Protein AF-A0A2H0RCK8-F1 (afdb_monomer_lite)

Foldseek 3Di:
DVVVVVVVVVVVVVVCCVVVPPDPCLPPQDPLVLLFQFCLQQLVVPVQSWGFAFFWIWRQAFQIWIFGAWFKDFDPPPPDDQAIDICNLVGFTLAGKAFAPDDTWHWPSDWRGTLFKIWTWTDPPQKIWIWIGGNFDLKIKIKIFRGQKIFDSFAWGFFWDWDADPPDAIGTDGPGTAAFEFQKKWADLDDPAIAIDGAAAVWDFCPSHPAQKMKTKRQVSQRTKGFQAFQLLDFDLPFDPRPGHPRIARWMFIKMKGKAAHFRIWHAGPRHYIMTGHPDRHMIMIMIHRLQRLDTHHSNVVNVQNVDHRDDDRDPVVVVSVVLSVVVSLQSQWAQHGKDWDWFADPQKIKIKIFRPDTDRRHPNHKHWRWAFQLLVLCCVLAVKAKVVRDKDFSNHQGQLHTTIGDIRDRMMMMMGGDLLLLQQWDKFFLFLDFPPVLVVLLVVLLVQLQLLADPVLHGFDEAWAWQQDPPDDFQARFTDTGCQQVLRVLQLLLLLLVLHRPDDSNVSSLVNSVVSCVVAVLLFHGGDPRPPTDYLAPSRCVVRNVVRDVCVPVSCVVFVQQPDAPGRALLSLLSVLSSCVVVVDQDDLCSLVSNSVNVSVLSSQANNNLSAGAQHARSRHLQQRLQSLQSVLSSLSSSLSSCVSNVPVSSNRRSSSCNVSSLSNNSSQLSSLVRSVVSSSHDHDDQPPPDPQRPSDDDVVSLRQAHFLDDPDDPHSLLVLWTFRGDHSSRTHTGQFGFDPDNDDPNRWTDGDGRNQQNHHLSVLVVCLSRPLSSLVSSLVSQCVQQVLQLEFQGQANHTGPRRGHHLRSNLRSLVNCLRRVVDALVVLVVRLYDQPGPHDSSSSSSSSSSSSSNSSDIAIDSVSAAHPVRHGSDDQQCQPPPSDLDVVSLVVLVCCQVPPPPRPNQPSVPPPDRDVVSSVSSVVVHVD

Organism: NCBI:txid1975090

pLDDT: mean 85.73, std 16.27, range [32.03, 98.75]

InterPro domains:
  IPR002105 Dockerin type I repeat [PF00404] (879-928)
  IPR016134 Dockerin domain [PS51766] (874-930)
  IPR036439 Dockerin domain superfamily [G3DSA:1.10.1330.10] (875-930)
  IPR036439 Dockerin domain superfamily [SSF63446] (876-929)

Structure (mmCIF, N/CA/C/O backbone):
data_AF-A0A2H0RCK8-F1
#
_entry.id   AF-A0A2H0RCK8-F1
#
loop_
_atom_site.group_PDB
_atom_site.id
_atom_site.type_symbol
_atom_site.label_atom_id
_atom_site.label_alt_id
_atom_site.label_comp_id
_atom_site.label_asym_id
_atom_site.label_entity_id
_atom_site.label_seq_id
_atom_site.pdbx_PDB_ins_code
_atom_site.Cartn_x
_atom_site.Cartn_y
_atom_site.Cartn_z
_atom_site.occupancy
_atom_site.B_iso_or_equiv
_atom_site.auth_seq_id
_atom_site.auth_comp_id
_atom_site.auth_asym_id
_atom_site.auth_atom_id
_atom_site.pdbx_PDB_model_num
ATOM 1 N N . MET A 1 1 ? 60.314 19.655 4.210 1.00 47.22 1 MET A N 1
ATOM 2 C CA . MET A 1 1 ? 59.680 20.437 5.300 1.00 47.22 1 MET A CA 1
ATOM 3 C C . MET A 1 1 ? 58.208 20.735 5.029 1.00 47.22 1 MET A C 1
ATOM 5 O O . MET A 1 1 ? 57.396 20.343 5.849 1.00 47.22 1 MET A O 1
ATOM 9 N N . VAL A 1 2 ? 57.838 21.291 3.870 1.00 52.62 2 VAL A N 1
ATOM 10 C CA . VAL A 1 2 ? 56.452 21.703 3.536 1.00 52.62 2 VAL A CA 1
ATOM 11 C C . VAL A 1 2 ? 55.388 20.589 3.655 1.00 52.62 2 VAL A C 1
ATOM 13 O O . VAL A 1 2 ? 54.285 20.855 4.126 1.00 52.62 2 VAL A O 1
ATOM 16 N N . ARG A 1 3 ? 55.715 19.326 3.330 1.00 45.75 3 ARG A N 1
ATOM 17 C CA . ARG A 1 3 ? 54.792 18.179 3.501 1.00 45.75 3 ARG A CA 1
ATOM 18 C C . ARG A 1 3 ? 54.542 17.781 4.963 1.00 45.75 3 ARG A C 1
ATOM 20 O O . ARG A 1 3 ? 53.438 17.369 5.291 1.00 45.75 3 ARG A O 1
ATOM 27 N N . LYS A 1 4 ? 55.534 17.941 5.851 1.00 55.72 4 LYS A N 1
ATOM 28 C CA . LYS A 1 4 ? 55.353 17.686 7.294 1.00 55.72 4 LYS A CA 1
ATOM 29 C C . LYS A 1 4 ? 54.484 18.765 7.936 1.00 55.72 4 LYS A C 1
ATOM 31 O O . LYS A 1 4 ? 53.663 18.445 8.783 1.00 55.72 4 LYS A O 1
ATOM 36 N N . THR A 1 5 ? 54.617 20.015 7.493 1.00 66.75 5 THR A N 1
ATOM 37 C CA . THR A 1 5 ? 53.786 21.120 7.985 1.00 66.75 5 THR A CA 1
ATOM 38 C C . THR A 1 5 ? 52.323 20.955 7.567 1.00 66.75 5 THR A C 1
ATOM 40 O O . THR A 1 5 ? 51.450 21.121 8.406 1.00 66.75 5 THR A O 1
ATOM 43 N N . HIS A 1 6 ? 52.043 20.525 6.329 1.00 61.75 6 HIS A N 1
ATOM 44 C CA . HIS A 1 6 ? 50.666 20.243 5.890 1.00 61.75 6 HIS A CA 1
ATOM 45 C C . HIS A 1 6 ? 50.023 19.089 6.665 1.00 61.75 6 HIS A C 1
ATOM 47 O O . HIS A 1 6 ? 48.871 19.198 7.065 1.00 61.75 6 HIS A O 1
ATOM 53 N N . PHE A 1 7 ? 50.773 18.017 6.936 1.00 69.25 7 PHE A N 1
ATOM 54 C CA . PHE A 1 7 ? 50.244 16.874 7.683 1.00 69.25 7 PHE A CA 1
ATOM 55 C C . PHE A 1 7 ? 49.937 17.227 9.146 1.00 69.25 7 PHE A C 1
ATOM 57 O O . PHE A 1 7 ? 48.917 16.809 9.679 1.00 69.25 7 PHE A O 1
ATOM 64 N N . ILE A 1 8 ? 50.782 18.046 9.783 1.00 80.06 8 ILE A N 1
ATOM 65 C CA . ILE A 1 8 ? 50.567 18.512 11.161 1.00 80.06 8 ILE A CA 1
ATOM 66 C C . ILE A 1 8 ? 49.387 19.490 11.240 1.00 80.06 8 ILE A C 1
ATOM 68 O O . ILE A 1 8 ? 48.608 19.411 12.184 1.00 80.06 8 ILE A O 1
ATOM 72 N N . VAL A 1 9 ? 49.213 20.370 10.247 1.00 79.88 9 VAL A N 1
ATOM 73 C CA . VAL A 1 9 ? 48.053 21.277 10.178 1.00 79.88 9 VAL A CA 1
ATOM 74 C C . VAL A 1 9 ? 46.759 20.493 9.970 1.00 79.88 9 VAL A C 1
ATOM 76 O O . VAL A 1 9 ? 45.780 20.783 10.651 1.00 79.88 9 VAL A O 1
ATOM 79 N N . LEU A 1 10 ? 46.763 19.460 9.118 1.00 72.56 10 LEU A N 1
ATOM 80 C CA . LEU A 1 10 ? 45.599 18.591 8.935 1.00 72.56 10 LEU A CA 1
ATOM 81 C C . LEU A 1 10 ? 45.243 17.878 10.246 1.00 72.56 10 LEU A C 1
ATOM 83 O O . LEU A 1 10 ? 44.105 17.959 10.686 1.00 72.56 10 LEU A O 1
ATOM 87 N N . LEU A 1 11 ? 46.230 17.276 10.923 1.00 74.31 11 LEU A N 1
ATOM 88 C CA . LEU A 1 11 ? 46.024 16.550 12.181 1.00 74.31 11 LEU A CA 1
ATOM 89 C C . LEU A 1 11 ? 45.542 17.457 13.328 1.00 74.31 11 LEU A C 1
ATOM 91 O O . LEU A 1 11 ? 44.779 17.018 14.190 1.00 74.31 11 LEU A O 1
ATOM 95 N N . LEU A 1 12 ? 45.996 18.715 13.357 1.00 76.44 12 LEU A N 1
ATOM 96 C CA . LEU A 1 12 ? 45.550 19.719 14.326 1.00 76.44 12 LEU A CA 1
ATOM 97 C C . LEU A 1 12 ? 44.133 20.213 14.022 1.00 76.44 12 LEU A C 1
ATOM 99 O O . LEU A 1 12 ? 43.354 20.362 14.959 1.00 76.44 12 LEU A O 1
ATOM 103 N N . LEU A 1 13 ? 43.768 20.394 12.746 1.00 68.88 13 LEU A N 1
ATOM 104 C CA . LEU A 1 13 ? 42.388 20.705 12.357 1.00 68.88 13 LEU A CA 1
ATOM 105 C C . LEU A 1 13 ? 41.438 19.559 12.713 1.00 68.88 13 LEU A C 1
ATOM 107 O O . LEU A 1 13 ? 40.374 19.812 13.273 1.00 68.88 13 LEU A O 1
ATOM 111 N N . THR A 1 14 ? 41.830 18.306 12.462 1.00 62.16 14 THR A N 1
ATOM 112 C CA . THR A 1 14 ? 41.008 17.140 12.814 1.00 62.16 14 THR A CA 1
ATOM 113 C C . THR A 1 14 ? 40.824 17.029 14.329 1.00 62.16 14 THR A C 1
ATOM 115 O O . THR A 1 14 ? 39.707 16.827 14.793 1.00 62.16 14 THR A O 1
ATOM 118 N N . ASN A 1 15 ? 41.878 17.241 15.127 1.00 63.94 15 ASN A N 1
ATOM 119 C CA . ASN A 1 15 ? 41.760 17.220 16.590 1.00 63.94 15 ASN A CA 1
ATOM 120 C C . ASN A 1 15 ? 40.977 18.416 17.156 1.00 63.94 15 ASN A C 1
ATOM 122 O O . ASN A 1 15 ? 40.265 18.248 18.145 1.00 63.94 15 ASN A O 1
ATOM 126 N N . MET A 1 16 ? 41.060 19.604 16.544 1.00 66.00 16 MET A N 1
ATOM 127 C CA . MET A 1 16 ? 40.226 20.753 16.926 1.00 66.00 16 MET A CA 1
ATOM 128 C C . MET A 1 16 ? 38.743 20.519 16.611 1.00 66.00 16 MET A C 1
ATOM 130 O O . MET A 1 16 ? 37.899 20.855 17.433 1.00 66.00 16 MET A O 1
ATOM 134 N N . LEU A 1 17 ? 38.420 19.887 15.478 1.00 57.38 17 LEU A N 1
ATOM 135 C CA . LEU A 1 17 ? 37.042 19.520 15.127 1.00 57.38 17 LEU A CA 1
ATOM 136 C C . LEU A 1 17 ? 36.452 18.486 16.103 1.00 57.38 17 LEU A C 1
ATOM 138 O O . LEU A 1 17 ? 35.304 18.625 16.512 1.00 57.38 17 LEU A O 1
ATOM 142 N N . VAL A 1 18 ? 37.251 17.504 16.542 1.00 58.50 18 VAL A N 1
ATOM 143 C CA . VAL A 1 18 ? 36.827 16.470 17.510 1.00 58.50 18 VAL A CA 1
ATOM 144 C C . VAL A 1 18 ? 36.665 17.030 18.930 1.00 58.50 18 VAL A C 1
ATOM 146 O O . VAL A 1 18 ? 35.744 16.648 19.646 1.00 58.50 18 VAL A O 1
ATOM 149 N N . THR A 1 19 ? 37.532 17.954 19.356 1.00 65.75 19 THR A N 1
ATOM 150 C CA . THR A 1 19 ? 37.481 18.538 20.713 1.00 65.75 19 THR A CA 1
ATOM 151 C C . THR A 1 19 ? 36.468 19.671 20.863 1.00 65.75 19 THR A C 1
ATOM 153 O O . THR A 1 19 ? 36.023 19.933 21.978 1.00 65.75 19 THR A O 1
ATOM 156 N N . ALA A 1 20 ? 36.049 20.307 19.766 1.00 53.34 20 ALA A N 1
ATOM 157 C CA . ALA A 1 20 ? 35.034 21.360 19.777 1.00 53.34 20 ALA A CA 1
ATOM 158 C C . ALA A 1 20 ? 33.597 20.846 19.985 1.00 53.34 20 ALA A C 1
ATOM 160 O O . ALA A 1 20 ? 32.671 21.653 20.002 1.00 53.34 20 ALA A O 1
ATOM 161 N N . GLY A 1 21 ? 33.384 19.530 20.131 1.00 36.12 21 GLY A N 1
ATOM 162 C CA . GLY A 1 21 ? 32.042 18.969 20.307 1.00 36.12 21 GLY A CA 1
ATOM 163 C C . GLY A 1 21 ? 31.118 19.273 19.128 1.00 36.12 21 GLY A C 1
ATOM 164 O O . GLY A 1 21 ? 29.901 19.277 19.291 1.00 36.12 21 GLY A O 1
ATOM 165 N N . ILE A 1 22 ? 31.692 19.544 17.949 1.00 39.31 22 ILE A N 1
ATOM 166 C CA . ILE A 1 22 ? 30.936 19.655 16.709 1.00 39.31 22 ILE A CA 1
ATOM 167 C C . ILE A 1 22 ? 30.528 18.222 16.387 1.00 39.31 22 ILE A C 1
ATOM 169 O O . ILE A 1 22 ? 31.245 17.492 15.704 1.00 39.31 22 ILE A O 1
ATOM 173 N N . SER A 1 23 ? 29.394 17.795 16.951 1.00 39.06 23 SER A N 1
ATOM 174 C CA . SER A 1 23 ? 28.613 16.698 16.396 1.00 39.06 23 SER A CA 1
ATOM 175 C C . SER A 1 23 ? 28.604 16.918 14.894 1.00 39.06 23 SER A C 1
ATOM 177 O O . SER A 1 23 ? 28.303 18.035 14.463 1.00 39.06 23 SER A O 1
ATOM 179 N N . SER A 1 24 ? 29.010 15.904 14.127 1.00 36.34 24 SER A N 1
ATOM 180 C CA . SER A 1 24 ? 28.866 15.876 12.672 1.00 36.34 24 SER A CA 1
ATOM 181 C C . SER A 1 24 ? 27.591 16.618 12.322 1.00 36.34 24 SER A C 1
ATOM 183 O O . SER A 1 24 ? 26.525 16.175 12.753 1.00 36.34 24 SER A O 1
ATOM 185 N N . VAL A 1 25 ? 27.718 17.776 11.667 1.00 32.03 25 VAL A N 1
ATOM 186 C CA . VAL A 1 25 ? 26.578 18.580 11.235 1.00 32.03 25 VAL A CA 1
ATOM 187 C C . VAL A 1 25 ? 25.857 17.710 10.222 1.00 32.03 25 VAL A C 1
ATOM 189 O O . VAL A 1 25 ? 26.171 17.721 9.037 1.00 32.03 25 VAL A O 1
ATOM 192 N N . HIS A 1 26 ? 24.969 16.857 10.719 1.00 39.25 26 HIS A N 1
ATOM 193 C CA . HIS A 1 26 ? 23.936 16.257 9.916 1.00 39.25 26 HIS A CA 1
ATOM 194 C C . HIS A 1 26 ? 23.094 17.470 9.573 1.00 39.25 26 HIS A C 1
ATOM 196 O O . HIS A 1 26 ? 22.474 18.067 10.454 1.00 39.25 26 HIS A O 1
ATOM 202 N N . ALA A 1 27 ? 23.193 17.932 8.328 1.00 36.06 27 ALA A N 1
ATOM 203 C CA . ALA A 1 27 ? 22.153 18.790 7.802 1.00 36.06 27 ALA A CA 1
ATOM 204 C C . ALA A 1 27 ? 20.833 18.095 8.160 1.00 36.06 27 ALA A C 1
ATOM 206 O O . ALA A 1 27 ? 20.707 16.895 7.913 1.00 36.06 27 ALA A O 1
ATOM 207 N N . GLU A 1 28 ? 19.920 18.801 8.830 1.00 40.03 28 GLU A N 1
ATOM 208 C CA . GLU A 1 28 ? 18.563 18.309 9.070 1.00 40.03 28 GLU A CA 1
ATOM 209 C C . GLU A 1 28 ? 17.908 18.115 7.698 1.00 40.03 28 GLU A C 1
ATOM 211 O O . GLU A 1 28 ? 17.250 19.005 7.158 1.00 40.03 28 GLU A O 1
ATOM 216 N N . VAL A 1 29 ? 18.167 16.974 7.068 1.00 46.78 29 VAL A N 1
ATOM 217 C CA . VAL A 1 29 ? 17.532 16.590 5.819 1.00 46.78 29 VAL A CA 1
ATOM 218 C C . VAL A 1 29 ? 16.136 16.155 6.186 1.00 46.78 29 VAL A C 1
ATOM 220 O O . VAL A 1 29 ? 15.950 15.053 6.678 1.00 46.78 29 VAL A O 1
ATOM 223 N N . GLY A 1 30 ? 15.189 17.074 5.986 1.00 53.44 30 GLY A N 1
ATOM 224 C CA . GLY A 1 30 ? 13.764 16.853 6.192 1.00 53.44 30 GLY A CA 1
ATOM 225 C C . GLY A 1 30 ? 13.449 16.475 7.633 1.00 53.44 30 GLY A C 1
ATOM 226 O O . GLY A 1 30 ? 13.589 15.329 8.038 1.00 53.44 30 GLY A O 1
ATOM 227 N N . ASN A 1 31 ? 12.973 17.429 8.427 1.00 60.59 31 ASN A N 1
ATOM 228 C CA . ASN A 1 31 ? 12.449 17.101 9.743 1.00 60.59 31 ASN A CA 1
ATOM 229 C C . ASN A 1 31 ? 11.248 16.145 9.567 1.00 60.59 31 ASN A C 1
ATOM 231 O O . ASN A 1 31 ? 10.153 16.603 9.227 1.00 60.59 31 ASN A O 1
ATOM 235 N N . SER A 1 32 ? 11.452 14.835 9.763 1.00 68.88 32 SER A N 1
ATOM 236 C CA . SER A 1 32 ? 10.422 13.790 9.621 1.00 68.88 32 SER A CA 1
ATOM 237 C C . SER A 1 32 ? 9.186 14.089 10.467 1.00 68.88 32 SER A C 1
ATOM 239 O O . SER A 1 32 ? 8.076 13.707 10.105 1.00 68.88 32 SER A O 1
ATOM 241 N N . SER A 1 33 ? 9.338 14.887 11.533 1.00 74.19 33 SER A N 1
ATOM 242 C CA . SER A 1 33 ? 8.213 15.385 12.331 1.00 74.19 33 SER A CA 1
ATOM 243 C C . SER A 1 33 ? 7.209 16.238 11.545 1.00 74.19 33 SER A C 1
ATOM 245 O O . SER A 1 33 ? 6.110 16.482 12.037 1.00 74.19 33 SER A O 1
ATOM 247 N N . THR A 1 34 ? 7.544 16.694 10.335 1.00 82.81 34 THR A N 1
ATOM 248 C CA . THR A 1 34 ? 6.597 17.380 9.444 1.00 82.81 34 THR A CA 1
ATOM 249 C C . THR A 1 34 ? 5.691 16.412 8.688 1.00 82.81 34 THR A C 1
ATOM 251 O O . THR A 1 34 ? 4.556 16.781 8.395 1.00 82.81 34 THR A O 1
ATOM 254 N N . TRP A 1 35 ? 6.132 15.174 8.427 1.00 89.56 35 TRP A N 1
ATOM 255 C CA . TRP A 1 35 ? 5.350 14.182 7.682 1.00 89.56 35 TRP A CA 1
ATOM 256 C C . TRP A 1 35 ? 4.129 13.700 8.467 1.00 89.56 35 TRP A C 1
ATOM 258 O O . TRP A 1 35 ? 3.073 13.487 7.878 1.00 89.56 35 TRP A O 1
ATOM 268 N N . LYS A 1 36 ? 4.230 13.618 9.801 1.00 84.25 36 LYS A N 1
ATOM 269 C CA . LYS A 1 36 ? 3.125 13.137 10.643 1.00 84.25 36 LYS A CA 1
ATOM 270 C C . LYS A 1 36 ? 1.893 14.047 10.637 1.00 84.25 36 LYS A C 1
ATOM 272 O O . LYS A 1 36 ? 0.786 13.552 10.803 1.00 84.25 36 LYS A O 1
ATOM 277 N N . ASN A 1 37 ? 2.053 15.362 10.450 1.00 78.44 37 ASN A N 1
ATOM 278 C CA . ASN A 1 37 ? 0.995 16.366 10.676 1.00 78.44 37 ASN A CA 1
ATOM 279 C C . ASN A 1 37 ? -0.018 16.467 9.517 1.00 78.44 37 ASN A C 1
ATOM 281 O O . ASN A 1 37 ? -0.434 17.557 9.117 1.00 78.44 37 ASN A O 1
ATOM 285 N N . THR A 1 38 ? -0.397 15.330 8.947 1.00 69.25 38 THR A N 1
ATOM 286 C CA . THR A 1 38 ? -1.290 15.256 7.799 1.00 69.25 38 THR A CA 1
ATOM 287 C C . THR A 1 38 ? -2.753 15.434 8.197 1.00 69.25 38 THR A C 1
ATOM 289 O O . THR A 1 38 ? -3.230 14.877 9.186 1.00 69.25 38 THR A O 1
ATOM 292 N N . THR A 1 39 ? -3.501 16.209 7.409 1.00 69.19 39 THR A N 1
ATOM 293 C CA . THR A 1 39 ? -4.948 16.412 7.602 1.00 69.19 39 THR A CA 1
ATOM 294 C C . THR A 1 39 ? -5.791 15.321 6.937 1.00 69.19 39 THR A C 1
ATOM 296 O O . THR A 1 39 ? -7.018 15.370 6.983 1.00 69.19 39 THR A O 1
ATOM 299 N N . LEU A 1 40 ? -5.169 14.318 6.309 1.00 75.38 40 LEU A N 1
ATOM 300 C CA . LEU A 1 40 ? -5.858 13.329 5.468 1.00 75.38 40 LEU A CA 1
ATOM 301 C C . LEU A 1 40 ? -6.712 12.310 6.241 1.00 75.38 40 LEU A C 1
ATOM 303 O O . LEU A 1 40 ? -7.529 11.615 5.636 1.00 75.38 40 LEU A O 1
ATOM 307 N N . MET A 1 41 ? -6.552 12.214 7.564 1.00 80.94 41 MET A N 1
ATOM 308 C CA . MET A 1 41 ? -7.444 11.425 8.424 1.00 80.94 41 MET A CA 1
ATOM 309 C C . MET A 1 41 ? -8.702 12.185 8.858 1.00 80.94 41 MET A C 1
ATOM 311 O O . MET A 1 41 ? -9.569 11.597 9.504 1.00 80.94 41 MET A O 1
ATOM 315 N N . ASN A 1 42 ? -8.833 13.463 8.494 1.00 82.62 42 ASN A N 1
ATOM 316 C CA . ASN A 1 42 ? -9.970 14.292 8.875 1.00 82.62 42 ASN A CA 1
ATOM 317 C C . ASN A 1 42 ? -11.270 13.798 8.217 1.00 82.62 42 ASN A C 1
ATOM 319 O O . ASN A 1 42 ? -11.297 13.505 7.015 1.00 82.62 42 ASN A O 1
ATOM 323 N N . SER A 1 43 ? -12.362 13.757 8.983 1.00 80.88 43 SER A N 1
ATOM 324 C CA . SER A 1 43 ? -13.665 13.259 8.530 1.00 80.88 43 SER A CA 1
ATOM 325 C C . SER A 1 43 ? -14.239 14.051 7.352 1.00 80.88 43 SER A C 1
ATOM 327 O O . SER A 1 43 ? -14.957 13.489 6.528 1.00 80.88 43 SER A O 1
ATOM 329 N N . SER A 1 44 ? -13.872 15.329 7.213 1.00 77.31 44 SER A N 1
ATOM 330 C CA . SER A 1 44 ? -14.294 16.195 6.105 1.00 77.31 44 SER A CA 1
ATOM 331 C C . SER A 1 44 ? -13.613 15.879 4.771 1.00 77.31 44 SER A C 1
ATOM 333 O O . SER A 1 44 ? -14.173 16.169 3.714 1.00 77.31 44 SER A O 1
ATOM 335 N N . THR A 1 45 ? -12.427 15.261 4.790 1.00 68.88 45 THR A N 1
ATOM 336 C CA . THR A 1 45 ? -11.693 14.930 3.554 1.00 68.88 45 THR A CA 1
ATOM 337 C C . THR A 1 45 ? -12.329 13.767 2.797 1.00 68.88 45 THR A C 1
ATOM 339 O O . THR A 1 45 ? -12.154 13.637 1.586 1.00 68.88 45 THR A O 1
ATOM 342 N N . ARG A 1 46 ? -13.120 12.945 3.491 1.00 67.44 46 ARG A N 1
ATOM 343 C CA . ARG A 1 46 ? -13.841 11.801 2.937 1.00 67.44 46 ARG A CA 1
ATOM 344 C C . ARG A 1 46 ? -15.314 12.170 2.919 1.00 67.44 46 ARG A C 1
ATOM 346 O O . ARG A 1 46 ? -15.948 12.164 3.963 1.00 67.44 46 ARG A O 1
ATOM 353 N N . GLY A 1 47 ? -15.874 12.499 1.752 1.00 64.44 47 GLY A N 1
ATOM 354 C CA . GLY A 1 47 ? -17.222 13.086 1.590 1.00 64.44 47 GLY A CA 1
ATOM 355 C C . GLY A 1 47 ? -18.422 12.328 2.198 1.00 64.44 47 GLY A C 1
ATOM 356 O O . GLY A 1 47 ? -19.557 12.759 2.027 1.00 64.44 47 GLY A O 1
ATOM 357 N N . ASN A 1 48 ? -18.197 11.216 2.902 1.00 76.44 48 ASN A N 1
ATOM 358 C CA . ASN A 1 48 ? -19.169 10.463 3.692 1.00 76.44 48 ASN A CA 1
ATOM 359 C C . ASN A 1 48 ? -19.002 10.623 5.223 1.00 76.44 48 ASN A C 1
ATOM 361 O O . ASN A 1 48 ? -19.715 9.948 5.960 1.00 76.44 48 ASN A O 1
ATOM 365 N N . GLY A 1 49 ? -18.073 11.459 5.708 1.00 86.00 49 GLY A N 1
ATOM 366 C CA . GLY A 1 49 ? -17.855 11.719 7.136 1.00 86.00 49 GLY A CA 1
ATOM 367 C C . GLY A 1 49 ? -17.220 10.558 7.906 1.00 86.00 49 GLY A C 1
ATOM 368 O O . GLY A 1 49 ? -17.332 10.509 9.130 1.00 86.00 49 GLY A O 1
ATOM 369 N N . ARG A 1 50 ? -16.608 9.581 7.225 1.00 89.38 50 ARG A N 1
ATOM 370 C CA . ARG A 1 50 ? -16.031 8.396 7.876 1.00 89.38 50 ARG A CA 1
ATOM 371 C C . ARG A 1 50 ? -14.558 8.561 8.198 1.00 89.38 50 ARG A C 1
ATOM 373 O O . ARG A 1 50 ? -13.788 9.044 7.375 1.00 89.38 50 ARG A O 1
ATOM 380 N N . VAL A 1 51 ? -14.171 8.035 9.351 1.00 90.56 51 VAL A N 1
ATOM 381 C CA . VAL A 1 51 ? -12.785 7.952 9.817 1.00 90.56 51 VAL A CA 1
ATOM 382 C C . VAL A 1 51 ? -12.500 6.506 10.202 1.00 90.56 51 VAL A C 1
ATOM 384 O O . VAL A 1 51 ? -13.270 5.916 10.957 1.00 90.56 51 VAL A O 1
ATOM 387 N N . GLY A 1 52 ? -11.434 5.913 9.669 1.00 89.81 52 GLY A N 1
ATOM 388 C CA . GLY A 1 52 ? -11.103 4.511 9.926 1.00 89.81 52 GLY A CA 1
ATOM 389 C C . GLY A 1 52 ? -9.960 4.333 10.920 1.00 89.81 52 GLY A C 1
ATOM 390 O O . GLY A 1 52 ? -8.929 4.989 10.813 1.00 89.81 52 GLY A O 1
ATOM 391 N N . GLY A 1 53 ? -10.149 3.434 11.884 1.00 93.81 53 GLY A N 1
ATOM 392 C CA . GLY A 1 53 ? -9.110 2.896 12.763 1.00 93.81 53 GLY A CA 1
ATOM 393 C C . GLY A 1 53 ? -8.741 1.466 12.364 1.00 93.81 53 GLY A C 1
ATOM 394 O O . GLY A 1 53 ? -9.134 1.004 11.294 1.00 93.81 53 GLY A O 1
ATOM 395 N N . LEU A 1 54 ? -7.985 0.752 13.203 1.00 95.12 54 LEU A N 1
ATOM 396 C CA . LEU A 1 54 ? -7.633 -0.650 12.917 1.00 95.12 54 LEU A CA 1
ATOM 397 C C . LEU A 1 54 ? -8.798 -1.632 13.116 1.00 95.12 54 LEU A C 1
ATOM 399 O O . LEU A 1 54 ? -8.912 -2.599 12.370 1.00 95.12 54 LEU A O 1
ATOM 403 N N . GLY A 1 55 ? -9.630 -1.418 14.141 1.00 94.69 55 GLY A N 1
ATOM 404 C CA . GLY A 1 55 ? -10.736 -2.321 14.494 1.00 94.69 55 GLY A CA 1
ATOM 405 C C . GLY A 1 55 ? -12.123 -1.732 14.241 1.00 94.69 55 GLY A C 1
ATOM 406 O O . GLY A 1 55 ? -13.036 -2.441 13.822 1.00 94.69 55 GLY A O 1
ATOM 407 N N . PHE A 1 56 ? -12.277 -0.427 14.462 1.00 95.69 56 PHE A N 1
ATOM 408 C CA . PHE A 1 56 ? -13.522 0.305 14.246 1.00 95.69 56 PHE A CA 1
ATOM 409 C C . PHE A 1 56 ? -13.341 1.420 13.219 1.00 95.69 56 PHE A C 1
ATOM 411 O O . PHE A 1 56 ? -12.252 1.962 13.043 1.00 95.69 56 PHE A O 1
ATOM 418 N N . MET A 1 57 ? -14.450 1.830 12.616 1.00 94.50 57 MET A N 1
ATOM 419 C CA . MET A 1 57 ? -14.601 3.126 11.965 1.00 94.50 57 MET A CA 1
ATOM 420 C C . MET A 1 57 ? -15.573 3.994 12.771 1.00 94.50 57 MET A C 1
ATOM 422 O O . MET A 1 57 ? -16.427 3.488 13.504 1.00 94.50 57 MET A O 1
ATOM 426 N N . LEU A 1 58 ? -15.480 5.305 12.587 1.00 94.31 58 LEU A N 1
ATOM 427 C CA . LEU A 1 58 ? -16.414 6.283 13.125 1.00 94.31 58 LEU A CA 1
ATOM 428 C C . LEU A 1 58 ? -17.102 7.023 11.985 1.00 94.31 58 LEU A C 1
ATOM 430 O O . LEU A 1 58 ? -16.449 7.449 11.033 1.00 94.31 58 LEU A O 1
ATOM 434 N N . LEU A 1 59 ? -18.412 7.207 12.099 1.00 93.81 59 LEU A N 1
ATOM 435 C CA . LEU A 1 59 ? -19.184 8.096 11.243 1.00 93.81 59 LEU A CA 1
ATOM 436 C C . LEU A 1 59 ? -19.472 9.395 11.998 1.00 93.81 59 LEU A C 1
ATOM 438 O O . LEU A 1 59 ? -20.178 9.409 13.009 1.00 93.81 59 LEU A O 1
ATOM 442 N N . SER A 1 60 ? -18.913 10.479 11.471 1.00 93.31 60 SER A N 1
ATOM 443 C CA . SER A 1 60 ? -19.007 11.845 11.971 1.00 93.31 60 SER A CA 1
ATOM 444 C C . SER A 1 60 ? -20.371 12.450 11.624 1.00 93.31 60 SER A C 1
ATOM 446 O O . SER A 1 60 ? -20.553 13.107 10.601 1.00 93.31 60 SER A O 1
ATOM 448 N N . GLN A 1 61 ? -21.363 12.173 12.466 1.00 92.44 61 GLN A N 1
ATOM 449 C CA . GLN A 1 61 ? -22.738 12.662 12.342 1.00 92.44 61 GLN A CA 1
ATOM 450 C C . GLN A 1 61 ? -23.268 13.143 13.701 1.00 92.44 61 GLN A C 1
ATOM 452 O O . GLN A 1 61 ? -22.545 13.108 14.698 1.00 92.44 61 GLN A O 1
ATOM 457 N N . ASN A 1 62 ? -24.532 13.581 13.750 1.00 92.81 62 ASN A N 1
ATOM 458 C CA . ASN A 1 62 ? -25.198 13.818 15.031 1.00 92.81 62 ASN A CA 1
ATOM 459 C C . ASN A 1 62 ? -25.292 12.500 15.803 1.00 92.81 62 ASN A C 1
ATOM 461 O O . ASN A 1 62 ? -25.821 11.533 15.260 1.00 92.81 62 ASN A O 1
ATOM 465 N N . ASP A 1 63 ? -24.799 12.495 17.041 1.00 95.19 63 ASP A N 1
ATOM 466 C CA . ASP A 1 63 ? -24.486 11.289 17.813 1.00 95.19 63 ASP A CA 1
ATOM 467 C C . ASP A 1 63 ? -23.566 10.341 17.009 1.00 95.19 63 ASP A C 1
ATOM 469 O O . ASP A 1 63 ? -24.046 9.536 16.196 1.00 95.19 63 ASP A O 1
ATOM 473 N N . PRO A 1 64 ? -22.231 10.428 17.185 1.00 96.00 64 PRO A N 1
ATOM 474 C CA . PRO A 1 64 ? -21.292 9.733 16.312 1.00 96.00 64 PRO A CA 1
ATOM 475 C C . PRO A 1 64 ? -21.517 8.227 16.343 1.00 96.00 64 PRO A C 1
ATOM 477 O O . PRO A 1 64 ? -21.684 7.639 17.414 1.00 96.00 64 PRO A O 1
ATOM 480 N N . ALA A 1 65 ? -21.523 7.601 15.166 1.00 95.69 65 ALA A N 1
ATOM 481 C CA . ALA A 1 65 ? -21.799 6.176 15.045 1.00 95.69 65 ALA A CA 1
ATOM 482 C C . ALA A 1 65 ? -20.518 5.354 14.940 1.00 95.69 65 ALA A C 1
ATOM 484 O O . ALA A 1 65 ? -19.602 5.708 14.201 1.00 95.69 65 ALA A O 1
ATOM 485 N N . ILE A 1 66 ? -20.481 4.239 15.667 1.00 96.44 66 ILE A N 1
ATOM 486 C CA . ILE A 1 66 ? -19.401 3.255 15.633 1.00 96.44 66 ILE A CA 1
ATOM 487 C C . ILE A 1 66 ? -19.750 2.207 14.583 1.00 96.44 66 ILE A C 1
ATOM 489 O O . ILE A 1 66 ? -20.868 1.678 14.558 1.00 96.44 66 ILE A O 1
ATOM 493 N N . LEU A 1 67 ? -18.789 1.894 13.720 1.00 94.94 67 LEU A N 1
ATOM 494 C CA . LEU A 1 67 ? -18.929 0.890 12.680 1.00 94.94 67 LEU A CA 1
ATOM 495 C C . LEU A 1 67 ? -17.818 -0.152 12.793 1.00 94.94 67 LEU A C 1
ATOM 497 O O . LEU A 1 67 ? -16.678 0.183 13.101 1.00 94.94 67 LEU A O 1
ATOM 501 N N . LEU A 1 68 ? -18.146 -1.404 12.499 1.00 92.75 68 LEU A N 1
ATOM 502 C CA . LEU A 1 68 ? -17.169 -2.463 12.253 1.00 92.75 68 LEU A CA 1
ATOM 503 C C . LEU A 1 68 ? -16.915 -2.600 10.763 1.00 92.75 68 LEU A C 1
ATOM 505 O O . LEU A 1 68 ? -17.797 -2.336 9.950 1.00 92.75 68 LEU A O 1
ATOM 509 N N . GLN A 1 69 ? -15.727 -3.053 10.396 1.00 87.94 69 GLN A N 1
ATOM 510 C CA . GLN A 1 69 ? -15.433 -3.388 9.012 1.00 87.94 69 GLN A CA 1
ATOM 511 C C . GLN A 1 69 ? -16.022 -4.750 8.639 1.00 87.94 69 GLN A C 1
ATOM 513 O O . GLN A 1 69 ? -15.994 -5.671 9.445 1.00 87.94 69 GLN A O 1
ATOM 518 N N . GLY A 1 70 ? -16.537 -4.887 7.415 1.00 83.94 70 GLY A N 1
ATOM 519 C CA . GLY A 1 70 ? -17.171 -6.118 6.931 1.00 83.94 70 GLY A CA 1
ATOM 520 C C . GLY A 1 70 ? -18.687 -6.022 6.822 1.00 83.94 70 GLY A C 1
ATOM 521 O O . GLY A 1 70 ? -19.234 -4.920 6.734 1.00 83.94 70 GLY A O 1
ATOM 522 N N . GLY A 1 71 ? -19.350 -7.180 6.812 1.00 81.50 71 GLY A N 1
ATOM 523 C CA . GLY A 1 71 ? -20.803 -7.306 6.775 1.00 81.50 71 GLY A CA 1
ATOM 524 C C . GLY A 1 71 ? -21.411 -7.439 5.382 1.00 81.50 71 GLY A C 1
ATOM 525 O O . GLY A 1 71 ? -20.789 -7.170 4.351 1.00 81.50 71 GLY A O 1
ATOM 526 N N . LEU A 1 72 ? -22.672 -7.862 5.371 1.00 78.88 72 LEU A N 1
ATOM 527 C CA . LEU A 1 72 ? -23.490 -8.057 4.181 1.00 78.88 72 LEU A CA 1
ATOM 528 C C . LEU A 1 72 ? -24.737 -7.181 4.242 1.00 78.88 72 LEU A C 1
ATOM 530 O O . LEU A 1 72 ? -25.458 -7.149 5.245 1.00 78.88 72 LEU A O 1
ATOM 534 N N . HIS A 1 73 ? -25.008 -6.487 3.141 1.00 67.44 73 HIS A N 1
ATOM 535 C CA . HIS A 1 73 ? -26.152 -5.601 2.977 1.00 67.44 73 HIS A CA 1
ATOM 536 C C . HIS A 1 73 ? -26.998 -6.049 1.784 1.00 67.44 73 HIS A C 1
ATOM 538 O O . HIS A 1 73 ? -26.486 -6.457 0.749 1.00 67.44 73 HIS A O 1
ATOM 544 N N . ALA A 1 74 ? -28.321 -5.975 1.919 1.00 62.56 74 ALA A N 1
ATOM 545 C CA . ALA A 1 74 ? -29.225 -6.133 0.784 1.00 62.56 74 ALA A CA 1
ATOM 546 C C . ALA A 1 74 ? -29.458 -4.753 0.153 1.00 62.56 74 ALA A C 1
ATOM 548 O O . ALA A 1 74 ? -29.908 -3.833 0.844 1.00 62.56 74 ALA A O 1
ATOM 549 N N . ASN A 1 75 ? -29.160 -4.591 -1.138 1.00 57.38 75 ASN A N 1
ATOM 550 C CA . ASN A 1 75 ? -29.374 -3.321 -1.833 1.00 57.38 75 ASN A CA 1
ATOM 551 C C . ASN A 1 75 ? -30.871 -2.982 -1.862 1.00 57.38 75 ASN A C 1
ATOM 553 O O . ASN A 1 75 ? -31.711 -3.791 -2.257 1.00 57.38 75 ASN A O 1
ATOM 557 N N . GLY A 1 76 ? -31.202 -1.754 -1.463 1.00 42.81 76 GLY A N 1
ATOM 558 C CA . GLY A 1 76 ? -32.570 -1.265 -1.286 1.00 42.81 76 GLY A CA 1
ATOM 559 C C . GLY A 1 76 ? -33.348 -0.954 -2.567 1.00 42.81 76 GLY A C 1
ATOM 560 O O . GLY A 1 76 ? -34.227 -0.103 -2.502 1.00 42.81 76 GLY A O 1
ATOM 561 N N . PHE A 1 77 ? -33.068 -1.586 -3.714 1.00 42.53 77 PHE A N 1
ATOM 562 C CA . PHE A 1 77 ? -33.866 -1.369 -4.927 1.00 42.53 77 PHE A CA 1
ATOM 563 C C . PHE A 1 77 ? -35.217 -2.094 -4.799 1.00 42.53 77 PHE A C 1
ATOM 565 O O . PHE A 1 77 ? -35.258 -3.326 -4.848 1.00 42.53 77 PHE A O 1
ATOM 572 N N . PRO A 1 78 ? -36.339 -1.364 -4.646 1.00 38.34 78 PRO A N 1
ATOM 573 C CA . PRO A 1 78 ? -37.604 -1.962 -4.231 1.00 38.34 78 PRO A CA 1
ATOM 574 C C . PRO A 1 78 ? -38.280 -2.810 -5.322 1.00 38.34 78 PRO A C 1
ATOM 576 O O . PRO A 1 78 ? -39.234 -3.526 -5.024 1.00 38.34 78 PRO A O 1
ATOM 579 N N . ASN A 1 79 ? -37.792 -2.773 -6.572 1.00 39.44 79 ASN A N 1
ATOM 580 C CA . ASN A 1 79 ? -38.585 -3.209 -7.727 1.00 39.44 79 ASN A CA 1
ATOM 581 C C . ASN A 1 79 ? -37.961 -4.316 -8.601 1.00 39.44 79 ASN A C 1
ATOM 583 O O . ASN A 1 79 ? -38.615 -4.726 -9.553 1.00 39.44 79 ASN A O 1
ATOM 587 N N . ASN A 1 80 ? -36.755 -4.838 -8.331 1.00 40.91 80 ASN A N 1
ATOM 588 C CA . ASN A 1 80 ? -36.245 -6.006 -9.072 1.00 40.91 80 ASN A CA 1
ATOM 589 C C . ASN A 1 80 ? -35.089 -6.726 -8.345 1.00 40.91 80 ASN A C 1
ATOM 591 O O . ASN A 1 80 ? -34.027 -6.150 -8.144 1.00 40.91 80 ASN A O 1
ATOM 595 N N . LYS A 1 81 ? -35.308 -8.008 -8.011 1.00 46.06 81 LYS A N 1
ATOM 596 C CA . LYS A 1 81 ? -34.309 -9.069 -7.736 1.00 46.06 81 LYS A CA 1
ATOM 597 C C . LYS A 1 81 ? -33.209 -8.823 -6.671 1.00 46.06 81 LYS A C 1
ATOM 599 O O . LYS A 1 81 ? -32.040 -8.892 -6.991 1.00 46.06 81 LYS A O 1
ATOM 604 N N . GLY A 1 82 ? -33.566 -8.674 -5.390 1.00 46.34 82 GLY A N 1
ATOM 605 C CA . GLY A 1 82 ? -32.808 -9.211 -4.228 1.00 46.34 82 GLY A CA 1
ATOM 606 C C . GLY A 1 82 ? -31.260 -9.196 -4.204 1.00 46.34 82 GLY A C 1
ATOM 607 O O . GLY A 1 82 ? -30.680 -10.181 -3.756 1.00 46.34 82 GLY A O 1
ATOM 608 N N . TRP A 1 83 ? -30.599 -8.130 -4.658 1.00 53.66 83 TRP A N 1
ATOM 609 C CA . TRP A 1 83 ? -29.134 -8.039 -4.737 1.00 53.66 83 TRP A CA 1
ATOM 610 C C . TRP A 1 83 ? -28.479 -7.931 -3.350 1.00 53.66 83 TRP A C 1
ATOM 612 O O . TRP A 1 83 ? -28.883 -7.086 -2.546 1.00 53.66 83 TRP A O 1
ATOM 622 N N . VAL A 1 84 ? -27.450 -8.739 -3.078 1.00 52.38 84 VAL A N 1
ATOM 623 C CA . VAL A 1 84 ? -26.606 -8.622 -1.874 1.00 52.38 84 VAL A CA 1
ATOM 624 C C . VAL A 1 84 ? -25.296 -7.935 -2.255 1.00 52.38 84 VAL A C 1
ATOM 626 O O . VAL A 1 84 ? -24.643 -8.337 -3.214 1.00 52.38 84 VAL A O 1
ATOM 629 N N . THR A 1 85 ? -24.903 -6.907 -1.512 1.00 55.00 85 THR A N 1
ATOM 630 C CA . THR A 1 85 ? -23.596 -6.247 -1.602 1.00 55.00 85 THR A CA 1
ATOM 631 C C . THR A 1 85 ? -22.836 -6.425 -0.295 1.00 55.00 85 THR A C 1
ATOM 633 O O . THR A 1 85 ? -23.414 -6.428 0.793 1.00 55.00 85 THR A O 1
ATOM 636 N N . VAL A 1 86 ? -21.518 -6.592 -0.383 1.00 55.62 86 VAL A N 1
ATOM 637 C CA . VAL A 1 86 ? -20.657 -6.623 0.805 1.00 55.62 86 VAL A CA 1
ATOM 638 C C . VAL A 1 86 ? -20.372 -5.199 1.232 1.00 55.62 86 VAL A C 1
ATOM 640 O O . VAL A 1 86 ? -19.912 -4.372 0.445 1.00 55.62 86 VAL A O 1
ATOM 643 N N . SER A 1 87 ? -20.628 -4.907 2.499 1.00 51.28 87 SER A N 1
ATOM 644 C CA . SER A 1 87 ? -20.430 -3.584 3.072 1.00 51.28 87 SER A CA 1
ATOM 645 C C . SER A 1 87 ? -19.013 -3.341 3.549 1.00 51.28 87 SER A C 1
ATOM 647 O O . SER A 1 87 ? -18.827 -2.459 4.372 1.00 51.28 87 SER A O 1
ATOM 649 N N . ASN A 1 88 ? -17.993 -4.054 3.067 1.00 54.22 88 ASN A N 1
ATOM 650 C CA . ASN A 1 88 ? -16.624 -3.879 3.574 1.00 54.22 88 ASN A CA 1
ATOM 651 C C . ASN A 1 88 ? -16.156 -2.405 3.550 1.00 54.22 88 ASN A C 1
ATOM 653 O O . ASN A 1 88 ? -15.481 -1.984 4.478 1.00 54.22 88 ASN A O 1
ATOM 657 N N . LEU A 1 89 ? -16.613 -1.592 2.586 1.00 54.75 89 LEU A N 1
ATOM 658 C CA . LEU A 1 89 ? -16.369 -0.137 2.551 1.00 54.75 89 LEU A CA 1
ATOM 659 C C . LEU A 1 89 ? -17.391 0.710 3.329 1.00 54.75 89 LEU A C 1
ATOM 661 O O . LEU A 1 89 ? -17.131 1.879 3.626 1.00 54.75 89 LEU A O 1
ATOM 665 N N . PHE A 1 90 ? -18.581 0.171 3.602 1.00 64.56 90 PHE A N 1
ATOM 666 C CA . PHE A 1 90 ? -19.641 0.876 4.325 1.00 64.56 90 PHE A CA 1
ATOM 667 C C . PHE A 1 90 ? -19.602 0.661 5.838 1.00 64.56 90 PHE A C 1
ATOM 669 O O . PHE A 1 90 ? -20.001 1.562 6.576 1.00 64.56 90 PHE A O 1
ATOM 676 N N . GLY A 1 91 ? -19.064 -0.477 6.266 1.00 77.25 91 GLY A N 1
ATOM 677 C CA . GLY A 1 91 ? -19.062 -0.964 7.632 1.00 77.25 91 GLY A CA 1
ATOM 678 C C . GLY A 1 91 ? -20.443 -1.384 8.136 1.00 77.25 91 GLY A C 1
ATOM 679 O O . GLY A 1 91 ? -21.479 -0.932 7.650 1.00 77.25 91 GLY A O 1
ATOM 680 N N . ILE A 1 92 ? -20.448 -2.224 9.164 1.00 88.56 92 ILE A N 1
ATOM 681 C CA . ILE A 1 92 ? -21.622 -2.570 9.961 1.00 88.56 92 ILE A CA 1
ATOM 682 C C . ILE A 1 92 ? -21.782 -1.504 11.039 1.00 88.56 92 ILE A C 1
ATOM 684 O O . ILE A 1 92 ? -20.956 -1.417 11.945 1.00 88.56 92 ILE A O 1
ATOM 688 N N . THR A 1 93 ? -22.851 -0.712 10.996 1.00 91.88 93 THR A N 1
ATOM 689 C CA . THR A 1 93 ? -23.154 0.230 12.081 1.00 91.88 93 THR A CA 1
ATOM 690 C C . THR A 1 93 ? -23.584 -0.530 13.333 1.00 91.88 93 THR A C 1
ATOM 692 O O . THR A 1 93 ? -24.611 -1.206 13.319 1.00 91.88 93 THR A O 1
ATOM 695 N N . LEU A 1 94 ? -22.827 -0.397 14.423 1.00 95.31 94 LEU A N 1
ATOM 696 C CA . LEU A 1 94 ? -23.214 -0.914 15.739 1.00 95.31 94 LEU A CA 1
ATOM 697 C C . LEU A 1 94 ? -24.174 0.027 16.474 1.00 95.31 94 LEU A C 1
ATOM 699 O O . LEU A 1 94 ? -24.863 -0.399 17.388 1.00 95.31 94 LEU A O 1
ATOM 703 N N . GLY A 1 95 ? -24.226 1.292 16.065 1.00 95.62 95 GLY A N 1
ATOM 704 C CA . GLY A 1 95 ? -25.067 2.336 16.642 1.00 95.62 95 GLY A CA 1
ATOM 705 C C . GLY A 1 95 ? -24.235 3.546 17.055 1.00 95.62 95 GLY A C 1
ATOM 706 O O . GLY A 1 95 ? -23.036 3.613 16.782 1.00 95.62 95 GLY A O 1
ATOM 707 N N . SER A 1 96 ? -24.880 4.499 17.709 1.00 97.00 96 SER A N 1
ATOM 708 C CA . SER A 1 96 ? -24.312 5.781 18.104 1.00 97.00 96 SER A CA 1
ATOM 709 C C . SER A 1 96 ? -23.810 5.816 19.545 1.00 97.00 96 SER A C 1
ATOM 711 O O . SER A 1 96 ? -24.212 5.028 20.405 1.00 97.00 96 SER A O 1
ATOM 713 N N . VAL A 1 97 ? -22.922 6.771 19.800 1.00 97.69 97 VAL A N 1
ATOM 714 C CA . VAL A 1 97 ? -22.579 7.266 21.132 1.00 97.69 97 VAL A CA 1
ATOM 715 C C . VAL A 1 97 ? -23.475 8.468 21.406 1.00 97.69 97 VAL A C 1
ATOM 717 O O . VAL A 1 97 ? -23.500 9.412 20.621 1.00 97.69 97 VAL A O 1
ATOM 720 N N . SER A 1 98 ? -24.230 8.438 22.502 1.00 97.00 98 SER A N 1
ATOM 721 C CA . SER A 1 98 ? -25.257 9.452 22.792 1.00 97.00 98 SER A CA 1
ATOM 722 C C . SER A 1 98 ? -25.365 9.751 24.284 1.00 97.00 98 SER A C 1
ATOM 724 O O . SER A 1 98 ? -24.950 8.937 25.109 1.00 97.00 98 SER A O 1
ATOM 726 N N . ILE A 1 99 ? -26.003 10.866 24.642 1.00 96.81 99 ILE A N 1
ATOM 727 C CA . ILE A 1 99 ? -26.389 11.164 26.028 1.00 96.81 99 ILE A CA 1
ATOM 728 C C . ILE A 1 99 ? -27.846 10.728 26.249 1.00 96.81 99 ILE A C 1
ATOM 730 O O . ILE A 1 99 ? -28.746 11.332 25.659 1.00 96.81 99 ILE A O 1
ATOM 734 N N . PRO A 1 100 ? -28.120 9.702 27.079 1.00 94.75 100 PRO A N 1
ATOM 735 C CA . PRO A 1 100 ? -29.479 9.206 27.283 1.00 94.75 100 PRO A CA 1
ATOM 736 C C . PRO A 1 100 ? -30.426 10.308 27.779 1.00 94.75 100 PRO A C 1
ATOM 738 O O . PRO A 1 100 ? -30.146 10.978 28.770 1.00 94.75 100 PRO A O 1
ATOM 741 N N . GLY A 1 101 ? -31.547 10.507 27.079 1.00 90.69 101 GLY A N 1
ATOM 742 C CA . GLY A 1 101 ? -32.531 11.553 27.393 1.00 90.69 101 GLY A CA 1
ATOM 743 C C . GLY A 1 101 ? -32.090 12.993 27.080 1.00 90.69 101 GLY A C 1
ATOM 744 O O . GLY A 1 101 ? -32.856 13.920 27.340 1.00 90.69 101 GLY A O 1
ATOM 745 N N . GLY A 1 102 ? -30.887 13.190 26.534 1.00 90.00 102 GLY A N 1
ATOM 746 C CA . GLY A 1 102 ? -30.361 14.490 26.122 1.00 90.00 102 GLY A CA 1
ATOM 747 C C . GLY A 1 102 ? -30.703 14.859 24.677 1.00 90.00 102 GLY A C 1
ATOM 748 O O . GLY A 1 102 ? -31.281 14.077 23.923 1.00 90.00 102 GLY A O 1
ATOM 749 N N . THR A 1 103 ? -30.323 16.074 24.281 1.00 94.12 103 THR A N 1
ATOM 750 C CA . THR A 1 103 ? -30.290 16.476 22.869 1.00 94.12 103 THR A CA 1
ATOM 751 C C . THR A 1 103 ? -29.111 15.806 22.146 1.00 94.12 103 THR A C 1
ATOM 753 O O . THR A 1 103 ? -28.083 15.563 22.793 1.00 94.12 103 THR A O 1
ATOM 756 N N . PRO A 1 104 ? -29.229 15.536 20.828 1.00 95.69 104 PRO A N 1
ATOM 757 C CA . PRO A 1 104 ? -28.157 14.923 20.046 1.00 95.69 104 PRO A CA 1
ATOM 758 C C . PRO A 1 104 ? -26.849 15.712 20.118 1.00 95.69 104 PRO A C 1
ATOM 760 O O . PRO A 1 104 ? -26.847 16.946 20.062 1.00 95.69 104 PRO A O 1
ATOM 763 N N . LEU A 1 105 ? -25.738 14.992 20.211 1.00 96.38 105 LEU A N 1
ATOM 764 C CA . LEU A 1 105 ? -24.388 15.535 20.152 1.00 96.38 105 LEU A CA 1
ATOM 765 C C . LEU A 1 105 ? -24.066 15.977 18.721 1.00 96.38 105 LEU A C 1
ATOM 767 O O . LEU A 1 105 ? -24.295 15.228 17.777 1.00 96.38 105 LEU A O 1
ATOM 771 N N . GLN A 1 106 ? -23.498 17.168 18.553 1.00 96.62 106 GLN A N 1
ATOM 772 C CA . GLN A 1 106 ? -23.095 17.709 17.252 1.00 96.62 106 GLN A CA 1
ATOM 773 C C . GLN A 1 106 ? -21.571 17.758 17.138 1.00 96.62 106 GLN A C 1
ATOM 775 O O . GLN A 1 106 ? -20.902 18.159 18.094 1.00 96.62 106 GLN A O 1
ATOM 780 N N . ASN A 1 107 ? -21.021 17.393 15.975 1.00 93.75 107 ASN A N 1
ATOM 781 C CA . ASN A 1 107 ? -19.591 17.558 15.695 1.00 93.75 107 ASN A CA 1
ATOM 782 C C . ASN A 1 107 ? -19.219 19.051 15.745 1.00 93.75 107 ASN A C 1
ATOM 784 O O . ASN A 1 107 ? -19.890 19.882 15.136 1.00 93.75 107 ASN A O 1
ATOM 788 N N . GLN A 1 108 ? -18.156 19.387 16.473 1.00 94.31 108 GLN A N 1
ATOM 789 C CA . GLN A 1 108 ? -17.669 20.757 16.634 1.00 94.31 108 GLN A CA 1
ATOM 790 C C . GLN A 1 108 ? -16.734 21.221 15.502 1.00 94.31 108 GLN A C 1
ATOM 792 O O . GLN A 1 108 ? -16.342 22.384 15.488 1.00 94.31 108 GLN A O 1
ATOM 797 N N . GLY A 1 109 ? -16.358 20.343 14.565 1.00 84.62 109 GLY A N 1
ATOM 798 C CA . GLY A 1 109 ? -15.512 20.664 13.405 1.00 84.62 109 GLY A CA 1
ATOM 799 C C . GLY A 1 109 ? -14.023 20.866 13.718 1.00 84.62 109 GLY A C 1
ATOM 800 O O . GLY A 1 109 ? -13.231 21.073 12.802 1.00 84.62 109 GLY A O 1
ATOM 801 N N . ASN A 1 110 ? -13.637 20.779 14.992 1.00 81.94 110 ASN A N 1
ATOM 802 C CA . ASN A 1 110 ? -12.256 20.873 15.454 1.00 81.94 110 ASN A CA 1
ATOM 803 C C . ASN A 1 110 ? -11.697 19.455 15.628 1.00 81.94 110 ASN A C 1
ATOM 805 O O . ASN A 1 110 ? -11.878 18.848 16.684 1.00 81.94 110 ASN A O 1
ATOM 809 N N . GLU A 1 111 ? -11.077 18.922 14.577 1.00 90.44 111 GLU A N 1
ATOM 810 C CA . GLU A 1 111 ? -10.415 17.613 14.602 1.00 90.44 111 GLU A CA 1
ATOM 811 C C . GLU A 1 111 ? -8.909 17.783 14.825 1.00 90.44 111 GLU A C 1
ATOM 813 O O . GLU A 1 111 ? -8.281 18.646 14.207 1.00 90.44 111 GLU A O 1
ATOM 818 N N . GLU A 1 112 ? -8.328 16.959 15.695 1.00 92.88 112 GLU A N 1
ATOM 819 C CA . GLU A 1 112 ? -6.873 16.836 15.844 1.00 92.88 112 GLU A CA 1
ATOM 820 C C . GLU A 1 112 ? -6.448 15.558 15.114 1.00 92.88 112 GLU A C 1
ATOM 822 O O . GLU A 1 112 ? -6.903 14.470 15.471 1.00 92.88 112 GLU A O 1
ATOM 827 N N . THR A 1 113 ? -5.631 15.685 14.065 1.00 91.38 113 THR A N 1
ATOM 828 C CA . THR A 1 113 ? -5.236 14.550 13.221 1.00 91.38 113 THR A CA 1
ATOM 829 C C . THR A 1 113 ? -3.736 14.494 12.995 1.00 91.38 113 THR A C 1
ATOM 831 O O . THR A 1 113 ? -3.086 15.521 12.800 1.00 91.38 113 THR A O 1
ATOM 834 N N . ASP A 1 114 ? -3.224 13.275 12.925 1.00 91.19 114 ASP A N 1
ATOM 835 C CA . ASP A 1 114 ? -1.943 12.949 12.310 1.00 91.19 114 ASP A CA 1
ATOM 836 C C . ASP A 1 114 ? -2.107 11.688 11.437 1.00 91.19 114 ASP A C 1
ATOM 838 O O . ASP A 1 114 ? -3.223 11.229 11.173 1.00 91.19 114 ASP A O 1
ATOM 842 N N . TRP A 1 115 ? -1.001 11.119 10.963 1.00 91.00 115 TRP A N 1
ATOM 843 C CA . TRP A 1 115 ? -0.993 9.892 10.157 1.00 91.00 115 TRP A CA 1
ATOM 844 C C . TRP A 1 115 ? -1.420 8.610 10.894 1.00 91.00 115 TRP A C 1
ATOM 846 O O . TRP A 1 115 ? -1.524 7.551 10.272 1.00 91.00 115 TRP A O 1
ATOM 856 N N . ALA A 1 116 ? -1.655 8.682 12.208 1.00 93.12 116 ALA A N 1
ATOM 857 C CA . ALA A 1 116 ? -1.895 7.542 13.080 1.00 93.12 116 ALA A CA 1
ATOM 858 C C . ALA A 1 116 ? -3.152 7.680 13.957 1.00 93.12 116 ALA A C 1
ATOM 860 O O . ALA A 1 116 ? -3.670 6.662 14.408 1.00 93.12 116 ALA A O 1
ATOM 861 N N . HIS A 1 117 ? -3.707 8.874 14.174 1.00 93.94 117 HIS A N 1
ATOM 862 C CA . HIS A 1 117 ? -4.993 9.046 14.854 1.00 93.94 117 HIS A CA 1
ATOM 863 C C . HIS A 1 117 ? -5.811 10.258 14.383 1.00 93.94 117 HIS A C 1
ATOM 865 O O . HIS A 1 117 ? -5.311 11.198 13.764 1.00 93.94 117 HIS A O 1
ATOM 871 N N . ASN A 1 118 ? -7.100 10.223 14.718 1.00 94.38 118 ASN A N 1
ATOM 872 C CA . ASN A 1 118 ? -8.013 11.353 14.637 1.00 94.38 118 ASN A CA 1
ATOM 873 C C . ASN A 1 118 ? -8.807 11.454 15.946 1.00 94.38 118 ASN A C 1
ATOM 875 O O . ASN A 1 118 ? -9.452 10.488 16.370 1.00 94.38 118 ASN A O 1
ATOM 879 N N . LYS A 1 119 ? -8.770 12.629 16.572 1.00 96.25 119 LYS A N 1
ATOM 880 C CA . LYS A 1 119 ? -9.628 13.001 17.692 1.00 96.25 119 LYS A CA 1
ATOM 881 C C . LYS A 1 119 ? -10.745 13.923 17.211 1.00 96.25 119 LYS A C 1
ATOM 883 O O . LYS A 1 119 ? -10.494 15.043 16.769 1.00 96.25 119 LYS A O 1
ATOM 888 N N . LEU A 1 120 ? -11.982 13.480 17.413 1.00 95.75 120 LEU A N 1
ATOM 889 C CA . LEU A 1 120 ? -13.195 14.229 17.109 1.00 95.75 120 LEU A CA 1
ATOM 890 C C . LEU A 1 120 ? -13.886 14.686 18.397 1.00 95.75 120 LEU A C 1
ATOM 892 O O . LEU A 1 120 ? -13.951 13.940 19.377 1.00 95.75 120 LEU A O 1
ATOM 896 N N . ILE A 1 121 ? -14.440 15.899 18.373 1.00 96.75 121 ILE A N 1
ATOM 897 C CA . ILE A 1 121 ? -15.115 16.519 19.517 1.00 96.75 121 ILE A CA 1
ATOM 898 C C . ILE A 1 121 ? -16.589 16.732 19.182 1.00 96.75 121 ILE A C 1
ATOM 900 O O . ILE A 1 121 ? -16.928 17.400 18.203 1.00 96.75 121 ILE A O 1
ATOM 904 N N . PHE A 1 122 ? -17.470 16.215 20.035 1.00 97.12 122 PHE A N 1
ATOM 905 C CA . PHE A 1 122 ? -18.915 16.366 19.916 1.00 97.12 122 PHE A CA 1
ATOM 906 C C . PHE A 1 122 ? -19.497 17.033 21.161 1.00 97.12 122 PHE A C 1
ATOM 908 O O . PHE A 1 122 ? -19.062 16.765 22.278 1.00 97.12 122 PHE A O 1
ATOM 915 N N . SER A 1 123 ? -20.499 17.895 20.989 1.00 97.00 123 SER A N 1
ATOM 916 C CA . SER A 1 123 ? -21.153 18.592 22.100 1.00 97.00 123 SER A CA 1
ATOM 917 C C . SER A 1 123 ? -22.628 18.845 21.819 1.00 97.00 123 SER A C 1
ATOM 919 O O . SER A 1 123 ? -23.029 19.045 20.674 1.00 97.00 123 SER A O 1
ATOM 921 N N . ASN A 1 124 ? -23.437 18.859 22.877 1.00 96.56 124 ASN A N 1
ATOM 922 C CA . ASN A 1 124 ? -24.828 19.320 22.838 1.00 96.56 124 ASN A CA 1
ATOM 923 C C . ASN A 1 124 ? -25.043 20.619 23.643 1.00 96.56 124 ASN A C 1
ATOM 925 O O . ASN A 1 124 ? -26.170 20.963 24.000 1.00 96.56 124 ASN A O 1
ATOM 929 N N . GLY A 1 125 ? -23.951 21.322 23.963 1.00 94.69 125 GLY A N 1
ATOM 930 C CA . GLY A 1 125 ? -23.926 22.534 24.784 1.00 94.69 125 GLY A CA 1
ATOM 931 C C . GLY A 1 125 ? -23.796 22.279 26.288 1.00 94.69 125 GLY A C 1
ATOM 932 O O . GLY A 1 125 ? -23.434 23.200 27.015 1.00 94.69 125 GLY A O 1
ATOM 933 N N . THR A 1 126 ? -24.049 21.052 26.759 1.00 94.81 126 THR A N 1
ATOM 934 C CA . THR A 1 126 ? -23.859 20.656 28.169 1.00 94.81 126 THR A CA 1
ATOM 935 C C . THR A 1 126 ? -22.792 19.575 28.298 1.00 94.81 126 THR A C 1
ATOM 937 O O . THR A 1 126 ? -21.769 19.789 28.946 1.00 94.81 126 THR A O 1
ATOM 940 N N . ALA A 1 127 ? -23.016 18.429 27.656 1.00 96.75 127 ALA A N 1
ATOM 941 C CA . ALA A 1 127 ? -22.083 17.313 27.650 1.00 96.75 127 ALA A CA 1
ATOM 942 C C . ALA A 1 127 ? -21.120 17.426 26.466 1.00 96.75 127 ALA A C 1
ATOM 944 O O . ALA A 1 127 ? -21.509 17.878 25.385 1.00 96.75 127 ALA A O 1
ATOM 945 N N . ILE A 1 128 ? -19.884 16.976 26.674 1.00 97.12 128 ILE A N 1
ATOM 946 C CA . ILE A 1 128 ? -18.846 16.910 25.640 1.00 97.12 128 ILE A CA 1
ATOM 947 C C . ILE A 1 128 ? -18.376 15.464 25.531 1.00 97.12 128 ILE A C 1
ATOM 949 O O . ILE A 1 128 ? -18.106 14.828 26.550 1.00 97.12 128 ILE A O 1
ATOM 953 N N . ILE A 1 129 ? -18.279 14.956 24.305 1.00 97.62 129 ILE A N 1
ATOM 954 C CA . ILE A 1 129 ? -17.680 13.662 23.991 1.00 97.62 129 ILE A CA 1
ATOM 955 C C . ILE A 1 129 ? -16.452 13.886 23.112 1.00 97.62 129 ILE A C 1
ATOM 957 O O . ILE A 1 129 ? -16.574 14.371 21.988 1.00 97.62 129 ILE A O 1
ATOM 961 N N . ASN A 1 130 ? -15.285 13.473 23.597 1.00 97.50 130 ASN A N 1
ATOM 962 C CA . ASN A 1 130 ? -14.085 13.327 22.779 1.00 97.50 130 ASN A CA 1
ATOM 963 C C . ASN A 1 130 ? -13.974 11.867 22.331 1.00 97.50 130 ASN A C 1
ATOM 965 O O . ASN A 1 130 ? -14.139 10.958 23.147 1.00 97.50 130 ASN A O 1
ATOM 969 N N . THR A 1 131 ? -13.706 11.636 21.048 1.00 97.44 131 THR A N 1
ATOM 970 C CA . THR A 1 131 ? -13.528 10.292 20.482 1.00 97.44 131 THR A CA 1
ATOM 971 C C . THR A 1 131 ? -12.198 10.212 19.753 1.00 97.44 131 THR A C 1
ATOM 973 O O . THR A 1 131 ? -11.975 11.002 18.842 1.00 97.44 131 THR A O 1
ATOM 976 N N . TRP A 1 132 ? -11.347 9.251 20.112 1.00 97.50 132 TRP A N 1
ATOM 977 C CA . TRP A 1 132 ? -10.098 8.965 19.407 1.00 97.50 132 TRP A CA 1
ATOM 978 C C . TRP A 1 132 ? -10.240 7.680 18.602 1.00 97.50 132 TRP A C 1
ATOM 980 O O . TRP A 1 132 ? -10.474 6.604 19.160 1.00 97.50 132 TRP A O 1
ATOM 990 N N . ILE A 1 133 ? -10.055 7.804 17.292 1.00 95.81 133 ILE A N 1
ATOM 991 C CA . ILE A 1 133 ? -9.911 6.691 16.357 1.00 95.81 133 ILE A CA 1
ATOM 992 C C . ILE A 1 133 ? -8.436 6.587 16.001 1.00 95.81 133 ILE A C 1
ATOM 994 O O . ILE A 1 133 ? -7.825 7.586 15.629 1.00 95.81 133 ILE A O 1
ATOM 998 N N . SER A 1 134 ? -7.864 5.394 16.137 1.00 95.00 134 SER A N 1
ATOM 999 C CA . SER A 1 134 ? -6.424 5.196 16.009 1.00 95.00 134 SER A CA 1
ATOM 1000 C C . SER A 1 134 ? -6.077 4.075 15.031 1.00 95.00 134 SER A C 1
ATOM 1002 O O . SER A 1 134 ? -6.777 3.068 14.906 1.00 95.00 134 SER A O 1
ATOM 1004 N N . ARG A 1 135 ? -4.962 4.276 14.336 1.00 95.25 135 ARG A N 1
ATOM 1005 C CA . ARG A 1 135 ? -4.228 3.309 13.520 1.00 95.25 135 ARG A CA 1
ATOM 1006 C C . ARG A 1 135 ? -3.178 2.568 14.353 1.00 95.25 135 ARG A C 1
ATOM 1008 O O . ARG A 1 135 ? -2.633 1.590 13.870 1.00 95.25 135 ARG A O 1
ATOM 1015 N N . LEU A 1 136 ? -2.933 2.995 15.597 1.00 97.62 136 LEU A N 1
ATOM 1016 C CA . LEU A 1 136 ? -2.002 2.382 16.557 1.00 97.62 136 LEU A CA 1
ATOM 1017 C C . LEU A 1 136 ? -2.659 1.257 17.370 1.00 97.62 136 LEU A C 1
ATOM 1019 O O . LEU A 1 136 ? -1.985 0.421 17.960 1.00 97.62 136 LEU A O 1
ATOM 1023 N N . THR A 1 137 ? -3.988 1.222 17.440 1.00 97.75 137 THR A N 1
ATOM 1024 C CA . THR A 1 137 ? -4.715 0.207 18.205 1.00 97.75 137 THR A CA 1
ATOM 1025 C C . THR A 1 137 ? -6.047 -0.131 17.538 1.00 97.75 137 THR A C 1
ATOM 1027 O O . THR A 1 137 ? -6.686 0.750 16.966 1.00 97.75 137 THR A O 1
ATOM 1030 N N . PRO A 1 138 ? -6.511 -1.393 17.609 1.00 97.50 138 PRO A N 1
ATOM 1031 C CA . PRO A 1 138 ? -7.875 -1.760 17.218 1.00 97.50 138 PRO A CA 1
ATOM 1032 C C . PRO A 1 138 ? -8.964 -1.100 18.075 1.00 97.50 138 PRO A C 1
ATOM 1034 O O . PRO A 1 138 ? -10.139 -1.160 17.709 1.00 97.50 138 PRO A O 1
ATOM 1037 N N . ALA A 1 139 ? -8.598 -0.489 19.204 1.00 97.94 139 ALA A N 1
ATOM 1038 C CA . ALA A 1 139 ? -9.538 0.154 20.101 1.00 97.94 139 ALA A CA 1
ATOM 1039 C C . ALA A 1 139 ? -9.923 1.583 19.676 1.00 97.94 139 ALA A C 1
ATOM 1041 O O . ALA A 1 139 ? -9.179 2.291 18.998 1.00 97.94 139 ALA A O 1
ATOM 1042 N N . VAL A 1 140 ? -11.078 2.028 20.161 1.00 98.00 140 VAL A N 1
ATOM 1043 C CA . VAL A 1 140 ? -11.530 3.424 20.141 1.00 98.00 140 VAL A CA 1
ATOM 1044 C C . VAL A 1 140 ? -11.609 3.922 21.569 1.00 98.00 140 VAL A C 1
ATOM 1046 O O . VAL A 1 140 ? -12.124 3.216 22.432 1.00 98.00 140 VAL A O 1
ATOM 1049 N N . LEU A 1 141 ? -11.135 5.137 21.825 1.00 98.44 141 LEU A N 1
ATOM 1050 C CA . LEU A 1 141 ? -11.284 5.778 23.128 1.00 98.44 141 LEU A CA 1
ATOM 1051 C C . LEU A 1 141 ? -12.416 6.800 23.076 1.00 98.44 141 LEU A C 1
ATOM 1053 O O . LEU A 1 141 ? -12.470 7.631 22.173 1.00 98.44 141 LEU A O 1
ATOM 1057 N N . ILE A 1 142 ? -13.292 6.762 24.072 1.00 98.38 142 ILE A N 1
ATOM 1058 C CA . ILE A 1 142 ? -14.345 7.745 24.304 1.00 98.38 142 ILE A CA 1
ATOM 1059 C C . ILE A 1 142 ? -14.094 8.388 25.662 1.00 98.38 142 ILE A C 1
ATOM 1061 O O . ILE A 1 142 ? -13.922 7.691 26.659 1.00 98.38 142 ILE A O 1
ATOM 1065 N N . GLN A 1 143 ? -14.118 9.714 25.717 1.00 98.06 143 GLN A N 1
ATOM 1066 C CA . GLN A 1 143 ? -14.143 10.471 26.962 1.00 98.06 143 GLN A CA 1
ATOM 1067 C C . GLN A 1 143 ? -15.410 11.315 27.000 1.00 98.06 143 GLN A C 1
ATOM 1069 O O . GLN A 1 143 ? -15.617 12.154 26.126 1.00 98.06 143 GLN A O 1
ATOM 1074 N N . SER A 1 144 ? -16.238 11.113 28.019 1.00 97.50 144 SER A N 1
ATOM 1075 C CA . SER A 1 144 ? -17.422 11.928 28.273 1.00 97.50 144 SER A CA 1
ATOM 1076 C C . SER A 1 144 ? -17.192 12.892 29.426 1.00 97.50 144 SER A C 1
ATOM 1078 O O . SER A 1 144 ? -16.706 12.471 30.471 1.00 97.50 144 SER A O 1
ATOM 1080 N N . GLN A 1 145 ? -17.600 14.147 29.259 1.00 97.19 145 GLN A N 1
ATOM 1081 C CA . GLN A 1 145 ? -17.481 15.209 30.260 1.00 97.19 145 GLN A CA 1
ATOM 1082 C C . GLN A 1 145 ? -18.857 15.810 30.568 1.00 97.19 145 GLN A C 1
ATOM 1084 O O . GLN A 1 145 ? -19.727 15.868 29.691 1.00 97.19 145 GLN A O 1
ATOM 1089 N N . ASN A 1 146 ? -19.045 16.295 31.799 1.00 96.19 146 ASN A N 1
ATOM 1090 C CA . ASN A 1 146 ? -20.270 16.961 32.270 1.00 96.19 146 ASN A CA 1
ATOM 1091 C C . ASN A 1 146 ? -21.550 16.114 32.132 1.00 96.19 146 ASN A C 1
ATOM 1093 O O . ASN A 1 146 ? -22.647 16.646 31.957 1.00 96.19 146 ASN A O 1
ATOM 1097 N N . THR A 1 147 ? -21.433 14.789 32.216 1.00 96.38 147 THR A N 1
ATOM 1098 C CA . THR A 1 147 ? -22.573 13.868 32.164 1.00 96.38 147 THR A CA 1
ATOM 1099 C C . THR A 1 147 ? -22.364 12.700 33.115 1.00 96.38 147 THR A C 1
ATOM 1101 O O . THR A 1 147 ? -21.261 12.178 33.236 1.00 96.38 147 THR A O 1
ATOM 1104 N N . ALA A 1 148 ? -23.435 12.280 33.786 1.00 96.38 148 ALA A N 1
ATOM 1105 C CA . ALA A 1 148 ? -23.445 11.067 34.602 1.00 96.38 148 ALA A CA 1
ATOM 1106 C C . ALA A 1 148 ? -24.010 9.860 33.837 1.00 96.38 148 ALA A C 1
ATOM 1108 O O . ALA A 1 148 ? -24.166 8.788 34.416 1.00 96.38 148 ALA A O 1
ATOM 1109 N N . SER A 1 149 ? -24.344 10.018 32.556 1.00 96.25 149 SER A N 1
ATOM 1110 C CA . SER A 1 149 ? -24.949 8.963 31.745 1.00 96.25 149 SER A CA 1
ATOM 1111 C C . SER A 1 149 ? -24.351 8.946 30.343 1.00 96.25 149 SER A C 1
ATOM 1113 O O . SER A 1 149 ? -24.175 9.995 29.720 1.00 96.25 149 SER A O 1
ATOM 1115 N N . LEU A 1 150 ? -24.081 7.748 29.830 1.00 97.69 150 LEU A N 1
ATOM 1116 C CA . LEU A 1 150 ? -23.550 7.543 28.484 1.00 97.69 150 LEU A CA 1
ATOM 1117 C C . LEU A 1 150 ? -24.253 6.361 27.819 1.00 97.69 150 LEU A C 1
ATOM 1119 O O . LEU A 1 150 ? -24.364 5.283 28.402 1.00 97.69 150 LEU A O 1
ATOM 1123 N N . GLY A 1 151 ? -24.735 6.572 26.601 1.00 97.81 151 GLY A N 1
ATOM 1124 C CA . GLY A 1 151 ? -25.283 5.535 25.741 1.00 97.81 151 GLY A CA 1
ATOM 1125 C C . GLY A 1 151 ? -24.242 5.092 24.721 1.00 97.81 151 GLY A C 1
ATOM 1126 O O . GLY A 1 151 ? -23.641 5.941 24.065 1.00 97.81 151 GLY A O 1
ATOM 1127 N N . LEU A 1 152 ? -24.060 3.782 24.575 1.00 98.12 152 LEU A N 1
ATOM 1128 C CA . LEU A 1 152 ? -23.253 3.174 23.517 1.00 98.12 152 LEU A CA 1
ATOM 1129 C C . LEU A 1 152 ? -24.133 2.285 22.646 1.00 98.12 152 LEU A C 1
ATOM 1131 O O . LEU A 1 152 ? -25.020 1.600 23.162 1.00 98.12 152 LEU A O 1
ATOM 1135 N N . PHE A 1 153 ? -23.842 2.255 21.345 1.00 97.38 153 PHE A N 1
ATOM 1136 C CA . PHE A 1 153 ? -24.566 1.443 20.361 1.00 97.38 153 PHE A CA 1
ATOM 1137 C C . PHE A 1 153 ? -26.062 1.798 20.278 1.00 97.38 153 PHE A C 1
ATOM 1139 O O . PHE A 1 153 ? -26.904 0.940 20.026 1.00 97.38 153 PHE A O 1
ATOM 1146 N N . THR A 1 154 ? -26.411 3.056 20.555 1.00 96.31 154 THR A N 1
ATOM 1147 C CA . THR A 1 154 ? -27.799 3.536 20.571 1.00 96.31 154 THR A CA 1
ATOM 1148 C C . THR A 1 154 ? -28.281 3.908 19.168 1.00 96.31 154 THR A C 1
ATOM 1150 O O . THR A 1 154 ? -27.524 3.911 18.200 1.00 96.31 154 THR A O 1
ATOM 1153 N N . GLY A 1 155 ? -29.561 4.244 19.041 1.00 93.38 155 GLY A N 1
ATOM 1154 C CA . GLY A 1 155 ? -30.159 4.616 17.766 1.00 93.38 155 GLY A CA 1
ATOM 1155 C C . GLY A 1 155 ? -30.551 3.402 16.926 1.00 93.38 155 GLY A C 1
ATOM 1156 O O . GLY A 1 155 ? -30.271 2.246 17.249 1.00 93.38 155 GLY A O 1
ATOM 1157 N N . SER A 1 156 ? -31.285 3.663 15.847 1.00 90.31 156 SER A N 1
ATOM 1158 C CA . SER A 1 156 ? -31.692 2.608 14.924 1.00 90.31 156 SER A CA 1
ATOM 1159 C C . SER A 1 156 ? -30.524 2.209 14.030 1.00 90.31 156 SER A C 1
ATOM 1161 O O . SER A 1 156 ? -29.887 3.074 13.429 1.00 90.31 156 SER A O 1
ATOM 1163 N N . VAL A 1 157 ? -30.308 0.911 13.870 1.00 90.12 157 VAL A N 1
ATOM 1164 C CA . VAL A 1 157 ? -29.296 0.339 12.983 1.00 90.12 157 VAL A CA 1
ATOM 1165 C C . VAL A 1 157 ? -29.960 -0.339 11.792 1.00 90.12 157 VAL A C 1
ATOM 1167 O O . VAL A 1 157 ? -31.067 -0.881 11.889 1.00 90.12 157 VAL A O 1
ATOM 1170 N N . PHE A 1 158 ? -29.274 -0.309 10.653 1.00 83.31 158 PHE A N 1
ATOM 1171 C CA . PHE A 1 158 ? -29.707 -1.027 9.462 1.00 83.31 158 PHE A CA 1
ATOM 1172 C C . PHE A 1 158 ? -29.598 -2.529 9.711 1.00 83.31 158 PHE A C 1
ATOM 1174 O O . PHE A 1 158 ? -28.514 -3.021 10.015 1.00 83.31 158 PHE A O 1
ATOM 1181 N N . THR A 1 159 ? -30.713 -3.250 9.613 1.00 77.81 159 THR A N 1
ATOM 1182 C CA . THR A 1 159 ? -30.760 -4.664 9.997 1.00 77.81 159 THR A CA 1
ATOM 1183 C C . THR A 1 159 ? -30.911 -5.562 8.779 1.00 77.81 159 THR A C 1
ATOM 1185 O O . THR A 1 159 ? -31.831 -5.404 7.968 1.00 77.81 159 THR A O 1
ATOM 1188 N N . THR A 1 160 ? -30.035 -6.559 8.687 1.00 73.69 160 THR A N 1
ATOM 1189 C CA . THR A 1 160 ? -30.124 -7.638 7.706 1.00 73.69 160 THR A CA 1
ATOM 1190 C C . THR A 1 160 ? -30.450 -8.951 8.399 1.00 73.69 160 THR A C 1
ATOM 1192 O O . THR A 1 160 ? -29.917 -9.273 9.458 1.00 73.69 160 THR A O 1
ATOM 1195 N N . ARG A 1 161 ? -31.373 -9.721 7.817 1.00 70.62 161 ARG A N 1
ATOM 1196 C CA . ARG A 1 161 ? -31.679 -11.077 8.269 1.00 70.62 161 ARG A CA 1
ATOM 1197 C C . ARG A 1 161 ? -31.275 -12.093 7.230 1.00 70.62 161 ARG A C 1
ATOM 1199 O O . ARG A 1 161 ? -31.486 -11.916 6.034 1.00 70.62 161 ARG A O 1
ATOM 1206 N N . TYR A 1 162 ? -30.730 -13.184 7.737 1.00 68.44 162 TYR A N 1
ATOM 1207 C CA . TYR A 1 162 ? -30.453 -14.370 6.963 1.00 68.44 162 TYR A CA 1
ATOM 1208 C C . TYR A 1 162 ? -31.710 -15.246 6.910 1.00 68.44 162 TYR A C 1
ATOM 1210 O O . TYR A 1 162 ? -32.200 -15.687 7.950 1.00 68.44 162 TYR A O 1
ATOM 1218 N N . GLU A 1 163 ? -32.243 -15.489 5.711 1.00 66.38 163 GLU A N 1
ATOM 1219 C CA . GLU A 1 163 ? -33.384 -16.378 5.493 1.00 66.38 163 GLU A CA 1
ATOM 1220 C C . GLU A 1 163 ? -32.992 -17.517 4.541 1.00 66.38 163 GLU A C 1
ATOM 1222 O O . GLU A 1 163 ? -32.588 -17.306 3.391 1.00 66.38 163 GLU A O 1
ATOM 1227 N N . TYR A 1 164 ? -33.102 -18.754 5.034 1.00 58.44 164 TYR A N 1
ATOM 1228 C CA . TYR A 1 164 ? -32.906 -19.943 4.213 1.00 58.44 164 TYR A CA 1
ATOM 1229 C C . TYR A 1 164 ? -34.153 -20.194 3.362 1.00 58.44 164 TYR A C 1
ATOM 1231 O O . TYR A 1 164 ? -35.234 -20.430 3.903 1.00 58.44 164 TYR A O 1
ATOM 1239 N N . ILE A 1 165 ? -33.995 -20.194 2.037 1.00 57.06 165 ILE A N 1
ATOM 1240 C CA . ILE A 1 165 ? -35.059 -20.575 1.106 1.00 57.06 165 ILE A CA 1
ATOM 1241 C C . ILE A 1 165 ? -34.738 -21.975 0.563 1.00 57.06 165 ILE A C 1
ATOM 1243 O O . ILE A 1 165 ? -33.698 -22.161 -0.076 1.00 57.06 165 ILE A O 1
ATOM 1247 N N . PRO A 1 166 ? -35.607 -22.976 0.786 1.00 45.81 166 PRO A N 1
ATOM 1248 C CA . PRO A 1 166 ? -35.432 -24.298 0.202 1.00 45.81 166 PRO A CA 1
ATOM 1249 C C . PRO A 1 166 ? -35.370 -24.224 -1.334 1.00 45.81 166 PRO A C 1
ATOM 1251 O O . PRO A 1 166 ? -36.235 -23.617 -1.962 1.00 45.81 166 PRO A O 1
ATOM 1254 N N . TYR A 1 167 ? -34.379 -24.898 -1.922 1.00 50.56 167 TYR A N 1
ATOM 1255 C CA . TYR A 1 167 ? -34.192 -25.169 -3.359 1.00 50.56 167 TYR A CA 1
ATOM 1256 C C . TYR A 1 167 ? -33.618 -24.086 -4.294 1.00 50.56 167 TYR A C 1
ATOM 1258 O O . TYR A 1 167 ? -33.295 -24.469 -5.409 1.00 50.56 167 TYR A O 1
ATOM 1266 N N . ASN A 1 168 ? -33.421 -22.809 -3.924 1.00 49.34 168 ASN A N 1
ATOM 1267 C CA . ASN A 1 168 ? -32.912 -21.806 -4.896 1.00 49.34 168 ASN A CA 1
ATOM 1268 C C . ASN A 1 168 ? -32.194 -20.583 -4.276 1.00 49.34 168 ASN A C 1
ATOM 1270 O O . ASN A 1 168 ? -32.522 -19.440 -4.572 1.00 49.34 168 ASN A O 1
ATOM 1274 N N . ALA A 1 169 ? -31.157 -20.825 -3.473 1.00 54.12 169 ALA A N 1
ATOM 1275 C CA . ALA A 1 169 ? -30.304 -19.812 -2.834 1.00 54.12 169 ALA A CA 1
ATOM 1276 C C . ALA A 1 169 ? -30.796 -19.213 -1.506 1.00 54.12 169 ALA A C 1
ATOM 1278 O O . ALA A 1 169 ? -31.983 -19.142 -1.200 1.00 54.12 169 ALA A O 1
ATOM 1279 N N . THR A 1 170 ? -29.830 -18.812 -0.676 1.00 54.72 170 THR A N 1
ATOM 1280 C CA . THR A 1 170 ? -30.068 -18.085 0.575 1.00 54.72 170 THR A CA 1
ATOM 1281 C C . THR A 1 170 ? -30.344 -16.628 0.274 1.00 54.72 170 THR A C 1
ATOM 1283 O O . THR A 1 170 ? -29.624 -16.016 -0.516 1.00 54.72 170 THR A O 1
ATOM 1286 N N . LYS A 1 171 ? -31.355 -16.060 0.930 1.00 65.69 171 LYS A N 1
ATOM 1287 C CA . LYS A 1 171 ? -31.715 -14.657 0.762 1.00 65.69 171 LYS A CA 1
ATOM 1288 C C . LYS A 1 171 ? -31.326 -13.886 2.011 1.00 65.69 171 LYS A C 1
ATOM 1290 O O . LYS A 1 171 ? -31.737 -14.228 3.117 1.00 65.69 171 LYS A O 1
ATOM 1295 N N . ILE A 1 172 ? -30.572 -12.813 1.819 1.00 68.75 172 ILE A N 1
ATOM 1296 C CA . ILE A 1 172 ? -30.413 -11.793 2.850 1.00 68.75 172 ILE A CA 1
ATOM 1297 C C . ILE A 1 172 ? -31.556 -10.808 2.659 1.00 68.75 172 ILE A C 1
ATOM 1299 O O . ILE A 1 172 ? -31.698 -10.192 1.601 1.00 68.75 172 ILE A O 1
ATOM 1303 N N . THR A 1 173 ? -32.432 -10.714 3.652 1.00 69.06 173 THR A N 1
ATOM 1304 C CA . THR A 1 173 ? -33.565 -9.796 3.639 1.00 69.06 173 THR A CA 1
ATOM 1305 C C . THR A 1 173 ? -33.229 -8.558 4.454 1.00 69.06 173 THR A C 1
ATOM 1307 O O . THR A 1 173 ? -32.785 -8.631 5.598 1.00 69.06 173 THR A O 1
ATOM 1310 N N . ASN A 1 174 ? -33.445 -7.392 3.851 1.00 71.00 174 ASN A N 1
ATOM 1311 C CA . ASN A 1 174 ? -33.490 -6.145 4.596 1.00 71.00 174 ASN A CA 1
ATOM 1312 C C . ASN A 1 174 ? -34.774 -6.143 5.437 1.00 71.00 174 ASN A C 1
ATOM 1314 O O . ASN A 1 174 ? -35.867 -6.276 4.882 1.00 71.00 174 ASN A O 1
ATOM 1318 N N . VAL A 1 175 ? -34.646 -6.008 6.756 1.00 75.50 175 VAL A N 1
ATOM 1319 C CA . VAL A 1 175 ? -35.793 -5.919 7.680 1.00 75.50 175 VAL A CA 1
ATOM 1320 C C . VAL A 1 175 ? -36.042 -4.493 8.185 1.00 75.50 175 VAL A C 1
ATOM 1322 O O . VAL A 1 175 ? -36.866 -4.285 9.073 1.00 75.50 175 VAL A O 1
ATOM 1325 N N . GLY A 1 176 ? -35.382 -3.506 7.580 1.00 78.75 176 GLY A N 1
ATOM 1326 C CA . GLY A 1 176 ? -35.493 -2.089 7.900 1.00 78.75 176 GLY A CA 1
ATOM 1327 C C . GLY A 1 176 ? -34.565 -1.647 9.030 1.00 78.75 176 GLY A C 1
ATOM 1328 O O . GLY A 1 176 ? -33.775 -2.422 9.574 1.00 78.75 176 GLY A O 1
ATOM 1329 N N . ASN A 1 177 ? -34.667 -0.366 9.379 1.00 85.38 177 ASN A N 1
ATOM 1330 C CA . ASN A 1 177 ? -33.968 0.192 10.531 1.00 85.38 177 ASN A CA 1
ATOM 1331 C C . ASN A 1 177 ? -34.718 -0.196 11.811 1.00 85.38 177 ASN A C 1
ATOM 1333 O O . ASN A 1 177 ? -35.906 0.096 11.947 1.00 85.38 177 ASN A O 1
ATOM 1337 N N . THR A 1 178 ? -34.030 -0.824 12.760 1.00 90.56 178 THR A N 1
ATOM 1338 C CA . THR A 1 178 ? -34.585 -1.166 14.078 1.00 90.56 178 THR A CA 1
ATOM 1339 C C . THR A 1 178 ? -33.551 -0.910 15.163 1.00 90.56 178 THR A C 1
ATOM 1341 O O . THR A 1 178 ? -32.362 -0.768 14.894 1.00 90.56 178 THR A O 1
ATOM 1344 N N . PHE A 1 179 ? -34.001 -0.835 16.410 1.00 92.94 179 PHE A N 1
ATOM 1345 C CA . PHE A 1 179 ? -33.105 -0.844 17.554 1.00 92.94 179 PHE A CA 1
ATOM 1346 C C . PHE A 1 179 ? -32.505 -2.239 17.739 1.00 92.94 179 PHE A C 1
ATOM 1348 O O . PHE A 1 179 ? -33.230 -3.237 17.734 1.00 92.94 179 PHE A O 1
ATOM 1355 N N . SER A 1 180 ? -31.192 -2.284 17.934 1.00 93.94 180 SER A N 1
ATOM 1356 C CA . SER A 1 180 ? -30.435 -3.471 18.326 1.00 93.94 180 SER A CA 1
ATOM 1357 C C . SER A 1 180 ? -29.712 -3.171 19.634 1.00 93.94 180 SER A C 1
ATOM 1359 O O . SER A 1 180 ? -29.377 -2.019 19.897 1.00 93.94 180 SER A O 1
ATOM 1361 N N . SER A 1 181 ? -29.507 -4.175 20.480 1.00 96.38 181 SER A N 1
ATOM 1362 C CA . SER A 1 181 ? -28.803 -4.015 21.756 1.00 96.38 181 SER A CA 1
ATOM 1363 C C . SER A 1 181 ? -27.966 -5.253 22.046 1.00 96.38 181 SER A C 1
ATOM 1365 O O . SER A 1 181 ? -28.495 -6.364 21.887 1.00 96.38 181 SER A O 1
ATOM 1367 N N . PRO A 1 182 ? -26.741 -5.084 22.580 1.00 97.62 182 PRO A N 1
ATOM 1368 C CA . PRO A 1 182 ? -26.044 -6.163 23.259 1.00 97.62 182 PRO A CA 1
ATOM 1369 C C . PRO A 1 182 ? -26.982 -6.850 24.256 1.00 97.62 182 PRO A C 1
ATOM 1371 O O . PRO A 1 182 ? -27.686 -6.195 25.030 1.00 97.62 182 PRO A O 1
ATOM 1374 N N . LYS A 1 183 ? -27.042 -8.178 24.187 1.00 97.06 183 LYS A N 1
ATOM 1375 C CA . LYS A 1 183 ? -27.935 -9.008 24.998 1.00 97.06 183 LYS A CA 1
ATOM 1376 C C . LYS A 1 183 ? -27.262 -9.477 26.272 1.00 97.06 183 LYS A C 1
ATOM 1378 O O . LYS A 1 183 ? -27.946 -9.672 27.273 1.00 97.06 183 LYS A O 1
ATOM 1383 N N . TYR A 1 184 ? -25.950 -9.660 26.238 1.00 97.44 184 TYR A N 1
ATOM 1384 C CA . TYR A 1 184 ? -25.195 -10.257 27.325 1.00 97.44 184 TYR A CA 1
ATOM 1385 C C . TYR A 1 184 ? -24.015 -9.381 27.724 1.00 97.44 184 TYR A C 1
ATOM 1387 O O . TYR A 1 184 ? -23.469 -8.631 26.913 1.00 97.44 184 TYR A O 1
ATOM 1395 N N . ILE A 1 185 ? -23.632 -9.508 28.990 1.00 96.81 185 ILE A N 1
ATOM 1396 C CA . ILE A 1 185 ? -22.426 -8.928 29.568 1.00 96.81 185 ILE A CA 1
ATOM 1397 C C . ILE A 1 185 ? -21.693 -9.991 30.383 1.00 96.81 185 ILE A C 1
ATOM 1399 O O . ILE A 1 185 ? -22.327 -10.768 31.100 1.00 96.81 185 ILE A O 1
ATOM 1403 N N . ALA A 1 186 ? -20.365 -9.986 30.314 1.00 95.56 186 ALA A N 1
ATOM 1404 C CA . ALA A 1 186 ? -19.496 -10.765 31.179 1.00 95.56 186 ALA A CA 1
ATOM 1405 C C . ALA A 1 186 ? -18.462 -9.880 31.884 1.00 95.56 186 ALA A C 1
ATOM 1407 O O . ALA A 1 186 ? -17.899 -8.967 31.280 1.00 95.56 186 ALA A O 1
ATOM 1408 N N . TYR A 1 187 ? -18.208 -10.151 33.162 1.00 94.50 187 TYR A N 1
ATOM 1409 C CA . TYR A 1 187 ? -17.209 -9.450 33.976 1.00 94.50 187 TYR A CA 1
ATOM 1410 C C . TYR A 1 187 ? -16.718 -10.335 35.136 1.00 94.50 187 TYR A C 1
ATOM 1412 O O . TYR A 1 187 ? -17.306 -11.384 35.410 1.00 94.50 187 TYR A O 1
ATOM 1420 N N . GLN A 1 188 ? -15.631 -9.948 35.813 1.00 92.19 188 GLN A N 1
ATOM 1421 C CA . GLN A 1 188 ? -15.119 -10.696 36.971 1.00 92.19 188 GLN A CA 1
ATOM 1422 C C . GLN A 1 188 ? -15.816 -10.272 38.259 1.00 92.19 188 GLN A C 1
ATOM 1424 O O . GLN A 1 188 ? -16.013 -9.085 38.473 1.00 92.19 188 GLN A O 1
ATOM 1429 N N . THR A 1 189 ? -16.123 -11.212 39.153 1.00 89.56 189 THR A N 1
ATOM 1430 C CA . THR A 1 189 ? -16.596 -10.916 40.524 1.00 89.56 189 THR A CA 1
ATOM 1431 C C . THR A 1 189 ? -15.580 -11.266 41.612 1.00 89.56 189 THR A C 1
ATOM 1433 O O . THR A 1 189 ? -15.846 -11.124 42.802 1.00 89.56 189 THR A O 1
ATOM 1436 N N . GLY A 1 190 ? -14.406 -11.742 41.205 1.00 83.75 190 GLY A N 1
ATOM 1437 C CA . GLY A 1 190 ? -13.265 -12.095 42.041 1.00 83.75 190 GLY A CA 1
ATOM 1438 C C . GLY A 1 190 ? -12.102 -12.569 41.165 1.00 83.75 190 GLY A C 1
ATOM 1439 O O . GLY A 1 190 ? -12.208 -12.582 39.941 1.00 83.75 190 GLY A O 1
ATOM 1440 N N . THR A 1 191 ? -11.003 -13.025 41.770 1.00 77.56 191 THR A N 1
ATOM 1441 C CA . THR A 1 191 ? -9.730 -13.321 41.075 1.00 77.56 191 THR A CA 1
ATOM 1442 C C . THR A 1 191 ? -9.817 -14.384 39.969 1.00 77.56 191 THR A C 1
ATOM 1444 O O . THR A 1 191 ? -8.932 -14.475 39.123 1.00 77.56 191 THR A O 1
ATOM 1447 N N . SER A 1 192 ? -10.847 -15.235 39.974 1.00 74.38 192 SER A N 1
ATOM 1448 C CA . SER A 1 192 ? -11.036 -16.300 38.971 1.00 74.38 192 SER A CA 1
ATOM 1449 C C . SER A 1 192 ? -12.507 -16.667 38.757 1.00 74.38 192 SER A C 1
ATOM 1451 O O . SER A 1 192 ? -12.814 -17.766 38.301 1.00 74.38 192 SER A O 1
ATOM 1453 N N . GLN A 1 193 ? -13.428 -15.775 39.129 1.00 86.44 193 GLN A N 1
ATOM 1454 C CA . GLN A 1 193 ? -14.863 -16.002 38.976 1.00 86.44 193 GLN A CA 1
ATOM 1455 C C . GLN A 1 193 ? -15.423 -15.026 37.955 1.00 86.44 193 GLN A C 1
ATOM 1457 O O . GLN A 1 193 ? -15.326 -13.812 38.127 1.00 86.44 193 GLN A O 1
ATOM 1462 N N . TRP A 1 194 ? -16.003 -15.587 36.902 1.00 88.94 194 TRP A N 1
ATOM 1463 C CA . TRP A 1 194 ? -16.660 -14.850 35.836 1.00 88.94 194 TRP A CA 1
ATOM 1464 C C . TRP A 1 194 ? -18.165 -14.889 36.046 1.00 88.94 194 TRP A C 1
ATOM 1466 O O . TRP A 1 194 ? -18.725 -15.924 36.412 1.00 88.94 194 TRP A O 1
ATOM 1476 N N . MET A 1 195 ? -18.825 -13.770 35.786 1.00 90.38 195 MET A N 1
ATOM 1477 C CA . MET A 1 195 ? -20.271 -13.657 35.832 1.00 90.38 195 MET A CA 1
ATOM 1478 C C . MET A 1 195 ? -20.778 -13.246 34.461 1.00 90.38 195 MET A C 1
ATOM 1480 O O . MET A 1 195 ? -20.348 -12.222 33.941 1.00 90.38 195 MET A O 1
ATOM 1484 N N . VAL A 1 196 ? -21.707 -14.029 33.910 1.00 93.38 196 VAL A N 1
ATOM 1485 C CA . VAL A 1 196 ? -22.453 -13.693 32.695 1.00 93.38 196 VAL A CA 1
ATOM 1486 C C . VAL A 1 196 ? -23.879 -13.323 33.087 1.00 93.38 196 VAL A C 1
ATOM 1488 O O . VAL A 1 196 ? -24.529 -14.042 33.851 1.00 93.38 196 VAL A O 1
ATOM 1491 N N . LYS A 1 197 ? -24.368 -12.187 32.591 1.00 94.25 197 LYS A N 1
ATOM 1492 C CA . LYS A 1 197 ? -25.732 -11.699 32.823 1.00 94.25 197 LYS A CA 1
ATOM 1493 C C . LYS A 1 197 ? -26.371 -11.259 31.515 1.00 94.25 197 LYS A C 1
ATOM 1495 O O . LYS A 1 197 ? -25.694 -10.771 30.614 1.00 94.25 197 LYS A O 1
ATOM 1500 N N . GLN A 1 198 ? -27.690 -11.396 31.441 1.00 95.31 198 GLN A N 1
ATOM 1501 C CA . GLN A 1 198 ? -28.475 -10.804 30.367 1.00 95.31 198 GLN A CA 1
ATOM 1502 C C . GLN A 1 198 ? -28.755 -9.331 30.688 1.00 95.31 198 GLN A C 1
ATOM 1504 O O . GLN A 1 198 ? -29.139 -9.001 31.808 1.00 95.31 198 GLN A O 1
ATOM 1509 N N . ILE A 1 199 ? -28.566 -8.457 29.704 1.00 95.88 199 ILE A N 1
ATOM 1510 C CA . ILE A 1 199 ? -28.835 -7.025 29.798 1.00 95.88 199 ILE A CA 1
ATOM 1511 C C . ILE A 1 199 ? -30.312 -6.788 29.461 1.00 95.88 199 ILE A C 1
ATOM 1513 O O . ILE A 1 199 ? -30.772 -7.081 28.355 1.00 95.88 199 ILE A O 1
ATOM 1517 N N . ASP A 1 200 ? -31.061 -6.230 30.408 1.00 94.31 200 ASP A N 1
ATOM 1518 C CA . ASP A 1 200 ? -32.464 -5.855 30.236 1.00 94.31 200 ASP A CA 1
ATOM 1519 C C . ASP A 1 200 ? -32.723 -4.407 30.691 1.00 94.31 200 ASP A C 1
ATOM 1521 O O . ASP A 1 200 ? -31.798 -3.652 30.997 1.00 94.31 200 ASP A O 1
ATOM 1525 N N . SER A 1 201 ? -33.989 -3.986 30.697 1.00 92.94 201 SER A N 1
ATOM 1526 C CA . SER A 1 201 ? -34.384 -2.629 31.092 1.00 92.94 201 SER A CA 1
ATOM 1527 C C . SER A 1 201 ? -34.299 -2.358 32.599 1.00 92.94 201 SER A C 1
ATOM 1529 O O . SER A 1 201 ? -34.384 -1.198 32.997 1.00 92.94 201 SER A O 1
ATOM 1531 N N . THR A 1 202 ? -34.184 -3.391 33.440 1.00 92.06 202 THR A N 1
ATOM 1532 C CA . THR A 1 202 ? -34.107 -3.251 34.906 1.00 92.06 202 THR A CA 1
ATOM 1533 C C . THR A 1 202 ? -32.717 -2.819 35.368 1.00 92.06 202 THR A C 1
ATOM 1535 O O . THR A 1 202 ? -32.596 -2.103 36.360 1.00 92.06 202 THR A O 1
ATOM 1538 N N . GLY A 1 203 ? -31.693 -3.161 34.583 1.00 88.94 203 GLY A N 1
ATOM 1539 C CA . GLY A 1 203 ? -30.308 -2.771 34.805 1.00 88.94 203 GLY A CA 1
ATOM 1540 C C . GLY A 1 203 ? -29.531 -3.728 35.701 1.00 88.94 203 GLY A C 1
ATOM 1541 O O . GLY A 1 203 ? -30.052 -4.364 36.612 1.00 88.94 203 GLY A O 1
ATOM 1542 N N . ILE A 1 204 ? -28.237 -3.823 35.423 1.00 94.56 204 ILE A N 1
ATOM 1543 C CA . ILE A 1 204 ? -27.269 -4.632 36.151 1.00 94.56 204 ILE A CA 1
ATOM 1544 C C . ILE A 1 204 ? -26.424 -3.692 36.998 1.00 94.56 204 ILE A C 1
ATOM 1546 O O . ILE A 1 204 ? -25.758 -2.803 36.469 1.00 94.56 204 ILE A O 1
ATOM 1550 N N . THR A 1 205 ? -26.419 -3.908 38.311 1.00 95.12 205 THR A N 1
ATOM 1551 C CA . THR A 1 205 ? -25.493 -3.227 39.219 1.00 95.12 205 THR A CA 1
ATOM 1552 C C . THR A 1 205 ? -24.077 -3.752 39.004 1.00 95.12 205 THR A C 1
ATOM 1554 O O . THR A 1 205 ? -23.842 -4.960 39.027 1.00 95.12 205 THR A O 1
ATOM 1557 N N . MET A 1 206 ? -23.121 -2.840 38.843 1.00 94.50 206 MET A N 1
ATOM 1558 C CA . MET A 1 206 ? -21.716 -3.162 38.562 1.00 94.50 206 MET A CA 1
ATOM 1559 C C . MET A 1 206 ? -20.836 -3.186 39.825 1.00 94.50 206 MET A C 1
ATOM 1561 O O . MET A 1 206 ? -19.618 -3.311 39.722 1.00 94.50 206 MET A O 1
ATOM 1565 N N . GLN A 1 207 ? -21.432 -3.084 41.018 1.00 89.38 207 GLN A N 1
ATOM 1566 C CA . GLN A 1 207 ? -20.720 -3.115 42.306 1.00 89.38 207 GLN A CA 1
ATOM 1567 C C . GLN A 1 207 ? -19.930 -4.412 42.515 1.00 89.38 207 GLN A C 1
ATOM 1569 O O . GLN A 1 207 ? -18.817 -4.363 43.028 1.00 89.38 207 GLN A O 1
ATOM 1574 N N . ASP A 1 208 ? -20.474 -5.544 42.063 1.00 88.00 208 ASP A N 1
ATOM 1575 C CA . ASP A 1 208 ? -19.820 -6.850 42.192 1.00 88.00 208 ASP A CA 1
ATOM 1576 C C . ASP A 1 208 ? -18.685 -7.049 41.181 1.00 88.00 208 ASP A C 1
ATOM 1578 O O . ASP A 1 208 ? -17.961 -8.033 41.281 1.00 88.00 208 ASP A O 1
ATOM 1582 N N . ASN A 1 209 ? -18.524 -6.162 40.188 1.00 91.88 209 ASN A N 1
ATOM 1583 C CA . ASN A 1 209 ? -17.425 -6.279 39.239 1.00 91.88 209 ASN A CA 1
ATOM 1584 C C . ASN A 1 209 ? -16.103 -5.988 39.966 1.00 91.88 209 ASN A C 1
ATOM 1586 O O . ASN A 1 209 ? -15.897 -4.870 40.434 1.00 91.88 209 ASN A O 1
ATOM 1590 N N . SER A 1 210 ? -15.196 -6.956 40.064 1.00 92.56 210 SER A N 1
ATOM 1591 C CA . SER A 1 210 ? -13.885 -6.787 40.697 1.00 92.56 210 SER A CA 1
ATOM 1592 C C . SER A 1 210 ? -12.846 -6.163 39.765 1.00 92.56 210 SER A C 1
ATOM 1594 O O . SER A 1 210 ? -11.813 -5.702 40.242 1.00 92.56 210 SER A O 1
ATOM 1596 N N . THR A 1 211 ? -13.104 -6.115 38.456 1.00 93.38 211 THR A N 1
ATOM 1597 C CA . THR A 1 211 ? -12.230 -5.476 37.463 1.00 93.38 211 THR A CA 1
ATOM 1598 C C . THR A 1 211 ? -12.817 -4.159 36.976 1.00 93.38 211 THR A C 1
ATOM 1600 O O . THR A 1 211 ? -13.887 -3.725 37.395 1.00 93.38 211 THR A O 1
ATOM 1603 N N . ASN A 1 212 ? -12.079 -3.473 36.118 1.00 95.25 212 ASN A N 1
ATOM 1604 C CA . ASN A 1 212 ? -12.442 -2.222 35.466 1.00 95.25 212 ASN A CA 1
ATOM 1605 C C . ASN A 1 212 ? -12.883 -2.436 34.011 1.00 95.25 212 ASN A C 1
ATOM 1607 O O . ASN A 1 212 ? -12.826 -1.509 33.216 1.00 95.25 212 ASN A O 1
ATOM 1611 N N . TRP A 1 213 ? -13.309 -3.641 33.646 1.00 97.50 213 TRP A N 1
ATOM 1612 C CA . TRP A 1 213 ? -13.726 -3.944 32.283 1.00 97.50 213 TRP A CA 1
ATOM 1613 C C . TRP A 1 213 ? -14.941 -4.871 32.261 1.00 97.50 213 TRP A C 1
ATOM 1615 O O . TRP A 1 213 ? -15.276 -5.508 33.266 1.00 97.50 213 TRP A O 1
ATOM 1625 N N . ALA A 1 214 ? -15.620 -4.919 31.119 1.00 97.88 214 ALA A N 1
ATOM 1626 C CA . ALA A 1 214 ? -16.689 -5.863 30.828 1.00 97.88 214 ALA A CA 1
ATOM 1627 C C . ALA A 1 214 ? -16.703 -6.223 29.335 1.00 97.88 214 ALA A C 1
ATOM 1629 O O . ALA A 1 214 ? -16.395 -5.389 28.491 1.00 97.88 214 ALA A O 1
ATOM 1630 N N . LEU A 1 215 ? -17.086 -7.453 29.005 1.00 98.38 215 LEU A N 1
ATOM 1631 C CA . LEU A 1 215 ? -17.297 -7.906 27.630 1.00 98.38 215 LEU A CA 1
ATOM 1632 C C . LEU A 1 215 ? -18.797 -7.900 27.327 1.00 98.38 215 LEU A C 1
ATOM 1634 O O . LEU A 1 215 ? -19.555 -8.514 28.073 1.00 98.38 215 LEU A O 1
ATOM 1638 N N . VAL A 1 216 ? -19.229 -7.240 26.252 1.00 98.44 216 VAL A N 1
ATOM 1639 C CA . VAL A 1 216 ? -20.637 -7.213 25.813 1.00 98.44 216 VAL A CA 1
ATOM 1640 C C . VAL A 1 216 ? -20.789 -7.796 24.411 1.00 98.44 216 VAL A C 1
ATOM 1642 O O . VAL A 1 216 ? -19.906 -7.627 23.576 1.00 98.44 216 VAL A O 1
ATOM 1645 N N . TRP A 1 217 ? -21.896 -8.486 24.136 1.00 98.12 217 TRP A N 1
ATOM 1646 C CA . TRP A 1 217 ? -22.179 -9.056 22.810 1.00 98.12 217 TRP A CA 1
ATOM 1647 C C . TRP A 1 217 ? -23.683 -9.220 22.569 1.00 98.12 217 TRP A C 1
ATOM 1649 O O . TRP A 1 217 ? -24.490 -9.125 23.503 1.00 98.12 217 TRP A O 1
ATOM 1659 N N . TYR A 1 218 ? -24.085 -9.430 21.315 1.00 97.31 218 TYR A N 1
ATOM 1660 C CA . TYR A 1 218 ? -25.494 -9.430 20.919 1.00 97.31 218 TYR A CA 1
ATOM 1661 C C . TYR A 1 218 ? -26.141 -10.821 20.999 1.00 97.31 218 TYR A C 1
ATOM 1663 O O . TYR A 1 218 ? -27.334 -10.915 21.299 1.00 97.31 218 TYR A O 1
ATOM 1671 N N . GLY A 1 219 ? -25.397 -11.901 20.754 1.00 95.88 219 GLY A N 1
ATOM 1672 C CA . GLY A 1 219 ? -25.977 -13.233 20.554 1.00 95.88 219 GLY A CA 1
ATOM 1673 C C . GLY A 1 219 ? -26.997 -13.203 19.413 1.00 95.88 219 GLY A C 1
ATOM 1674 O O . GLY A 1 219 ? -26.826 -12.485 18.425 1.00 95.88 219 GLY A O 1
ATOM 1675 N N . LEU A 1 220 ? -28.136 -13.877 19.582 1.00 94.56 220 LEU A N 1
ATOM 1676 C CA . LEU A 1 220 ? -29.213 -13.862 18.582 1.00 94.56 220 LEU A CA 1
ATOM 1677 C C . LEU A 1 220 ? -29.905 -12.495 18.411 1.00 94.56 220 LEU A C 1
ATOM 1679 O O . LEU A 1 220 ? -30.704 -12.345 17.485 1.00 94.56 220 LEU A O 1
ATOM 1683 N N . ASN A 1 221 ? -29.605 -11.492 19.254 1.00 94.81 221 ASN A N 1
ATOM 1684 C CA . ASN A 1 221 ? -30.051 -10.113 19.013 1.00 94.81 221 ASN A CA 1
ATOM 1685 C C . ASN A 1 221 ? -29.235 -9.404 17.923 1.00 94.81 221 ASN A C 1
ATOM 1687 O O . ASN A 1 221 ? -29.578 -8.272 17.586 1.00 94.81 221 ASN A O 1
ATOM 1691 N N . SER A 1 222 ? -28.165 -10.012 17.401 1.00 94.44 222 SER A N 1
ATOM 1692 C CA . SER A 1 222 ? -27.331 -9.350 16.404 1.00 94.44 222 SER A CA 1
ATOM 1693 C C . SER A 1 222 ? -28.136 -8.981 15.160 1.00 94.44 222 SER A C 1
ATOM 1695 O O . SER A 1 222 ? -28.935 -9.770 14.653 1.00 94.44 222 SER A O 1
ATOM 1697 N N . HIS A 1 223 ? -27.937 -7.766 14.663 1.00 91.69 223 HIS A N 1
ATOM 1698 C CA . HIS A 1 223 ? -28.710 -7.200 13.558 1.00 91.69 223 HIS A CA 1
ATOM 1699 C C . HIS A 1 223 ? -28.022 -7.312 12.199 1.00 91.69 223 HIS A C 1
ATOM 1701 O O . HIS A 1 223 ? -28.570 -6.838 11.204 1.00 91.69 223 HIS A O 1
ATOM 1707 N N . PHE A 1 224 ? -26.827 -7.892 12.145 1.00 91.00 224 PHE A N 1
ATOM 1708 C CA . PHE A 1 224 ? -26.028 -7.939 10.931 1.00 91.00 224 PHE A CA 1
ATOM 1709 C C . PHE A 1 224 ? -25.656 -9.366 10.541 1.00 91.00 224 PHE A C 1
ATOM 1711 O O . PHE A 1 224 ? -25.690 -10.314 11.328 1.00 91.00 224 PHE A O 1
ATOM 1718 N N . THR A 1 225 ? -25.318 -9.505 9.268 1.00 88.06 225 THR A N 1
ATOM 1719 C CA . THR A 1 225 ? -24.856 -10.750 8.663 1.00 88.06 225 THR A CA 1
ATOM 1720 C C . THR A 1 225 ? -23.469 -10.532 8.085 1.00 88.06 225 THR A C 1
ATOM 1722 O O . THR A 1 225 ? -23.128 -9.409 7.716 1.00 88.06 225 THR A O 1
ATOM 1725 N N . ASP A 1 226 ? -22.667 -11.588 8.023 1.00 88.94 226 ASP A N 1
ATOM 1726 C CA . ASP A 1 226 ? -21.334 -11.552 7.421 1.00 88.94 226 ASP A CA 1
ATOM 1727 C C . ASP A 1 226 ? -21.050 -12.834 6.626 1.00 88.94 226 ASP A C 1
ATOM 1729 O O . ASP A 1 226 ? -21.852 -13.772 6.624 1.00 88.94 226 ASP A O 1
ATOM 1733 N N . THR A 1 227 ? -19.921 -12.859 5.922 1.00 84.81 227 THR A N 1
ATOM 1734 C CA . THR A 1 227 ? -19.399 -14.012 5.183 1.00 84.81 227 THR A CA 1
ATOM 1735 C C . THR A 1 227 ? -17.892 -14.116 5.381 1.00 84.81 227 THR A C 1
ATOM 1737 O O . THR A 1 227 ? -17.199 -13.106 5.474 1.00 84.81 227 THR A O 1
ATOM 1740 N N . LYS A 1 228 ? -17.382 -15.351 5.374 1.00 85.69 228 LYS A N 1
ATOM 1741 C CA . LYS A 1 228 ? -15.943 -15.623 5.256 1.00 85.69 228 LYS A CA 1
ATOM 1742 C C . LYS A 1 228 ? -15.530 -15.925 3.809 1.00 85.69 228 LYS A C 1
ATOM 1744 O O . LYS A 1 228 ? -14.352 -16.029 3.514 1.00 85.69 228 LYS A O 1
ATOM 1749 N N . VAL A 1 229 ? -16.455 -16.087 2.868 1.00 77.06 229 VAL A N 1
ATOM 1750 C CA . VAL A 1 229 ? -16.076 -16.315 1.463 1.00 77.06 229 VAL A CA 1
ATOM 1751 C C . VAL A 1 229 ? -15.688 -14.986 0.812 1.00 77.06 229 VAL A C 1
ATOM 1753 O O . VAL A 1 229 ? -16.477 -14.040 0.910 1.00 77.06 229 VAL A O 1
ATOM 1756 N N . PRO A 1 230 ? -14.528 -14.898 0.131 1.00 70.19 230 PRO A N 1
ATOM 1757 C CA . PRO A 1 230 ? -14.158 -13.687 -0.583 1.00 70.19 230 PRO A CA 1
ATOM 1758 C C . PRO A 1 230 ? -15.155 -13.390 -1.702 1.00 70.19 230 PRO A C 1
ATOM 1760 O O . PRO A 1 230 ? -15.513 -14.268 -2.487 1.00 70.19 230 PRO A O 1
ATOM 1763 N N . THR A 1 231 ? -15.613 -12.147 -1.776 1.00 56.59 231 THR A N 1
ATOM 1764 C CA . THR A 1 231 ? -16.729 -11.772 -2.653 1.00 56.59 231 THR A CA 1
ATOM 1765 C C . THR A 1 231 ? -16.308 -11.281 -4.024 1.00 56.59 231 THR A C 1
ATOM 1767 O O . THR A 1 231 ? -17.139 -11.223 -4.924 1.00 56.59 231 THR A O 1
ATOM 1770 N N . ASP A 1 232 ? -15.017 -11.021 -4.214 1.00 57.50 232 ASP A N 1
ATOM 1771 C CA . ASP A 1 232 ? -14.443 -10.632 -5.507 1.00 57.50 232 ASP A CA 1
ATOM 1772 C C . ASP A 1 232 ? -14.553 -11.776 -6.544 1.00 57.50 232 ASP A C 1
ATOM 1774 O O . ASP A 1 232 ? -14.464 -11.545 -7.742 1.00 57.50 232 ASP A O 1
ATOM 1778 N N . TYR A 1 233 ? -14.844 -13.007 -6.095 1.00 53.16 233 TYR A N 1
ATOM 1779 C CA . TYR A 1 233 ? -15.153 -14.169 -6.944 1.00 53.16 233 TYR A CA 1
ATOM 1780 C C . TYR A 1 233 ? -16.622 -14.297 -7.351 1.00 53.16 233 TYR A C 1
ATOM 1782 O O . TYR A 1 233 ? -16.996 -15.267 -8.014 1.00 53.16 233 TYR A O 1
ATOM 1790 N N . THR A 1 234 ? -17.483 -13.368 -6.937 1.00 46.03 234 THR A N 1
ATOM 1791 C CA . THR A 1 234 ? -18.874 -13.349 -7.396 1.00 46.03 234 THR A CA 1
ATOM 1792 C C . THR A 1 234 ? -18.967 -12.493 -8.651 1.00 46.03 234 THR A C 1
ATOM 1794 O O . THR A 1 234 ? -19.174 -11.286 -8.596 1.00 46.03 234 THR A O 1
ATOM 1797 N N . ALA A 1 235 ? -18.769 -13.142 -9.799 1.00 37.59 235 ALA A N 1
ATOM 1798 C CA . ALA A 1 235 ? -19.101 -12.586 -11.101 1.00 37.59 235 ALA A CA 1
ATOM 1799 C C . ALA A 1 235 ? -20.615 -12.363 -11.149 1.00 37.59 235 ALA A C 1
ATOM 1801 O O . ALA A 1 235 ? -21.361 -13.326 -11.312 1.00 37.59 235 ALA A O 1
ATOM 1802 N N . ASP A 1 236 ? -21.065 -11.149 -10.823 1.00 43.72 236 ASP A N 1
ATOM 1803 C CA . ASP A 1 236 ? -21.804 -10.325 -11.778 1.00 43.72 236 ASP A CA 1
ATOM 1804 C C . ASP A 1 236 ? -22.294 -8.997 -11.176 1.00 43.72 236 ASP A C 1
ATOM 1806 O O . ASP A 1 236 ? -22.928 -8.956 -10.118 1.00 43.72 236 ASP A O 1
ATOM 1810 N N . GLY A 1 237 ? -22.105 -7.915 -11.935 1.00 43.00 237 GLY A N 1
ATOM 1811 C CA . GLY A 1 237 ? -22.875 -6.679 -11.782 1.00 43.00 237 GLY A CA 1
ATOM 1812 C C . GLY A 1 237 ? -24.321 -6.796 -12.296 1.00 43.00 237 GLY A C 1
ATOM 1813 O O . GLY A 1 237 ? -25.125 -5.913 -12.001 1.00 43.00 237 GLY A O 1
ATOM 1814 N N . TYR A 1 238 ? -24.682 -7.874 -13.016 1.00 38.41 238 TYR A N 1
ATOM 1815 C CA . TYR A 1 238 ? -25.960 -7.978 -13.738 1.00 38.41 238 TYR A CA 1
ATOM 1816 C C . TYR A 1 238 ? -26.783 -9.263 -13.531 1.00 38.41 238 TYR A C 1
ATOM 1818 O O . TYR A 1 238 ? -28.008 -9.240 -13.694 1.00 38.41 238 TYR A O 1
ATOM 1826 N N . SER A 1 239 ? -26.196 -10.357 -13.064 1.00 37.09 239 SER A N 1
ATOM 1827 C CA . SER A 1 239 ? -26.899 -11.564 -12.636 1.00 37.09 239 SER A CA 1
ATOM 1828 C C . SER A 1 239 ? -26.496 -12.006 -11.232 1.00 37.09 239 SER A C 1
ATOM 1830 O O . SER A 1 239 ? -25.585 -12.796 -11.026 1.00 37.09 239 SER A O 1
ATOM 1832 N N . SER A 1 240 ? -27.272 -11.552 -10.248 1.00 40.47 240 SER A N 1
ATOM 1833 C CA . SER A 1 240 ? -27.378 -12.162 -8.920 1.00 40.47 240 SER A CA 1
ATOM 1834 C C . SER A 1 240 ? -26.047 -12.490 -8.236 1.00 40.47 240 SER A C 1
ATOM 1836 O O . SER A 1 240 ? -25.605 -13.639 -8.208 1.00 40.47 240 SER A O 1
ATOM 1838 N N . SER A 1 241 ? -25.530 -11.504 -7.510 1.00 40.62 241 SER A N 1
ATOM 1839 C CA . SER A 1 241 ? -24.735 -11.687 -6.298 1.00 40.62 241 SER A CA 1
ATOM 1840 C C . SER A 1 241 ? -25.518 -12.443 -5.207 1.00 40.62 241 SER A C 1
ATOM 1842 O O . SER A 1 241 ? -25.690 -11.989 -4.076 1.00 40.62 241 SER A O 1
ATOM 1844 N N . SER A 1 242 ? -26.019 -13.639 -5.514 1.00 44.97 242 SER A N 1
ATOM 1845 C CA . SER A 1 242 ? -26.183 -14.640 -4.480 1.00 44.97 242 SER A CA 1
ATOM 1846 C C . SER A 1 242 ? -24.768 -15.062 -4.113 1.00 44.97 242 SER A C 1
ATOM 1848 O O . SER A 1 242 ? -24.131 -15.800 -4.867 1.00 44.97 242 SER A O 1
ATOM 1850 N N . LEU A 1 243 ? -24.282 -14.642 -2.939 1.00 49.59 243 LEU A N 1
ATOM 1851 C CA . LEU A 1 243 ? -23.391 -15.519 -2.175 1.00 49.59 243 LEU A CA 1
ATOM 1852 C C . LEU A 1 243 ? -23.915 -16.940 -2.370 1.00 49.59 243 LEU A C 1
ATOM 1854 O O . LEU A 1 243 ? -25.135 -17.124 -2.244 1.00 49.59 243 LEU A O 1
ATOM 1858 N N . PHE A 1 244 ? -23.064 -17.912 -2.730 1.00 52.53 244 PHE A N 1
ATOM 1859 C CA . PHE A 1 244 ? -23.591 -19.268 -2.887 1.00 52.53 244 PHE A CA 1
ATOM 1860 C C . PHE A 1 244 ? -24.404 -19.598 -1.649 1.00 52.53 244 PHE A C 1
ATOM 1862 O O . PHE A 1 244 ? -23.997 -19.278 -0.525 1.00 52.53 244 PHE A O 1
ATOM 1869 N N . ALA A 1 245 ? -25.576 -20.171 -1.901 1.00 48.59 245 ALA A N 1
ATOM 1870 C CA . ALA A 1 245 ? -26.515 -20.562 -0.875 1.00 48.59 245 ALA A CA 1
ATOM 1871 C C . ALA A 1 245 ? -25.762 -21.179 0.316 1.00 48.59 245 ALA A C 1
ATOM 1873 O O . ALA A 1 245 ? -25.206 -22.265 0.177 1.00 48.59 245 ALA A O 1
ATOM 1874 N N . GLY A 1 246 ? -25.713 -20.489 1.459 1.00 60.41 246 GLY A N 1
ATOM 1875 C CA . GLY A 1 246 ? -25.142 -21.039 2.693 1.00 60.41 246 GLY A CA 1
ATOM 1876 C C . GLY A 1 246 ? -23.834 -20.440 3.217 1.00 60.41 246 GLY A C 1
ATOM 1877 O O . GLY A 1 246 ? -23.405 -20.879 4.280 1.00 60.41 246 GLY A O 1
ATOM 1878 N N . TYR A 1 247 ? -23.199 -19.470 2.545 1.00 73.69 247 TYR A N 1
ATOM 1879 C CA . TYR A 1 247 ? -21.950 -18.869 3.066 1.00 73.69 247 TYR A CA 1
ATOM 1880 C C . TYR A 1 247 ? -22.140 -17.637 3.959 1.00 73.69 247 TYR A C 1
ATOM 1882 O O . TYR A 1 247 ? -21.247 -17.307 4.739 1.00 73.69 247 TYR A O 1
ATOM 1890 N N . GLY A 1 248 ? -23.292 -16.969 3.866 1.00 80.31 248 GLY A N 1
ATOM 1891 C CA . GLY A 1 248 ? -23.658 -15.916 4.810 1.00 80.31 248 GLY A CA 1
ATOM 1892 C C . GLY A 1 248 ? -24.131 -16.503 6.142 1.00 80.31 248 GLY A C 1
ATOM 1893 O O . GLY A 1 248 ? -24.750 -17.565 6.172 1.00 80.31 248 GLY A O 1
ATOM 1894 N N . TYR A 1 249 ? -23.886 -15.801 7.242 1.00 87.31 249 TYR A N 1
ATOM 1895 C CA . TYR A 1 249 ? -24.396 -16.164 8.565 1.00 87.31 249 TYR A CA 1
ATOM 1896 C C . TYR A 1 249 ? -24.780 -14.917 9.364 1.00 87.31 249 TYR A C 1
ATOM 1898 O O . TYR A 1 249 ? -24.269 -13.827 9.111 1.00 87.31 249 TYR A O 1
ATOM 1906 N N . GLN A 1 250 ? -25.699 -15.066 10.325 1.00 91.50 250 GLN A N 1
ATOM 1907 C CA . GLN A 1 250 ? -25.941 -14.023 11.325 1.00 91.50 250 GLN A CA 1
ATOM 1908 C C . GLN A 1 250 ? -24.693 -13.932 12.199 1.00 91.50 250 GLN A C 1
ATOM 1910 O O . GLN A 1 250 ? -24.331 -14.896 12.876 1.00 91.50 250 GLN A O 1
ATOM 1915 N N . ALA A 1 251 ? -24.010 -12.801 12.112 1.00 93.88 251 ALA A N 1
ATOM 1916 C CA . ALA A 1 251 ? -22.707 -12.609 12.720 1.00 93.88 251 ALA A CA 1
ATOM 1917 C C . ALA A 1 251 ? -22.855 -11.851 14.041 1.00 93.88 251 ALA A C 1
ATOM 1919 O O . ALA A 1 251 ? -23.843 -11.156 14.234 1.00 93.88 251 ALA A O 1
ATOM 1920 N N . ASP A 1 252 ? -21.905 -11.973 14.956 1.00 96.62 252 ASP A N 1
ATOM 1921 C CA . ASP A 1 252 ? -21.836 -11.216 16.205 1.00 96.62 252 ASP A CA 1
ATOM 1922 C C . ASP A 1 252 ? -20.404 -10.717 16.417 1.00 96.62 252 ASP A C 1
ATOM 1924 O O . ASP A 1 252 ? -19.436 -11.287 15.905 1.00 96.62 252 ASP A O 1
ATOM 1928 N N . ALA A 1 253 ? -20.275 -9.632 17.170 1.00 96.50 253 ALA A N 1
ATOM 1929 C CA . ALA A 1 253 ? -19.010 -8.971 17.433 1.00 96.50 253 ALA A CA 1
ATOM 1930 C C . ALA A 1 253 ? -18.923 -8.604 18.918 1.00 96.50 253 ALA A C 1
ATOM 1932 O O . ALA A 1 253 ? -19.372 -7.527 19.319 1.00 96.50 253 ALA A O 1
ATOM 1933 N N . PRO A 1 254 ? -18.363 -9.495 19.755 1.00 98.25 254 PRO A N 1
ATOM 1934 C CA . PRO A 1 254 ? -18.102 -9.185 21.152 1.00 98.25 254 PRO A CA 1
ATOM 1935 C C . PRO A 1 254 ? -17.186 -7.962 21.291 1.00 98.25 254 PRO A C 1
ATOM 1937 O O . PRO A 1 254 ? -16.089 -7.925 20.728 1.00 98.25 254 PRO A O 1
ATOM 1940 N N . VAL A 1 255 ? -17.629 -6.969 22.063 1.00 98.62 255 VAL A N 1
ATOM 1941 C CA . VAL A 1 255 ? -16.898 -5.725 22.320 1.00 98.62 255 VAL A CA 1
ATOM 1942 C C . VAL A 1 255 ? -16.445 -5.684 23.773 1.00 98.62 255 VAL A C 1
ATOM 1944 O O . VAL A 1 255 ? -17.258 -5.738 24.699 1.00 98.62 255 VAL A O 1
ATOM 1947 N N . LEU A 1 256 ? -15.136 -5.576 23.977 1.00 98.75 256 LEU A N 1
ATOM 1948 C CA . LEU A 1 256 ? -14.543 -5.322 25.281 1.00 98.75 256 LEU A CA 1
ATOM 1949 C C . LEU A 1 256 ? -14.651 -3.830 25.606 1.00 98.75 256 LEU A C 1
ATOM 1951 O O . LEU A 1 256 ? -14.222 -2.984 24.823 1.00 98.75 256 LEU A O 1
ATOM 1955 N N . LEU A 1 257 ? -15.211 -3.528 26.773 1.00 98.62 257 LEU A N 1
ATOM 1956 C CA . LEU A 1 257 ? -15.306 -2.198 27.358 1.00 98.62 257 LEU A CA 1
ATOM 1957 C C . LEU A 1 257 ? -14.330 -2.114 28.531 1.00 98.62 257 LEU A C 1
ATOM 1959 O O . LEU A 1 257 ? -14.481 -2.856 29.501 1.00 98.62 257 LEU A O 1
ATOM 1963 N N . THR A 1 258 ? -13.368 -1.200 28.466 1.00 98.56 258 THR A N 1
ATOM 1964 C CA . THR A 1 258 ? -12.421 -0.921 29.554 1.00 98.56 258 THR A CA 1
ATOM 1965 C C . THR A 1 258 ? -12.692 0.473 30.097 1.00 98.56 258 THR A C 1
ATOM 1967 O O . THR A 1 258 ? -12.643 1.451 29.356 1.00 98.56 258 THR A O 1
ATOM 1970 N N . PHE A 1 259 ? -13.000 0.563 31.385 1.00 98.00 259 PHE A N 1
ATOM 1971 C CA . PHE A 1 259 ? -13.462 1.772 32.055 1.00 98.00 259 PHE A CA 1
ATOM 1972 C C . PHE A 1 259 ? -12.329 2.425 32.850 1.00 98.00 259 PHE A C 1
ATOM 1974 O O . PHE A 1 259 ? -11.638 1.749 33.619 1.00 98.00 259 PHE A O 1
ATOM 1981 N N . GLY A 1 260 ? -12.200 3.747 32.739 1.00 96.94 260 GLY A N 1
ATOM 1982 C CA . GLY A 1 260 ? -11.426 4.531 33.700 1.00 96.94 260 GLY A CA 1
ATOM 1983 C C . GLY A 1 260 ? -12.164 4.686 35.020 1.00 96.94 260 GLY A C 1
ATOM 1984 O O . GLY A 1 260 ? -11.664 4.284 36.072 1.00 96.94 260 GLY A O 1
ATOM 1985 N N . THR A 1 261 ? -13.415 5.142 34.943 1.00 95.12 261 THR A N 1
ATOM 1986 C CA . THR A 1 261 ? -14.359 5.137 36.065 1.00 95.12 261 THR A CA 1
ATOM 1987 C C . THR A 1 261 ? -15.431 4.093 35.803 1.00 95.12 261 THR A C 1
ATOM 1989 O O . THR A 1 261 ? -16.098 4.108 34.772 1.00 95.12 261 THR A O 1
ATOM 1992 N N . LYS A 1 262 ? -15.618 3.163 36.739 1.00 95.31 262 LYS A N 1
ATOM 1993 C CA . LYS A 1 262 ? -16.618 2.102 36.601 1.00 95.31 262 LYS A CA 1
ATOM 1994 C C . LYS A 1 262 ? -18.037 2.684 36.679 1.00 95.31 262 LYS A C 1
ATOM 1996 O O . LYS A 1 262 ? -18.331 3.390 37.647 1.00 95.31 262 LYS A O 1
ATOM 2001 N N . PRO A 1 263 ? -18.943 2.353 35.742 1.00 97.25 263 PRO A N 1
ATOM 2002 C CA . PRO A 1 263 ? -20.341 2.739 35.879 1.00 97.25 263 PRO A CA 1
ATOM 2003 C C . PRO A 1 263 ? -20.967 2.045 37.096 1.00 97.25 263 PRO A C 1
ATOM 2005 O O . PRO A 1 263 ? -20.615 0.921 37.429 1.00 97.25 263 PRO A O 1
ATOM 2008 N N . THR A 1 264 ? -21.920 2.690 37.762 1.00 97.19 264 THR A N 1
ATOM 2009 C CA . THR A 1 264 ? -22.710 2.102 38.858 1.00 97.19 264 THR A CA 1
ATOM 2010 C C . THR A 1 264 ? -23.687 1.046 38.353 1.00 97.19 264 THR A C 1
ATOM 2012 O O . THR A 1 264 ? -23.910 0.032 39.021 1.00 97.19 264 THR A O 1
ATOM 2015 N N . SER A 1 265 ? -24.253 1.266 37.165 1.00 97.06 265 SER A N 1
ATOM 2016 C CA . SER A 1 265 ? -25.166 0.333 36.514 1.00 97.06 265 SER A CA 1
ATOM 2017 C C . SER A 1 265 ? -25.080 0.402 34.992 1.00 97.06 265 SER A C 1
ATOM 2019 O O . SER A 1 265 ? -24.680 1.420 34.422 1.00 97.06 265 SER A O 1
ATOM 2021 N N . LEU A 1 266 ? -25.472 -0.699 34.352 1.00 97.25 266 LEU A N 1
ATOM 2022 C CA . LEU A 1 266 ? -25.599 -0.836 32.904 1.00 97.25 266 LEU A CA 1
AT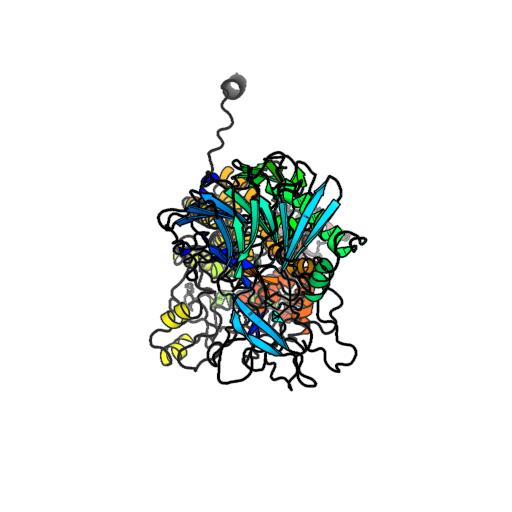OM 2023 C C . LEU A 1 266 ? -26.946 -1.487 32.586 1.00 97.25 266 LEU A C 1
ATOM 2025 O O . LEU A 1 266 ? -27.284 -2.521 33.159 1.00 97.25 266 LEU A O 1
ATOM 2029 N N . LYS A 1 267 ? -27.724 -0.899 31.680 1.00 97.12 267 LYS A N 1
ATOM 2030 C CA . LYS A 1 267 ? -29.043 -1.412 31.276 1.00 97.12 267 LYS A CA 1
ATOM 2031 C C . LYS A 1 267 ? -29.229 -1.345 29.765 1.00 97.12 267 LYS A C 1
ATOM 2033 O O . LYS A 1 267 ? -28.501 -0.638 29.072 1.00 97.12 267 LYS A O 1
ATOM 2038 N N . LYS A 1 268 ? -30.241 -2.043 29.258 1.00 97.25 268 LYS A N 1
ATOM 2039 C CA . LYS A 1 268 ? -30.676 -1.912 27.867 1.00 97.25 268 LYS A CA 1
ATOM 2040 C C . LYS A 1 268 ? -31.230 -0.506 27.640 1.00 97.25 268 LYS A C 1
ATOM 2042 O O . LYS A 1 268 ? -32.115 -0.070 28.380 1.00 97.25 268 LYS A O 1
ATOM 2047 N N . GLY A 1 269 ? -30.726 0.173 26.612 1.00 95.25 269 GLY A N 1
ATOM 2048 C CA . GLY A 1 269 ? -31.191 1.507 26.264 1.00 95.25 269 GLY A CA 1
ATOM 2049 C C . GLY A 1 269 ? -32.595 1.513 25.665 1.00 95.25 269 GLY A C 1
ATOM 2050 O O . GLY A 1 269 ? -33.019 0.568 24.993 1.00 95.25 269 GLY A O 1
ATOM 2051 N N . SER A 1 270 ? -33.327 2.600 25.906 1.00 92.50 270 SER A N 1
ATOM 2052 C CA . SER A 1 270 ? -34.687 2.787 25.368 1.00 92.50 270 SER A CA 1
ATOM 2053 C C . SER A 1 270 ? -34.711 2.900 23.837 1.00 92.50 270 SER A C 1
ATOM 2055 O O . SER A 1 270 ? -35.662 2.448 23.202 1.00 92.50 270 SER A O 1
ATOM 2057 N N . ASN A 1 271 ? -33.624 3.411 23.256 1.00 92.56 271 ASN A N 1
ATOM 2058 C CA . ASN A 1 271 ? -33.411 3.563 21.816 1.00 92.56 271 ASN A CA 1
ATOM 2059 C C . ASN A 1 271 ? -32.379 2.554 21.283 1.00 92.56 271 ASN A C 1
ATOM 2061 O O . ASN A 1 271 ? -31.577 2.897 20.420 1.00 92.56 271 ASN A O 1
ATOM 2065 N N . GLY A 1 272 ? -32.344 1.333 21.823 1.00 94.50 272 GLY A N 1
ATOM 2066 C CA . GLY A 1 272 ? -31.298 0.357 21.501 1.00 94.50 272 GLY A CA 1
ATOM 2067 C C . GLY A 1 272 ? -30.009 0.579 22.295 1.00 94.50 272 GLY A C 1
ATOM 2068 O O . GLY A 1 272 ? -29.942 1.436 23.176 1.00 94.50 272 GLY A O 1
ATOM 2069 N N . GLY A 1 273 ? -29.000 -0.241 22.018 1.00 96.94 273 GLY A N 1
ATOM 2070 C CA . GLY A 1 273 ? -27.703 -0.198 22.682 1.00 96.94 273 GLY A CA 1
ATOM 2071 C C . GLY A 1 273 ? -27.752 -0.490 24.178 1.00 96.94 273 GLY A C 1
ATOM 2072 O O . GLY A 1 273 ? -28.653 -1.180 24.675 1.00 96.94 273 GLY A O 1
ATOM 2073 N N . ILE A 1 274 ? -26.763 0.053 24.883 1.00 98.00 274 ILE A N 1
ATOM 2074 C CA . ILE A 1 274 ? -26.621 0.010 26.338 1.00 98.00 274 ILE A CA 1
ATOM 2075 C C . ILE A 1 274 ? -26.541 1.432 26.900 1.00 98.00 274 ILE A C 1
ATOM 2077 O O . ILE A 1 274 ? -25.898 2.306 26.324 1.00 98.00 274 ILE A O 1
ATOM 2081 N N . GLU A 1 275 ? -27.182 1.658 28.043 1.00 97.88 275 GLU A N 1
ATOM 2082 C CA . GLU A 1 275 ? -27.093 2.894 28.821 1.00 97.88 275 GLU A CA 1
ATOM 2083 C C . GLU A 1 275 ? -26.300 2.613 30.100 1.00 97.88 275 GLU A C 1
ATOM 2085 O O . GLU A 1 275 ? -26.635 1.702 30.865 1.00 97.88 275 GLU A O 1
ATOM 2090 N N . MET A 1 276 ? -25.256 3.401 30.335 1.00 97.81 276 MET A N 1
ATOM 2091 C CA . MET A 1 276 ? -24.416 3.342 31.528 1.00 97.81 276 MET A CA 1
ATOM 2092 C C . MET A 1 276 ? -24.683 4.550 32.418 1.00 97.81 276 MET A C 1
ATOM 2094 O O . MET A 1 276 ? -24.846 5.666 31.921 1.00 97.81 276 MET A O 1
ATOM 2098 N N . GLN A 1 277 ? -24.686 4.322 33.730 1.00 97.69 277 GLN A N 1
ATOM 2099 C CA . GLN A 1 277 ? -24.854 5.360 34.744 1.00 97.69 277 GLN A CA 1
ATOM 2100 C C . GLN A 1 277 ? -23.605 5.462 35.618 1.00 97.69 277 GLN A C 1
ATOM 2102 O O . GLN A 1 277 ? -23.137 4.453 36.137 1.00 97.69 277 GLN A O 1
ATOM 2107 N N . PHE A 1 278 ? -23.121 6.671 35.869 1.00 97.31 278 PHE A N 1
ATOM 2108 C CA . PHE A 1 278 ? -21.988 6.975 36.742 1.00 97.31 278 PHE A CA 1
ATOM 2109 C C . PHE A 1 278 ? -22.452 7.641 38.043 1.00 97.31 278 PHE A C 1
ATOM 2111 O O . PHE A 1 278 ? -23.609 8.052 38.170 1.00 97.31 278 PHE A O 1
ATOM 2118 N N . THR A 1 279 ? -21.559 7.701 39.033 1.00 95.44 279 THR A N 1
ATOM 2119 C CA . THR A 1 279 ? -21.817 8.317 40.347 1.00 95.44 279 THR A CA 1
ATOM 2120 C C . THR A 1 279 ? -21.926 9.836 40.292 1.00 95.44 279 THR A C 1
ATOM 2122 O O . THR A 1 279 ? -22.572 10.436 41.147 1.00 95.44 279 THR A O 1
ATOM 2125 N N . ASP A 1 280 ? -21.284 10.451 39.306 1.00 95.25 280 ASP A N 1
ATOM 2126 C CA . ASP A 1 280 ? -21.107 11.891 39.181 1.00 95.25 280 ASP A CA 1
ATOM 2127 C C . ASP A 1 280 ? -20.945 12.286 37.705 1.00 95.25 280 ASP A C 1
ATOM 2129 O O . ASP A 1 280 ? -21.005 11.449 36.803 1.00 95.25 280 ASP A O 1
ATOM 2133 N N . THR A 1 281 ? -20.765 13.582 37.463 1.00 94.19 281 THR A N 1
ATOM 2134 C CA . THR A 1 281 ? -20.620 14.176 36.129 1.00 94.19 281 THR A CA 1
ATOM 2135 C C . THR A 1 281 ? -19.167 14.503 35.775 1.00 94.19 281 THR A C 1
ATOM 2137 O O . THR A 1 281 ? -18.945 15.377 34.935 1.00 94.19 281 THR A O 1
ATOM 2140 N N . THR A 1 282 ? -18.189 13.894 36.457 1.00 94.88 282 THR A N 1
ATOM 2141 C CA . THR A 1 282 ? -16.767 14.079 36.128 1.00 94.88 282 THR A CA 1
ATOM 2142 C C . THR A 1 282 ? -16.421 13.437 34.782 1.00 94.88 282 THR A C 1
ATOM 2144 O O . THR A 1 282 ? -17.287 12.897 34.091 1.00 94.88 282 THR A O 1
ATOM 2147 N N . ASP A 1 283 ? -15.161 13.550 34.372 1.00 95.62 283 ASP A N 1
ATOM 2148 C CA . ASP A 1 283 ? -14.692 12.955 33.129 1.00 95.62 283 ASP A CA 1
ATOM 2149 C C . ASP A 1 283 ? -14.658 11.427 33.254 1.00 95.62 283 ASP A C 1
ATOM 2151 O O . ASP A 1 283 ? -13.951 10.870 34.094 1.00 95.62 283 ASP A O 1
ATOM 2155 N N . HIS A 1 284 ? -15.383 10.744 32.370 1.00 97.12 284 HIS A N 1
ATOM 2156 C CA . HIS A 1 284 ? -15.402 9.284 32.291 1.00 97.12 284 HIS A CA 1
ATOM 2157 C C . HIS A 1 284 ? -14.775 8.837 30.975 1.00 97.12 284 HIS A C 1
ATOM 2159 O O . HIS A 1 284 ? -15.226 9.237 29.902 1.00 97.12 284 HIS A O 1
ATOM 2165 N N . THR A 1 285 ? -13.739 8.005 31.047 1.00 97.81 285 THR A N 1
ATOM 2166 C CA . THR A 1 285 ? -13.062 7.421 29.882 1.00 97.81 285 THR A CA 1
ATOM 2167 C C . THR A 1 285 ? -13.457 5.960 29.701 1.00 97.81 285 THR A C 1
ATOM 2169 O O . THR A 1 285 ? -13.557 5.196 30.666 1.00 97.81 285 THR A O 1
ATOM 2172 N N . ILE A 1 286 ? -13.691 5.560 28.453 1.00 98.31 286 ILE A N 1
ATOM 2173 C CA . ILE A 1 286 ? -14.021 4.189 28.070 1.00 98.31 286 ILE A CA 1
ATOM 2174 C C . ILE A 1 286 ? -13.280 3.851 26.786 1.00 98.31 286 ILE A C 1
ATOM 2176 O O . ILE A 1 286 ? -13.453 4.520 25.771 1.00 98.31 286 ILE A O 1
ATOM 2180 N N . SER A 1 287 ? -12.484 2.792 26.823 1.00 98.38 287 SER A N 1
ATOM 2181 C CA . SER A 1 287 ? -11.881 2.207 25.632 1.00 98.38 287 SER A CA 1
ATOM 2182 C C . SER A 1 287 ? -12.742 1.035 25.157 1.00 98.38 287 SER A C 1
ATOM 2184 O O . SER A 1 287 ? -13.171 0.209 25.967 1.00 98.38 287 SER A O 1
ATOM 2186 N N . LEU A 1 288 ? -13.032 0.983 23.860 1.00 98.56 288 LEU A N 1
ATOM 2187 C CA . LEU A 1 288 ? -13.846 -0.040 23.208 1.00 98.56 288 LEU A CA 1
ATOM 2188 C C . LEU A 1 288 ? -12.970 -0.819 22.243 1.00 98.56 288 LEU A C 1
ATOM 2190 O O . LEU A 1 288 ? -12.295 -0.211 21.420 1.00 98.56 288 LEU A O 1
ATOM 2194 N N . LEU A 1 289 ? -13.019 -2.144 22.290 1.00 98.62 289 LEU A N 1
ATOM 2195 C CA . LEU A 1 289 ? -12.230 -3.017 21.421 1.00 98.62 289 LEU A CA 1
ATOM 2196 C C . LEU A 1 289 ? -13.119 -4.117 20.830 1.00 98.62 289 LEU A C 1
ATOM 2198 O O . LEU A 1 289 ? -13.768 -4.820 21.610 1.00 98.62 289 LEU A O 1
ATOM 2202 N N . PRO A 1 290 ? -13.131 -4.344 19.502 1.00 97.94 290 PRO A N 1
ATOM 2203 C CA . PRO A 1 290 ? -13.734 -5.549 18.956 1.00 97.94 290 PRO A CA 1
ATOM 2204 C C . PRO A 1 290 ? -12.799 -6.712 19.290 1.00 97.94 290 PRO A C 1
ATOM 2206 O O . PRO A 1 290 ? -11.702 -6.807 18.745 1.00 97.94 290 PRO A O 1
ATOM 2209 N N . LEU A 1 291 ? -13.199 -7.578 20.223 1.00 98.06 291 LEU A N 1
ATOM 2210 C CA . LEU A 1 291 ? -12.301 -8.557 20.852 1.00 98.06 291 LEU A CA 1
ATOM 2211 C C . LEU A 1 291 ? -11.666 -9.538 19.847 1.00 98.06 291 LEU A C 1
ATOM 2213 O O . LEU A 1 291 ? -10.576 -10.058 20.079 1.00 98.06 291 LEU A O 1
ATOM 2217 N N . PHE A 1 292 ? -12.361 -9.782 18.739 1.00 97.19 292 PHE A N 1
ATOM 2218 C CA . PHE A 1 292 ? -11.937 -10.650 17.640 1.00 97.19 292 PHE A CA 1
ATOM 2219 C C . PHE A 1 292 ? -11.574 -9.855 16.370 1.00 97.19 292 PHE A C 1
ATOM 2221 O O . PHE A 1 292 ? -11.390 -10.433 15.304 1.00 97.19 292 PHE A O 1
ATOM 2228 N N . GLY A 1 293 ? -11.461 -8.526 16.473 1.00 95.94 293 GLY A N 1
ATOM 2229 C CA . GLY A 1 293 ? -11.160 -7.643 15.350 1.00 95.94 293 GLY A CA 1
ATOM 2230 C C . GLY A 1 293 ? -12.164 -7.808 14.209 1.00 95.94 293 GLY A C 1
ATOM 2231 O O . GLY A 1 293 ? -13.360 -7.600 14.405 1.00 95.94 293 GLY A O 1
ATOM 2232 N N . ARG A 1 294 ? -11.671 -8.190 13.025 1.00 93.31 294 ARG A N 1
ATOM 2233 C CA . ARG A 1 294 ? -12.465 -8.435 11.809 1.00 93.31 294 ARG A CA 1
ATOM 2234 C C . ARG A 1 294 ? -13.092 -9.835 11.770 1.00 93.31 294 ARG A C 1
ATOM 2236 O O . ARG A 1 294 ? -13.963 -10.082 10.933 1.00 93.31 294 ARG A O 1
ATOM 2243 N N . GLU A 1 295 ? -12.697 -10.746 12.659 1.00 94.75 295 GLU A N 1
ATOM 2244 C CA . GLU A 1 295 ? -13.316 -12.065 12.752 1.00 94.75 295 GLU A CA 1
ATOM 2245 C C . GLU A 1 295 ? -14.669 -11.965 13.472 1.00 94.75 295 GLU A C 1
ATOM 2247 O O . GLU A 1 295 ? -14.759 -12.023 14.699 1.00 94.75 295 GLU A O 1
ATOM 2252 N N . HIS A 1 296 ? -15.750 -11.832 12.704 1.00 94.62 296 HIS A N 1
ATOM 2253 C CA . HIS A 1 296 ? -17.093 -11.873 13.272 1.00 94.62 296 HIS A CA 1
ATOM 2254 C C . HIS A 1 296 ? -17.542 -13.314 13.510 1.00 94.62 296 HIS A C 1
ATOM 2256 O O . HIS A 1 296 ? -17.547 -14.150 12.599 1.00 94.62 296 HIS A O 1
ATOM 2262 N N . LEU A 1 297 ? -17.954 -13.598 14.741 1.00 95.62 297 LEU A N 1
ATOM 2263 C CA . LEU A 1 297 ? -18.364 -14.928 15.177 1.00 95.62 297 LEU A CA 1
ATOM 2264 C C . LEU A 1 297 ? -19.796 -15.232 14.740 1.00 95.62 297 LEU A C 1
ATOM 2266 O O . LEU A 1 297 ? -20.559 -14.327 14.413 1.00 95.62 297 LEU A O 1
ATOM 2270 N N . ASN A 1 298 ? -20.192 -16.503 14.743 1.00 95.12 298 ASN A N 1
ATOM 2271 C CA . ASN A 1 298 ? -21.591 -16.848 14.525 1.00 95.12 298 ASN A CA 1
ATOM 2272 C C . ASN A 1 298 ? -22.421 -16.440 15.754 1.00 95.12 298 ASN A C 1
ATOM 2274 O O . ASN A 1 298 ? -22.083 -16.797 16.883 1.00 95.12 298 ASN A O 1
ATOM 2278 N N . ALA A 1 299 ? -23.534 -15.739 15.536 1.00 95.44 299 ALA A N 1
ATOM 2279 C CA . ALA A 1 299 ? -24.431 -15.303 16.604 1.00 95.44 299 ALA A CA 1
ATOM 2280 C C . ALA A 1 299 ? -25.006 -16.468 17.432 1.00 95.44 299 ALA A C 1
ATOM 2282 O O . ALA A 1 299 ? -25.328 -16.291 18.605 1.00 95.44 299 ALA A O 1
ATOM 2283 N N . VAL A 1 300 ? -25.131 -17.666 16.848 1.00 94.62 300 VAL A N 1
ATOM 2284 C CA . VAL A 1 300 ? -25.545 -18.883 17.566 1.00 94.62 300 VAL A CA 1
ATOM 2285 C C . VAL A 1 300 ? -24.472 -19.324 18.564 1.00 94.62 300 VAL A C 1
ATOM 2287 O O . VAL A 1 300 ? -24.803 -19.739 19.675 1.00 94.62 300 VAL A O 1
ATOM 2290 N N . ASP A 1 301 ? -23.193 -19.210 18.201 1.00 94.31 301 ASP A N 1
ATOM 2291 C CA . ASP A 1 301 ? -22.086 -19.601 19.075 1.00 94.31 301 ASP A CA 1
ATOM 2292 C C . ASP A 1 301 ? -21.989 -18.653 20.273 1.00 94.31 301 ASP A C 1
ATOM 2294 O O . ASP A 1 301 ? -21.893 -19.102 21.415 1.00 94.31 301 ASP A O 1
ATOM 2298 N N . THR A 1 302 ? -22.105 -17.344 20.035 1.00 95.94 302 THR A N 1
ATOM 2299 C CA . THR A 1 302 ? -22.075 -16.341 21.106 1.00 95.94 302 THR A CA 1
ATOM 2300 C C . THR A 1 302 ? -23.361 -16.321 21.938 1.00 95.94 302 THR A C 1
ATOM 2302 O O . THR A 1 302 ? -23.324 -16.003 23.125 1.00 95.94 302 THR A O 1
ATOM 2305 N N . GLU A 1 303 ? -24.512 -16.717 21.392 1.00 95.38 303 GLU A N 1
ATOM 2306 C CA . GLU A 1 303 ? -25.730 -16.944 22.181 1.00 95.38 303 GLU A CA 1
ATOM 2307 C C . GLU A 1 303 ? -25.522 -18.052 23.223 1.00 95.38 303 GLU A C 1
ATOM 2309 O O . GLU A 1 303 ? -25.920 -17.891 24.380 1.00 95.38 303 GLU A O 1
ATOM 2314 N N . ASN A 1 304 ? -24.846 -19.146 22.851 1.00 93.06 304 ASN A N 1
ATOM 2315 C CA . ASN A 1 304 ? -24.561 -20.254 23.766 1.00 93.06 304 ASN A CA 1
ATOM 2316 C C . ASN A 1 304 ? -23.677 -19.830 24.949 1.00 93.06 304 ASN A C 1
ATOM 2318 O O . ASN A 1 304 ? -23.843 -20.364 26.047 1.00 93.06 304 ASN A O 1
ATOM 2322 N N . TRP A 1 305 ? -22.823 -18.813 24.777 1.00 93.44 305 TRP A N 1
ATOM 2323 C CA . TRP A 1 305 ? -22.050 -18.223 25.876 1.00 93.44 305 TRP A CA 1
ATOM 2324 C C . TRP A 1 305 ? -22.949 -17.639 26.974 1.00 93.44 305 TRP A C 1
ATOM 2326 O O . TRP A 1 305 ? -22.613 -17.691 28.157 1.00 93.44 305 TRP A O 1
ATOM 2336 N N . GLY A 1 306 ? -24.113 -17.102 26.597 1.00 86.88 306 GLY A N 1
ATOM 2337 C CA . GLY A 1 306 ? -25.068 -16.461 27.499 1.00 86.88 306 GLY A CA 1
ATOM 2338 C C . GLY A 1 306 ? -25.935 -17.420 28.322 1.00 86.88 306 GLY A C 1
ATOM 2339 O O . GLY A 1 306 ? -26.556 -16.997 29.297 1.00 86.88 306 GLY A O 1
ATOM 2340 N N . VAL A 1 307 ? -25.991 -18.707 27.956 1.00 78.38 307 VAL A N 1
ATOM 2341 C CA . VAL A 1 307 ? -26.816 -19.734 28.631 1.00 78.38 307 VAL A CA 1
ATOM 2342 C C . VAL A 1 307 ? -26.131 -20.278 29.898 1.00 78.38 307 VAL A C 1
ATOM 2344 O O . VAL A 1 307 ? -26.765 -20.922 30.742 1.00 78.38 307 VAL A O 1
ATOM 2347 N N . HIS A 1 308 ? -24.845 -19.974 30.090 1.00 66.62 308 HIS A N 1
ATOM 2348 C CA . HIS A 1 308 ? -24.081 -20.353 31.277 1.00 66.62 308 HIS A CA 1
ATOM 2349 C C . HIS A 1 308 ? -24.407 -19.427 32.455 1.00 66.62 308 HIS A C 1
ATOM 2351 O O . HIS A 1 308 ? -23.710 -18.458 32.743 1.00 66.62 308 HIS A O 1
ATOM 2357 N N . GLY A 1 309 ? -25.497 -19.734 33.161 1.00 57.00 309 GLY A N 1
ATOM 2358 C CA . GLY A 1 309 ? -25.764 -19.162 34.482 1.00 57.00 309 GLY A CA 1
ATOM 2359 C C . GLY A 1 309 ? -24.642 -19.492 35.477 1.00 57.00 309 GLY A C 1
ATOM 2360 O O . GLY A 1 309 ? -23.909 -20.460 35.285 1.00 57.00 309 GLY A O 1
ATOM 2361 N N . VAL A 1 310 ? -24.562 -18.701 36.554 1.00 52.62 310 VAL A N 1
ATOM 2362 C CA . VAL A 1 310 ? -23.517 -18.552 37.605 1.00 52.62 310 VAL A CA 1
ATOM 2363 C C . VAL A 1 310 ? -22.967 -19.850 38.272 1.00 52.62 310 VAL A C 1
ATOM 2365 O O . VAL A 1 310 ? -22.251 -19.774 39.263 1.00 52.62 310 VAL A O 1
ATOM 2368 N N . ALA A 1 311 ? -23.272 -21.057 37.783 1.00 49.81 311 ALA A N 1
ATOM 2369 C CA . ALA A 1 311 ? -22.909 -22.335 38.404 1.00 49.81 311 ALA A CA 1
ATOM 2370 C C . ALA A 1 311 ? -22.513 -23.485 37.442 1.00 49.81 311 ALA A C 1
ATOM 2372 O O . ALA A 1 311 ? -22.385 -24.621 37.903 1.00 49.81 311 ALA A O 1
ATOM 2373 N N . ARG A 1 312 ? -22.321 -23.258 36.131 1.00 52.72 312 ARG A N 1
ATOM 2374 C CA . ARG A 1 312 ? -21.794 -24.288 35.202 1.00 52.72 312 ARG A CA 1
ATOM 2375 C C . ARG A 1 312 ? -20.370 -23.975 34.743 1.00 52.72 312 ARG A C 1
ATOM 2377 O O . ARG A 1 312 ? -19.977 -22.817 34.677 1.00 52.72 312 ARG A O 1
ATOM 2384 N N . THR A 1 313 ? -19.603 -25.024 34.438 1.00 63.12 313 THR A N 1
ATOM 2385 C CA . THR A 1 313 ? -18.278 -24.928 33.811 1.00 63.12 313 THR A CA 1
ATOM 2386 C C . THR A 1 313 ? -18.395 -24.117 32.522 1.00 63.12 313 THR A C 1
ATOM 2388 O O . THR A 1 313 ? -19.130 -24.519 31.622 1.00 63.12 313 THR A O 1
ATOM 2391 N N . ILE A 1 314 ? -17.700 -22.979 32.467 1.00 71.50 314 ILE A N 1
ATOM 2392 C CA . ILE A 1 314 ? -17.596 -22.122 31.280 1.00 71.50 314 ILE A CA 1
ATOM 2393 C C . ILE A 1 314 ? -17.096 -22.990 30.123 1.00 71.50 314 ILE A C 1
ATOM 2395 O O . ILE A 1 314 ? -16.130 -23.741 30.293 1.00 71.50 314 ILE A O 1
ATOM 2399 N N . ASP A 1 315 ? -17.770 -22.936 28.974 1.00 80.88 315 ASP A N 1
ATOM 2400 C CA . ASP A 1 315 ? -17.288 -23.651 27.796 1.00 80.88 315 ASP A CA 1
ATOM 2401 C C . ASP A 1 315 ? -15.930 -23.095 27.328 1.00 80.88 315 ASP A C 1
ATOM 2403 O O . ASP A 1 315 ? -15.546 -21.961 27.617 1.00 80.88 315 ASP A O 1
ATOM 2407 N N . VAL A 1 316 ? -15.148 -23.930 26.640 1.00 85.75 316 VAL A N 1
ATOM 2408 C CA . VAL A 1 316 ? -13.797 -23.549 26.193 1.00 85.75 316 VAL A CA 1
ATOM 2409 C C . VAL A 1 316 ? -13.809 -22.277 25.322 1.00 85.75 316 VAL A C 1
ATOM 2411 O O . VAL A 1 316 ? -12.958 -21.416 25.555 1.00 85.75 316 VAL A O 1
ATOM 2414 N N . PRO A 1 317 ? -14.759 -22.086 24.377 1.00 90.94 317 PRO A N 1
ATOM 2415 C CA . PRO A 1 317 ? -14.837 -20.857 23.587 1.00 90.94 317 PRO A CA 1
ATOM 2416 C C . PRO A 1 317 ? -15.009 -19.578 24.421 1.00 90.94 317 PRO A C 1
ATOM 2418 O O . PRO A 1 317 ? -14.234 -18.636 24.243 1.00 90.94 317 PRO A O 1
ATOM 2421 N N . LEU A 1 318 ? -15.959 -19.539 25.364 1.00 91.88 318 LEU A N 1
ATOM 2422 C CA . LEU A 1 318 ? -16.163 -18.373 26.226 1.00 91.88 318 LEU A CA 1
ATOM 2423 C C . LEU A 1 318 ? -14.962 -18.154 27.154 1.00 91.88 318 LEU A C 1
ATOM 2425 O O . LEU A 1 318 ? -14.545 -17.016 27.359 1.00 91.88 318 LEU A O 1
ATOM 2429 N N . GLN A 1 319 ? -14.359 -19.220 27.687 1.00 92.00 319 GLN A N 1
ATOM 2430 C CA . GLN A 1 319 ? -13.167 -19.092 28.528 1.00 92.00 319 GLN A CA 1
ATOM 2431 C C . GLN A 1 319 ? -11.997 -18.463 27.755 1.00 92.00 319 GLN A C 1
ATOM 2433 O O . GLN A 1 319 ? -11.299 -17.597 28.293 1.00 92.00 319 GLN A O 1
ATOM 2438 N N . ASN A 1 320 ? -11.801 -18.849 26.493 1.00 94.00 320 ASN A N 1
ATOM 2439 C CA . ASN A 1 320 ? -10.795 -18.247 25.619 1.00 94.00 320 ASN A CA 1
ATOM 2440 C C . ASN A 1 320 ? -11.099 -16.764 25.362 1.00 94.00 320 ASN A C 1
ATOM 2442 O O . ASN A 1 320 ? -10.206 -15.931 25.516 1.00 94.00 320 ASN A O 1
ATOM 2446 N N . ALA A 1 321 ? -12.360 -16.416 25.077 1.00 95.94 321 ALA A N 1
ATOM 2447 C CA . ALA A 1 321 ? -12.789 -15.028 24.904 1.00 95.94 321 ALA A CA 1
ATOM 2448 C C . ALA A 1 321 ? -12.521 -14.178 26.161 1.00 95.94 321 ALA A C 1
ATOM 2450 O O . ALA A 1 321 ? -11.936 -13.102 26.076 1.00 95.94 321 ALA A O 1
ATOM 2451 N N . LEU A 1 322 ? -12.876 -14.673 27.350 1.00 95.19 322 LEU A N 1
ATOM 2452 C CA . LEU A 1 322 ? -12.660 -13.962 28.616 1.00 95.19 322 LEU A CA 1
ATOM 2453 C C . LEU A 1 322 ? -11.177 -13.812 28.963 1.00 95.19 322 LEU A C 1
ATOM 2455 O O . LEU A 1 322 ? -10.771 -12.790 29.513 1.00 95.19 322 LEU A O 1
ATOM 2459 N N . THR A 1 323 ? -10.361 -14.806 28.613 1.00 94.88 323 THR A N 1
ATOM 2460 C CA . THR A 1 323 ? -8.905 -14.750 28.797 1.00 94.88 323 THR A CA 1
ATOM 2461 C C . THR A 1 323 ? -8.293 -13.704 27.871 1.00 94.88 323 THR A C 1
ATOM 2463 O O . THR A 1 323 ? -7.536 -12.849 28.331 1.00 94.88 323 THR A O 1
ATOM 2466 N N . ARG A 1 324 ? -8.685 -13.697 26.590 1.00 96.88 324 ARG A N 1
ATOM 2467 C CA . ARG A 1 324 ? -8.280 -12.666 25.626 1.00 96.88 324 ARG A CA 1
ATOM 2468 C C . ARG A 1 324 ? -8.715 -11.274 26.093 1.00 96.88 324 ARG A C 1
ATOM 2470 O O . ARG A 1 324 ? -7.913 -10.344 26.056 1.00 96.88 324 ARG A O 1
ATOM 2477 N N . ALA A 1 325 ? -9.942 -11.147 26.601 1.00 97.50 325 ALA A N 1
ATOM 2478 C CA . ALA A 1 325 ? -10.477 -9.894 27.119 1.00 97.50 325 ALA A CA 1
ATOM 2479 C C . ALA A 1 325 ? -9.687 -9.381 28.330 1.00 97.50 325 ALA A C 1
ATOM 2481 O O . ALA A 1 325 ? -9.358 -8.201 28.385 1.00 97.50 325 ALA A O 1
ATOM 2482 N N . ALA A 1 326 ? -9.320 -10.260 29.266 1.00 96.06 326 ALA A N 1
ATOM 2483 C CA . ALA A 1 326 ? -8.502 -9.892 30.419 1.00 96.06 326 ALA A CA 1
ATOM 2484 C C . ALA A 1 326 ? -7.117 -9.374 30.006 1.00 96.06 326 ALA A C 1
ATOM 2486 O O . ALA A 1 326 ? -6.662 -8.359 30.531 1.00 96.06 326 ALA A O 1
ATOM 2487 N N . THR A 1 327 ? -6.472 -10.045 29.047 1.00 97.00 327 THR A N 1
ATOM 2488 C CA . THR A 1 327 ? -5.173 -9.629 28.499 1.00 97.00 327 THR A CA 1
ATOM 2489 C C . THR A 1 327 ? -5.265 -8.245 27.861 1.00 97.00 327 THR A C 1
ATOM 2491 O O . THR A 1 327 ? -4.467 -7.359 28.167 1.00 97.00 327 THR A O 1
ATOM 2494 N N . TRP A 1 328 ? -6.268 -8.029 27.008 1.00 98.12 328 TRP A N 1
ATOM 2495 C CA . TRP A 1 328 ? -6.445 -6.754 26.319 1.00 98.12 328 TRP A CA 1
ATOM 2496 C C . TRP A 1 328 ? -6.928 -5.626 27.221 1.00 98.12 328 TRP A C 1
ATOM 2498 O O . TRP A 1 328 ? -6.521 -4.490 27.008 1.00 98.12 328 TRP A O 1
ATOM 2508 N N . ALA A 1 329 ? -7.714 -5.909 28.258 1.00 97.88 329 ALA A N 1
ATOM 2509 C CA . ALA A 1 329 ? -8.173 -4.887 29.193 1.00 97.88 329 ALA A CA 1
ATOM 2510 C C . ALA A 1 329 ? -7.001 -4.159 29.868 1.00 97.88 329 ALA A C 1
ATOM 2512 O O . ALA A 1 329 ? -7.042 -2.942 30.025 1.00 97.88 329 ALA A O 1
ATOM 2513 N N . VAL A 1 330 ? -5.925 -4.883 30.202 1.00 97.75 330 VAL A N 1
ATOM 2514 C CA . VAL A 1 330 ? -4.709 -4.285 30.776 1.00 97.75 330 VAL A CA 1
ATOM 2515 C C . VAL A 1 330 ? -3.967 -3.427 29.745 1.00 97.75 330 VAL A C 1
ATOM 2517 O O . VAL A 1 330 ? -3.482 -2.351 30.088 1.00 97.75 330 VAL A O 1
ATOM 2520 N N . ARG A 1 331 ? -3.914 -3.852 28.476 1.00 98.19 331 ARG A N 1
ATOM 2521 C CA . ARG A 1 331 ? -3.306 -3.069 27.382 1.00 98.19 331 ARG A CA 1
ATOM 2522 C C . ARG A 1 331 ? -4.111 -1.805 27.067 1.00 98.19 331 ARG A C 1
ATOM 2524 O O . ARG A 1 331 ? -3.549 -0.744 26.847 1.00 98.19 331 ARG A O 1
ATOM 2531 N N . MET A 1 332 ? -5.439 -1.891 27.120 1.00 98.06 332 MET A N 1
ATOM 2532 C CA . MET A 1 332 ? -6.355 -0.770 26.879 1.00 98.06 332 MET A CA 1
ATOM 2533 C C . MET A 1 332 ? -6.342 0.288 27.986 1.00 98.06 332 MET A C 1
ATOM 2535 O O . MET A 1 332 ? -6.930 1.353 27.796 1.00 98.06 332 MET A O 1
ATOM 2539 N N . CYS A 1 333 ? -5.697 0.018 29.125 1.00 98.12 333 CYS A N 1
ATOM 2540 C CA . CYS A 1 333 ? -5.480 1.030 30.151 1.00 98.12 333 CYS A CA 1
ATOM 2541 C C . CYS A 1 333 ? -4.454 2.096 29.746 1.00 98.12 333 CYS A C 1
ATOM 2543 O O . CYS A 1 333 ? -4.462 3.165 30.348 1.00 98.12 333 CYS A O 1
ATOM 2545 N N . GLU A 1 334 ? -3.628 1.841 28.729 1.00 98.19 334 GLU A N 1
ATOM 2546 C CA . GLU A 1 334 ? -2.694 2.805 28.145 1.00 98.19 334 GLU A CA 1
ATOM 2547 C C . GLU A 1 334 ? -3.026 2.960 26.655 1.00 98.19 334 GLU A C 1
ATOM 2549 O O . GLU A 1 334 ? -2.681 2.115 25.830 1.00 98.19 334 GLU A O 1
ATOM 2554 N N . PHE A 1 335 ? -3.742 4.026 26.294 1.00 98.25 335 PHE A N 1
ATOM 2555 C CA . PHE A 1 335 ? -4.168 4.254 24.915 1.00 98.25 335 PHE A CA 1
ATOM 2556 C C . PHE A 1 335 ? -3.103 5.050 24.136 1.00 98.25 335 PHE A C 1
ATOM 2558 O O . PHE A 1 335 ? -2.819 6.193 24.512 1.00 98.25 335 PHE A O 1
ATOM 2565 N N . PRO A 1 336 ? -2.527 4.495 23.054 1.00 98.00 336 PRO A N 1
ATOM 2566 C CA . PRO A 1 336 ? -1.538 5.197 22.242 1.00 98.00 336 PRO A CA 1
ATOM 2567 C C . PRO A 1 336 ? -2.194 6.290 21.392 1.00 98.00 336 PRO A C 1
ATOM 2569 O O . PRO A 1 336 ? -3.178 6.031 20.695 1.00 98.00 336 PRO A O 1
ATOM 2572 N N . VAL A 1 337 ? -1.645 7.509 21.427 1.00 94.88 337 VAL A N 1
ATOM 2573 C CA . VAL A 1 337 ? -2.227 8.659 20.711 1.00 94.88 337 VAL A CA 1
ATOM 2574 C C . VAL A 1 337 ? -1.536 8.904 19.376 1.00 94.88 337 VAL A C 1
ATOM 2576 O O . VAL A 1 337 ? -2.176 8.831 18.339 1.00 94.88 337 VAL A O 1
ATOM 2579 N N . THR A 1 338 ? -0.237 9.182 19.401 1.00 93.75 338 THR A N 1
ATOM 2580 C CA . THR A 1 338 ? 0.551 9.607 18.235 1.00 93.75 338 THR A CA 1
ATOM 2581 C C . THR A 1 338 ? 1.864 8.841 18.190 1.00 93.75 338 THR A C 1
ATOM 2583 O O . THR A 1 338 ? 2.302 8.320 19.216 1.00 93.75 338 THR A O 1
ATOM 2586 N N . ILE A 1 339 ? 2.491 8.784 17.020 1.00 95.38 339 ILE A N 1
ATOM 2587 C CA . ILE A 1 339 ? 3.765 8.102 16.807 1.00 95.38 339 ILE A CA 1
ATOM 2588 C C . ILE A 1 339 ? 4.717 8.980 15.997 1.00 95.38 339 ILE A C 1
ATOM 2590 O O . ILE A 1 339 ? 4.322 9.602 15.007 1.00 95.38 339 ILE A O 1
ATOM 2594 N N . ASP A 1 340 ? 5.964 9.022 16.452 1.00 95.00 340 ASP A N 1
ATOM 2595 C CA . ASP A 1 340 ? 7.089 9.673 15.799 1.00 95.00 340 ASP A CA 1
ATOM 2596 C C . ASP A 1 340 ? 8.002 8.613 15.171 1.00 95.00 340 ASP A C 1
ATOM 2598 O O . ASP A 1 340 ? 8.355 7.628 15.824 1.00 95.00 340 ASP A O 1
ATOM 2602 N N . GLU A 1 341 ? 8.417 8.855 13.925 1.00 95.50 341 GLU A N 1
ATOM 2603 C CA . GLU A 1 341 ? 9.392 8.031 13.203 1.00 95.50 341 GLU A CA 1
ATOM 2604 C C . GLU A 1 341 ? 10.712 8.798 13.008 1.00 95.50 341 GLU A C 1
ATOM 2606 O O . GLU A 1 341 ? 10.725 9.982 12.636 1.00 95.50 341 GLU A O 1
ATOM 2611 N N . SER A 1 342 ? 11.836 8.109 13.203 1.00 95.44 342 SER A N 1
ATOM 2612 C CA . SER A 1 342 ? 13.157 8.555 12.748 1.00 95.44 342 SER A CA 1
ATOM 2613 C C . SER A 1 342 ? 13.808 7.512 11.843 1.00 95.44 342 SER A C 1
ATOM 2615 O O . SER A 1 342 ? 13.544 6.315 11.963 1.00 95.44 342 SER A O 1
ATOM 2617 N N . TYR A 1 343 ? 14.654 7.983 10.928 1.00 96.19 343 TYR A N 1
ATOM 2618 C CA . TYR A 1 343 ? 15.225 7.181 9.851 1.00 96.19 343 TYR A CA 1
ATOM 2619 C C . TYR A 1 343 ? 16.745 7.295 9.863 1.00 96.19 343 TYR A C 1
ATOM 2621 O O . TYR A 1 343 ? 17.291 8.398 9.858 1.00 96.19 343 TYR A O 1
ATOM 2629 N N . GLU A 1 344 ? 17.425 6.157 9.834 1.00 97.06 344 GLU A N 1
ATOM 2630 C CA . GLU A 1 344 ? 18.878 6.071 9.747 1.00 97.06 344 GLU A CA 1
ATOM 2631 C C . GLU A 1 344 ? 19.275 5.057 8.671 1.00 97.06 344 GLU A C 1
ATOM 2633 O O . GLU A 1 344 ? 18.640 4.012 8.523 1.00 97.06 344 GLU A O 1
ATOM 2638 N N . TYR A 1 345 ? 20.351 5.340 7.937 1.00 97.12 345 TYR A N 1
ATOM 2639 C CA . TYR A 1 345 ? 20.991 4.364 7.063 1.00 97.12 345 TYR A CA 1
ATOM 2640 C C . TYR A 1 345 ? 22.498 4.305 7.329 1.00 97.12 345 TYR A C 1
ATOM 2642 O O . TYR A 1 345 ? 23.246 5.198 6.927 1.00 97.12 345 TYR A O 1
ATOM 2650 N N . THR A 1 346 ? 22.946 3.219 7.961 1.00 96.25 346 THR A N 1
ATOM 2651 C CA . THR A 1 346 ? 24.343 3.016 8.370 1.00 96.25 346 THR A CA 1
ATOM 2652 C C . THR A 1 346 ? 24.783 1.592 8.046 1.00 96.25 346 THR A C 1
ATOM 2654 O O . THR A 1 346 ? 24.078 0.634 8.346 1.00 96.25 346 THR A O 1
ATOM 2657 N N . GLY A 1 347 ? 25.962 1.425 7.432 1.00 92.62 347 GLY A N 1
ATOM 2658 C CA . GLY A 1 347 ? 26.553 0.098 7.198 1.00 92.62 347 GLY A CA 1
ATOM 2659 C C . GLY A 1 347 ? 25.683 -0.850 6.360 1.00 92.62 347 GLY A C 1
ATOM 2660 O O . GLY A 1 347 ? 25.610 -2.032 6.675 1.00 92.62 347 GLY A O 1
ATOM 2661 N N . ASP A 1 348 ? 25.006 -0.327 5.330 1.00 96.44 348 ASP A N 1
ATOM 2662 C CA . ASP A 1 348 ? 24.015 -1.062 4.520 1.00 96.44 348 ASP A CA 1
ATOM 2663 C C . ASP A 1 348 ? 22.823 -1.605 5.324 1.00 96.44 348 ASP A C 1
ATOM 2665 O O . ASP A 1 348 ? 22.285 -2.682 5.067 1.00 96.44 348 ASP A O 1
ATOM 2669 N N . THR A 1 349 ? 22.423 -0.863 6.351 1.00 98.00 349 THR A N 1
ATOM 2670 C CA . THR A 1 349 ? 21.254 -1.173 7.164 1.00 98.00 349 THR A CA 1
ATOM 2671 C C . THR A 1 349 ? 20.405 0.071 7.310 1.00 98.00 349 THR A C 1
ATOM 2673 O O . THR A 1 349 ? 20.871 1.097 7.803 1.00 98.00 349 THR A O 1
ATOM 2676 N N . SER A 1 350 ? 19.156 -0.041 6.875 1.00 98.25 350 SER A N 1
ATOM 2677 C CA . SER A 1 350 ? 18.112 0.936 7.163 1.00 98.25 350 SER A CA 1
ATOM 2678 C C . SER A 1 350 ? 17.554 0.636 8.542 1.00 98.25 350 SER A C 1
ATOM 2680 O O . SER A 1 350 ? 17.161 -0.502 8.783 1.00 98.25 350 SER A O 1
ATOM 2682 N N . THR A 1 351 ? 17.502 1.623 9.425 1.00 98.19 351 THR A N 1
ATOM 2683 C CA . THR A 1 351 ? 16.906 1.512 10.758 1.00 98.19 351 THR A CA 1
ATOM 2684 C C . THR A 1 351 ? 15.822 2.566 10.892 1.00 98.19 351 THR A C 1
ATOM 2686 O O . THR A 1 351 ? 16.072 3.751 10.673 1.00 98.19 351 THR A O 1
ATOM 2689 N N . ILE A 1 352 ? 14.623 2.131 11.261 1.00 98.12 352 ILE A N 1
ATOM 2690 C CA . ILE A 1 352 ? 13.498 3.001 11.576 1.00 98.12 352 ILE A CA 1
ATOM 2691 C C . ILE A 1 352 ? 13.260 2.891 13.079 1.00 98.12 352 ILE A C 1
ATOM 2693 O O . ILE A 1 352 ? 13.143 1.786 13.615 1.00 98.12 352 ILE A O 1
ATOM 2697 N N . THR A 1 353 ? 13.225 4.032 13.764 1.00 98.12 353 THR A N 1
ATOM 2698 C CA . THR A 1 353 ? 12.868 4.105 15.186 1.00 98.12 353 THR A CA 1
ATOM 2699 C C . THR A 1 353 ? 11.469 4.663 15.317 1.00 98.12 353 THR A C 1
ATOM 2701 O O . THR A 1 353 ? 11.174 5.733 14.795 1.00 98.12 353 THR A O 1
ATOM 2704 N N . GLU A 1 354 ? 10.641 3.959 16.067 1.00 97.94 354 GLU A N 1
ATOM 2705 C CA . GLU A 1 354 ? 9.240 4.276 16.304 1.00 97.94 354 GLU A CA 1
ATOM 2706 C C . GLU A 1 354 ? 9.106 4.668 17.774 1.00 97.94 354 GLU A C 1
ATOM 2708 O O . GLU A 1 354 ? 9.616 3.967 18.654 1.00 97.94 354 GLU A O 1
ATOM 2713 N N . THR A 1 355 ? 8.469 5.801 18.066 1.00 97.88 355 THR A N 1
ATOM 2714 C CA . THR A 1 355 ? 8.302 6.296 19.441 1.00 97.88 355 THR A CA 1
ATOM 2715 C C . THR A 1 355 ? 6.901 6.846 19.652 1.00 97.88 355 THR A C 1
ATOM 2717 O O . THR A 1 355 ? 6.457 7.697 18.891 1.00 97.88 355 THR A O 1
ATOM 2720 N N . ILE A 1 356 ? 6.217 6.418 20.714 1.00 97.94 356 ILE A N 1
ATOM 2721 C CA . ILE A 1 356 ? 4.945 7.013 21.139 1.00 97.94 356 ILE A CA 1
ATOM 2722 C C . ILE A 1 356 ? 5.232 8.007 22.268 1.00 97.94 356 ILE A C 1
ATOM 2724 O O . ILE A 1 356 ? 5.428 7.600 23.416 1.00 97.94 356 ILE A O 1
ATOM 2728 N N . PRO A 1 357 ? 5.250 9.324 21.986 1.00 96.50 357 PRO A N 1
ATOM 2729 C CA . PRO A 1 357 ? 5.538 10.328 23.006 1.00 96.50 357 PRO A CA 1
ATOM 2730 C C . PRO A 1 357 ? 4.353 10.566 23.949 1.00 96.50 357 PRO A C 1
ATOM 2732 O O . PRO A 1 357 ? 4.504 11.225 24.976 1.00 96.50 357 PRO A O 1
ATOM 2735 N N . THR A 1 358 ? 3.144 10.115 23.597 1.00 96.50 358 THR A N 1
ATOM 2736 C CA . THR A 1 358 ? 1.925 10.410 24.358 1.00 96.50 358 THR A CA 1
ATOM 2737 C C . THR A 1 358 ? 1.001 9.204 24.441 1.00 96.50 358 THR A C 1
ATOM 2739 O O . THR A 1 358 ? 0.537 8.676 23.429 1.00 96.50 358 THR A O 1
ATOM 2742 N N . TRP A 1 359 ? 0.683 8.844 25.682 1.00 97.88 359 TRP A N 1
ATOM 2743 C CA . TRP A 1 359 ? -0.291 7.827 26.053 1.00 97.88 359 TRP A CA 1
ATOM 2744 C C . TRP A 1 359 ? -1.388 8.472 26.893 1.00 97.88 359 TRP A C 1
ATOM 2746 O O . TRP A 1 359 ? -1.104 9.309 27.754 1.00 97.88 359 TRP A O 1
ATOM 2756 N N . ILE A 1 360 ? -2.638 8.083 26.660 1.00 97.81 360 ILE A N 1
ATOM 2757 C CA . ILE A 1 360 ? -3.746 8.424 27.551 1.00 97.81 360 ILE A CA 1
ATOM 2758 C C . ILE A 1 360 ? -3.942 7.257 28.509 1.00 97.81 360 ILE A C 1
ATOM 2760 O O . ILE A 1 360 ? -4.367 6.174 28.103 1.00 97.81 360 ILE A O 1
ATOM 2764 N N . GLN A 1 361 ? -3.677 7.500 29.790 1.00 97.81 361 GLN A N 1
ATOM 2765 C CA . GLN A 1 361 ? -3.996 6.541 30.832 1.00 97.81 361 GLN A CA 1
ATOM 2766 C C . GLN A 1 361 ? -5.517 6.483 31.016 1.00 97.81 361 GLN A C 1
ATOM 2768 O O . GLN A 1 361 ? -6.139 7.418 31.521 1.00 97.81 361 GLN A O 1
ATOM 2773 N N . VAL A 1 362 ? -6.125 5.374 30.606 1.00 97.62 362 VAL A N 1
ATOM 2774 C CA . VAL A 1 362 ? -7.555 5.113 30.797 1.00 97.62 362 VAL A CA 1
ATOM 2775 C C . VAL A 1 362 ? -7.797 4.636 32.224 1.00 97.62 362 VAL A C 1
ATOM 2777 O O . VAL A 1 362 ? -8.725 5.111 32.864 1.00 97.62 362 VAL A O 1
ATOM 2780 N N . CYS A 1 363 ? -6.953 3.743 32.747 1.00 96.62 363 CYS A N 1
ATOM 2781 C CA . CYS A 1 363 ? -7.110 3.127 34.066 1.00 96.62 363 CYS A CA 1
ATOM 2782 C C . CYS A 1 363 ? -5.764 2.821 34.746 1.00 96.62 363 CYS A C 1
ATOM 2784 O O . CYS A 1 363 ? -4.733 2.724 34.080 1.00 96.62 363 CYS A O 1
ATOM 2786 N N . PRO A 1 364 ? -5.737 2.664 36.084 1.00 95.25 364 PRO A N 1
ATOM 2787 C CA . PRO A 1 364 ? -4.510 2.341 36.805 1.00 95.25 364 PRO A CA 1
ATOM 2788 C C . PRO A 1 364 ? -4.028 0.913 36.513 1.00 95.25 364 PRO A C 1
ATOM 2790 O O . PRO A 1 364 ? -4.833 -0.002 36.352 1.00 95.25 364 PRO A O 1
ATOM 2793 N N . GLY A 1 365 ? -2.705 0.714 36.522 1.00 92.94 365 GLY A N 1
ATOM 2794 C CA . GLY A 1 365 ? -2.085 -0.608 36.355 1.00 92.94 365 GLY A CA 1
ATOM 2795 C C . GLY A 1 365 ? -2.083 -1.137 34.918 1.00 92.94 365 GLY A C 1
ATOM 2796 O O . GLY A 1 365 ? -1.972 -2.347 34.724 1.00 92.94 365 GLY A O 1
ATOM 2797 N N . GLY A 1 366 ? -2.232 -0.251 33.931 1.00 95.31 366 GLY A N 1
ATOM 2798 C CA . GLY A 1 366 ? -2.143 -0.600 32.521 1.00 95.31 366 GLY A CA 1
ATOM 2799 C C . GLY A 1 366 ? -0.750 -1.020 32.075 1.00 95.31 366 GLY A C 1
ATOM 2800 O O . GLY A 1 366 ? 0.250 -0.722 32.728 1.00 95.31 366 GLY A O 1
ATOM 2801 N N . LYS A 1 367 ? -0.703 -1.711 30.937 1.00 97.25 367 LYS A N 1
ATOM 2802 C CA . LYS A 1 367 ? 0.532 -2.043 30.229 1.00 97.25 367 LYS A CA 1
ATOM 2803 C C . LYS A 1 367 ? 0.579 -1.281 28.921 1.00 97.25 367 LYS A C 1
ATOM 2805 O O . LYS A 1 367 ? -0.362 -1.368 28.134 1.00 97.25 367 LYS A O 1
ATOM 2810 N N . LYS A 1 368 ? 1.695 -0.607 28.659 1.00 98.12 368 LYS A N 1
ATOM 2811 C CA . LYS A 1 368 ? 1.947 -0.026 27.341 1.00 98.12 368 LYS A CA 1
ATOM 2812 C C . LYS A 1 368 ? 2.153 -1.161 26.348 1.00 98.12 368 LYS A C 1
ATOM 2814 O O . LYS A 1 368 ? 2.990 -2.031 26.572 1.00 98.12 368 LYS A O 1
ATOM 2819 N N . PHE A 1 369 ? 1.371 -1.169 25.279 1.00 98.19 369 PHE A N 1
ATOM 2820 C CA . PHE A 1 369 ? 1.520 -2.108 24.174 1.00 98.19 369 PHE A CA 1
ATOM 2821 C C . PHE A 1 369 ? 1.923 -1.304 22.945 1.00 98.19 369 PHE A C 1
ATOM 2823 O O . PHE A 1 369 ? 1.063 -0.761 22.258 1.00 98.19 369 PHE A O 1
ATOM 2830 N N . MET A 1 370 ? 3.231 -1.162 22.735 1.00 98.19 370 MET A N 1
ATOM 2831 C CA . MET A 1 370 ? 3.818 -0.416 21.626 1.00 98.19 370 MET A CA 1
ATOM 2832 C C . MET A 1 370 ? 3.554 -1.180 20.324 1.00 98.19 370 MET A C 1
ATOM 2834 O O . MET A 1 370 ? 4.159 -2.233 20.115 1.00 98.19 370 MET A O 1
ATOM 2838 N N . PRO A 1 371 ? 2.633 -0.718 19.469 1.00 98.19 371 PRO A N 1
ATOM 2839 C CA . PRO A 1 371 ? 2.204 -1.471 18.304 1.00 98.19 371 PRO A CA 1
ATOM 2840 C C . PRO A 1 371 ? 3.262 -1.413 17.199 1.00 98.19 371 PRO A C 1
ATOM 2842 O O . PRO A 1 371 ? 3.981 -0.421 17.057 1.00 98.19 371 PRO A O 1
ATOM 2845 N N . ILE A 1 372 ? 3.310 -2.455 16.372 1.00 98.44 372 ILE A N 1
ATOM 2846 C CA . ILE A 1 372 ? 3.992 -2.396 15.075 1.00 98.44 372 ILE A CA 1
ATOM 2847 C C . ILE A 1 372 ? 2.963 -2.177 13.956 1.00 98.44 372 ILE A C 1
ATOM 2849 O O . ILE A 1 372 ? 1.829 -2.648 14.097 1.00 98.44 372 ILE A O 1
ATOM 2853 N N . PRO A 1 373 ? 3.313 -1.496 12.846 1.00 98.50 373 PRO A N 1
ATOM 2854 C CA . PRO A 1 373 ? 2.406 -1.360 11.713 1.00 98.50 373 PRO A CA 1
ATOM 2855 C C . PRO A 1 373 ? 1.908 -2.734 11.232 1.00 98.50 373 PRO A C 1
ATOM 2857 O O . PRO A 1 373 ? 2.734 -3.626 11.010 1.00 98.50 373 PRO A O 1
ATOM 2860 N N . PRO A 1 374 ? 0.596 -2.937 11.011 1.00 98.44 374 PRO A N 1
ATOM 2861 C CA . PRO A 1 374 ? 0.078 -4.184 10.448 1.00 98.44 374 PRO A CA 1
ATOM 2862 C C . PRO A 1 374 ? 0.767 -4.598 9.140 1.00 98.44 374 PRO A C 1
ATOM 2864 O O . PRO A 1 374 ? 1.051 -5.777 8.945 1.00 98.44 374 PRO A O 1
ATOM 2867 N N . MET A 1 375 ? 1.122 -3.636 8.282 1.00 98.31 375 MET A N 1
ATOM 2868 C CA . MET A 1 375 ? 1.874 -3.910 7.052 1.00 98.31 375 MET A CA 1
ATOM 2869 C C . MET A 1 375 ? 3.288 -4.451 7.324 1.00 98.31 375 MET A C 1
ATOM 2871 O O . MET A 1 375 ? 3.738 -5.383 6.658 1.00 98.31 375 MET A O 1
ATOM 2875 N N . LEU A 1 376 ? 3.967 -3.927 8.353 1.00 98.62 376 LEU A N 1
ATOM 2876 C CA . LEU A 1 376 ? 5.254 -4.450 8.824 1.00 98.62 376 LEU A CA 1
ATOM 2877 C C . LEU A 1 376 ? 5.114 -5.874 9.355 1.00 98.62 376 LEU A C 1
ATOM 2879 O O . LEU A 1 376 ? 5.935 -6.738 9.046 1.00 98.62 376 LEU A O 1
ATOM 2883 N N . ALA A 1 377 ? 4.044 -6.135 10.104 1.00 98.50 377 ALA A N 1
ATOM 2884 C CA . ALA A 1 377 ? 3.753 -7.461 10.622 1.00 98.50 377 ALA A CA 1
ATOM 2885 C C . ALA A 1 377 ? 3.509 -8.491 9.503 1.00 98.50 377 ALA A C 1
ATOM 2887 O O . ALA A 1 377 ? 3.936 -9.636 9.641 1.00 98.50 377 ALA A O 1
ATOM 2888 N N . LEU A 1 378 ? 2.880 -8.085 8.392 1.00 98.12 378 LEU A N 1
ATOM 2889 C CA . LEU A 1 378 ? 2.683 -8.927 7.207 1.00 98.12 378 LEU A CA 1
ATOM 2890 C C . LEU A 1 378 ? 4.002 -9.234 6.483 1.00 98.12 378 LEU A C 1
ATOM 2892 O O . LEU A 1 378 ? 4.243 -10.377 6.108 1.00 98.12 378 LEU A O 1
ATOM 2896 N N . ALA A 1 379 ? 4.870 -8.236 6.301 1.00 98.38 379 ALA A N 1
ATOM 2897 C CA . ALA A 1 379 ? 6.089 -8.388 5.504 1.00 98.38 379 ALA A CA 1
ATOM 2898 C C . ALA A 1 379 ? 7.257 -9.073 6.244 1.00 98.38 379 ALA A C 1
ATOM 2900 O O . ALA A 1 379 ? 8.197 -9.542 5.598 1.00 98.38 379 ALA A O 1
ATOM 2901 N N . LYS A 1 380 ? 7.231 -9.139 7.584 1.00 97.38 380 LYS A N 1
ATOM 2902 C CA . LYS A 1 380 ? 8.388 -9.559 8.404 1.00 97.38 380 LYS A CA 1
ATOM 2903 C C . LYS A 1 380 ? 8.899 -10.978 8.152 1.00 97.38 380 LYS A C 1
ATOM 2905 O O . LYS A 1 380 ? 10.060 -11.244 8.420 1.00 97.38 380 LYS A O 1
ATOM 2910 N N . GLU A 1 381 ? 8.054 -11.883 7.659 1.00 96.12 381 GLU A N 1
ATOM 2911 C CA . GLU A 1 381 ? 8.465 -13.264 7.347 1.00 96.12 381 GLU A CA 1
ATOM 2912 C C . GLU A 1 381 ? 9.127 -13.386 5.963 1.00 96.12 381 GLU A C 1
ATOM 2914 O O . GLU A 1 381 ? 9.727 -14.411 5.642 1.00 96.12 381 GLU A O 1
ATOM 2919 N N . LYS A 1 382 ? 9.000 -12.352 5.124 1.00 97.19 382 LYS A N 1
ATOM 2920 C CA . LYS A 1 382 ? 9.484 -12.320 3.735 1.00 97.19 382 LYS A CA 1
ATOM 2921 C C . LYS A 1 382 ? 10.700 -11.425 3.556 1.00 97.19 382 LYS A C 1
ATOM 2923 O O . LYS A 1 382 ? 11.523 -11.650 2.672 1.00 97.19 382 LYS A O 1
ATOM 2928 N N . LEU A 1 383 ? 10.829 -10.429 4.423 1.00 97.75 383 LEU A N 1
ATOM 2929 C CA . LEU A 1 383 ? 11.967 -9.528 4.487 1.00 97.75 383 LEU A CA 1
ATOM 2930 C C . LEU A 1 383 ? 12.856 -9.888 5.689 1.00 97.75 383 LEU A C 1
ATOM 2932 O O . LEU A 1 383 ? 12.334 -10.281 6.728 1.00 97.75 383 LEU A O 1
ATOM 2936 N N . PRO A 1 384 ? 14.190 -9.726 5.601 1.00 97.00 384 PRO A N 1
ATOM 2937 C CA . PRO A 1 384 ? 15.107 -9.961 6.717 1.00 97.00 384 PRO A CA 1
ATOM 2938 C C . PRO A 1 384 ? 15.037 -8.818 7.747 1.00 97.00 384 PRO A C 1
ATOM 2940 O O . PRO A 1 384 ? 16.004 -8.084 7.947 1.00 97.00 384 PRO A O 1
ATOM 2943 N N . ILE A 1 385 ? 13.870 -8.648 8.371 1.00 98.19 385 ILE A N 1
ATOM 2944 C CA . ILE A 1 385 ? 13.595 -7.587 9.340 1.00 98.19 385 ILE A CA 1
ATOM 2945 C C . ILE A 1 385 ? 14.096 -8.009 10.718 1.00 98.19 385 ILE A C 1
ATOM 2947 O O . ILE A 1 385 ? 13.746 -9.079 11.218 1.00 98.19 385 ILE A O 1
ATOM 2951 N N . ALA A 1 386 ? 14.878 -7.146 11.357 1.00 98.06 386 ALA A N 1
ATOM 2952 C CA . ALA A 1 386 ? 15.292 -7.316 12.745 1.00 98.06 386 ALA A CA 1
ATOM 2953 C C . ALA A 1 386 ? 14.608 -6.277 13.637 1.00 98.06 386 ALA A C 1
ATOM 2955 O O . ALA A 1 386 ? 14.501 -5.118 13.256 1.00 98.06 386 ALA A O 1
ATOM 2956 N N . PHE A 1 387 ? 14.180 -6.683 14.835 1.00 98.25 387 PHE A N 1
ATOM 2957 C CA . PHE A 1 387 ? 13.583 -5.795 15.836 1.00 98.25 387 PHE A CA 1
ATOM 2958 C C . PHE A 1 387 ? 14.520 -5.610 17.031 1.00 98.25 387 PHE A C 1
ATOM 2960 O O . PHE A 1 387 ? 15.193 -6.552 17.459 1.00 98.25 387 PHE A O 1
ATOM 2967 N N . SER A 1 388 ? 14.521 -4.413 17.614 1.00 97.62 388 SER A N 1
ATOM 2968 C CA . SER A 1 388 ? 15.149 -4.131 18.902 1.00 97.62 388 SER A CA 1
ATOM 2969 C C . SER A 1 388 ? 14.175 -3.361 19.807 1.00 97.62 388 SER A C 1
ATOM 2971 O O . SER A 1 388 ? 13.837 -2.218 19.498 1.00 97.62 388 SER A O 1
ATOM 2973 N N . PRO A 1 389 ? 13.740 -3.949 20.939 1.00 97.19 389 PRO A N 1
ATOM 2974 C CA . PRO A 1 389 ? 14.058 -5.305 21.399 1.00 97.19 389 PRO A CA 1
ATOM 2975 C C . PRO A 1 389 ? 13.454 -6.391 20.487 1.00 97.19 389 PRO A C 1
ATOM 2977 O O . PRO A 1 389 ? 12.387 -6.210 19.909 1.00 97.19 389 PRO A O 1
ATOM 2980 N N . ASN A 1 390 ? 14.112 -7.552 20.393 1.00 93.88 390 ASN A N 1
ATOM 2981 C CA . ASN A 1 390 ? 13.642 -8.685 19.582 1.00 93.88 390 ASN A CA 1
ATOM 2982 C C . ASN A 1 390 ? 12.565 -9.514 20.313 1.00 93.88 390 ASN A C 1
ATOM 2984 O O . ASN A 1 390 ? 12.725 -10.716 20.533 1.00 93.88 390 ASN A O 1
ATOM 2988 N N . ILE A 1 391 ? 11.507 -8.851 20.784 1.00 93.69 391 ILE A N 1
ATOM 2989 C CA . ILE A 1 391 ? 10.393 -9.474 21.508 1.00 93.69 391 ILE A CA 1
ATOM 2990 C C . ILE A 1 391 ? 9.095 -8.927 20.929 1.00 93.69 391 ILE A C 1
ATOM 2992 O O . ILE A 1 391 ? 8.565 -7.932 21.411 1.00 93.69 391 ILE A O 1
ATOM 2996 N N . LEU A 1 392 ? 8.584 -9.588 19.894 1.00 96.75 392 LEU A N 1
ATOM 2997 C CA . LEU A 1 392 ? 7.259 -9.299 19.359 1.00 96.75 392 LEU A CA 1
ATOM 2998 C C . LEU A 1 392 ? 6.211 -10.174 20.037 1.00 96.75 392 LEU A C 1
ATOM 3000 O O . LEU A 1 392 ? 6.373 -11.388 20.157 1.00 96.75 392 LEU A O 1
ATOM 3004 N N . ILE A 1 393 ? 5.118 -9.545 20.445 1.00 97.69 393 ILE A N 1
ATOM 3005 C CA . ILE A 1 393 ? 3.964 -10.188 21.053 1.00 97.69 393 ILE A CA 1
ATOM 3006 C C . ILE A 1 393 ? 2.806 -10.095 20.067 1.00 97.69 393 ILE A C 1
ATOM 3008 O O . ILE A 1 393 ? 2.442 -9.008 19.612 1.00 97.69 393 ILE A O 1
ATOM 3012 N N . ASP A 1 394 ? 2.224 -11.250 19.752 1.00 97.38 394 ASP A N 1
ATOM 3013 C CA . ASP A 1 394 ? 0.982 -11.312 18.996 1.00 97.38 394 ASP A CA 1
ATOM 3014 C C . ASP A 1 394 ? -0.183 -10.857 19.886 1.00 97.38 394 ASP A C 1
ATOM 3016 O O . ASP A 1 394 ? -0.366 -11.309 21.023 1.00 97.38 394 ASP A O 1
ATOM 3020 N N . GLY A 1 395 ? -0.948 -9.902 19.375 1.00 96.81 395 GLY A N 1
ATOM 3021 C CA . GLY A 1 395 ? -2.164 -9.410 19.987 1.00 96.81 395 GLY A CA 1
ATOM 3022 C C . GLY A 1 395 ? -3.333 -10.382 19.865 1.00 96.81 395 GLY A C 1
ATOM 3023 O O . GLY A 1 395 ? -4.294 -10.224 20.613 1.00 96.81 395 GLY A O 1
ATOM 3024 N N . ASP A 1 396 ? -3.261 -11.375 18.974 1.00 96.62 396 ASP A N 1
ATOM 3025 C CA . ASP A 1 396 ? -4.327 -12.345 18.698 1.00 96.62 396 ASP A CA 1
ATOM 3026 C C . ASP A 1 396 ? -5.648 -11.642 18.315 1.00 96.62 396 ASP A C 1
ATOM 3028 O O . ASP A 1 396 ? -6.751 -12.017 18.721 1.00 96.62 396 ASP A O 1
ATOM 3032 N N . ILE A 1 397 ? -5.513 -10.544 17.561 1.00 97.44 397 ILE A N 1
ATOM 3033 C CA . ILE A 1 397 ? -6.614 -9.773 16.978 1.00 97.44 397 ILE A CA 1
ATOM 3034 C C . ILE A 1 397 ? -6.344 -9.629 15.482 1.00 97.44 397 ILE A C 1
ATOM 3036 O O . ILE A 1 397 ? -5.474 -8.841 15.089 1.00 97.44 397 ILE A O 1
ATOM 3040 N N . PRO A 1 398 ? -7.072 -10.370 14.632 1.00 96.94 398 PRO A N 1
ATOM 3041 C CA . PRO A 1 398 ? -6.971 -10.188 13.199 1.00 96.94 398 PRO A CA 1
ATOM 3042 C C . PRO A 1 398 ? -7.751 -8.942 12.768 1.00 96.94 398 PRO A C 1
ATOM 3044 O O . PRO A 1 398 ? -8.893 -8.739 13.176 1.00 96.94 398 PRO A O 1
ATOM 3047 N N . THR A 1 399 ? -7.152 -8.094 11.937 1.00 96.06 399 THR A N 1
ATOM 3048 C CA . THR A 1 399 ? -7.813 -6.908 11.369 1.00 96.06 399 THR A CA 1
ATOM 3049 C C . THR A 1 399 ? -7.770 -6.979 9.856 1.00 96.06 399 THR A C 1
ATOM 3051 O O . THR A 1 399 ? -7.002 -7.750 9.290 1.00 96.06 399 THR A O 1
ATOM 3054 N N . GLU A 1 400 ? -8.549 -6.147 9.171 1.00 92.12 400 GLU A N 1
ATOM 3055 C CA . GLU A 1 400 ? -8.471 -6.112 7.709 1.00 92.12 400 GLU A CA 1
ATOM 3056 C C . GLU A 1 400 ? -7.090 -5.652 7.197 1.00 92.12 400 GLU A C 1
ATOM 3058 O O . GLU A 1 400 ? -6.675 -6.012 6.097 1.00 92.12 400 GLU A O 1
ATOM 3063 N N . PHE A 1 401 ? -6.355 -4.880 7.999 1.00 95.19 401 PHE A N 1
ATOM 3064 C CA . PHE A 1 401 ? -5.065 -4.308 7.613 1.00 95.19 401 PHE A CA 1
ATOM 3065 C C . PHE A 1 401 ? -3.874 -5.234 7.881 1.00 95.19 401 PHE A C 1
ATOM 3067 O O . PHE A 1 401 ? -2.792 -4.965 7.363 1.00 95.19 401 PHE A O 1
ATOM 3074 N N . GLY A 1 402 ? -4.060 -6.309 8.650 1.00 97.19 402 GLY A N 1
ATOM 3075 C CA . GLY A 1 402 ? -2.997 -7.205 9.109 1.00 97.19 402 GLY A CA 1
ATOM 3076 C C . GLY A 1 402 ? -3.155 -7.584 10.589 1.00 97.19 402 GLY A C 1
ATOM 3077 O O . GLY A 1 402 ? -4.095 -7.135 11.257 1.00 97.19 402 GLY A O 1
ATOM 3078 N N . PRO A 1 403 ? -2.265 -8.427 11.133 1.00 97.81 403 PRO A N 1
ATOM 3079 C CA . PRO A 1 403 ? -2.326 -8.827 12.534 1.00 97.81 403 PRO A CA 1
ATOM 3080 C C . PRO A 1 403 ? -1.946 -7.663 13.457 1.00 97.81 403 PRO A C 1
ATOM 3082 O O . PRO A 1 403 ? -1.050 -6.874 13.153 1.00 97.81 403 PRO A O 1
ATOM 3085 N N . VAL A 1 404 ? -2.602 -7.574 14.614 1.00 98.19 404 VAL A N 1
ATOM 3086 C CA . VAL A 1 404 ? -2.213 -6.629 15.668 1.00 98.19 404 VAL A CA 1
ATOM 3087 C C . VAL A 1 404 ? -1.064 -7.236 16.459 1.00 98.19 404 VAL A C 1
ATOM 3089 O O . VAL A 1 404 ? -1.262 -8.186 17.208 1.00 98.19 404 VAL A O 1
ATOM 3092 N N . MET A 1 405 ? 0.131 -6.676 16.313 1.00 98.38 405 MET A N 1
ATOM 3093 C CA . MET A 1 405 ? 1.333 -7.101 17.029 1.00 98.38 405 MET A CA 1
ATOM 3094 C C . MET A 1 405 ? 1.997 -5.899 17.702 1.00 98.38 405 MET A C 1
ATOM 3096 O O . MET A 1 405 ? 1.758 -4.753 17.321 1.00 98.38 405 MET A O 1
ATOM 3100 N N . GLY A 1 406 ? 2.833 -6.149 18.705 1.00 98.06 406 GLY A N 1
ATOM 3101 C CA . GLY A 1 406 ? 3.511 -5.079 19.426 1.00 98.06 406 GLY A CA 1
ATOM 3102 C C . GLY A 1 406 ? 4.541 -5.568 20.434 1.00 98.06 406 GLY A C 1
ATOM 3103 O O . GLY A 1 406 ? 4.849 -6.756 20.509 1.00 98.06 406 GLY A O 1
ATOM 3104 N N . ILE A 1 407 ? 5.068 -4.632 21.212 1.00 98.31 407 ILE A N 1
ATOM 3105 C CA . ILE A 1 407 ? 6.076 -4.839 22.250 1.00 98.31 407 ILE A CA 1
ATOM 3106 C C . ILE A 1 407 ? 5.509 -4.280 23.557 1.00 98.31 407 ILE A C 1
ATOM 3108 O O . ILE A 1 407 ? 5.010 -3.156 23.599 1.00 98.31 407 ILE A O 1
ATOM 3112 N N . GLU A 1 408 ? 5.538 -5.070 24.627 1.00 97.50 408 GLU A N 1
ATOM 3113 C CA . GLU A 1 408 ? 5.027 -4.632 25.930 1.00 97.50 408 GLU A CA 1
ATOM 3114 C C . GLU A 1 408 ? 6.052 -3.780 26.693 1.00 97.50 408 GLU A C 1
ATOM 3116 O O . GLU A 1 408 ? 7.261 -3.968 26.567 1.00 97.50 408 GLU A O 1
ATOM 3121 N N . ASP A 1 409 ? 5.538 -2.864 27.515 1.00 97.19 409 ASP A N 1
ATOM 3122 C CA . ASP A 1 409 ? 6.276 -2.097 28.523 1.00 97.19 409 ASP A CA 1
ATOM 3123 C C . ASP A 1 409 ? 7.409 -1.209 27.960 1.00 97.19 409 ASP A C 1
ATOM 3125 O O . ASP A 1 409 ? 8.409 -0.949 28.630 1.00 97.19 409 ASP A O 1
ATOM 3129 N N . THR A 1 410 ? 7.232 -0.694 26.738 1.00 97.69 410 THR A N 1
ATOM 3130 C CA . THR A 1 410 ? 8.129 0.285 26.105 1.00 97.69 410 THR A CA 1
ATOM 3131 C C . THR A 1 410 ? 7.354 1.416 25.428 1.00 97.69 410 THR A C 1
ATOM 3133 O O . THR A 1 410 ? 6.197 1.253 25.048 1.00 97.69 410 THR A O 1
ATOM 3136 N N . ASP A 1 411 ? 8.014 2.562 25.270 1.00 98.06 411 ASP A N 1
ATOM 3137 C CA . ASP A 1 411 ? 7.548 3.707 24.476 1.00 98.06 411 ASP A CA 1
ATOM 3138 C C . ASP A 1 411 ? 8.180 3.749 23.083 1.00 98.06 411 ASP A C 1
ATOM 3140 O O . ASP A 1 411 ? 7.785 4.553 22.242 1.00 98.06 411 ASP A O 1
ATOM 3144 N N . THR A 1 412 ? 9.201 2.922 22.855 1.00 98.12 412 THR A N 1
ATOM 3145 C CA . THR A 1 412 ? 10.015 2.962 21.646 1.00 98.12 412 THR A CA 1
ATOM 3146 C C . THR A 1 412 ? 10.508 1.581 21.244 1.00 98.12 412 THR A C 1
ATOM 3148 O O . THR A 1 412 ? 10.731 0.706 22.089 1.00 98.12 412 THR A O 1
ATOM 3151 N N . TYR A 1 413 ? 10.694 1.391 19.946 1.00 98.56 413 TYR A N 1
ATOM 3152 C CA . TYR A 1 413 ? 11.431 0.269 19.387 1.00 98.56 413 TYR A CA 1
ATOM 3153 C C . TYR A 1 413 ? 12.092 0.678 18.079 1.00 98.56 413 TYR A C 1
ATOM 3155 O O . TYR A 1 413 ? 11.746 1.698 17.480 1.00 98.56 413 TYR A O 1
ATOM 3163 N N . THR A 1 414 ? 13.030 -0.142 17.622 1.00 98.50 414 THR A N 1
ATOM 3164 C CA . THR A 1 414 ? 13.565 -0.033 16.270 1.00 98.50 414 THR A CA 1
ATOM 3165 C C . THR A 1 414 ? 13.287 -1.295 15.480 1.00 98.50 414 THR A C 1
ATOM 3167 O O . THR A 1 414 ? 13.237 -2.401 16.031 1.00 98.50 414 THR A O 1
ATOM 3170 N N . TRP A 1 415 ? 13.121 -1.127 14.176 1.00 98.69 415 TRP A N 1
ATOM 3171 C CA . TRP A 1 415 ? 13.190 -2.216 13.220 1.00 98.69 415 TRP A CA 1
ATOM 3172 C C . TRP A 1 415 ? 14.173 -1.857 12.111 1.00 98.69 415 TRP A C 1
ATOM 3174 O O . TRP A 1 415 ? 14.355 -0.684 11.780 1.00 98.69 415 TRP A O 1
ATOM 3184 N N . SER A 1 416 ? 14.861 -2.857 11.572 1.00 98.50 416 SER A N 1
ATOM 3185 C CA . SER A 1 416 ? 15.888 -2.638 10.565 1.00 98.50 416 SER A CA 1
ATOM 3186 C C . SER A 1 416 ? 15.839 -3.646 9.429 1.00 98.50 416 SER A C 1
ATOM 3188 O O . SER A 1 416 ? 15.369 -4.772 9.588 1.00 98.50 416 SER A O 1
ATOM 3190 N N . LEU A 1 417 ? 16.330 -3.209 8.271 1.00 98.38 417 LEU A N 1
ATOM 3191 C CA . LEU A 1 417 ? 16.448 -3.995 7.051 1.00 98.38 417 LEU A CA 1
ATOM 3192 C C . LEU A 1 417 ? 17.838 -3.779 6.445 1.00 98.38 417 LEU A C 1
ATOM 3194 O O . LEU A 1 417 ? 18.194 -2.660 6.060 1.00 98.38 417 LEU A O 1
ATOM 3198 N N . SER A 1 418 ? 18.617 -4.855 6.364 1.00 97.31 418 SER A N 1
ATOM 3199 C CA . SER A 1 418 ? 19.979 -4.841 5.818 1.00 97.31 418 SER A CA 1
ATOM 3200 C C . SER A 1 418 ? 20.038 -5.339 4.373 1.00 97.31 418 SER A C 1
ATOM 3202 O O . SER A 1 418 ? 19.143 -6.045 3.906 1.00 97.31 418 SER A O 1
ATOM 3204 N N . GLY A 1 419 ? 21.131 -5.024 3.674 1.00 95.38 419 GLY A N 1
ATOM 3205 C CA . GLY A 1 419 ? 21.380 -5.519 2.317 1.00 95.38 419 GLY A CA 1
ATOM 3206 C C . GLY A 1 419 ? 20.621 -4.739 1.246 1.00 95.38 419 GLY A C 1
ATOM 3207 O O . GLY A 1 419 ? 20.257 -5.301 0.214 1.00 95.38 419 GLY A O 1
ATOM 3208 N N . MET A 1 420 ? 20.336 -3.463 1.503 1.00 93.62 420 MET A N 1
ATOM 3209 C CA . MET A 1 420 ? 19.595 -2.589 0.595 1.00 93.62 420 MET A CA 1
ATOM 3210 C C . MET A 1 420 ? 20.472 -2.056 -0.535 1.00 93.62 420 MET A C 1
ATOM 3212 O O . MET A 1 420 ? 19.978 -1.808 -1.634 1.00 93.62 420 MET A O 1
ATOM 3216 N N . LYS A 1 421 ? 21.779 -1.934 -0.296 1.00 95.06 421 LYS A N 1
ATOM 3217 C CA . LYS A 1 421 ? 22.765 -1.426 -1.246 1.00 95.06 421 LYS A CA 1
ATOM 3218 C C . LYS A 1 421 ? 22.749 -2.190 -2.565 1.00 95.06 421 LYS A C 1
ATOM 3220 O O . LYS A 1 421 ? 22.789 -1.569 -3.620 1.00 95.06 421 LYS A O 1
ATOM 3225 N N . ARG A 1 422 ? 22.606 -3.519 -2.522 1.00 95.00 422 ARG A N 1
ATOM 3226 C CA . ARG A 1 422 ? 22.522 -4.344 -3.741 1.00 95.00 422 ARG A CA 1
ATOM 3227 C C . ARG A 1 422 ? 21.311 -4.017 -4.622 1.00 95.00 422 ARG A C 1
ATOM 3229 O O . ARG A 1 422 ? 21.306 -4.352 -5.790 1.00 95.00 422 ARG A O 1
ATOM 3236 N N . PHE A 1 423 ? 20.261 -3.394 -4.092 1.00 95.94 423 PHE A N 1
ATOM 3237 C CA . PHE A 1 423 ? 19.075 -3.052 -4.886 1.00 95.94 423 PHE A CA 1
ATOM 3238 C C . PHE A 1 423 ? 19.095 -1.615 -5.404 1.00 95.94 423 PHE A C 1
ATOM 3240 O O . PHE A 1 423 ? 18.366 -1.291 -6.335 1.00 95.94 423 PHE A O 1
ATOM 3247 N N . THR A 1 424 ? 19.906 -0.748 -4.804 1.00 96.44 424 THR A N 1
ATOM 3248 C CA . THR A 1 424 ? 20.003 0.670 -5.176 1.00 96.44 424 THR A CA 1
ATOM 3249 C C . THR A 1 424 ? 21.214 0.955 -6.060 1.00 96.44 424 THR A C 1
ATOM 3251 O O . THR A 1 424 ? 21.145 1.823 -6.930 1.00 96.44 424 THR A O 1
ATOM 3254 N N . ASP A 1 425 ? 22.314 0.233 -5.825 1.00 96.12 425 ASP A N 1
ATOM 3255 C CA . ASP A 1 425 ? 23.622 0.510 -6.428 1.00 96.12 425 ASP A CA 1
ATOM 3256 C C . ASP A 1 425 ? 23.918 -0.444 -7.574 1.00 96.12 425 ASP A C 1
ATOM 3258 O O . ASP A 1 425 ? 24.685 -0.093 -8.470 1.00 96.12 425 ASP A O 1
ATOM 3262 N N . SER A 1 426 ? 23.299 -1.629 -7.565 1.00 95.06 426 SER A N 1
ATOM 3263 C CA . SER A 1 426 ? 23.458 -2.564 -8.666 1.00 95.06 426 SER A CA 1
ATOM 3264 C C . SER A 1 426 ? 22.880 -1.993 -9.952 1.00 95.06 426 SER A C 1
ATOM 3266 O O . SER A 1 426 ? 21.815 -1.376 -9.981 1.00 95.06 426 SER A O 1
ATOM 3268 N N . LYS A 1 427 ? 23.583 -2.250 -11.048 1.00 95.00 427 LYS A N 1
ATOM 3269 C CA . LYS A 1 427 ? 23.154 -1.972 -12.415 1.00 95.00 427 LYS A CA 1
ATOM 3270 C C . LYS A 1 427 ? 23.042 -3.293 -13.162 1.00 95.00 427 LYS A C 1
ATOM 3272 O O . LYS A 1 427 ? 23.782 -4.232 -12.878 1.00 95.00 427 LYS A O 1
ATOM 3277 N N . GLN A 1 428 ? 22.131 -3.365 -14.126 1.00 94.25 428 GLN A N 1
ATOM 3278 C CA . GLN A 1 428 ? 22.156 -4.467 -15.082 1.00 94.25 428 GLN A CA 1
ATOM 3279 C C . GLN A 1 428 ? 23.360 -4.296 -16.009 1.00 94.25 428 GLN A C 1
ATOM 3281 O O . GLN A 1 428 ? 23.509 -3.244 -16.636 1.00 94.25 428 GLN A O 1
ATOM 3286 N N . ILE A 1 429 ? 24.188 -5.333 -16.100 1.00 92.81 429 ILE A N 1
ATOM 3287 C CA . ILE A 1 429 ? 25.295 -5.429 -17.052 1.00 92.81 429 ILE A CA 1
ATOM 3288 C C . ILE A 1 429 ? 25.069 -6.618 -17.981 1.00 92.81 429 ILE A C 1
ATOM 3290 O O . ILE A 1 429 ? 24.495 -7.631 -17.579 1.00 92.81 429 ILE A O 1
ATOM 3294 N N . LEU A 1 430 ? 25.487 -6.473 -19.237 1.00 91.06 430 LEU A N 1
ATOM 3295 C CA . LEU A 1 430 ? 25.375 -7.520 -20.249 1.00 91.06 430 LEU A CA 1
ATOM 3296 C C . LEU A 1 430 ? 26.558 -8.478 -20.128 1.00 91.06 430 LEU A C 1
ATOM 3298 O O . LEU A 1 430 ? 27.690 -8.031 -19.952 1.00 91.06 430 LEU A O 1
ATOM 3302 N N . THR A 1 431 ? 26.304 -9.780 -20.247 1.00 86.25 431 THR A N 1
ATOM 3303 C CA . THR A 1 431 ? 27.354 -10.802 -20.115 1.00 86.25 431 THR A CA 1
ATOM 3304 C C . THR A 1 431 ? 27.977 -11.231 -21.440 1.00 86.25 431 THR A C 1
ATOM 3306 O O . THR A 1 431 ? 28.940 -11.988 -21.442 1.00 86.25 431 THR A O 1
ATOM 3309 N N . SER A 1 432 ? 27.433 -10.747 -22.555 1.00 82.44 432 SER A N 1
ATOM 3310 C CA . SER A 1 432 ? 27.953 -10.895 -23.911 1.00 82.44 432 SER A CA 1
ATOM 3311 C C . SER A 1 432 ? 27.663 -9.616 -24.706 1.00 82.44 432 SER A C 1
ATOM 3313 O O . SER A 1 432 ? 26.571 -9.049 -24.591 1.00 82.44 432 SER A O 1
ATOM 3315 N N . PRO A 1 433 ? 28.590 -9.143 -25.553 1.00 74.00 433 PRO A N 1
ATOM 3316 C CA . PRO A 1 433 ? 28.331 -8.016 -26.442 1.00 74.00 433 PRO A CA 1
ATOM 3317 C C . PRO A 1 433 ? 27.475 -8.406 -27.658 1.00 74.00 433 PRO A C 1
ATOM 3319 O O . PRO A 1 433 ? 26.825 -7.546 -28.263 1.00 74.00 433 PRO A O 1
ATOM 3322 N N . SER A 1 434 ? 27.456 -9.687 -28.036 1.00 77.06 434 SER A N 1
ATOM 3323 C CA . SER A 1 434 ? 26.811 -10.169 -29.256 1.00 77.06 434 SER A CA 1
ATOM 3324 C C . SER A 1 434 ? 25.519 -10.930 -28.968 1.00 77.06 434 SER A C 1
ATOM 3326 O O . SER A 1 434 ? 25.367 -11.627 -27.965 1.00 77.06 434 SER A O 1
ATOM 3328 N N . VAL A 1 435 ? 24.567 -10.764 -29.883 1.00 79.38 435 VAL A N 1
ATOM 3329 C CA . VAL A 1 435 ? 23.401 -11.640 -30.012 1.00 79.38 435 VAL A CA 1
ATOM 3330 C C . VAL A 1 435 ? 23.785 -12.737 -31.011 1.00 79.38 435 VAL A C 1
ATOM 3332 O O . VAL A 1 435 ? 24.453 -12.409 -31.999 1.00 79.38 435 VAL A O 1
ATOM 3335 N N . PRO A 1 436 ? 23.378 -14.002 -30.804 1.00 80.25 436 PRO A N 1
ATOM 3336 C CA . PRO A 1 436 ? 23.606 -15.062 -31.779 1.00 80.25 436 PRO A CA 1
ATOM 3337 C C . PRO A 1 436 ? 23.118 -14.678 -33.180 1.00 80.25 436 PRO A C 1
ATOM 3339 O O . PRO A 1 436 ? 22.128 -13.957 -33.335 1.00 80.25 436 PRO A O 1
ATOM 3342 N N . SER A 1 437 ? 23.815 -15.155 -34.212 1.00 76.44 437 SER A N 1
ATOM 3343 C CA . SER A 1 437 ? 23.552 -14.779 -35.608 1.00 76.44 437 SER A CA 1
ATOM 3344 C C . SER A 1 437 ? 22.090 -14.995 -36.026 1.00 76.44 437 SER A C 1
ATOM 3346 O O . SER A 1 437 ? 21.506 -14.162 -36.722 1.00 76.44 437 SER A O 1
ATOM 3348 N N . GLU A 1 438 ? 21.471 -16.060 -35.523 1.00 68.06 438 GLU A N 1
ATOM 3349 C CA . GLU A 1 438 ? 20.082 -16.450 -35.734 1.00 68.06 438 GLU A CA 1
ATOM 3350 C C . GLU A 1 438 ? 19.067 -15.456 -35.153 1.00 68.06 438 GLU A C 1
ATOM 3352 O O . GLU A 1 438 ? 17.965 -15.346 -35.680 1.00 68.06 438 GLU A O 1
ATOM 3357 N N . ALA A 1 439 ? 19.450 -14.681 -34.136 1.00 88.50 439 ALA A N 1
ATOM 3358 C CA . ALA A 1 439 ? 18.617 -13.673 -33.482 1.00 88.50 439 ALA A CA 1
ATOM 3359 C C . ALA A 1 439 ? 19.004 -12.229 -33.870 1.00 88.50 439 ALA A C 1
ATOM 3361 O O . ALA A 1 439 ? 18.413 -11.259 -33.388 1.00 88.50 439 ALA A O 1
ATOM 3362 N N . SER A 1 440 ? 19.955 -12.052 -34.797 1.00 91.56 440 SER A N 1
ATOM 3363 C CA . SER A 1 440 ? 20.383 -10.732 -35.294 1.00 91.56 440 SER A CA 1
ATOM 3364 C C . SER A 1 440 ? 19.241 -9.911 -35.911 1.00 91.56 440 SER A C 1
ATOM 3366 O O . SER A 1 440 ? 19.240 -8.680 -35.822 1.00 91.56 440 SER A O 1
ATOM 3368 N N . TYR A 1 441 ? 18.219 -10.577 -36.460 1.00 96.00 441 TYR A N 1
ATOM 3369 C CA . TYR A 1 441 ? 17.039 -9.921 -37.024 1.00 96.00 441 TYR A CA 1
ATOM 3370 C C . TYR A 1 441 ? 16.250 -9.118 -35.976 1.00 96.00 441 TYR A C 1
ATOM 3372 O O . TYR A 1 441 ? 15.624 -8.120 -36.330 1.00 96.00 441 TYR A O 1
ATOM 3380 N N . ILE A 1 442 ? 16.298 -9.507 -34.694 1.00 97.19 442 ILE A N 1
ATOM 3381 C CA . ILE A 1 442 ? 15.637 -8.794 -33.591 1.00 97.19 442 ILE A CA 1
ATOM 3382 C C . ILE A 1 442 ? 16.317 -7.440 -33.373 1.00 97.19 442 ILE A C 1
ATOM 3384 O O . ILE A 1 442 ? 15.642 -6.423 -33.220 1.00 97.19 442 ILE A O 1
ATOM 3388 N N . VAL A 1 443 ? 17.653 -7.400 -33.448 1.00 95.94 443 VAL A N 1
ATOM 3389 C CA . VAL A 1 443 ? 18.433 -6.155 -33.377 1.00 95.94 443 VAL A CA 1
ATOM 3390 C C . VAL A 1 443 ? 18.108 -5.260 -34.571 1.00 95.94 443 VAL A C 1
ATOM 3392 O O . VAL A 1 443 ? 17.786 -4.089 -34.382 1.00 95.94 443 VAL A O 1
ATOM 3395 N N . THR A 1 444 ? 18.107 -5.809 -35.792 1.00 96.75 444 THR A N 1
ATOM 3396 C CA . THR A 1 444 ? 17.705 -5.067 -37.001 1.00 96.75 444 THR A CA 1
ATOM 3397 C C . THR A 1 444 ? 16.290 -4.511 -36.873 1.00 96.75 444 THR A C 1
ATOM 3399 O O . THR A 1 444 ? 16.032 -3.366 -37.247 1.00 96.75 444 THR A O 1
ATOM 3402 N N . ARG A 1 445 ? 15.369 -5.302 -36.314 1.00 97.81 445 ARG A N 1
ATOM 3403 C CA . ARG A 1 445 ? 13.992 -4.883 -36.083 1.00 97.81 445 ARG A CA 1
ATOM 3404 C C . ARG A 1 445 ? 13.919 -3.734 -35.085 1.00 97.81 445 ARG A C 1
ATOM 3406 O O . ARG A 1 445 ? 13.274 -2.739 -35.397 1.00 97.81 445 ARG A O 1
ATOM 3413 N N . LEU A 1 446 ? 14.608 -3.828 -33.949 1.00 98.00 446 LEU A N 1
ATOM 3414 C CA . LEU A 1 446 ? 14.644 -2.753 -32.959 1.00 98.00 446 LEU A CA 1
ATOM 3415 C C . LEU A 1 446 ? 15.227 -1.462 -33.546 1.00 98.00 446 LEU A C 1
ATOM 3417 O O . LEU A 1 446 ? 14.632 -0.401 -33.382 1.00 98.00 446 LEU A O 1
ATOM 3421 N N . THR A 1 447 ? 16.335 -1.542 -34.288 1.00 97.62 447 THR A N 1
ATOM 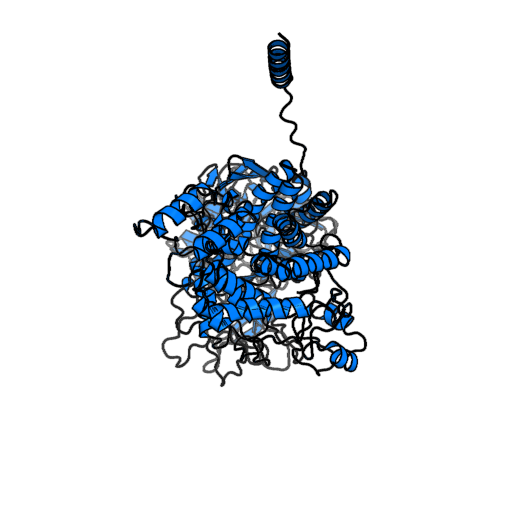3422 C CA . THR A 1 447 ? 16.907 -0.383 -34.992 1.00 97.62 447 THR A CA 1
ATOM 3423 C C . THR A 1 447 ? 15.904 0.238 -35.964 1.00 97.62 447 THR A C 1
ATOM 3425 O O . THR A 1 447 ? 15.742 1.455 -35.977 1.00 97.62 447 THR A O 1
ATOM 3428 N N . SER A 1 448 ? 15.170 -0.584 -36.719 1.00 97.69 448 SER A N 1
ATOM 3429 C CA . SER A 1 448 ? 14.125 -0.091 -37.618 1.00 97.69 448 SER A CA 1
ATOM 3430 C C . SER A 1 448 ? 12.976 0.596 -36.877 1.00 97.69 448 SER A C 1
ATOM 3432 O O . SER A 1 448 ? 12.418 1.542 -37.423 1.00 97.69 448 SER A O 1
ATOM 3434 N N . GLU A 1 449 ? 12.594 0.144 -35.680 1.00 97.94 449 GLU A N 1
ATOM 3435 C CA . GLU A 1 449 ? 11.579 0.829 -34.869 1.00 97.94 449 GLU A CA 1
ATOM 3436 C C . GLU A 1 449 ? 12.105 2.151 -34.288 1.00 97.94 449 GLU A C 1
ATOM 3438 O O . GLU A 1 449 ? 11.366 3.131 -34.251 1.00 97.94 449 GLU A O 1
ATOM 3443 N N . VAL A 1 450 ? 13.390 2.222 -33.917 1.00 98.12 450 VAL A N 1
ATOM 3444 C CA . VAL A 1 450 ? 14.045 3.477 -33.501 1.00 98.12 450 VAL A CA 1
ATOM 3445 C C . VAL A 1 450 ? 14.042 4.501 -34.635 1.00 98.12 450 VAL A C 1
ATOM 3447 O O . VAL A 1 450 ? 13.730 5.664 -34.398 1.00 98.12 450 VAL A O 1
ATOM 3450 N N . ASP A 1 451 ? 14.321 4.090 -35.874 1.00 97.75 451 ASP A N 1
ATOM 3451 C CA . ASP A 1 451 ? 14.286 4.999 -37.028 1.00 97.75 451 ASP A CA 1
ATOM 3452 C C . ASP A 1 451 ? 12.889 5.609 -37.257 1.00 97.75 451 ASP A C 1
ATOM 3454 O O . ASP A 1 451 ? 12.785 6.732 -37.745 1.00 97.75 451 ASP A O 1
ATOM 3458 N N . LYS A 1 452 ? 11.806 4.925 -36.855 1.00 97.31 452 LYS A N 1
ATOM 3459 C CA . LYS A 1 452 ? 10.435 5.462 -36.953 1.00 97.31 452 LYS A CA 1
ATOM 3460 C C . LYS A 1 452 ? 10.135 6.578 -35.957 1.00 97.31 452 LYS A C 1
ATOM 3462 O O . LYS A 1 452 ? 9.094 7.220 -36.093 1.00 97.31 452 LYS A O 1
ATOM 3467 N N . LEU A 1 453 ? 11.006 6.809 -34.973 1.00 97.94 453 LEU A N 1
ATOM 3468 C CA . LEU A 1 453 ? 10.904 7.949 -34.060 1.00 97.94 453 LEU A CA 1
ATOM 3469 C C . LEU A 1 453 ? 11.349 9.268 -34.712 1.00 97.94 453 LEU A C 1
ATOM 3471 O O . LEU A 1 453 ? 11.312 10.313 -34.065 1.00 97.94 453 LEU A O 1
ATOM 3475 N N . PHE A 1 454 ? 11.765 9.230 -35.980 1.00 98.06 454 PHE A N 1
ATOM 3476 C CA . PHE A 1 454 ? 12.252 10.380 -36.726 1.00 98.06 454 PHE A CA 1
ATOM 3477 C C . PHE A 1 454 ? 11.456 10.591 -38.016 1.00 98.06 454 PHE A C 1
ATOM 3479 O O . PHE A 1 454 ? 10.947 9.649 -38.631 1.00 98.06 454 PHE A O 1
ATOM 3486 N N . ASP A 1 455 ? 11.351 11.848 -38.439 1.00 96.75 455 ASP A N 1
ATOM 3487 C CA . ASP A 1 455 ? 10.781 12.213 -39.731 1.00 96.75 455 ASP A CA 1
ATOM 3488 C C . ASP A 1 455 ? 11.756 11.874 -40.885 1.00 96.75 455 ASP A C 1
ATOM 3490 O O . ASP A 1 455 ? 12.927 11.557 -40.650 1.00 96.75 455 ASP A O 1
ATOM 3494 N N . PRO A 1 456 ? 11.328 11.946 -42.162 1.00 96.31 456 PRO A N 1
ATOM 3495 C CA . PRO A 1 456 ? 12.219 11.689 -43.299 1.00 96.31 456 PRO A CA 1
ATOM 3496 C C . PRO A 1 456 ? 13.433 12.630 -43.401 1.00 96.31 456 PRO A C 1
ATOM 3498 O O . PRO A 1 456 ? 14.347 12.350 -44.175 1.00 96.31 456 PRO A O 1
ATOM 3501 N N . SER A 1 457 ? 13.441 13.741 -42.657 1.00 96.62 457 SER A N 1
ATOM 3502 C CA . SER A 1 457 ? 14.558 14.690 -42.570 1.00 96.62 457 SER A CA 1
ATOM 3503 C C . SER A 1 457 ? 15.500 14.384 -41.398 1.00 96.62 457 SER A C 1
ATOM 3505 O O . SER A 1 457 ? 16.521 15.055 -41.255 1.00 96.62 457 SER A O 1
ATOM 3507 N N . GLY A 1 458 ? 15.188 13.377 -40.577 1.00 95.69 458 GLY A N 1
ATOM 3508 C CA . GLY A 1 458 ? 15.952 12.991 -39.396 1.00 95.69 458 GLY A CA 1
ATOM 3509 C C . GLY A 1 458 ? 15.631 13.799 -38.137 1.00 95.69 458 GLY A C 1
ATOM 3510 O O . GLY A 1 458 ? 16.386 13.701 -37.172 1.00 95.69 458 GLY A O 1
ATOM 3511 N N . ASN A 1 459 ? 14.549 14.585 -38.111 1.00 97.19 459 ASN A N 1
ATOM 3512 C CA . ASN A 1 459 ? 14.124 15.286 -36.896 1.00 97.19 459 ASN A CA 1
ATOM 3513 C C . ASN A 1 459 ? 13.328 14.341 -35.984 1.00 97.19 459 ASN A C 1
ATOM 3515 O O . ASN A 1 459 ? 12.529 13.556 -36.497 1.00 97.19 459 ASN A O 1
ATOM 3519 N N . PRO A 1 460 ? 13.501 14.411 -34.654 1.00 97.44 460 PRO A N 1
ATOM 3520 C CA . PRO A 1 460 ? 12.708 13.622 -33.713 1.00 97.44 460 PRO A CA 1
ATOM 3521 C C . PRO A 1 460 ? 11.217 13.983 -33.813 1.00 97.44 460 PRO A C 1
ATOM 3523 O O . PRO A 1 460 ? 10.858 15.156 -33.928 1.00 97.44 460 PRO A O 1
ATOM 3526 N N . ILE A 1 461 ? 10.353 12.974 -33.738 1.00 97.69 461 ILE A N 1
ATOM 3527 C CA . ILE A 1 461 ? 8.896 13.122 -33.712 1.00 97.69 461 ILE A CA 1
ATOM 3528 C C . ILE A 1 461 ? 8.406 12.945 -32.272 1.00 97.69 461 ILE A C 1
ATOM 3530 O O . ILE A 1 461 ? 8.482 11.843 -31.726 1.00 97.69 461 ILE A O 1
ATOM 3534 N N . HIS A 1 462 ? 7.846 13.995 -31.670 1.00 97.19 462 HIS A N 1
ATOM 3535 C CA . HIS A 1 462 ? 7.068 13.821 -30.444 1.00 97.19 462 HIS A CA 1
ATOM 3536 C C . HIS A 1 462 ? 5.746 13.121 -30.778 1.00 97.19 462 HIS A C 1
ATOM 3538 O O . HIS A 1 462 ? 5.049 13.535 -31.707 1.00 97.19 462 HIS A O 1
ATOM 3544 N N . PHE A 1 463 ? 5.399 12.072 -30.034 1.00 96.25 463 PHE A N 1
ATOM 3545 C CA . PHE A 1 463 ? 4.161 11.320 -30.236 1.00 96.25 463 PHE A CA 1
ATOM 3546 C C . PHE A 1 463 ? 3.161 11.604 -29.126 1.00 96.25 463 PHE A C 1
ATOM 3548 O O . PHE A 1 463 ? 3.517 11.529 -27.950 1.00 96.25 463 PHE A O 1
ATOM 3555 N N . GLU A 1 464 ? 1.894 11.776 -29.505 1.00 92.56 464 GLU A N 1
ATOM 3556 C CA . GLU A 1 464 ? 0.814 11.960 -28.535 1.00 92.56 464 GLU A CA 1
ATOM 3557 C C . GLU A 1 464 ? 0.715 10.776 -27.555 1.00 92.56 464 GLU A C 1
ATOM 3559 O O . GLU A 1 464 ? 1.093 9.638 -27.901 1.00 92.56 464 GLU A O 1
ATOM 3564 N N . PRO A 1 465 ? 0.219 11.008 -26.323 1.00 91.56 465 PRO A N 1
ATOM 3565 C CA . PRO A 1 465 ? -0.143 9.923 -25.423 1.00 91.56 465 PRO A CA 1
ATOM 3566 C C . PRO A 1 465 ? -1.079 8.938 -26.127 1.00 91.56 465 PRO A C 1
ATOM 3568 O O . PRO A 1 465 ? -1.979 9.326 -26.873 1.00 91.56 465 PRO A O 1
ATOM 3571 N N . TRP A 1 466 ? -0.868 7.645 -25.910 1.00 89.50 466 TRP A N 1
ATOM 3572 C CA . TRP A 1 466 ? -1.635 6.627 -26.613 1.00 89.50 466 TRP A CA 1
ATOM 3573 C C . TRP A 1 466 ? -2.939 6.332 -25.877 1.00 89.50 466 TRP A C 1
ATOM 3575 O O . TRP A 1 466 ? -2.906 5.839 -24.751 1.00 89.50 466 TRP A O 1
ATOM 3585 N N . ALA A 1 467 ? -4.076 6.582 -26.528 1.00 82.62 467 ALA A N 1
ATOM 3586 C CA . ALA A 1 467 ? -5.343 5.984 -26.130 1.00 82.62 467 ALA A CA 1
ATOM 3587 C C . ALA A 1 467 ? -5.586 4.684 -26.875 1.00 82.62 467 ALA A C 1
ATOM 3589 O O . ALA A 1 467 ? -5.691 4.652 -28.102 1.00 82.62 467 ALA A O 1
ATOM 3590 N N . GLU A 1 468 ? -5.775 3.633 -26.103 1.00 79.56 468 GLU A N 1
ATOM 3591 C CA . GLU A 1 468 ? -6.365 2.401 -26.575 1.00 79.56 468 GLU A CA 1
ATOM 3592 C C . GLU A 1 468 ? -7.874 2.616 -26.776 1.00 79.56 468 GLU A C 1
ATOM 3594 O O . GLU A 1 468 ? -8.583 3.043 -25.866 1.00 79.56 468 GLU A O 1
ATOM 3599 N N . GLY A 1 469 ? -8.383 2.344 -27.977 1.00 68.38 469 GLY A N 1
ATOM 3600 C CA . GLY A 1 469 ? -9.806 2.455 -28.295 1.00 68.38 469 GLY A CA 1
ATOM 3601 C C . GLY A 1 469 ? -10.604 1.238 -27.829 1.00 68.38 469 GLY A C 1
ATOM 3602 O O . GLY A 1 469 ? -11.013 0.431 -28.656 1.00 68.38 469 GLY A O 1
ATOM 3603 N N . GLY A 1 470 ? -10.839 1.093 -26.525 1.00 60.91 470 GLY A N 1
ATOM 3604 C CA . GLY A 1 470 ? -11.851 0.163 -26.017 1.00 60.91 470 GLY A CA 1
ATOM 3605 C C . GLY A 1 470 ? -13.246 0.773 -26.179 1.00 60.91 470 GLY A C 1
ATOM 3606 O O . GLY A 1 470 ? -13.481 1.861 -25.661 1.00 60.91 470 GLY A O 1
ATOM 3607 N N . ASP A 1 471 ? -14.154 0.091 -26.882 1.00 53.44 471 ASP A N 1
ATOM 3608 C CA . ASP A 1 471 ? -15.605 0.366 -26.874 1.00 53.44 471 ASP A CA 1
ATOM 3609 C C . ASP A 1 471 ? -16.136 1.647 -27.567 1.00 53.44 471 ASP A C 1
ATOM 3611 O O . ASP A 1 471 ? -17.216 2.161 -27.262 1.00 53.44 471 ASP A O 1
ATOM 3615 N N . THR A 1 472 ? -15.413 2.175 -28.557 1.00 52.25 472 THR A N 1
ATOM 3616 C CA . THR A 1 472 ? -15.945 3.253 -29.418 1.00 52.25 472 THR A CA 1
ATOM 3617 C C . THR A 1 472 ? -16.902 2.647 -30.461 1.00 52.25 472 THR A C 1
ATOM 3619 O O . THR A 1 472 ? -16.468 1.843 -31.285 1.00 52.25 472 THR A O 1
ATOM 3622 N N . PRO A 1 473 ? -18.218 2.965 -30.419 1.00 45.81 473 PRO A N 1
ATOM 3623 C CA . PRO A 1 473 ? -18.702 4.341 -30.518 1.00 45.81 473 PRO A CA 1
ATOM 3624 C C . PRO A 1 473 ? -19.830 4.702 -29.527 1.00 45.81 473 PRO A C 1
ATOM 3626 O O . PRO A 1 473 ? -20.711 5.497 -29.880 1.00 45.81 473 PRO A O 1
ATOM 3629 N N . ASN A 1 474 ? -19.885 4.118 -28.322 1.00 52.69 474 ASN A N 1
ATOM 3630 C CA . ASN A 1 474 ? -20.970 4.483 -27.407 1.00 52.69 474 ASN A CA 1
ATOM 3631 C C . ASN A 1 474 ? -20.768 5.925 -26.893 1.00 52.69 474 ASN A C 1
ATOM 3633 O O . ASN A 1 474 ? -19.689 6.304 -26.435 1.00 52.69 474 ASN A O 1
ATOM 3637 N N . LYS A 1 475 ? -21.783 6.780 -27.070 1.00 51.31 475 LYS A N 1
ATOM 3638 C CA . LYS A 1 475 ? -21.688 8.226 -26.813 1.00 51.31 475 LYS A CA 1
ATOM 3639 C C . LYS A 1 475 ? -21.504 8.494 -25.319 1.00 51.31 475 LYS A C 1
ATOM 3641 O O . LYS A 1 475 ? -22.489 8.502 -24.592 1.00 51.31 475 LYS A O 1
ATOM 3646 N N . GLY A 1 476 ? -20.287 8.835 -24.906 1.00 55.91 476 GLY A N 1
ATOM 3647 C CA . GLY A 1 476 ? -20.045 9.486 -23.616 1.00 55.91 476 GLY A CA 1
ATOM 3648 C C . GLY A 1 476 ? -19.051 8.799 -22.692 1.00 55.91 476 GLY A C 1
ATOM 3649 O O . GLY A 1 476 ? -18.647 9.449 -21.735 1.00 55.91 476 GLY A O 1
ATOM 3650 N N . ASP A 1 477 ? -18.592 7.584 -23.008 1.00 59.25 477 ASP A N 1
ATOM 3651 C CA . ASP A 1 477 ? -17.729 6.813 -22.111 1.00 59.25 477 ASP A CA 1
ATOM 3652 C C . ASP A 1 477 ? -16.422 6.432 -22.819 1.00 59.25 477 ASP A C 1
ATOM 3654 O O . ASP A 1 477 ? -16.366 5.493 -23.612 1.00 59.25 477 ASP A O 1
ATOM 3658 N N . PHE A 1 478 ? -15.338 7.164 -22.550 1.00 57.88 478 PHE A N 1
ATOM 3659 C CA . PHE A 1 478 ? -14.007 6.720 -22.962 1.00 57.88 478 PHE A CA 1
ATOM 3660 C C . PHE A 1 478 ? -13.533 5.601 -22.025 1.00 57.88 478 PHE A C 1
ATOM 3662 O O . PHE A 1 478 ? -13.329 5.821 -20.829 1.00 57.88 478 PHE A O 1
ATOM 3669 N N . ARG A 1 479 ? -13.364 4.399 -22.583 1.00 64.50 479 ARG A N 1
ATOM 3670 C CA . ARG A 1 479 ? -13.296 3.138 -21.829 1.00 64.50 479 ARG A CA 1
ATOM 3671 C C . ARG A 1 479 ? -11.944 2.404 -21.928 1.00 64.50 479 ARG A C 1
ATOM 3673 O O . ARG A 1 479 ? -11.644 1.537 -21.105 1.00 64.50 479 ARG A O 1
ATOM 3680 N N . GLY A 1 480 ? -11.071 2.756 -22.874 1.00 70.38 480 GLY A N 1
ATOM 3681 C CA . GLY A 1 480 ? -9.766 2.094 -23.044 1.00 70.38 480 GLY A CA 1
ATOM 3682 C C . GLY A 1 480 ? -8.609 2.711 -22.247 1.00 70.38 480 GLY A C 1
ATOM 3683 O O . GLY A 1 480 ? -8.765 3.739 -21.594 1.00 70.38 480 GLY A O 1
ATOM 3684 N N . GLY A 1 481 ? -7.446 2.055 -22.206 1.00 77.44 481 GLY A N 1
ATOM 3685 C CA . GLY A 1 481 ? -6.257 2.564 -21.508 1.00 77.44 481 GLY A CA 1
ATOM 3686 C C . GLY A 1 481 ? -5.728 3.887 -22.079 1.00 77.44 481 GLY A C 1
ATOM 3687 O O . GLY A 1 481 ? -5.835 4.130 -23.278 1.00 77.44 481 GLY A O 1
ATOM 3688 N N . LEU A 1 482 ? -5.135 4.733 -21.226 1.00 84.31 482 LEU A N 1
ATOM 3689 C CA . LEU A 1 482 ? -4.239 5.806 -21.675 1.00 84.31 482 LEU A CA 1
ATOM 3690 C C . LEU A 1 482 ? -2.827 5.484 -21.206 1.00 84.31 482 LEU A C 1
ATOM 3692 O O . LEU A 1 482 ? -2.613 5.161 -20.034 1.00 84.31 482 LEU A O 1
ATOM 3696 N N . TYR A 1 483 ? -1.878 5.607 -22.119 1.00 90.44 483 TYR A N 1
ATOM 3697 C CA . TYR A 1 483 ? -0.474 5.300 -21.904 1.00 90.44 483 TYR A CA 1
ATOM 3698 C C . TYR A 1 483 ? 0.387 6.478 -22.328 1.00 90.44 483 TYR A C 1
ATOM 3700 O O . TYR A 1 483 ? -0.001 7.263 -23.195 1.00 90.44 483 TYR A O 1
ATOM 3708 N N . PHE A 1 484 ? 1.573 6.587 -21.730 1.00 93.81 484 PHE A N 1
ATOM 3709 C CA . PHE A 1 484 ? 2.547 7.630 -22.067 1.00 93.81 484 PHE A CA 1
ATOM 3710 C C . PHE A 1 484 ? 2.015 9.056 -21.849 1.00 93.81 484 PHE A C 1
ATOM 3712 O O . PHE A 1 484 ? 2.477 10.005 -22.474 1.00 93.81 484 PHE A O 1
ATOM 3719 N N . LEU A 1 485 ? 1.024 9.202 -20.960 1.00 92.62 485 LEU A N 1
ATOM 3720 C CA . LEU A 1 485 ? 0.479 10.494 -20.553 1.00 92.62 485 LEU A CA 1
ATOM 3721 C C . LEU A 1 485 ? 1.468 11.234 -19.649 1.00 92.62 485 LEU A C 1
ATOM 3723 O O . LEU A 1 485 ? 1.657 12.441 -19.782 1.00 92.62 485 LEU A O 1
ATOM 3727 N N . ASN A 1 486 ? 2.105 10.501 -18.738 1.00 95.12 486 ASN A N 1
ATOM 3728 C CA . ASN A 1 486 ? 3.212 11.008 -17.951 1.00 95.12 486 ASN A CA 1
ATOM 3729 C C . ASN A 1 486 ? 4.492 10.905 -18.799 1.00 95.12 486 ASN A C 1
ATOM 3731 O O . ASN A 1 486 ? 4.833 9.792 -19.212 1.00 95.12 486 ASN A O 1
ATOM 3735 N N . PRO A 1 487 ? 5.232 12.004 -19.046 1.00 97.25 487 PRO A N 1
ATOM 3736 C CA . PRO A 1 487 ? 6.468 11.947 -19.833 1.00 97.25 487 PRO A CA 1
ATOM 3737 C C . PRO A 1 487 ? 7.478 10.937 -19.273 1.00 97.25 487 PRO A C 1
ATOM 3739 O O . PRO A 1 487 ? 8.215 10.313 -20.034 1.00 97.25 487 PRO A O 1
ATOM 3742 N N . ALA A 1 488 ? 7.472 10.706 -17.956 1.00 97.62 488 ALA A N 1
ATOM 3743 C CA . ALA A 1 488 ? 8.315 9.702 -17.318 1.00 97.62 488 ALA A CA 1
ATOM 3744 C C . ALA A 1 488 ? 8.112 8.282 -17.877 1.00 97.62 488 ALA A C 1
ATOM 3746 O O . ALA A 1 488 ? 9.093 7.557 -18.019 1.00 97.62 488 ALA A O 1
ATOM 3747 N N . ASP A 1 489 ? 6.886 7.895 -18.249 1.00 96.88 489 ASP A N 1
ATOM 3748 C CA . ASP A 1 489 ? 6.593 6.565 -18.807 1.00 96.88 489 ASP A CA 1
ATOM 3749 C C . ASP A 1 489 ? 7.313 6.371 -20.162 1.00 96.88 489 ASP A C 1
ATOM 3751 O O . ASP A 1 489 ? 7.883 5.309 -20.447 1.00 96.88 489 ASP A O 1
ATOM 3755 N N . THR A 1 490 ? 7.341 7.429 -20.983 1.00 97.75 490 THR A N 1
ATOM 3756 C CA . THR A 1 490 ? 8.065 7.473 -22.264 1.00 97.75 490 THR A CA 1
ATOM 3757 C C . THR A 1 490 ? 9.571 7.363 -22.037 1.00 97.75 490 THR A C 1
ATOM 3759 O O . THR A 1 490 ? 10.217 6.489 -22.617 1.00 97.75 490 THR A O 1
ATOM 3762 N N . ILE A 1 491 ? 10.135 8.194 -21.151 1.00 98.31 491 ILE A N 1
ATOM 3763 C CA . ILE A 1 491 ? 11.578 8.182 -20.857 1.00 98.31 491 ILE A CA 1
ATOM 3764 C C . ILE A 1 491 ? 12.013 6.840 -20.250 1.00 98.31 491 ILE A C 1
ATOM 3766 O O . ILE A 1 491 ? 13.070 6.319 -20.606 1.00 98.31 491 ILE A O 1
ATOM 3770 N N . ASN A 1 492 ? 11.195 6.234 -19.387 1.00 98.06 492 ASN A N 1
ATOM 3771 C CA . ASN A 1 492 ? 11.462 4.911 -18.822 1.00 98.06 492 ASN A CA 1
ATOM 3772 C C . ASN A 1 492 ? 11.590 3.846 -19.918 1.00 98.06 492 ASN A C 1
ATOM 3774 O O . ASN A 1 492 ? 12.583 3.126 -19.972 1.00 98.06 492 ASN A O 1
ATOM 3778 N N . SER A 1 493 ? 10.627 3.794 -20.838 1.00 98.06 493 SER A N 1
ATOM 3779 C CA . SER A 1 493 ? 10.650 2.817 -21.932 1.00 98.06 493 SER A CA 1
ATOM 3780 C C . SER A 1 493 ? 11.883 3.015 -22.825 1.00 98.06 493 SER A C 1
ATOM 3782 O O . SER A 1 493 ? 12.602 2.067 -23.139 1.00 98.06 493 SER A O 1
ATOM 3784 N N . LEU A 1 494 ? 12.178 4.265 -23.199 1.00 98.50 494 LEU A N 1
ATOM 3785 C CA . LEU A 1 494 ? 13.287 4.599 -24.098 1.00 98.50 494 LEU A CA 1
ATOM 3786 C C . LEU A 1 494 ? 14.664 4.364 -23.469 1.00 98.50 494 LEU A C 1
ATOM 3788 O O . LEU A 1 494 ? 15.572 3.919 -24.169 1.00 98.50 494 LEU A O 1
ATOM 3792 N N . THR A 1 495 ? 14.840 4.630 -22.173 1.00 98.12 495 THR A N 1
ATOM 3793 C CA . THR A 1 495 ? 16.110 4.352 -21.481 1.00 98.12 495 THR A CA 1
ATOM 3794 C C . THR A 1 495 ? 16.386 2.854 -21.398 1.00 98.12 495 THR A C 1
ATOM 3796 O O . THR A 1 495 ? 17.516 2.432 -21.645 1.00 98.12 495 THR A O 1
ATOM 3799 N N . GLU A 1 496 ? 15.367 2.026 -21.165 1.00 97.38 496 GLU A N 1
ATOM 3800 C CA . GLU A 1 496 ? 15.542 0.573 -21.188 1.00 97.38 496 GLU A CA 1
ATOM 3801 C C . GLU A 1 496 ? 15.840 0.047 -22.598 1.00 97.38 496 GLU A C 1
ATOM 3803 O O . GLU A 1 496 ? 16.731 -0.794 -22.757 1.00 97.38 496 GLU A O 1
ATOM 3808 N N . ILE A 1 497 ? 15.212 0.617 -23.633 1.00 98.44 497 ILE A N 1
ATOM 3809 C CA . ILE A 1 497 ? 15.540 0.332 -25.039 1.00 98.44 497 ILE A CA 1
ATOM 3810 C C . ILE A 1 497 ? 16.988 0.729 -25.369 1.00 98.44 497 ILE A C 1
ATOM 3812 O O . ILE A 1 497 ? 17.706 -0.040 -26.011 1.00 98.44 497 ILE A O 1
ATOM 3816 N N . LEU A 1 498 ? 17.441 1.899 -24.906 1.00 97.69 498 LEU A N 1
ATOM 3817 C CA . LEU A 1 498 ? 18.786 2.423 -25.159 1.00 97.69 498 LEU A CA 1
ATOM 3818 C C . LEU A 1 498 ? 19.873 1.445 -24.703 1.00 97.69 498 LEU A C 1
ATOM 3820 O O . LEU A 1 498 ? 20.829 1.215 -25.438 1.00 97.69 498 LEU A O 1
ATOM 3824 N N . THR A 1 499 ? 19.695 0.810 -23.542 1.00 95.56 499 THR A N 1
ATOM 3825 C CA . THR A 1 499 ? 20.665 -0.163 -23.003 1.00 95.56 499 THR A CA 1
ATOM 3826 C C . THR A 1 499 ? 20.751 -1.477 -23.786 1.00 95.56 499 THR A C 1
ATOM 3828 O O . THR A 1 499 ? 21.720 -2.218 -23.631 1.00 95.56 499 THR A O 1
ATOM 3831 N N . ALA A 1 500 ? 19.768 -1.784 -24.638 1.00 96.06 500 ALA A N 1
ATOM 3832 C CA . ALA A 1 500 ? 19.795 -2.963 -25.503 1.00 96.06 500 ALA A CA 1
ATOM 3833 C C . ALA A 1 500 ? 20.417 -2.687 -26.880 1.00 96.06 500 ALA A C 1
ATOM 3835 O O . ALA A 1 500 ? 20.824 -3.625 -27.572 1.00 96.06 500 ALA A O 1
ATOM 3836 N N . LEU A 1 501 ? 20.509 -1.428 -27.311 1.00 94.94 501 LEU A N 1
ATOM 3837 C CA . LEU A 1 501 ? 21.066 -1.106 -28.621 1.00 94.94 501 LEU A CA 1
ATOM 3838 C C . LEU A 1 501 ? 22.580 -1.371 -28.658 1.00 94.94 501 LEU A C 1
ATOM 3840 O O . LEU A 1 501 ? 23.282 -1.116 -27.680 1.00 94.94 501 LEU A O 1
ATOM 3844 N N . PRO A 1 502 ? 23.114 -1.905 -29.772 1.00 88.25 502 PRO A N 1
ATOM 3845 C CA . PRO A 1 502 ? 24.556 -1.925 -29.973 1.00 88.25 502 PRO A CA 1
ATOM 3846 C C . PRO A 1 502 ? 25.097 -0.491 -30.054 1.00 88.25 502 PRO A C 1
ATOM 3848 O O . PRO A 1 502 ? 24.413 0.414 -30.535 1.00 88.25 502 PRO A O 1
ATOM 3851 N N . GLN A 1 503 ? 26.350 -0.307 -29.637 1.00 86.62 503 GLN A N 1
ATOM 3852 C CA . GLN A 1 503 ? 27.065 0.958 -29.805 1.00 86.62 503 GLN A CA 1
ATOM 3853 C C . GLN A 1 503 ? 27.071 1.377 -31.284 1.00 86.62 503 GLN A C 1
ATOM 3855 O O . GLN A 1 503 ? 27.428 0.576 -32.152 1.00 86.62 503 GLN A O 1
ATOM 3860 N N . GLY A 1 504 ? 26.684 2.623 -31.570 1.00 90.69 504 GLY A N 1
ATOM 3861 C CA . GLY A 1 504 ? 26.643 3.177 -32.926 1.00 90.69 504 GLY A CA 1
ATOM 3862 C C . GLY A 1 504 ? 25.443 4.090 -33.179 1.00 90.69 504 GLY A C 1
ATOM 3863 O O . GLY A 1 504 ? 24.781 4.548 -32.248 1.00 90.69 504 GLY A O 1
ATOM 3864 N N . ASP A 1 505 ? 25.152 4.323 -34.461 1.00 93.19 505 ASP A N 1
ATOM 3865 C CA . ASP A 1 505 ? 24.195 5.338 -34.920 1.00 93.19 505 ASP A CA 1
ATOM 3866 C C . ASP A 1 505 ? 22.807 5.214 -34.283 1.00 93.19 505 ASP A C 1
ATOM 3868 O O . ASP A 1 505 ? 22.223 6.219 -33.891 1.00 93.19 505 ASP A O 1
ATOM 3872 N N . ALA A 1 506 ? 22.271 3.996 -34.147 1.00 94.62 506 ALA A N 1
ATOM 3873 C CA . ALA A 1 506 ? 20.946 3.781 -33.562 1.00 94.62 506 ALA A CA 1
ATOM 3874 C C . ALA A 1 506 ? 20.882 4.230 -32.092 1.00 94.62 506 ALA A C 1
ATOM 3876 O O . ALA A 1 506 ? 19.919 4.881 -31.687 1.00 94.62 506 ALA A O 1
ATOM 3877 N N . MET A 1 507 ? 21.920 3.918 -31.308 1.00 95.31 507 MET A N 1
ATOM 3878 C CA . MET A 1 507 ? 22.028 4.329 -29.908 1.00 95.31 507 MET A CA 1
ATOM 3879 C C . MET A 1 507 ? 22.163 5.851 -29.799 1.00 95.31 507 MET A C 1
ATOM 3881 O O . MET A 1 507 ? 21.425 6.476 -29.042 1.00 95.31 507 MET A O 1
ATOM 3885 N N . THR A 1 508 ? 23.035 6.466 -30.606 1.00 95.88 508 THR A N 1
ATOM 3886 C CA . THR A 1 508 ? 23.216 7.927 -30.629 1.00 95.88 508 THR A CA 1
ATOM 3887 C C . THR A 1 508 ? 21.942 8.658 -31.051 1.00 95.88 508 THR A C 1
ATOM 3889 O O . THR A 1 508 ? 21.570 9.653 -30.427 1.00 95.88 508 THR A O 1
ATOM 3892 N N . LYS A 1 509 ? 21.233 8.156 -32.072 1.00 96.56 509 LYS A N 1
ATOM 3893 C CA . LYS A 1 509 ? 19.924 8.681 -32.478 1.00 96.56 509 LYS A CA 1
ATOM 3894 C C . LYS A 1 509 ? 18.941 8.617 -31.315 1.00 96.56 509 LYS A C 1
ATOM 3896 O O . LYS A 1 509 ? 18.380 9.645 -30.952 1.00 96.56 509 LYS A O 1
ATOM 3901 N N . LEU A 1 510 ? 18.764 7.450 -30.693 1.00 98.00 510 LEU A N 1
ATOM 3902 C CA . LEU A 1 510 ? 17.819 7.298 -29.587 1.00 98.00 510 LEU A CA 1
ATOM 3903 C C . LEU A 1 510 ? 18.176 8.193 -28.391 1.00 98.00 510 LEU A C 1
ATOM 3905 O O . LEU A 1 510 ? 17.290 8.817 -27.816 1.00 98.00 510 LEU A O 1
ATOM 3909 N N . GLN A 1 511 ? 19.458 8.329 -28.051 1.00 97.62 511 GLN A N 1
ATOM 3910 C CA . GLN A 1 511 ? 19.903 9.261 -27.012 1.00 97.62 511 GLN A CA 1
ATOM 3911 C C . GLN A 1 511 ? 19.568 10.718 -27.372 1.00 97.62 511 GLN A C 1
ATOM 3913 O O . GLN A 1 511 ? 19.119 11.480 -26.518 1.00 97.62 511 GLN A O 1
ATOM 3918 N N . SER A 1 512 ? 19.736 11.117 -28.637 1.00 96.94 512 SER A N 1
ATOM 3919 C CA . SER A 1 512 ? 19.310 12.438 -29.110 1.00 96.94 512 SER A CA 1
ATOM 3920 C C . SER A 1 512 ? 17.792 12.613 -29.015 1.00 96.94 512 SER A C 1
ATOM 3922 O O . SER A 1 512 ? 17.328 13.659 -28.569 1.00 96.94 512 SER A O 1
ATOM 3924 N N . TYR A 1 513 ? 17.010 11.591 -29.363 1.00 98.44 513 TYR A N 1
ATOM 3925 C CA . TYR A 1 513 ? 15.557 11.608 -29.206 1.00 98.44 513 TYR A CA 1
ATOM 3926 C C . TYR A 1 513 ? 15.144 11.824 -27.744 1.00 98.44 513 TYR A C 1
ATOM 3928 O O . TYR A 1 513 ? 14.381 12.742 -27.458 1.00 98.44 513 TYR A O 1
ATOM 3936 N N . ILE A 1 514 ? 15.716 11.052 -26.812 1.00 98.44 514 ILE A N 1
ATOM 3937 C CA . ILE A 1 514 ? 15.442 11.180 -25.372 1.00 98.44 514 ILE A CA 1
ATOM 3938 C C . ILE A 1 514 ? 15.774 12.591 -24.866 1.00 98.44 514 ILE A C 1
ATOM 3940 O O . ILE A 1 514 ? 14.981 13.178 -24.136 1.00 98.44 514 ILE A O 1
ATOM 3944 N N . ASN A 1 515 ? 16.905 13.165 -25.288 1.00 97.75 515 ASN A N 1
ATOM 3945 C CA . ASN A 1 515 ? 17.269 14.542 -24.944 1.00 97.75 515 ASN A CA 1
ATOM 3946 C C . ASN A 1 515 ? 16.218 15.563 -25.392 1.00 97.75 515 ASN A C 1
ATOM 3948 O O . ASN A 1 515 ? 15.886 16.478 -24.639 1.00 97.75 515 ASN A O 1
ATOM 3952 N N . ASN A 1 516 ? 15.690 15.405 -26.607 1.00 98.06 516 ASN A N 1
ATOM 3953 C CA . ASN A 1 516 ? 14.651 16.288 -27.128 1.00 98.06 516 ASN A CA 1
ATOM 3954 C C . ASN A 1 516 ? 13.334 16.128 -26.356 1.00 98.06 516 ASN A C 1
ATOM 3956 O O . ASN A 1 516 ? 12.715 17.134 -26.016 1.00 98.06 516 ASN A O 1
ATOM 3960 N N . GLU A 1 517 ? 12.947 14.897 -26.010 1.00 98.19 517 GLU A N 1
ATOM 3961 C CA . GLU A 1 517 ? 11.763 14.638 -25.182 1.00 98.19 517 GLU A CA 1
ATOM 3962 C C . GLU A 1 517 ? 11.905 15.230 -23.773 1.00 98.19 517 GLU A C 1
ATOM 3964 O O . GLU A 1 517 ? 10.992 15.905 -23.311 1.00 98.19 517 GLU A O 1
ATOM 3969 N N . ILE A 1 518 ? 13.052 15.066 -23.101 1.00 98.19 518 ILE A N 1
ATOM 3970 C CA . ILE A 1 518 ? 13.298 15.666 -21.774 1.00 98.19 518 ILE A CA 1
ATOM 3971 C C . ILE A 1 518 ? 13.288 17.200 -21.850 1.00 98.19 518 ILE A C 1
ATOM 3973 O O . ILE A 1 518 ? 12.792 17.858 -20.937 1.00 98.19 518 ILE A O 1
ATOM 3977 N N . ALA A 1 519 ? 13.824 17.785 -22.924 1.00 97.75 519 ALA A N 1
ATOM 3978 C CA . ALA A 1 519 ? 13.836 19.233 -23.103 1.00 97.75 519 ALA A CA 1
ATOM 3979 C C . ALA A 1 519 ? 12.431 19.811 -23.351 1.00 97.75 519 ALA A C 1
ATOM 3981 O O . ALA A 1 519 ? 12.124 20.894 -22.851 1.00 97.75 519 ALA A O 1
ATOM 3982 N N . ALA A 1 520 ? 11.590 19.110 -24.117 1.00 97.50 520 ALA A N 1
ATOM 3983 C CA . ALA A 1 520 ? 10.227 19.538 -24.426 1.00 97.50 520 ALA A CA 1
ATOM 3984 C C . ALA A 1 520 ? 9.241 19.235 -23.285 1.00 97.50 520 ALA A C 1
ATOM 3986 O O . ALA A 1 520 ? 8.396 20.070 -22.959 1.00 97.50 520 ALA A O 1
ATOM 3987 N N . TYR A 1 521 ? 9.390 18.071 -22.649 1.00 97.94 521 TYR A N 1
ATOM 3988 C CA . TYR A 1 521 ? 8.502 17.552 -21.613 1.00 97.94 521 TYR A CA 1
ATOM 3989 C C . TYR A 1 521 ? 9.278 17.110 -20.363 1.00 97.94 521 TYR A C 1
ATOM 3991 O O . TYR A 1 521 ? 9.293 15.921 -20.033 1.00 97.94 521 TYR A O 1
ATOM 3999 N N . PRO A 1 522 ? 9.925 18.047 -19.644 1.00 98.06 522 PRO A N 1
ATOM 4000 C CA . PRO A 1 522 ? 10.757 17.734 -18.483 1.00 98.06 522 PRO A CA 1
ATOM 4001 C C . PRO A 1 522 ? 9.965 16.958 -17.415 1.00 98.06 522 PRO A C 1
ATOM 4003 O O . PRO A 1 522 ? 9.061 17.538 -16.803 1.00 98.06 522 PRO A O 1
ATOM 4006 N N . PRO A 1 523 ? 10.287 15.675 -17.132 1.00 97.75 523 PRO A N 1
ATOM 4007 C CA . PRO A 1 523 ? 9.502 14.852 -16.206 1.00 97.75 523 PRO A CA 1
ATOM 4008 C C . PRO A 1 523 ? 9.459 15.394 -14.774 1.00 97.75 523 PRO A C 1
ATOM 4010 O O . PRO A 1 523 ? 8.527 15.110 -14.028 1.00 97.75 523 PRO A O 1
ATOM 4013 N N . GLN A 1 524 ? 10.450 16.191 -14.378 1.00 97.75 524 GLN A N 1
ATOM 4014 C CA . GLN A 1 524 ? 10.498 16.853 -13.076 1.00 97.75 524 GLN A CA 1
ATOM 4015 C C . GLN A 1 524 ? 9.502 18.019 -12.936 1.00 97.75 524 GLN A C 1
ATOM 4017 O O . GLN A 1 524 ? 9.266 18.471 -11.818 1.00 97.75 524 GLN A O 1
ATOM 4022 N N . ASP A 1 525 ? 8.934 18.506 -14.044 1.00 97.69 525 ASP A N 1
ATOM 4023 C CA . ASP A 1 525 ? 8.022 19.657 -14.084 1.00 97.69 525 ASP A CA 1
ATOM 4024 C C . ASP A 1 525 ? 6.652 19.307 -14.689 1.00 97.69 525 ASP A C 1
ATOM 4026 O O . ASP A 1 525 ? 5.643 19.931 -14.352 1.00 97.69 525 ASP A O 1
ATOM 4030 N N . ILE A 1 526 ? 6.595 18.292 -15.556 1.00 96.62 526 ILE A N 1
ATOM 4031 C CA . ILE A 1 526 ? 5.388 17.851 -16.255 1.00 96.62 526 ILE A CA 1
ATOM 4032 C C . ILE A 1 526 ? 5.042 16.427 -15.829 1.00 96.62 526 ILE A C 1
ATOM 4034 O O . ILE A 1 526 ? 5.865 15.519 -15.881 1.00 96.62 526 ILE A O 1
ATOM 4038 N N . TYR A 1 527 ? 3.787 16.230 -15.437 1.00 93.19 527 TYR A N 1
ATOM 4039 C CA . TYR A 1 527 ? 3.230 14.927 -15.064 1.00 93.19 527 TYR A CA 1
ATOM 4040 C C . TYR A 1 527 ? 2.159 14.430 -16.033 1.00 93.19 527 TYR A C 1
ATOM 4042 O O . TYR A 1 527 ? 1.705 13.295 -15.923 1.00 93.19 527 TYR A O 1
ATOM 4050 N N . GLN A 1 528 ? 1.734 15.290 -16.959 1.00 92.00 528 GLN A N 1
ATOM 4051 C CA . GLN A 1 528 ? 0.636 15.023 -17.871 1.00 92.00 528 GLN A CA 1
ATOM 4052 C C . GLN A 1 528 ? 0.800 15.856 -19.141 1.00 92.00 528 GLN A C 1
ATOM 4054 O O . GLN A 1 528 ? 0.675 17.081 -19.112 1.00 92.00 528 GLN A O 1
ATOM 4059 N N . ILE A 1 529 ? 1.095 15.182 -20.248 1.00 93.25 529 ILE A N 1
ATOM 4060 C CA . ILE A 1 529 ? 1.131 15.766 -21.589 1.00 93.25 529 ILE A CA 1
ATOM 4061 C C . ILE A 1 529 ? -0.316 15.921 -22.078 1.00 93.25 529 ILE A C 1
ATOM 4063 O O . ILE A 1 529 ? -1.137 15.029 -21.833 1.00 93.25 529 ILE A O 1
ATOM 4067 N N . PRO A 1 530 ? -0.684 17.025 -22.753 1.00 88.38 530 PRO A N 1
ATOM 4068 C CA . PRO A 1 530 ? -1.996 17.121 -23.371 1.00 88.38 530 PRO A CA 1
ATOM 4069 C C . PRO A 1 530 ? -2.210 15.956 -24.339 1.00 88.38 530 PRO A C 1
ATOM 4071 O O . PRO A 1 530 ? -1.382 15.672 -25.196 1.00 88.38 530 PRO A O 1
ATOM 4074 N N . PHE A 1 531 ? -3.359 15.302 -24.235 1.00 80.31 531 PHE A N 1
ATOM 4075 C CA . PHE A 1 531 ? -3.663 14.069 -24.966 1.00 80.31 531 PHE A CA 1
ATOM 4076 C C . PHE A 1 531 ? -3.668 14.200 -26.510 1.00 80.31 531 PHE A C 1
ATOM 4078 O O . PHE A 1 531 ? -3.713 13.211 -27.233 1.00 80.31 531 PHE A O 1
ATOM 4085 N N . THR A 1 532 ? -3.615 15.426 -27.027 1.00 83.50 532 THR A N 1
ATOM 4086 C CA . THR A 1 532 ? -3.579 15.746 -28.464 1.00 83.50 532 THR A CA 1
ATOM 4087 C C . THR A 1 532 ? -2.268 16.394 -28.909 1.00 83.50 532 THR A C 1
ATOM 4089 O O . THR A 1 532 ? -2.206 16.928 -30.015 1.00 83.50 532 THR A O 1
ATOM 4092 N N . ASP A 1 533 ? -1.275 16.469 -28.026 1.00 91.75 533 ASP A N 1
ATOM 4093 C CA . ASP A 1 533 ? 0.021 17.071 -28.324 1.00 91.75 533 ASP A CA 1
ATOM 4094 C C . ASP A 1 533 ? 0.967 16.012 -28.897 1.00 91.75 533 ASP A C 1
ATOM 4096 O O . ASP A 1 533 ? 1.247 15.031 -28.224 1.00 91.75 533 ASP A O 1
ATOM 4100 N N . GLY A 1 534 ? 1.419 16.185 -30.143 1.00 93.81 534 GLY A N 1
ATOM 4101 C CA . GLY A 1 534 ? 2.289 15.237 -30.853 1.00 93.81 534 GLY A CA 1
ATOM 4102 C C . GLY A 1 534 ? 1.669 14.571 -32.089 1.00 93.81 534 GLY A C 1
ATOM 4103 O O . GLY A 1 534 ? 0.508 14.779 -32.444 1.00 93.81 534 GLY A O 1
ATOM 4104 N N . GLU A 1 535 ? 2.477 13.778 -32.796 1.00 93.44 535 GLU A N 1
ATOM 4105 C CA . GLU A 1 535 ? 2.049 12.949 -33.928 1.00 93.44 535 GLU A CA 1
ATOM 4106 C C . GLU A 1 535 ? 1.321 11.692 -33.430 1.00 93.44 535 GLU A C 1
ATOM 4108 O O . GLU A 1 535 ? 1.694 11.089 -32.420 1.00 93.44 535 GLU A O 1
ATOM 4113 N N . ARG A 1 536 ? 0.296 11.247 -34.166 1.00 88.44 536 ARG A N 1
ATOM 4114 C CA . ARG A 1 536 ? -0.387 9.985 -33.858 1.00 88.44 536 ARG A CA 1
ATOM 4115 C C . ARG A 1 536 ? 0.540 8.794 -34.071 1.00 88.44 536 ARG A C 1
ATOM 4117 O O . ARG A 1 536 ? 1.206 8.680 -35.097 1.00 88.44 536 ARG A O 1
ATOM 4124 N N . ARG A 1 537 ? 0.479 7.826 -33.160 1.00 90.06 537 ARG A N 1
ATOM 4125 C CA . ARG A 1 537 ? 1.269 6.584 -33.238 1.00 90.06 537 ARG A CA 1
ATOM 4126 C C . ARG A 1 537 ? 0.760 5.598 -34.302 1.00 90.06 537 ARG A C 1
ATOM 4128 O O . ARG A 1 537 ? 1.492 4.720 -34.764 1.00 90.06 537 ARG A O 1
ATOM 4135 N N . GLY A 1 538 ? -0.481 5.741 -34.767 1.00 84.69 538 GLY A N 1
ATOM 4136 C CA . GLY A 1 538 ? -1.021 4.928 -35.859 1.00 84.69 538 GLY A CA 1
ATOM 4137 C C . GLY A 1 538 ? -2.547 4.862 -35.895 1.00 84.69 538 GLY A C 1
ATOM 4138 O O . GLY A 1 538 ? -3.204 5.619 -35.183 1.00 84.69 538 GLY A O 1
ATOM 4139 N N . PRO A 1 539 ? -3.120 3.955 -36.711 1.00 72.25 539 PRO A N 1
ATOM 4140 C CA . PRO A 1 539 ? -4.568 3.854 -36.919 1.00 72.25 539 PRO A CA 1
ATOM 4141 C C . PRO A 1 539 ? -5.340 3.383 -35.678 1.00 72.25 539 PRO A C 1
ATOM 4143 O O . PRO A 1 539 ? -6.530 3.643 -35.576 1.00 72.25 539 PRO A O 1
ATOM 4146 N N . PHE A 1 540 ? -4.665 2.738 -34.723 1.00 70.88 540 PHE A N 1
ATOM 4147 C CA . PHE A 1 540 ? -5.236 2.355 -33.428 1.00 70.88 540 PHE A CA 1
ATOM 4148 C C . PHE A 1 540 ? -5.117 3.465 -32.359 1.00 70.88 540 PHE A C 1
ATOM 4150 O O . PHE A 1 540 ? -5.328 3.198 -31.179 1.00 70.88 540 PHE A O 1
ATOM 4157 N N . SER A 1 541 ? -4.775 4.701 -32.757 1.00 68.62 541 SER A N 1
ATOM 4158 C CA . SER A 1 541 ? -4.905 5.915 -31.935 1.00 68.62 541 SER A CA 1
ATOM 4159 C C . SER A 1 541 ? -6.189 6.651 -32.340 1.00 68.62 541 SER A C 1
ATOM 4161 O O . SER A 1 541 ? -6.254 7.272 -33.403 1.00 68.62 541 SER A O 1
ATOM 4163 N N . THR A 1 542 ? -7.249 6.552 -31.536 1.00 64.81 542 THR A N 1
ATOM 4164 C CA . THR A 1 542 ? -8.640 6.859 -31.941 1.00 64.81 542 THR A CA 1
ATOM 4165 C C . THR A 1 542 ? -9.048 8.341 -31.855 1.00 64.81 542 THR A C 1
ATOM 4167 O O . THR A 1 542 ? -10.233 8.661 -31.780 1.00 64.81 542 THR A O 1
ATOM 4170 N N . ASN A 1 543 ? -8.105 9.286 -31.875 1.00 59.84 543 ASN A N 1
ATOM 4171 C CA . ASN A 1 543 ? -8.382 10.698 -31.562 1.00 59.84 543 ASN A CA 1
ATOM 4172 C C . ASN A 1 543 ? -9.414 11.399 -32.463 1.00 59.84 543 ASN A C 1
ATOM 4174 O O . ASN A 1 543 ? -10.107 12.303 -31.997 1.00 59.84 543 ASN A O 1
ATOM 4178 N N . GLU A 1 544 ? -9.542 11.022 -33.734 1.00 58.09 544 GLU A N 1
ATOM 4179 C CA . GLU A 1 544 ? -10.538 11.622 -34.640 1.00 58.09 544 GLU A CA 1
ATOM 4180 C C . GLU A 1 544 ? -11.933 11.026 -34.484 1.00 58.09 544 GLU A C 1
ATOM 4182 O O . GLU A 1 544 ? -12.911 11.775 -34.468 1.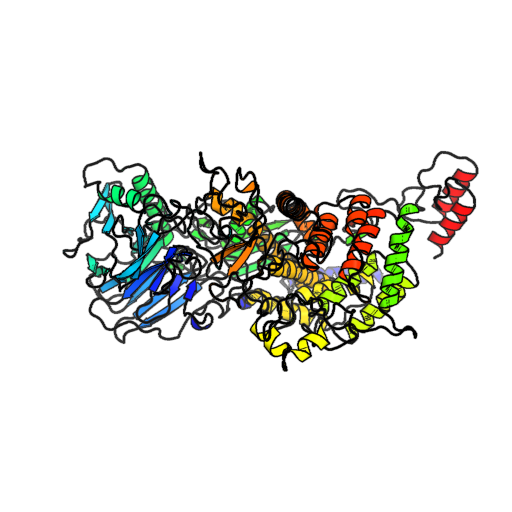00 58.09 544 GLU A O 1
ATOM 4187 N N . ASP A 1 545 ? -12.018 9.712 -34.286 1.00 55.12 545 ASP A N 1
ATOM 4188 C CA . ASP A 1 545 ? -13.291 9.034 -34.069 1.00 55.12 545 ASP A CA 1
ATOM 4189 C C . ASP A 1 545 ? -13.889 9.452 -32.720 1.00 55.12 545 ASP A C 1
ATOM 4191 O O . ASP A 1 545 ? -15.069 9.783 -32.649 1.00 55.12 545 ASP A O 1
ATOM 4195 N N . ILE A 1 546 ? -13.082 9.585 -31.655 1.00 57.78 546 ILE A N 1
ATOM 4196 C CA . ILE A 1 546 ? -13.594 10.043 -30.351 1.00 57.78 546 ILE A CA 1
ATOM 4197 C C . ILE A 1 546 ? -14.093 11.502 -30.420 1.00 57.78 546 ILE A C 1
ATOM 4199 O O . ILE A 1 546 ? -15.151 11.812 -29.866 1.00 57.78 546 ILE A O 1
ATOM 4203 N N . LYS A 1 547 ? -13.408 12.393 -31.159 1.00 57.44 547 LYS A N 1
ATOM 4204 C CA . LYS A 1 547 ? -13.877 13.777 -31.405 1.00 57.44 547 LYS A CA 1
ATOM 4205 C C . LYS A 1 547 ? -15.224 13.831 -32.135 1.00 57.44 547 LYS A C 1
ATOM 4207 O O . LYS A 1 547 ? -15.943 14.821 -32.011 1.00 57.44 547 LYS A O 1
ATOM 4212 N N . GLN A 1 548 ? -15.584 12.790 -32.891 1.00 55.59 548 GLN A N 1
ATOM 4213 C CA . GLN A 1 548 ? -16.891 12.690 -33.541 1.00 55.59 548 GLN A CA 1
ATOM 4214 C C . GLN A 1 548 ? -18.024 12.383 -32.541 1.00 55.59 548 GLN A C 1
ATOM 4216 O O . GLN A 1 548 ? -19.174 12.754 -32.793 1.00 55.59 548 GLN A O 1
ATOM 4221 N N . PHE A 1 549 ? -17.718 11.739 -31.408 1.00 54.88 549 PHE A N 1
ATOM 4222 C CA . PHE A 1 549 ? -18.709 11.282 -30.425 1.00 54.88 549 PHE A CA 1
ATOM 4223 C C . PHE A 1 549 ? -18.788 12.135 -29.150 1.00 54.88 549 PHE A C 1
ATOM 4225 O O . PHE A 1 549 ? -19.835 12.126 -28.502 1.00 54.88 549 PHE A O 1
ATOM 4232 N N . SER A 1 550 ? -17.749 12.910 -28.820 1.00 57.19 550 SER A N 1
ATOM 4233 C CA . SER A 1 550 ? -17.766 13.892 -27.729 1.00 57.19 550 SER A CA 1
ATOM 4234 C C . SER A 1 550 ? -17.105 15.200 -28.161 1.00 57.19 550 SER A C 1
ATOM 4236 O O . SER A 1 550 ? -15.996 15.205 -28.694 1.00 57.19 550 SER A O 1
ATOM 4238 N N . THR A 1 551 ? -17.772 16.327 -27.902 1.00 58.53 551 THR A N 1
ATOM 4239 C CA . THR A 1 551 ? -17.175 17.661 -28.070 1.00 58.53 551 THR A CA 1
ATOM 4240 C C . THR A 1 551 ? -16.100 17.957 -27.024 1.00 58.53 551 THR A C 1
ATOM 4242 O O . THR A 1 551 ? -15.349 18.908 -27.214 1.00 58.53 551 THR A O 1
ATOM 4245 N N . ASP A 1 552 ? -16.012 17.150 -25.958 1.00 67.19 552 ASP A N 1
ATOM 4246 C CA . ASP A 1 552 ? -14.993 17.269 -24.917 1.00 67.19 552 ASP A CA 1
ATOM 4247 C C . ASP A 1 552 ? -14.539 15.885 -24.413 1.00 67.19 552 ASP A C 1
ATOM 4249 O O . ASP A 1 552 ? -14.974 15.363 -23.387 1.00 67.19 552 ASP A O 1
ATOM 4253 N N . VAL A 1 553 ? -13.681 15.237 -25.204 1.00 66.81 553 VAL A N 1
ATOM 4254 C CA . VAL A 1 553 ? -13.056 13.942 -24.869 1.00 66.81 553 VAL A CA 1
ATOM 4255 C C . VAL A 1 553 ? -12.297 14.014 -23.544 1.00 66.81 553 VAL A C 1
ATOM 4257 O O . VAL A 1 553 ? -12.217 13.032 -22.806 1.00 66.81 553 VAL A O 1
ATOM 4260 N N . TRP A 1 554 ? -11.738 15.185 -23.245 1.00 72.12 554 TRP A N 1
ATOM 4261 C CA . TRP A 1 554 ? -10.954 15.403 -22.048 1.00 72.12 554 TRP A CA 1
ATOM 4262 C C . TRP A 1 554 ? -11.825 15.435 -20.803 1.00 72.12 554 TRP A C 1
ATOM 4264 O O . TRP A 1 554 ? -11.506 14.743 -19.841 1.00 72.12 554 TRP A O 1
ATOM 4274 N N . ASP A 1 555 ? -12.952 16.144 -20.841 1.00 71.62 555 ASP A N 1
ATOM 4275 C CA . ASP A 1 555 ? -13.918 16.133 -19.743 1.00 71.62 555 ASP A CA 1
ATOM 4276 C C . ASP A 1 555 ? -14.419 14.713 -19.456 1.00 71.62 555 ASP A C 1
ATOM 4278 O O . ASP A 1 555 ? -14.486 14.309 -18.295 1.00 71.62 555 ASP A O 1
ATOM 4282 N N . THR A 1 556 ? -14.675 13.913 -20.497 1.00 68.19 556 THR A N 1
ATOM 4283 C CA . THR A 1 556 ? -15.020 12.491 -20.354 1.00 68.19 556 THR A CA 1
ATOM 4284 C C . THR A 1 556 ? -13.903 11.705 -19.655 1.00 68.19 556 THR A C 1
ATOM 4286 O O . THR A 1 556 ? -14.154 11.006 -18.674 1.00 68.19 556 THR A O 1
ATOM 4289 N N . ILE A 1 557 ? -12.652 11.830 -20.107 1.00 70.12 557 ILE A N 1
ATOM 4290 C CA . ILE A 1 557 ? -11.501 11.155 -19.483 1.00 70.12 557 ILE A CA 1
ATOM 4291 C C . ILE A 1 557 ? -11.335 11.599 -18.020 1.00 70.12 557 ILE A C 1
ATOM 4293 O O . ILE A 1 557 ? -11.182 10.764 -17.131 1.00 70.12 557 ILE A O 1
ATOM 4297 N N . VAL A 1 558 ? -11.421 12.900 -17.742 1.00 70.56 558 VAL A N 1
ATOM 4298 C CA . VAL A 1 558 ? -11.330 13.474 -16.390 1.00 70.56 558 VAL A CA 1
ATOM 4299 C C . VAL A 1 558 ? -12.459 12.987 -15.487 1.00 70.56 558 VAL A C 1
ATOM 4301 O O . VAL A 1 558 ? -12.253 12.751 -14.291 1.00 70.56 558 VAL A O 1
ATOM 4304 N N . GLN A 1 559 ? -13.651 12.805 -16.045 1.00 69.06 559 GLN A N 1
ATOM 4305 C CA . GLN A 1 559 ? -14.811 12.336 -15.309 1.00 69.06 559 GLN A CA 1
ATOM 4306 C C . GLN A 1 559 ? -14.708 10.849 -14.955 1.00 69.06 559 GLN A C 1
ATOM 4308 O O . GLN A 1 559 ? -14.935 10.502 -13.790 1.00 69.06 559 GLN A O 1
ATOM 4313 N N . TYR A 1 560 ? -14.346 9.998 -15.920 1.00 67.62 560 TYR A N 1
ATOM 4314 C CA . TYR A 1 560 ? -14.459 8.540 -15.796 1.00 67.62 560 TYR A CA 1
ATOM 4315 C C . TYR A 1 560 ? -13.142 7.812 -15.509 1.00 67.62 560 TYR A C 1
ATOM 4317 O O . TYR A 1 560 ? -13.174 6.707 -14.978 1.00 67.62 560 TYR A O 1
ATOM 4325 N N . ARG A 1 561 ? -11.979 8.411 -15.796 1.00 69.69 561 ARG A N 1
ATOM 4326 C CA . ARG A 1 561 ? -10.658 7.761 -15.694 1.00 69.69 561 ARG A CA 1
ATOM 4327 C C . ARG A 1 561 ? -9.724 8.429 -14.689 1.00 69.69 561 ARG A C 1
ATOM 4329 O O . ARG A 1 561 ? -8.545 8.677 -14.932 1.00 69.69 561 ARG A O 1
ATOM 4336 N N . LYS A 1 562 ? -10.257 8.703 -13.500 1.00 69.75 562 LYS A N 1
ATOM 4337 C CA . LYS A 1 562 ? -9.500 9.278 -12.372 1.00 69.75 562 LYS A CA 1
ATOM 4338 C C . LYS A 1 562 ? -8.387 8.354 -11.855 1.00 69.75 562 LYS A C 1
ATOM 4340 O O . LYS A 1 562 ? -7.524 8.813 -11.118 1.00 69.75 562 LYS A O 1
ATOM 4345 N N . ASP A 1 563 ? -8.410 7.076 -12.227 1.00 65.62 563 ASP A N 1
ATOM 4346 C CA . ASP A 1 563 ? -7.425 6.039 -11.896 1.00 65.62 563 ASP A CA 1
ATOM 4347 C C . ASP A 1 563 ? -6.088 6.183 -12.637 1.00 65.62 563 ASP A C 1
ATOM 4349 O O . ASP A 1 563 ? -5.109 5.555 -12.242 1.00 65.62 563 ASP A O 1
ATOM 4353 N N . ILE A 1 564 ? -6.028 7.005 -13.689 1.00 73.31 564 ILE A N 1
ATOM 4354 C CA . ILE A 1 564 ? -4.822 7.202 -14.516 1.00 73.31 564 ILE A CA 1
ATOM 4355 C C . ILE A 1 564 ? -4.373 8.663 -14.627 1.00 73.31 564 ILE A C 1
ATOM 4357 O O . ILE A 1 564 ? -3.282 8.928 -15.128 1.00 73.31 564 ILE A O 1
ATOM 4361 N N . LEU A 1 565 ? -5.191 9.614 -14.172 1.00 80.25 565 LEU A N 1
ATOM 4362 C CA . LEU A 1 565 ? -4.858 11.034 -14.226 1.00 80.25 565 LEU A CA 1
ATOM 4363 C C . LEU A 1 565 ? -4.111 11.464 -12.970 1.00 80.25 565 LEU A C 1
ATOM 4365 O O . LEU A 1 565 ? -4.685 11.586 -11.884 1.00 80.25 565 LEU A O 1
ATOM 4369 N N . LEU A 1 566 ? -2.826 11.740 -13.150 1.00 85.56 566 LEU A N 1
ATOM 4370 C CA . LEU A 1 566 ? -1.984 12.309 -12.112 1.00 85.56 566 LEU A CA 1
ATOM 4371 C C . LEU A 1 566 ? -2.425 13.745 -11.812 1.00 85.56 566 LEU A C 1
ATOM 4373 O O . LEU A 1 566 ? -2.806 14.494 -12.706 1.00 85.56 566 LEU A O 1
ATOM 4377 N N . LYS A 1 567 ? -2.363 14.156 -10.541 1.00 88.38 567 LYS A N 1
ATOM 4378 C CA . LYS A 1 567 ? -2.674 15.545 -10.133 1.00 88.38 567 LYS A CA 1
ATOM 4379 C C . LYS A 1 567 ? -1.432 16.404 -9.896 1.00 88.38 567 LYS A C 1
ATOM 4381 O O . LYS A 1 567 ? -1.555 17.591 -9.598 1.00 88.38 567 LYS A O 1
ATOM 4386 N N . ARG A 1 568 ? -0.246 15.795 -9.949 1.00 92.88 568 ARG A N 1
ATOM 4387 C CA . ARG A 1 568 ? 1.058 16.421 -9.700 1.00 92.88 568 ARG A CA 1
ATOM 4388 C C . ARG A 1 568 ? 2.190 15.545 -10.230 1.00 92.88 568 ARG A C 1
ATOM 4390 O O . ARG A 1 568 ? 1.968 14.378 -10.535 1.00 92.88 568 ARG A O 1
ATOM 4397 N N . VAL A 1 569 ? 3.403 16.102 -10.252 1.00 94.75 569 VAL A N 1
ATOM 4398 C CA . VAL A 1 569 ? 4.640 15.338 -10.473 1.00 94.75 569 VAL A CA 1
ATOM 4399 C C . VAL A 1 569 ? 4.759 14.237 -9.427 1.00 94.75 569 VAL A C 1
ATOM 4401 O O . VAL A 1 569 ? 4.659 14.482 -8.219 1.00 94.75 569 VAL A O 1
ATOM 4404 N N . SER A 1 570 ? 4.924 13.027 -9.949 1.00 93.69 570 SER A N 1
ATOM 4405 C CA . SER A 1 570 ? 5.114 11.794 -9.205 1.00 93.69 570 SER A CA 1
ATOM 4406 C C . SER A 1 570 ? 6.564 11.637 -8.781 1.00 93.69 570 SER A C 1
ATOM 4408 O O . SER A 1 570 ? 7.470 12.057 -9.506 1.00 93.69 570 SER A O 1
ATOM 4410 N N . LEU A 1 571 ? 6.814 10.968 -7.652 1.00 96.06 571 LEU A N 1
ATOM 4411 C CA . LEU A 1 571 ? 8.179 10.578 -7.310 1.00 96.06 571 LEU A CA 1
ATOM 4412 C C . LEU A 1 571 ? 8.746 9.577 -8.333 1.00 96.06 571 LEU A C 1
ATOM 4414 O O . LEU A 1 571 ? 9.946 9.599 -8.606 1.00 96.06 571 LEU A O 1
ATOM 4418 N N . TYR A 1 572 ? 7.885 8.768 -8.967 1.00 97.12 572 TYR A N 1
ATOM 4419 C CA . TYR A 1 572 ? 8.236 7.886 -10.085 1.00 97.12 572 TYR A CA 1
ATOM 4420 C C . TYR A 1 572 ? 9.003 8.623 -11.184 1.00 97.12 572 TYR A C 1
ATOM 4422 O O . TYR A 1 572 ? 9.934 8.053 -11.743 1.00 97.12 572 TYR A O 1
ATOM 4430 N N . ASN A 1 573 ? 8.685 9.897 -11.451 1.00 98.12 573 ASN A N 1
ATOM 4431 C CA . ASN A 1 573 ? 9.285 10.669 -12.543 1.00 98.12 573 ASN A CA 1
ATOM 4432 C C . ASN A 1 573 ? 10.806 10.810 -12.426 1.00 98.12 573 ASN A C 1
ATOM 4434 O O . ASN A 1 573 ? 11.494 10.960 -13.437 1.00 98.12 573 ASN A O 1
ATOM 4438 N N . PHE A 1 574 ? 11.341 10.717 -11.210 1.00 98.50 574 PHE A N 1
ATOM 4439 C CA . PHE A 1 574 ? 12.774 10.825 -10.963 1.00 98.50 574 PHE A CA 1
ATOM 4440 C C . PHE A 1 574 ? 13.526 9.517 -11.231 1.00 98.50 574 PHE A C 1
ATOM 4442 O O . PHE A 1 574 ? 14.736 9.560 -11.434 1.00 98.50 574 PHE A O 1
ATOM 4449 N N . TYR A 1 575 ? 12.846 8.365 -11.307 1.00 98.56 575 TYR A N 1
ATOM 4450 C CA . TYR A 1 575 ? 13.479 7.096 -11.683 1.00 98.56 575 TYR A CA 1
ATOM 4451 C C . TYR A 1 575 ? 14.017 7.101 -13.117 1.00 98.56 575 TYR A C 1
ATOM 4453 O O . TYR A 1 575 ? 15.231 6.957 -13.283 1.00 98.56 575 TYR A O 1
ATOM 4461 N N . PRO A 1 576 ? 13.188 7.302 -14.161 1.00 98.19 576 PRO A N 1
ATOM 4462 C CA . PRO A 1 576 ? 13.683 7.282 -15.530 1.00 98.19 576 PRO A CA 1
ATOM 4463 C C . PRO A 1 576 ? 14.613 8.460 -15.824 1.00 98.19 576 PRO A C 1
ATOM 4465 O O . PRO A 1 576 ? 15.530 8.323 -16.630 1.00 98.19 576 PRO A O 1
ATOM 4468 N N . LEU A 1 577 ? 14.434 9.593 -15.137 1.00 98.19 577 LEU A N 1
ATOM 4469 C CA . LEU A 1 577 ? 15.329 10.741 -15.250 1.00 98.19 577 LEU A CA 1
ATOM 4470 C C . LEU A 1 577 ? 16.728 10.414 -14.711 1.00 98.19 577 LEU A C 1
ATOM 4472 O O . LEU A 1 577 ? 17.713 10.580 -15.427 1.00 98.19 577 LEU A O 1
ATOM 4476 N N . ALA A 1 578 ? 16.829 9.882 -13.489 1.00 98.31 578 ALA A N 1
ATOM 4477 C CA . ALA A 1 578 ? 18.108 9.444 -12.933 1.00 98.31 578 ALA A CA 1
ATOM 4478 C C . ALA A 1 578 ? 18.736 8.331 -13.785 1.00 98.31 578 ALA A C 1
ATOM 4480 O O . ALA A 1 578 ? 19.933 8.366 -14.064 1.00 98.31 578 ALA A O 1
ATOM 4481 N N . ARG A 1 579 ? 17.920 7.385 -14.270 1.00 97.44 579 ARG A N 1
ATOM 4482 C CA . ARG A 1 579 ? 18.361 6.311 -15.166 1.00 97.44 579 ARG A CA 1
ATOM 4483 C C . ARG A 1 579 ? 18.955 6.854 -16.467 1.00 97.44 579 ARG A C 1
ATOM 4485 O O . ARG A 1 579 ? 19.999 6.368 -16.896 1.00 97.44 579 ARG A O 1
ATOM 4492 N N . TYR A 1 580 ? 18.337 7.872 -17.067 1.00 98.00 580 TYR A N 1
ATOM 4493 C CA . TYR A 1 580 ? 18.871 8.549 -18.248 1.00 98.00 580 TYR A CA 1
ATOM 4494 C C . TYR A 1 580 ? 20.254 9.154 -17.978 1.00 98.00 580 TYR A C 1
ATOM 4496 O O . TYR A 1 580 ? 21.190 8.880 -18.731 1.00 98.00 580 TYR A O 1
ATOM 4504 N N . TYR A 1 581 ? 20.410 9.931 -16.901 1.00 98.00 581 TYR A N 1
ATOM 4505 C CA . TYR A 1 581 ? 21.693 10.555 -16.549 1.00 98.00 581 TYR A CA 1
ATOM 4506 C C . TYR A 1 581 ? 22.779 9.519 -16.216 1.00 98.00 581 TYR A C 1
ATOM 4508 O O . TYR A 1 581 ? 23.930 9.686 -16.611 1.00 98.00 581 TYR A O 1
ATOM 4516 N N . GLU A 1 582 ? 22.420 8.398 -15.579 1.00 95.62 582 GLU A N 1
ATOM 4517 C CA . GLU A 1 582 ? 23.348 7.283 -15.352 1.00 95.62 582 GLU A CA 1
ATOM 4518 C C . GLU A 1 582 ? 23.863 6.653 -16.655 1.00 95.62 582 GLU A C 1
ATOM 4520 O O . GLU A 1 582 ? 25.040 6.306 -16.732 1.00 95.62 582 GLU A O 1
ATOM 4525 N N . ILE A 1 583 ? 22.992 6.451 -17.651 1.00 94.19 583 ILE A N 1
ATOM 4526 C CA . ILE A 1 583 ? 23.352 5.782 -18.914 1.00 94.19 583 ILE A CA 1
ATOM 4527 C C . ILE A 1 583 ? 24.096 6.735 -19.855 1.00 94.19 583 ILE A C 1
ATOM 4529 O O . ILE A 1 583 ? 25.057 6.332 -20.507 1.00 94.19 583 ILE A O 1
ATOM 4533 N N . SER A 1 584 ? 23.647 7.987 -19.943 1.00 94.62 584 SER A N 1
ATOM 4534 C CA . SER A 1 584 ? 24.248 9.012 -20.807 1.00 94.62 584 SER A CA 1
ATOM 4535 C C . SER A 1 584 ? 25.577 9.541 -20.273 1.00 94.62 584 SER A C 1
ATOM 4537 O O . SER A 1 584 ? 26.360 10.087 -21.048 1.00 94.62 584 SER A O 1
ATOM 4539 N N . ASN A 1 585 ? 25.834 9.374 -18.969 1.00 94.06 585 ASN A N 1
ATOM 4540 C CA . ASN A 1 585 ? 26.942 10.002 -18.252 1.00 94.06 585 ASN A CA 1
ATOM 4541 C C . ASN A 1 585 ? 26.901 11.547 -18.323 1.00 94.06 585 ASN A C 1
ATOM 4543 O O . ASN A 1 585 ? 27.923 12.217 -18.151 1.00 94.06 585 ASN A O 1
ATOM 4547 N N . ASP A 1 586 ? 25.716 12.113 -18.572 1.00 95.44 586 ASP A N 1
ATOM 4548 C CA . ASP A 1 586 ? 25.465 13.548 -18.510 1.00 95.44 586 ASP A CA 1
ATOM 4549 C C . ASP A 1 586 ? 25.408 14.015 -17.046 1.00 95.44 586 ASP A C 1
ATOM 4551 O O . ASP A 1 586 ? 24.999 13.288 -16.139 1.00 95.44 586 ASP A O 1
ATOM 4555 N N . SER A 1 587 ? 25.797 15.268 -16.794 1.00 96.50 587 SER A N 1
ATOM 4556 C CA . SER A 1 587 ? 25.666 15.860 -15.457 1.00 96.50 587 SER A CA 1
ATOM 4557 C C . SER A 1 587 ? 24.206 16.173 -15.139 1.00 96.50 587 SER A C 1
ATOM 4559 O O . SER A 1 587 ? 23.521 16.804 -15.942 1.00 96.50 587 SER A O 1
ATOM 4561 N N . LEU A 1 588 ? 23.758 15.800 -13.938 1.00 97.69 588 LEU A N 1
ATOM 4562 C CA . LEU A 1 588 ? 22.419 16.115 -13.446 1.00 97.69 588 LEU A CA 1
ATOM 4563 C C . LEU A 1 588 ? 22.252 17.641 -13.255 1.00 97.69 588 LEU A C 1
ATOM 4565 O O . LEU A 1 588 ? 23.039 18.245 -12.519 1.00 97.69 588 LEU A O 1
ATOM 4569 N N . PRO A 1 589 ? 21.232 18.281 -13.860 1.00 97.88 589 PRO A N 1
ATOM 4570 C CA . PRO A 1 589 ? 20.859 19.657 -13.541 1.00 97.88 589 PRO A CA 1
ATOM 4571 C C . PRO A 1 589 ? 20.651 19.881 -12.037 1.00 97.88 589 PRO A C 1
ATOM 4573 O O . PRO A 1 589 ? 19.997 19.094 -11.351 1.00 97.88 589 PRO A O 1
ATOM 4576 N N . SER A 1 590 ? 21.203 20.980 -11.518 1.00 96.81 590 SER A N 1
ATOM 4577 C CA . SER A 1 590 ? 21.305 21.224 -10.073 1.00 96.81 590 SER A CA 1
ATOM 4578 C C . SER A 1 590 ? 19.965 21.446 -9.361 1.00 96.81 590 SER A C 1
ATOM 4580 O O . SER A 1 590 ? 19.902 21.326 -8.139 1.00 96.81 590 SER A O 1
ATOM 4582 N N . ASP A 1 591 ? 18.890 21.761 -10.086 1.00 97.44 591 ASP A N 1
ATOM 4583 C CA . ASP A 1 591 ? 17.550 21.968 -9.532 1.00 97.44 591 ASP A CA 1
ATOM 4584 C C . ASP A 1 591 ? 16.751 20.665 -9.355 1.00 97.44 591 ASP A C 1
ATOM 4586 O O . ASP A 1 591 ? 15.824 20.628 -8.540 1.00 97.44 591 ASP A O 1
ATOM 4590 N N . ILE A 1 592 ? 17.109 19.587 -10.066 1.00 98.12 592 ILE A N 1
ATOM 4591 C CA . ILE A 1 592 ? 16.340 18.331 -10.063 1.00 98.12 592 ILE A CA 1
ATOM 4592 C C . ILE A 1 592 ? 16.291 17.714 -8.667 1.00 98.12 592 ILE A C 1
ATOM 4594 O O . ILE A 1 592 ? 15.222 17.282 -8.241 1.00 98.12 592 ILE A O 1
ATOM 4598 N N . MET A 1 593 ? 17.402 17.721 -7.924 1.00 97.81 593 MET A N 1
ATOM 4599 C CA . MET A 1 593 ? 17.425 17.161 -6.569 1.00 97.81 593 MET A CA 1
ATOM 4600 C C . MET A 1 593 ? 16.450 17.894 -5.635 1.00 97.81 593 MET A C 1
ATOM 4602 O O . MET A 1 593 ? 15.686 17.260 -4.913 1.00 97.81 593 MET A O 1
ATOM 4606 N N . GLY A 1 594 ? 16.390 19.230 -5.701 1.00 97.06 594 GLY A N 1
ATOM 4607 C CA . GLY A 1 594 ? 15.443 20.019 -4.904 1.00 97.06 594 GLY A CA 1
ATOM 4608 C C . GLY A 1 594 ? 13.975 19.725 -5.245 1.00 97.06 594 GLY A C 1
ATOM 4609 O O . GLY A 1 594 ? 13.127 19.644 -4.348 1.00 97.06 594 GLY A O 1
ATOM 4610 N N . LYS A 1 595 ? 13.672 19.506 -6.532 1.00 97.69 595 LYS A N 1
ATOM 4611 C CA . LYS A 1 595 ? 12.341 19.076 -6.993 1.00 97.69 595 LYS A CA 1
ATOM 4612 C C . LYS A 1 595 ? 12.010 17.669 -6.492 1.00 97.69 595 LYS A C 1
ATOM 4614 O O . LYS A 1 595 ? 10.928 17.471 -5.939 1.00 97.69 595 LYS A O 1
ATOM 4619 N N . ALA A 1 596 ? 12.958 16.735 -6.588 1.00 97.94 596 ALA A N 1
ATOM 4620 C CA . ALA A 1 596 ? 12.812 15.370 -6.090 1.00 97.94 596 ALA A CA 1
ATOM 4621 C C . ALA A 1 596 ? 12.511 15.356 -4.585 1.00 97.94 596 ALA A C 1
ATOM 4623 O O . ALA A 1 596 ? 11.545 14.729 -4.161 1.00 97.94 596 ALA A O 1
ATOM 4624 N N . THR A 1 597 ? 13.248 16.134 -3.785 1.00 97.00 597 THR A N 1
ATOM 4625 C CA . TH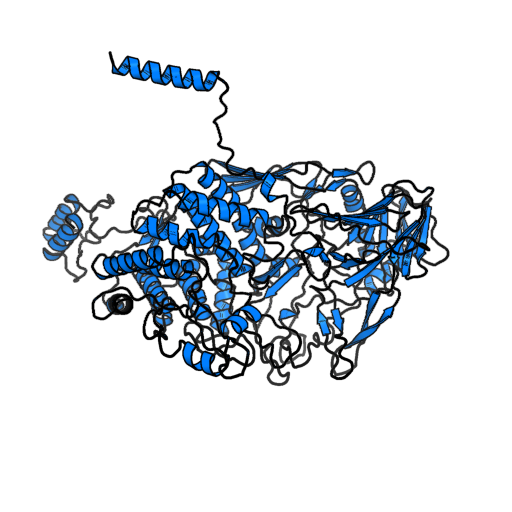R A 1 597 ? 13.018 16.284 -2.336 1.00 97.00 597 THR A CA 1
ATOM 4626 C C . THR A 1 597 ? 11.652 16.883 -2.016 1.00 97.00 597 THR A C 1
ATOM 4628 O O . THR A 1 597 ? 11.005 16.475 -1.051 1.00 97.00 597 THR A O 1
ATOM 4631 N N . THR A 1 598 ? 11.172 17.833 -2.820 1.00 95.38 598 THR A N 1
ATOM 4632 C CA . THR A 1 598 ? 9.835 18.422 -2.633 1.00 95.38 598 THR A CA 1
ATOM 4633 C C . THR A 1 598 ? 8.739 17.377 -2.840 1.00 95.38 598 THR A C 1
ATOM 4635 O O . THR A 1 598 ? 7.832 17.263 -2.015 1.00 95.38 598 THR A O 1
ATOM 4638 N N . VAL A 1 599 ? 8.841 16.588 -3.912 1.00 94.88 599 VAL A N 1
ATOM 4639 C CA . VAL A 1 599 ? 7.883 15.518 -4.219 1.00 94.88 599 VAL A CA 1
ATOM 4640 C C . VAL A 1 599 ? 7.974 14.385 -3.193 1.00 94.88 599 VAL A C 1
ATOM 4642 O O . VAL A 1 599 ? 6.946 13.953 -2.681 1.00 94.88 599 VAL A O 1
ATOM 4645 N N . PHE A 1 600 ? 9.188 13.980 -2.811 1.00 95.56 600 PHE A N 1
ATOM 4646 C CA . PHE A 1 600 ? 9.447 12.977 -1.776 1.00 95.56 600 PHE A CA 1
ATOM 4647 C C . PHE A 1 600 ? 8.776 13.344 -0.446 1.00 95.56 600 PHE A C 1
ATOM 4649 O O . PHE A 1 600 ? 8.007 12.557 0.098 1.00 95.56 600 PHE A O 1
ATOM 4656 N N . ASN A 1 601 ? 8.979 14.572 0.044 1.00 93.56 601 ASN A N 1
ATOM 4657 C CA . ASN A 1 601 ? 8.352 15.033 1.286 1.00 93.56 601 ASN A CA 1
ATOM 4658 C C . ASN A 1 601 ? 6.821 15.034 1.208 1.00 93.56 601 ASN A C 1
ATOM 4660 O O . ASN A 1 601 ? 6.160 14.728 2.200 1.00 93.56 601 ASN A O 1
ATOM 4664 N N . LYS A 1 602 ? 6.254 15.365 0.041 1.00 91.44 602 LYS A N 1
ATOM 4665 C CA . LYS A 1 602 ? 4.804 15.337 -0.167 1.00 91.44 602 LYS A CA 1
ATOM 4666 C C . LYS A 1 602 ? 4.247 13.914 -0.150 1.00 91.44 602 LYS A C 1
ATOM 4668 O O . LYS A 1 602 ? 3.191 13.694 0.437 1.00 91.44 602 LYS A O 1
ATOM 4673 N N . ASP A 1 603 ? 4.933 12.968 -0.790 1.00 91.31 603 ASP A N 1
ATOM 4674 C CA . ASP A 1 603 ? 4.542 11.554 -0.786 1.00 91.31 603 ASP A CA 1
ATOM 4675 C C . ASP A 1 603 ? 4.567 10.995 0.637 1.00 91.31 603 ASP A C 1
ATOM 4677 O O . ASP A 1 603 ? 3.610 10.338 1.045 1.00 91.31 603 ASP A O 1
ATOM 4681 N N . MET A 1 604 ? 5.611 11.312 1.409 1.00 92.38 604 MET A N 1
ATOM 4682 C CA . MET A 1 604 ? 5.757 10.849 2.789 1.00 92.38 604 MET A CA 1
ATOM 4683 C C . MET A 1 604 ? 4.728 11.464 3.742 1.00 92.38 604 MET A C 1
ATOM 4685 O O . MET A 1 604 ? 4.220 10.764 4.614 1.00 92.38 604 MET A O 1
ATOM 4689 N N . SER A 1 605 ? 4.356 12.736 3.560 1.00 89.88 605 SER A N 1
ATOM 4690 C CA . SER A 1 605 ? 3.335 13.385 4.397 1.00 89.88 605 SER A CA 1
ATOM 4691 C C . SER A 1 605 ? 1.919 12.841 4.195 1.00 89.88 605 SER A C 1
ATOM 4693 O O . SER A 1 605 ? 1.012 13.184 4.945 1.00 89.88 605 SER A O 1
ATOM 4695 N N . ASP A 1 606 ? 1.687 12.049 3.152 1.00 88.56 606 ASP A N 1
ATOM 4696 C CA . ASP A 1 606 ? 0.353 11.557 2.813 1.00 88.56 606 ASP A CA 1
ATOM 4697 C C . ASP A 1 606 ? 0.120 10.089 3.236 1.00 88.56 606 ASP A C 1
ATOM 4699 O O . ASP A 1 606 ? -0.984 9.558 3.052 1.00 88.56 606 ASP A O 1
ATOM 4703 N N . GLN A 1 607 ? 1.148 9.422 3.772 1.00 90.94 607 GLN A N 1
ATOM 4704 C CA . GLN A 1 607 ? 1.092 8.013 4.163 1.00 90.94 607 GLN A CA 1
ATOM 4705 C C . GLN A 1 607 ? 0.334 7.795 5.479 1.00 90.94 607 GLN A C 1
ATOM 4707 O O . GLN A 1 607 ? 0.423 8.578 6.420 1.00 90.94 607 GLN A O 1
ATOM 4712 N N . ASP A 1 608 ? -0.393 6.685 5.537 1.00 92.69 608 ASP A N 1
ATOM 4713 C CA . ASP A 1 608 ? -0.965 6.071 6.731 1.00 92.69 608 ASP A CA 1
ATOM 4714 C C . ASP A 1 608 ? 0.115 5.269 7.458 1.00 92.69 608 ASP A C 1
ATOM 4716 O O . ASP A 1 608 ? 0.800 4.455 6.838 1.00 92.69 608 ASP A O 1
ATOM 4720 N N . TRP A 1 609 ? 0.227 5.422 8.776 1.00 95.62 609 TRP A N 1
ATOM 4721 C CA . TRP A 1 609 ? 1.216 4.670 9.553 1.00 95.62 609 TRP A CA 1
ATOM 4722 C C . TRP A 1 609 ? 1.002 3.148 9.462 1.00 95.62 609 TRP A C 1
ATOM 4724 O O . TRP A 1 609 ? 1.940 2.393 9.216 1.00 95.62 609 TRP A O 1
ATOM 4734 N N . ALA A 1 610 ? -0.244 2.681 9.601 1.00 96.19 610 ALA A N 1
ATOM 4735 C CA . ALA A 1 610 ? -0.540 1.252 9.732 1.00 96.19 610 ALA A CA 1
ATOM 4736 C C . ALA A 1 610 ? -0.316 0.451 8.441 1.00 96.19 610 ALA A C 1
ATOM 4738 O O . ALA A 1 610 ? 0.213 -0.665 8.470 1.00 96.19 610 ALA A O 1
ATOM 4739 N N . THR A 1 611 ? -0.755 1.002 7.311 1.00 94.69 611 THR A N 1
ATOM 4740 C CA . THR A 1 611 ? -0.628 0.364 5.994 1.00 94.69 611 THR A CA 1
ATOM 4741 C C . THR A 1 611 ? 0.636 0.782 5.258 1.00 94.69 611 THR A C 1
ATOM 4743 O O . THR A 1 611 ? 0.967 0.163 4.250 1.00 94.69 611 THR A O 1
ATOM 4746 N N . MET A 1 612 ? 1.315 1.841 5.720 1.00 95.44 612 MET A N 1
ATOM 4747 C CA . MET A 1 612 ? 2.386 2.540 4.996 1.00 95.44 612 MET A CA 1
ATOM 4748 C C . MET A 1 612 ? 1.947 3.063 3.615 1.00 95.44 612 MET A C 1
ATOM 4750 O O . MET A 1 612 ? 2.769 3.538 2.841 1.00 95.44 612 MET A O 1
ATOM 4754 N N . TYR A 1 613 ? 0.649 2.993 3.309 1.00 92.19 613 TYR A N 1
ATOM 4755 C CA . TYR A 1 613 ? 0.037 3.387 2.046 1.00 92.19 613 TYR A CA 1
ATOM 4756 C C . TYR A 1 613 ? -0.671 4.737 2.194 1.00 92.19 613 TYR A C 1
ATOM 4758 O O . TYR A 1 613 ? -0.944 5.187 3.299 1.00 92.19 613 TYR A O 1
ATOM 4766 N N . TRP A 1 614 ? -1.006 5.412 1.100 1.00 88.25 614 TRP A N 1
ATOM 4767 C CA . TRP A 1 614 ? -1.637 6.734 1.157 1.00 88.25 614 TRP A CA 1
ATOM 4768 C C . TRP A 1 614 ? -3.087 6.693 1.639 1.00 88.25 614 TRP A C 1
ATOM 4770 O O . TRP A 1 614 ? -3.898 5.889 1.175 1.00 88.25 614 TRP A O 1
ATOM 4780 N N . LEU A 1 615 ? -3.448 7.626 2.526 1.00 76.00 615 LEU A N 1
ATOM 4781 C CA . LEU A 1 615 ? -4.790 7.695 3.114 1.00 76.00 615 LEU A CA 1
ATOM 4782 C C . LEU A 1 615 ? -5.889 7.954 2.072 1.00 76.00 615 LEU A C 1
ATOM 4784 O O . LEU A 1 615 ? -6.967 7.366 2.189 1.00 76.00 615 LEU A O 1
ATOM 4788 N N . ASN A 1 616 ? -5.615 8.801 1.076 1.00 67.50 616 ASN A N 1
ATOM 4789 C CA . ASN A 1 616 ? -6.563 9.245 0.043 1.00 67.50 616 ASN A CA 1
ATOM 4790 C C . ASN A 1 616 ? -6.104 8.860 -1.380 1.00 67.50 616 ASN A C 1
ATOM 4792 O O . ASN A 1 616 ? -6.331 9.615 -2.328 1.00 67.50 616 ASN A O 1
ATOM 4796 N N . GLY A 1 617 ? -5.426 7.715 -1.506 1.00 61.28 617 GLY A N 1
ATOM 4797 C CA . GLY A 1 617 ? -4.837 7.255 -2.763 1.00 61.28 617 GLY A CA 1
ATOM 4798 C C . GLY A 1 617 ? -3.512 7.949 -3.098 1.00 61.28 617 GLY A C 1
ATOM 4799 O O . GLY A 1 617 ? -3.186 9.015 -2.571 1.00 61.28 617 GLY A O 1
ATOM 4800 N N . TYR A 1 618 ? -2.716 7.318 -3.961 1.00 66.56 618 TYR A N 1
ATOM 4801 C CA . TYR A 1 618 ? -1.429 7.850 -4.414 1.00 66.56 618 TYR A CA 1
ATOM 4802 C C . TYR A 1 618 ? -1.650 8.856 -5.547 1.00 66.56 618 TYR A C 1
ATOM 4804 O O . TYR A 1 618 ? -2.382 8.564 -6.483 1.00 66.56 618 TYR A O 1
ATOM 4812 N N . GLU A 1 619 ? -1.050 10.048 -5.473 1.00 62.00 619 GLU A N 1
ATOM 4813 C CA . GLU A 1 619 ? -1.036 11.042 -6.575 1.00 62.00 619 GLU A CA 1
ATOM 4814 C C . GLU A 1 619 ? -2.403 11.563 -7.031 1.00 62.00 619 GLU A C 1
ATOM 4816 O O . GLU A 1 619 ? -2.542 12.194 -8.082 1.00 62.00 619 GLU A O 1
ATOM 4821 N N . GLY A 1 620 ? -3.422 11.348 -6.199 1.00 57.47 620 GLY A N 1
ATOM 4822 C CA . GLY A 1 620 ? -4.800 11.642 -6.548 1.00 57.47 620 GLY A CA 1
ATOM 4823 C C . GLY A 1 620 ? -5.430 10.631 -7.502 1.00 57.47 620 GLY A C 1
ATOM 4824 O O . GLY A 1 620 ? -6.587 10.866 -7.869 1.00 57.47 620 GLY A O 1
ATOM 4825 N N . LEU A 1 621 ? -4.712 9.549 -7.840 1.00 60.41 621 LEU A N 1
ATOM 4826 C CA . LEU A 1 621 ? -5.289 8.338 -8.405 1.00 60.41 621 LEU A CA 1
ATOM 4827 C C . LEU A 1 621 ? -6.310 7.795 -7.407 1.00 60.41 621 LEU A C 1
ATOM 4829 O O . LEU A 1 621 ? -6.135 7.883 -6.188 1.00 60.41 621 LEU A O 1
ATOM 4833 N N . THR A 1 622 ? -7.404 7.252 -7.925 1.00 61.09 622 THR A N 1
ATOM 4834 C CA . THR A 1 622 ? -8.384 6.552 -7.094 1.00 61.09 622 THR A CA 1
ATOM 4835 C C . THR A 1 622 ? -7.709 5.422 -6.321 1.00 61.09 622 THR A C 1
ATOM 4837 O O . THR A 1 622 ? -6.746 4.834 -6.805 1.00 61.09 622 THR A O 1
ATOM 4840 N N . ASP A 1 623 ? -8.259 5.045 -5.168 1.00 60.97 623 ASP A N 1
ATOM 4841 C CA . ASP A 1 623 ? -7.740 3.955 -4.327 1.00 60.97 623 ASP A CA 1
ATOM 4842 C C . ASP A 1 623 ? -7.658 2.572 -5.032 1.00 60.97 623 ASP A C 1
ATOM 4844 O O . ASP A 1 623 ? -7.286 1.593 -4.402 1.00 60.97 623 ASP A O 1
ATOM 4848 N N . GLU A 1 624 ? -8.037 2.463 -6.305 1.00 68.69 624 GLU A N 1
ATOM 4849 C CA . GLU A 1 624 ? -8.262 1.247 -7.097 1.00 68.69 624 GLU A CA 1
ATOM 4850 C C . GLU A 1 624 ? -7.039 0.804 -7.935 1.00 68.69 624 GLU A C 1
ATOM 4852 O O . GLU A 1 624 ? -7.199 0.219 -9.003 1.00 68.69 624 GLU A O 1
ATOM 4857 N N . VAL A 1 625 ? -5.810 1.084 -7.498 1.00 80.75 625 VAL A N 1
ATOM 4858 C CA . VAL A 1 625 ? -4.569 0.633 -8.173 1.00 80.75 625 VAL A CA 1
ATOM 4859 C C . VAL A 1 625 ? -3.412 0.439 -7.177 1.00 80.75 625 VAL A C 1
ATOM 4861 O O . VAL A 1 625 ? -2.277 0.828 -7.441 1.00 80.75 625 VAL A O 1
ATOM 4864 N N . ALA A 1 626 ? -3.679 -0.131 -5.997 1.00 89.69 626 ALA A N 1
ATOM 4865 C CA . ALA A 1 626 ? -2.740 -0.091 -4.869 1.00 89.69 626 ALA A CA 1
ATOM 4866 C C . ALA A 1 626 ? -1.366 -0.727 -5.149 1.00 89.69 626 ALA A C 1
ATOM 4868 O O . ALA A 1 626 ? -0.342 -0.100 -4.868 1.00 89.69 626 ALA A O 1
ATOM 4869 N N . VAL A 1 627 ? -1.315 -1.913 -5.767 1.00 92.81 627 VAL A N 1
ATOM 4870 C CA . VAL A 1 627 ? -0.039 -2.531 -6.182 1.00 92.81 627 VAL A CA 1
ATOM 4871 C C . VAL A 1 627 ? 0.692 -1.686 -7.223 1.00 92.81 627 VAL A C 1
ATOM 4873 O O . VAL A 1 627 ? 1.888 -1.453 -7.079 1.00 92.81 627 VAL A O 1
ATOM 4876 N N . THR A 1 628 ? -0.002 -1.176 -8.241 1.00 91.50 628 THR A N 1
ATOM 4877 C CA . THR A 1 628 ? 0.613 -0.336 -9.282 1.00 91.50 628 THR A CA 1
ATOM 4878 C C . THR A 1 628 ? 1.178 0.962 -8.700 1.00 91.50 628 THR A C 1
ATOM 4880 O O . THR A 1 628 ? 2.317 1.327 -8.984 1.00 91.50 628 THR A O 1
ATOM 4883 N N . ALA A 1 629 ? 0.432 1.626 -7.814 1.00 92.00 629 ALA A N 1
ATOM 4884 C CA . ALA A 1 629 ? 0.910 2.788 -7.071 1.00 92.00 629 ALA A CA 1
ATOM 4885 C C . ALA A 1 629 ? 2.129 2.444 -6.202 1.00 92.00 629 ALA A C 1
ATOM 4887 O O . ALA A 1 629 ? 3.104 3.191 -6.170 1.00 92.00 629 ALA A O 1
ATOM 4888 N N . SER A 1 630 ? 2.122 1.277 -5.552 1.00 95.50 630 SER A N 1
ATOM 4889 C CA . SER A 1 630 ? 3.275 0.787 -4.797 1.00 95.50 630 SER A CA 1
ATOM 4890 C C . SER A 1 630 ? 4.488 0.515 -5.692 1.00 95.50 630 SER A C 1
ATOM 4892 O O . SER A 1 630 ? 5.608 0.806 -5.278 1.00 95.50 630 SER A O 1
ATOM 4894 N N . ASN A 1 631 ? 4.290 -0.007 -6.908 1.00 96.81 631 ASN A N 1
ATOM 4895 C CA . ASN A 1 631 ? 5.364 -0.220 -7.878 1.00 96.81 631 ASN A CA 1
ATOM 4896 C C . ASN A 1 631 ? 5.996 1.122 -8.283 1.00 96.81 631 ASN A C 1
ATOM 4898 O O . ASN A 1 631 ? 7.219 1.272 -8.209 1.00 96.81 631 ASN A O 1
ATOM 4902 N N . ARG A 1 632 ? 5.160 2.116 -8.622 1.00 95.62 632 ARG A N 1
ATOM 4903 C CA . ARG A 1 632 ? 5.593 3.488 -8.934 1.00 95.62 632 ARG A CA 1
ATOM 4904 C C . ARG A 1 632 ? 6.332 4.142 -7.776 1.00 95.62 632 ARG A C 1
ATOM 4906 O O . ARG A 1 632 ? 7.358 4.772 -8.004 1.00 95.62 632 ARG A O 1
ATOM 4913 N N . PHE A 1 633 ? 5.859 3.960 -6.547 1.00 96.62 633 PHE A N 1
ATOM 4914 C CA . PHE A 1 633 ? 6.513 4.530 -5.376 1.00 96.62 633 PHE A CA 1
ATOM 4915 C C . PHE A 1 633 ? 7.880 3.907 -5.103 1.00 96.62 633 PHE A C 1
ATOM 4917 O O . PHE A 1 633 ? 8.843 4.643 -4.909 1.00 96.62 633 PHE A O 1
ATOM 4924 N N . VAL A 1 634 ? 8.011 2.574 -5.152 1.00 98.25 634 VAL A N 1
ATOM 4925 C CA . VAL A 1 634 ? 9.325 1.923 -4.991 1.00 98.25 634 VAL A CA 1
ATOM 4926 C C . VAL A 1 634 ? 10.288 2.397 -6.079 1.00 98.25 634 VAL A C 1
ATOM 4928 O O . VAL A 1 634 ? 11.420 2.770 -5.772 1.00 98.25 634 VAL A O 1
ATOM 4931 N N . ALA A 1 635 ? 9.834 2.453 -7.335 1.00 98.31 635 ALA A N 1
ATOM 4932 C CA . ALA A 1 635 ? 10.613 3.026 -8.427 1.00 98.31 635 ALA A CA 1
ATOM 4933 C C . ALA A 1 635 ? 11.000 4.486 -8.137 1.00 98.31 635 ALA A C 1
ATOM 4935 O O . ALA A 1 635 ? 12.170 4.837 -8.249 1.00 98.31 635 ALA A O 1
ATOM 4936 N N . GLY A 1 636 ? 10.065 5.318 -7.680 1.00 98.12 636 GLY A N 1
ATOM 4937 C CA . GLY A 1 636 ? 10.316 6.711 -7.324 1.00 98.12 636 GLY A C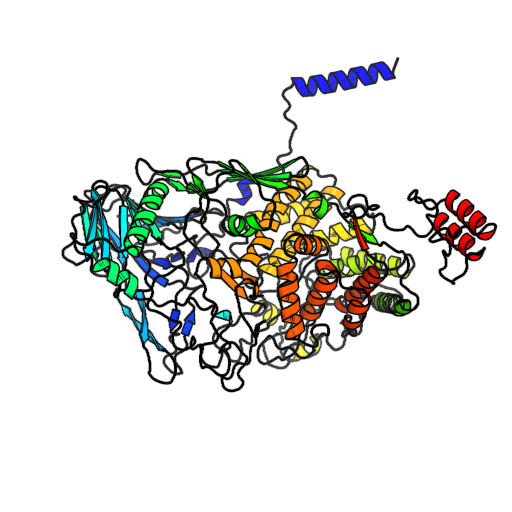A 1
ATOM 4938 C C . GLY A 1 636 ? 11.354 6.885 -6.217 1.00 98.12 636 GLY A C 1
ATOM 4939 O O . GLY A 1 636 ? 12.253 7.710 -6.355 1.00 98.12 636 GLY A O 1
ATOM 4940 N N . ILE A 1 637 ? 11.302 6.077 -5.155 1.00 98.56 637 ILE A N 1
ATOM 4941 C CA . ILE A 1 637 ? 12.308 6.095 -4.083 1.00 98.56 637 ILE A CA 1
ATOM 4942 C C . ILE A 1 637 ? 13.685 5.690 -4.623 1.00 98.56 637 ILE A C 1
ATOM 4944 O O . ILE A 1 637 ? 14.682 6.340 -4.310 1.00 98.56 637 ILE A O 1
ATOM 4948 N N . LEU A 1 638 ? 13.757 4.671 -5.484 1.00 98.62 638 LEU A N 1
ATOM 4949 C CA . LEU A 1 638 ? 15.000 4.306 -6.173 1.00 98.62 638 LEU A CA 1
ATOM 4950 C C . LEU A 1 638 ? 15.517 5.463 -7.043 1.00 98.62 638 LEU A C 1
ATOM 4952 O O . LEU A 1 638 ? 16.711 5.757 -7.033 1.00 98.62 638 LEU A O 1
ATOM 4956 N N . GLY A 1 639 ? 14.620 6.158 -7.744 1.00 98.44 639 GLY A N 1
ATOM 4957 C CA . GLY A 1 639 ? 14.926 7.365 -8.508 1.00 98.44 639 GLY A CA 1
ATOM 4958 C C . GLY A 1 639 ? 15.452 8.506 -7.644 1.00 98.44 639 GLY A C 1
ATOM 4959 O O . GLY A 1 639 ? 16.440 9.139 -8.005 1.00 98.44 639 GLY A O 1
ATOM 4960 N N . TYR A 1 640 ? 14.852 8.734 -6.477 1.00 98.62 640 TYR A N 1
ATOM 4961 C CA . TYR A 1 640 ? 15.295 9.726 -5.498 1.00 98.62 640 TYR A CA 1
ATOM 4962 C C . TYR A 1 640 ? 16.707 9.425 -4.978 1.00 98.62 640 TYR A C 1
ATOM 4964 O O . TYR A 1 640 ? 17.560 10.310 -4.987 1.00 98.62 640 TYR A O 1
ATOM 4972 N N . ILE A 1 641 ? 16.987 8.167 -4.613 1.00 98.56 641 ILE A N 1
ATOM 4973 C CA . ILE A 1 641 ? 18.321 7.722 -4.171 1.00 98.56 641 ILE A CA 1
ATOM 4974 C C . ILE A 1 641 ? 19.358 7.958 -5.274 1.00 98.56 641 ILE A C 1
ATOM 4976 O O . ILE A 1 641 ? 20.396 8.564 -5.019 1.00 98.56 641 ILE A O 1
ATOM 4980 N N . LYS A 1 642 ? 19.069 7.534 -6.509 1.00 98.25 642 LYS A N 1
ATOM 4981 C CA . LYS A 1 642 ? 19.978 7.717 -7.652 1.00 98.25 642 LYS A CA 1
ATOM 4982 C C . LYS A 1 642 ? 20.186 9.192 -7.999 1.00 98.25 642 LYS A C 1
ATOM 4984 O O . LYS A 1 642 ? 21.305 9.612 -8.275 1.00 98.25 642 LYS A O 1
ATOM 4989 N N . THR A 1 643 ? 19.131 10.003 -7.922 1.00 98.56 643 THR A N 1
ATOM 4990 C CA . THR A 1 643 ? 19.220 11.461 -8.094 1.00 98.56 643 THR A CA 1
ATOM 4991 C C . THR A 1 643 ? 20.137 12.074 -7.032 1.00 98.56 643 THR A C 1
ATOM 4993 O O . THR A 1 643 ? 20.998 12.882 -7.371 1.00 98.56 643 THR A O 1
ATOM 4996 N N . ALA A 1 644 ? 20.022 11.644 -5.772 1.00 98.44 644 ALA A N 1
ATOM 4997 C CA . ALA A 1 644 ? 20.887 12.097 -4.685 1.00 98.44 644 ALA A CA 1
ATOM 4998 C C . ALA A 1 644 ? 22.351 11.686 -4.893 1.00 98.44 644 ALA A C 1
ATOM 5000 O O . ALA A 1 644 ? 23.247 12.506 -4.699 1.00 98.44 644 ALA A O 1
ATOM 5001 N N . GLN A 1 645 ? 22.605 10.464 -5.372 1.00 97.69 645 GLN A N 1
ATOM 5002 C CA . GLN A 1 645 ? 23.949 10.001 -5.739 1.00 97.69 645 GLN A CA 1
ATOM 5003 C C . GLN A 1 645 ? 24.558 10.859 -6.854 1.00 97.69 645 GLN A C 1
ATOM 5005 O O . GLN A 1 645 ? 25.679 11.349 -6.714 1.00 97.69 645 GLN A O 1
ATOM 5010 N N . LEU A 1 646 ? 23.804 11.099 -7.932 1.00 97.69 646 LEU A N 1
ATOM 5011 C CA . LEU A 1 646 ? 24.221 11.957 -9.046 1.00 97.69 646 LEU A CA 1
ATOM 5012 C C . LEU A 1 646 ? 24.458 13.412 -8.599 1.00 97.69 646 LEU A C 1
ATOM 5014 O O . LEU A 1 646 ? 25.374 14.065 -9.094 1.00 97.69 646 LEU A O 1
ATOM 5018 N N . ALA A 1 647 ? 23.678 13.907 -7.634 1.00 98.00 647 ALA A N 1
ATOM 5019 C CA . ALA A 1 647 ? 23.839 15.228 -7.026 1.00 98.00 647 ALA A CA 1
ATOM 5020 C C . ALA A 1 647 ? 24.929 15.288 -5.935 1.00 98.00 647 ALA A C 1
ATOM 5022 O O . ALA A 1 647 ? 25.228 16.372 -5.436 1.00 98.00 647 ALA A O 1
ATOM 5023 N N . SER A 1 648 ? 25.524 14.149 -5.556 1.00 97.50 648 SER A N 1
ATOM 5024 C CA . SER A 1 648 ? 26.424 14.018 -4.398 1.00 97.50 648 SER A CA 1
ATOM 5025 C C . SER A 1 648 ? 25.811 14.496 -3.066 1.00 97.50 648 SER A C 1
ATOM 5027 O O . SER A 1 648 ? 26.523 14.989 -2.189 1.00 97.50 648 SER A O 1
ATOM 5029 N N . ASP A 1 649 ? 24.496 14.341 -2.893 1.00 97.56 649 ASP A N 1
ATOM 5030 C CA . ASP A 1 649 ? 23.768 14.647 -1.656 1.00 97.56 649 ASP A CA 1
ATOM 5031 C C . ASP A 1 649 ? 23.657 13.390 -0.776 1.00 97.56 649 ASP A C 1
ATOM 5033 O O . ASP A 1 649 ? 22.675 12.647 -0.813 1.00 97.56 649 ASP A O 1
ATOM 5037 N N . THR A 1 650 ? 24.692 13.134 0.030 1.00 96.62 650 THR A N 1
ATOM 5038 C CA . THR A 1 650 ? 24.765 11.937 0.888 1.00 96.62 650 THR A CA 1
ATOM 5039 C C . THR A 1 650 ? 23.608 11.843 1.881 1.00 96.62 650 THR A C 1
ATOM 5041 O O . THR A 1 650 ? 23.191 10.744 2.238 1.00 96.62 650 THR A O 1
ATOM 5044 N N . ALA A 1 651 ? 23.083 12.973 2.349 1.00 95.44 651 ALA A N 1
ATOM 5045 C CA . ALA A 1 651 ? 22.063 12.960 3.382 1.00 95.44 651 ALA A CA 1
ATOM 5046 C C . ALA A 1 651 ? 20.670 12.681 2.786 1.00 95.44 651 ALA A C 1
ATOM 5048 O O . ALA A 1 651 ? 19.918 11.884 3.350 1.00 95.44 651 ALA A O 1
ATOM 5049 N N . ALA A 1 652 ? 20.362 13.217 1.598 1.00 96.44 652 ALA A N 1
ATOM 5050 C CA . ALA A 1 652 ? 19.203 12.777 0.821 1.00 96.44 652 ALA A CA 1
ATOM 5051 C C . ALA A 1 652 ? 19.307 11.295 0.423 1.00 96.44 652 ALA A C 1
ATOM 5053 O O . ALA A 1 652 ? 18.325 10.563 0.540 1.00 96.44 652 ALA A O 1
ATOM 5054 N N . GLU A 1 653 ? 20.494 10.830 0.021 1.00 97.50 653 GLU A N 1
ATOM 5055 C CA . GLU A 1 653 ? 20.735 9.424 -0.314 1.00 97.50 653 GLU A CA 1
ATOM 5056 C C . GLU A 1 653 ? 20.442 8.502 0.883 1.00 97.50 653 GLU A C 1
ATOM 5058 O O . GLU A 1 653 ? 19.686 7.537 0.755 1.00 97.50 653 GLU A O 1
ATOM 5063 N N . GLN A 1 654 ? 21.007 8.804 2.056 1.00 96.50 654 GLN A N 1
ATOM 5064 C CA . GLN A 1 654 ? 20.797 8.029 3.283 1.00 96.50 654 GLN A CA 1
ATOM 5065 C C . GLN A 1 654 ? 19.323 7.996 3.694 1.00 96.50 654 GLN A C 1
ATOM 5067 O O . GLN A 1 654 ? 18.801 6.921 3.993 1.00 96.50 654 GLN A O 1
ATOM 5072 N N . LEU A 1 655 ? 18.635 9.142 3.653 1.00 96.19 655 LEU A N 1
ATOM 5073 C CA . LEU A 1 655 ? 17.206 9.208 3.955 1.00 96.19 655 LEU A CA 1
ATOM 5074 C C . LEU A 1 655 ? 16.382 8.377 2.963 1.00 96.19 655 LEU A C 1
ATOM 5076 O O . LEU A 1 655 ? 15.528 7.596 3.377 1.00 96.19 655 LEU A O 1
ATOM 5080 N N . GLY A 1 656 ? 16.664 8.500 1.663 1.00 97.31 656 GLY A N 1
ATOM 5081 C CA . GLY A 1 656 ? 15.986 7.735 0.619 1.00 97.31 656 GLY A CA 1
ATOM 5082 C C . GLY A 1 656 ? 16.126 6.228 0.825 1.00 97.31 656 GLY A C 1
ATOM 5083 O O . GLY A 1 656 ? 15.147 5.495 0.713 1.00 97.31 656 GLY A O 1
ATOM 5084 N N . ARG A 1 657 ? 17.321 5.760 1.201 1.00 97.56 657 ARG A N 1
ATOM 5085 C CA . ARG A 1 657 ? 17.580 4.343 1.500 1.00 97.56 657 ARG A CA 1
ATOM 5086 C C . ARG A 1 657 ? 16.852 3.864 2.748 1.00 97.56 657 ARG A C 1
ATOM 5088 O O . ARG A 1 657 ? 16.271 2.784 2.715 1.00 97.56 657 ARG A O 1
ATOM 5095 N N . ALA A 1 658 ? 16.838 4.671 3.807 1.00 96.81 658 ALA A N 1
ATOM 5096 C CA . ALA A 1 658 ? 16.101 4.337 5.017 1.00 96.81 658 ALA A CA 1
ATOM 5097 C C . ALA A 1 658 ? 14.590 4.213 4.740 1.00 96.81 658 ALA A C 1
ATOM 5099 O O . ALA A 1 658 ? 13.953 3.251 5.166 1.00 96.81 658 ALA A O 1
ATOM 5100 N N . VAL A 1 659 ? 14.027 5.130 3.946 1.00 97.25 659 VAL A N 1
ATOM 5101 C CA . VAL A 1 659 ? 12.612 5.097 3.538 1.00 97.25 659 VAL A CA 1
ATOM 5102 C C . VAL A 1 659 ? 12.317 3.980 2.530 1.00 97.25 659 VAL A C 1
ATOM 5104 O O . VAL A 1 659 ? 11.215 3.429 2.541 1.00 97.25 659 VAL A O 1
ATOM 5107 N N . LEU A 1 660 ? 13.288 3.560 1.711 1.00 98.25 660 LEU A N 1
ATOM 5108 C CA . LEU A 1 660 ? 13.120 2.410 0.818 1.00 98.25 660 LEU A CA 1
ATOM 5109 C C . LEU A 1 660 ? 12.746 1.144 1.596 1.00 98.25 660 LEU A C 1
ATOM 5111 O O . LEU A 1 660 ? 11.908 0.384 1.121 1.00 98.25 660 LEU A O 1
ATOM 5115 N N . ALA A 1 661 ? 13.277 0.939 2.807 1.00 98.19 661 ALA A N 1
ATOM 5116 C CA . ALA A 1 661 ? 12.864 -0.184 3.649 1.00 98.19 661 ALA A CA 1
ATOM 5117 C C . ALA A 1 661 ? 11.356 -0.156 3.965 1.00 98.19 661 ALA A C 1
ATOM 5119 O O . ALA A 1 661 ? 10.696 -1.191 3.870 1.00 98.19 661 ALA A O 1
ATOM 5120 N N . LYS A 1 662 ? 10.786 1.024 4.246 1.00 97.38 662 LYS A N 1
ATOM 5121 C CA . LYS A 1 662 ? 9.337 1.218 4.449 1.00 97.38 662 LYS A CA 1
ATOM 5122 C C . LYS A 1 662 ? 8.544 0.928 3.168 1.00 97.38 662 LYS A C 1
ATOM 5124 O O . LYS A 1 662 ? 7.555 0.200 3.208 1.00 97.38 662 LYS A O 1
ATOM 5129 N N . ALA A 1 663 ? 9.019 1.410 2.018 1.00 98.06 663 ALA A N 1
ATOM 5130 C CA . ALA A 1 663 ? 8.402 1.133 0.716 1.00 98.06 663 ALA A CA 1
ATOM 5131 C C . ALA A 1 663 ? 8.422 -0.368 0.353 1.00 98.06 663 ALA A C 1
ATOM 5133 O O . ALA A 1 663 ? 7.467 -0.881 -0.232 1.00 98.06 663 ALA A O 1
ATOM 5134 N N . LEU A 1 664 ? 9.484 -1.093 0.729 1.00 98.38 664 LEU A N 1
ATOM 5135 C CA . LEU A 1 664 ? 9.561 -2.544 0.545 1.00 98.38 664 LEU A CA 1
ATOM 5136 C C . LEU A 1 664 ? 8.602 -3.291 1.465 1.00 98.38 664 LEU A C 1
ATOM 5138 O O . LEU A 1 664 ? 7.909 -4.193 1.002 1.00 98.38 664 LEU A O 1
ATOM 5142 N N . VAL A 1 665 ? 8.524 -2.905 2.739 1.00 98.62 665 VAL A N 1
ATOM 5143 C CA . VAL A 1 665 ? 7.542 -3.463 3.677 1.00 98.62 665 VAL A CA 1
ATOM 5144 C C . VAL A 1 665 ? 6.127 -3.307 3.125 1.00 98.62 665 VAL A C 1
ATOM 5146 O O . VAL A 1 665 ? 5.385 -4.285 3.077 1.00 98.62 665 VAL A O 1
ATOM 5149 N N . GLN A 1 666 ? 5.786 -2.115 2.632 1.00 97.69 666 GLN A N 1
ATOM 5150 C CA . GLN A 1 666 ? 4.510 -1.852 1.975 1.00 97.69 666 GLN A CA 1
ATOM 5151 C C . GLN A 1 666 ? 4.268 -2.802 0.796 1.00 97.69 666 GLN A C 1
ATOM 5153 O O . GLN A 1 666 ? 3.258 -3.505 0.767 1.00 97.69 666 GLN A O 1
ATOM 5158 N N . ARG A 1 667 ? 5.186 -2.849 -0.177 1.00 97.19 667 ARG A N 1
ATOM 5159 C CA . ARG A 1 667 ? 4.979 -3.632 -1.401 1.00 97.19 667 ARG A CA 1
ATOM 5160 C C . ARG A 1 667 ? 4.903 -5.133 -1.128 1.00 97.19 667 ARG A C 1
ATOM 5162 O O . ARG A 1 667 ? 4.053 -5.795 -1.711 1.00 97.19 667 ARG A O 1
ATOM 5169 N N . ILE A 1 668 ? 5.775 -5.666 -0.276 1.00 98.00 668 ILE A N 1
ATOM 5170 C CA . ILE A 1 668 ? 5.843 -7.104 0.022 1.00 98.00 668 ILE A CA 1
ATOM 5171 C C . ILE A 1 668 ? 4.686 -7.528 0.933 1.00 98.00 668 ILE A C 1
ATOM 5173 O O . ILE A 1 668 ? 4.097 -8.590 0.728 1.00 98.00 668 ILE A O 1
ATOM 5177 N N . GLY A 1 669 ? 4.300 -6.682 1.893 1.00 97.75 669 GLY A N 1
ATOM 5178 C CA . GLY A 1 669 ? 3.147 -6.925 2.758 1.00 97.75 669 GLY A CA 1
ATOM 5179 C C . GLY A 1 669 ? 1.827 -7.009 1.981 1.00 97.75 669 GLY A C 1
ATOM 5180 O O . GLY A 1 669 ? 0.996 -7.861 2.298 1.00 97.75 669 GLY A O 1
ATOM 5181 N N . MET A 1 670 ? 1.669 -6.227 0.902 1.00 96.12 670 MET A N 1
ATOM 5182 C CA . MET A 1 670 ? 0.506 -6.314 0.001 1.00 96.12 670 MET A CA 1
ATOM 5183 C C . MET A 1 670 ? 0.299 -7.716 -0.600 1.00 96.12 670 MET A C 1
ATOM 5185 O O . MET A 1 670 ? -0.848 -8.134 -0.763 1.00 96.12 670 MET A O 1
ATOM 5189 N N . ASP A 1 671 ? 1.373 -8.459 -0.888 1.00 95.44 671 ASP A N 1
ATOM 5190 C CA . ASP A 1 671 ? 1.292 -9.813 -1.469 1.00 95.44 671 ASP A CA 1
ATOM 5191 C C . ASP A 1 671 ? 0.899 -10.881 -0.432 1.00 95.44 671 ASP A C 1
ATOM 5193 O O . ASP A 1 671 ? 0.499 -11.995 -0.789 1.00 95.44 671 ASP A O 1
ATOM 5197 N N . GLN A 1 672 ? 0.969 -10.546 0.862 1.00 96.62 672 GLN A N 1
ATOM 5198 C CA . GLN A 1 672 ? 0.675 -11.482 1.948 1.00 96.62 672 GLN A CA 1
ATOM 5199 C C . GLN A 1 672 ? -0.798 -11.494 2.356 1.00 96.62 672 GLN A C 1
ATOM 5201 O O . GLN A 1 672 ? -1.221 -12.440 3.021 1.00 96.62 672 GLN A O 1
ATOM 5206 N N . TYR A 1 673 ? -1.601 -10.498 1.963 1.00 95.00 673 TYR A N 1
ATOM 5207 C CA . TYR A 1 673 ? -3.003 -10.412 2.389 1.00 95.00 673 TYR A CA 1
ATOM 5208 C C . TYR A 1 673 ? -3.840 -11.669 2.107 1.00 95.00 673 TYR A C 1
ATOM 5210 O O . TYR A 1 673 ? -4.541 -12.090 3.027 1.00 95.00 673 TYR A O 1
ATOM 5218 N N . PRO A 1 674 ? -3.777 -12.319 0.923 1.00 92.12 674 PRO A N 1
ATOM 5219 C CA . PRO A 1 674 ? -4.544 -13.544 0.691 1.00 92.12 674 PRO A CA 1
ATOM 5220 C C . PRO A 1 674 ? -4.202 -14.653 1.694 1.00 92.12 674 PRO A C 1
ATOM 5222 O O . PRO A 1 674 ? -5.092 -15.294 2.252 1.00 92.12 674 PRO A O 1
ATOM 5225 N N . ALA A 1 675 ? -2.906 -14.846 1.965 1.00 93.44 675 ALA A N 1
ATOM 5226 C CA . ALA A 1 675 ? -2.436 -15.843 2.922 1.00 93.44 675 ALA A CA 1
ATOM 5227 C C . ALA A 1 675 ? -2.833 -15.487 4.352 1.00 93.44 675 ALA A C 1
ATOM 5229 O O . ALA A 1 675 ? -3.349 -16.328 5.085 1.00 93.44 675 ALA A O 1
ATOM 5230 N N . TYR A 1 676 ? -2.656 -14.224 4.726 1.00 96.00 676 TYR A N 1
ATOM 5231 C CA . TYR A 1 676 ? -3.042 -13.724 6.030 1.00 96.00 676 TYR A CA 1
ATOM 5232 C C . TYR A 1 676 ? -4.546 -13.879 6.282 1.00 96.00 676 TYR A C 1
ATOM 5234 O O . TYR A 1 676 ? -4.928 -14.394 7.332 1.00 96.00 676 TYR A O 1
ATOM 5242 N N . TYR A 1 677 ? -5.409 -13.490 5.339 1.00 93.25 677 TYR A N 1
ATOM 5243 C CA . TYR A 1 677 ? -6.859 -13.594 5.509 1.00 93.25 677 TYR A CA 1
ATOM 5244 C C . TYR A 1 677 ? -7.331 -15.033 5.680 1.00 93.25 677 TYR A C 1
ATOM 5246 O O . TYR A 1 677 ? -8.243 -15.269 6.470 1.00 93.25 677 TYR A O 1
ATOM 5254 N N . GLU A 1 678 ? -6.744 -16.001 4.977 1.00 90.88 678 GLU A N 1
ATOM 5255 C CA . GLU A 1 678 ? -7.076 -17.411 5.199 1.00 90.88 678 GLU A CA 1
ATOM 5256 C C . GLU A 1 678 ? -6.561 -17.902 6.561 1.00 90.88 678 GLU A C 1
ATOM 5258 O O . GLU A 1 678 ? -7.328 -18.458 7.347 1.00 90.88 678 GLU A O 1
ATOM 5263 N N . GLN A 1 679 ? -5.284 -17.657 6.877 1.00 93.50 679 GLN A N 1
ATOM 5264 C CA . GLN A 1 679 ? -4.646 -18.134 8.114 1.00 93.50 679 GLN A CA 1
ATOM 5265 C C . GLN A 1 679 ? -5.296 -17.567 9.380 1.00 93.50 679 GLN A C 1
ATOM 5267 O O . GLN A 1 679 ? -5.393 -18.260 10.391 1.00 93.50 679 GLN A O 1
ATOM 5272 N N . SER A 1 680 ? -5.768 -16.323 9.317 1.00 93.69 680 SER A N 1
ATOM 5273 C CA . SER A 1 680 ? -6.495 -15.657 10.403 1.00 93.69 680 SER A CA 1
ATOM 5274 C C . SER A 1 680 ? -7.988 -15.993 10.445 1.00 93.69 680 SER A C 1
ATOM 5276 O O . SER A 1 680 ? -8.705 -15.501 11.312 1.00 93.69 680 SER A O 1
ATOM 5278 N N . GLY A 1 681 ? -8.488 -16.802 9.506 1.00 91.31 681 GLY A N 1
ATOM 5279 C CA . GLY A 1 681 ? -9.897 -17.175 9.433 1.00 91.31 681 GLY A CA 1
ATOM 5280 C C . GLY A 1 681 ? -10.837 -16.027 9.054 1.00 91.31 681 GLY A C 1
ATOM 5281 O O . GLY A 1 681 ? -12.053 -16.184 9.208 1.00 91.31 681 GLY A O 1
ATOM 5282 N N . LEU A 1 682 ? -10.307 -14.899 8.563 1.00 90.94 682 LEU A N 1
ATOM 5283 C CA . LEU A 1 682 ? -11.094 -13.797 7.999 1.00 90.94 682 LEU A CA 1
ATOM 5284 C C . LEU A 1 682 ? -11.715 -14.189 6.662 1.00 90.94 682 LEU A C 1
ATOM 5286 O O . LEU A 1 682 ? -12.832 -13.779 6.349 1.00 90.94 682 LEU A O 1
ATOM 5290 N N . THR A 1 683 ? -11.010 -15.028 5.903 1.00 86.38 683 THR A N 1
ATOM 5291 C CA . THR A 1 683 ? -11.543 -15.665 4.708 1.00 86.38 683 THR A CA 1
ATOM 5292 C C . THR A 1 683 ? -11.461 -17.183 4.787 1.00 86.38 683 THR A C 1
ATOM 5294 O O . THR A 1 683 ? -10.559 -17.751 5.392 1.00 86.38 683 THR A O 1
ATOM 5297 N N . VAL A 1 684 ? -12.422 -17.851 4.164 1.00 82.31 684 VAL A N 1
ATOM 5298 C CA . VAL A 1 684 ? -12.438 -19.289 3.929 1.00 82.31 684 VAL A CA 1
ATOM 5299 C C . VAL A 1 684 ? -12.636 -19.467 2.438 1.00 82.31 684 VAL A C 1
ATOM 5301 O O . VAL A 1 684 ? -13.664 -19.062 1.886 1.00 82.31 684 VAL A O 1
ATOM 5304 N N . LEU A 1 685 ? -11.649 -20.074 1.785 1.00 73.69 685 LEU A N 1
ATOM 5305 C CA . LEU A 1 685 ? -11.757 -20.384 0.370 1.00 73.69 685 LEU A CA 1
ATOM 5306 C C . LEU A 1 685 ? -12.929 -21.359 0.166 1.00 73.69 685 LEU A C 1
ATOM 5308 O O . LEU A 1 685 ? -13.046 -22.351 0.900 1.00 73.69 685 LEU A O 1
ATOM 5312 N N . PRO A 1 686 ? -13.834 -21.092 -0.790 1.00 65.19 686 PRO A N 1
ATOM 5313 C CA . PRO A 1 686 ? -14.967 -21.967 -1.030 1.00 65.19 686 PRO A CA 1
ATOM 5314 C C . PRO A 1 686 ? -14.452 -23.327 -1.508 1.00 65.19 686 PRO A C 1
ATOM 5316 O O . PRO A 1 686 ? -13.980 -23.477 -2.635 1.00 65.19 686 PRO A O 1
ATOM 5319 N N . LYS A 1 687 ? -14.551 -24.341 -0.642 1.00 61.59 687 LYS A N 1
ATOM 5320 C CA . LYS A 1 687 ? -14.301 -25.729 -1.039 1.00 61.59 687 LYS A CA 1
ATOM 5321 C C . LYS A 1 687 ? -15.303 -26.086 -2.126 1.00 61.59 687 LYS A C 1
ATOM 5323 O O . LYS A 1 687 ? -16.485 -25.771 -1.981 1.00 61.59 687 LYS A O 1
ATOM 5328 N N . THR A 1 688 ? -14.841 -26.755 -3.182 1.00 55.47 688 THR A N 1
ATOM 5329 C CA . THR A 1 688 ? -15.724 -27.420 -4.142 1.00 55.47 688 THR A CA 1
ATOM 5330 C C . THR A 1 688 ? -16.705 -28.260 -3.329 1.00 55.47 688 THR A C 1
ATOM 5332 O O . THR A 1 688 ? -16.323 -29.208 -2.640 1.00 55.47 688 THR A O 1
ATOM 5335 N N . THR A 1 689 ? -17.959 -27.821 -3.245 1.00 47.62 689 THR A N 1
ATOM 5336 C CA . THR A 1 689 ? -18.932 -28.498 -2.394 1.00 47.62 689 THR A CA 1
ATOM 5337 C C . THR A 1 689 ? -19.064 -29.922 -2.905 1.00 47.62 689 THR A C 1
ATOM 5339 O O . THR A 1 689 ? -19.229 -30.146 -4.104 1.00 47.62 689 THR A O 1
ATOM 5342 N N . GLN A 1 690 ? -18.953 -30.893 -1.994 1.00 39.38 690 GLN A N 1
ATOM 5343 C CA . GLN A 1 690 ? -19.211 -32.302 -2.275 1.00 39.38 690 GLN A CA 1
ATOM 5344 C C . GLN A 1 690 ? -20.595 -32.430 -2.935 1.00 39.38 690 GLN A C 1
ATOM 5346 O O . GLN A 1 690 ? -21.613 -32.407 -2.249 1.00 39.38 690 GLN A O 1
ATOM 5351 N N . GLY A 1 691 ? -20.635 -32.518 -4.267 1.00 43.91 691 GLY A N 1
ATOM 5352 C CA . GLY A 1 691 ? -21.856 -32.730 -5.049 1.00 43.91 691 GLY A CA 1
ATOM 5353 C C . GLY A 1 691 ? -22.223 -31.656 -6.082 1.00 43.91 691 GLY A C 1
ATOM 5354 O O . GLY A 1 691 ? -23.093 -31.934 -6.903 1.00 43.91 691 GLY A O 1
ATOM 5355 N N . ALA A 1 692 ? -21.586 -30.479 -6.114 1.00 47.06 692 ALA A N 1
ATOM 5356 C CA . ALA A 1 692 ? -21.778 -29.542 -7.228 1.00 47.06 692 ALA A CA 1
ATOM 5357 C C . ALA A 1 692 ? -20.890 -29.960 -8.414 1.00 47.06 692 ALA A C 1
ATOM 5359 O O . ALA A 1 692 ? -19.675 -30.072 -8.269 1.00 47.06 692 ALA A O 1
ATOM 5360 N N . ALA A 1 693 ? -21.490 -30.213 -9.584 1.00 46.44 693 ALA A N 1
ATOM 5361 C CA . ALA A 1 693 ? -20.775 -30.676 -10.783 1.00 46.44 693 ALA A CA 1
ATOM 5362 C C . ALA A 1 693 ? -19.787 -29.638 -11.352 1.00 46.44 693 ALA A C 1
ATOM 5364 O O . ALA A 1 693 ? -18.901 -29.994 -12.124 1.00 46.44 693 ALA A O 1
ATOM 5365 N N . ILE A 1 694 ? -19.939 -28.372 -10.960 1.00 50.59 694 ILE A N 1
ATOM 5366 C CA . ILE A 1 694 ? -19.090 -27.249 -11.347 1.00 50.59 694 ILE A CA 1
ATOM 5367 C C . ILE A 1 694 ? -18.839 -26.431 -10.070 1.00 50.59 694 ILE A C 1
ATOM 5369 O O . ILE A 1 694 ? -19.805 -26.025 -9.413 1.00 50.59 694 ILE A O 1
ATOM 5373 N N . PRO A 1 695 ? -17.578 -26.211 -9.663 1.00 54.88 695 PRO A N 1
ATOM 5374 C CA . PRO A 1 695 ? -17.244 -25.261 -8.616 1.00 54.88 695 PRO A CA 1
ATOM 5375 C C . PRO A 1 695 ? -17.869 -23.908 -8.921 1.00 54.88 695 PRO A C 1
ATOM 5377 O O . PRO A 1 695 ? -17.700 -23.365 -10.006 1.00 54.88 695 PRO A O 1
ATOM 5380 N N . GLY A 1 696 ? -18.597 -23.352 -7.963 1.00 49.94 696 GLY A N 1
ATOM 5381 C CA . GLY A 1 696 ? -19.384 -22.152 -8.190 1.00 49.94 696 GLY A CA 1
ATOM 5382 C C . GLY A 1 696 ? -18.594 -20.917 -8.650 1.00 49.94 696 GLY A C 1
ATOM 5383 O O . GLY A 1 696 ? -19.192 -19.998 -9.183 1.00 49.94 696 GLY A O 1
ATOM 5384 N N . TRP A 1 697 ? -17.277 -20.882 -8.470 1.00 51.47 697 TRP A N 1
ATOM 5385 C CA . TRP A 1 697 ? -16.391 -19.806 -8.932 1.00 51.47 697 TRP A CA 1
ATOM 5386 C C . TRP A 1 697 ? -15.879 -20.001 -10.369 1.00 51.47 697 TRP A C 1
ATOM 5388 O O . TRP A 1 697 ? -15.185 -19.130 -10.882 1.00 51.47 697 TRP A O 1
ATOM 5398 N N . GLN A 1 698 ? -16.194 -21.120 -11.033 1.00 50.78 698 GLN A N 1
ATOM 5399 C CA . GLN A 1 698 ? -15.914 -21.270 -12.461 1.00 50.78 698 GLN A CA 1
ATOM 5400 C C . GLN A 1 698 ? -16.882 -20.404 -13.281 1.00 50.78 698 GLN A C 1
ATOM 5402 O O . GLN A 1 698 ? -18.064 -20.291 -12.912 1.00 50.78 698 GLN A O 1
ATOM 5407 N N . PRO A 1 699 ? -16.412 -19.830 -14.404 1.00 50.78 699 PRO A N 1
ATOM 5408 C CA . PRO A 1 699 ? -17.281 -19.246 -15.413 1.00 50.78 699 PRO A CA 1
ATOM 5409 C C . PRO A 1 699 ? -18.325 -20.289 -15.811 1.00 50.78 699 PRO A C 1
ATOM 5411 O O . PRO A 1 699 ? -17.997 -21.348 -16.346 1.00 50.78 699 PRO A O 1
ATOM 5414 N N . ASP A 1 700 ? -19.583 -20.015 -15.483 1.00 49.97 700 ASP A N 1
ATOM 5415 C CA . ASP A 1 700 ? -20.711 -20.860 -15.844 1.00 49.97 700 ASP A CA 1
ATOM 5416 C C . ASP A 1 700 ? -21.617 -20.039 -16.750 1.00 49.97 700 ASP A C 1
ATOM 5418 O O . ASP A 1 700 ? -22.282 -19.094 -16.313 1.00 49.97 700 ASP A O 1
ATOM 5422 N N . PHE A 1 701 ? -21.637 -20.431 -18.022 1.00 41.72 701 PHE A N 1
ATOM 5423 C CA . PHE A 1 701 ? -22.457 -19.820 -19.064 1.00 41.72 701 PHE A CA 1
ATOM 5424 C C . PHE A 1 701 ? -23.951 -19.796 -18.699 1.00 41.72 701 PHE A C 1
ATOM 5426 O O . PHE A 1 701 ? -24.698 -18.954 -19.190 1.00 41.72 701 PHE A O 1
ATOM 5433 N N . THR A 1 702 ? -24.411 -20.708 -17.835 1.00 40.66 702 THR A N 1
ATOM 5434 C CA . THR A 1 702 ? -25.818 -20.793 -17.419 1.00 40.66 702 THR A CA 1
ATOM 5435 C C . THR A 1 702 ? -26.187 -19.814 -16.305 1.00 40.66 702 THR A C 1
ATOM 5437 O O . THR A 1 702 ? -27.372 -19.551 -16.098 1.00 40.66 702 THR A O 1
ATOM 5440 N N . ALA A 1 703 ? -25.191 -19.232 -15.630 1.00 48.00 703 ALA A N 1
ATOM 5441 C CA . ALA A 1 703 ? -25.376 -18.286 -14.535 1.00 48.00 703 ALA A CA 1
ATOM 5442 C C . ALA A 1 703 ? -25.167 -16.819 -14.950 1.00 48.00 703 ALA A C 1
ATOM 5444 O O . ALA A 1 703 ? -25.129 -15.978 -14.062 1.00 48.00 703 ALA A O 1
ATOM 5445 N N . ALA A 1 704 ? -25.047 -16.530 -16.258 1.00 46.44 704 ALA A N 1
ATOM 5446 C CA . ALA A 1 704 ? -24.759 -15.198 -16.808 1.00 46.44 704 ALA A CA 1
ATOM 5447 C C . ALA A 1 704 ? -23.490 -14.548 -16.220 1.00 46.44 704 ALA A C 1
ATOM 5449 O O . ALA A 1 704 ? -23.415 -13.340 -16.091 1.00 46.44 704 ALA A O 1
ATOM 5450 N N . ARG A 1 705 ? -22.479 -15.365 -15.901 1.00 53.28 705 ARG A N 1
ATOM 5451 C CA . ARG A 1 705 ? -21.183 -14.902 -15.392 1.00 53.28 705 ARG A CA 1
ATOM 5452 C C . ARG A 1 705 ? -20.268 -14.547 -16.553 1.00 53.28 705 ARG A C 1
ATOM 5454 O O . ARG A 1 705 ? -19.699 -15.451 -17.167 1.00 53.28 705 ARG A O 1
ATOM 5461 N N . TRP A 1 706 ? -20.133 -13.261 -16.844 1.00 54.12 706 TRP A N 1
ATOM 5462 C CA . TRP A 1 706 ? -19.319 -12.791 -17.973 1.00 54.12 706 TRP A CA 1
ATOM 5463 C C . TRP A 1 706 ? -17.889 -12.412 -17.572 1.00 54.12 706 TRP A C 1
ATOM 5465 O O . TRP A 1 706 ? -17.026 -12.359 -18.436 1.00 54.12 706 TRP A O 1
ATOM 5475 N N . VAL A 1 707 ? -17.624 -12.233 -16.271 1.00 57.25 707 VAL A N 1
ATOM 5476 C CA . VAL A 1 707 ? -16.299 -11.874 -15.740 1.00 57.25 707 VAL A CA 1
ATOM 5477 C C . VAL A 1 707 ? -15.608 -13.087 -15.128 1.00 57.25 707 VAL A C 1
ATOM 5479 O O . VAL A 1 707 ? -16.142 -13.704 -14.205 1.00 57.25 707 VAL A O 1
ATOM 5482 N N . ALA A 1 708 ? -14.396 -13.407 -15.584 1.00 59.91 708 ALA A N 1
ATOM 5483 C CA . ALA A 1 708 ? -13.560 -14.412 -14.939 1.00 59.91 708 ALA A CA 1
ATOM 5484 C C . ALA A 1 708 ? -12.316 -13.758 -14.309 1.00 59.91 708 ALA A C 1
ATOM 5486 O O . ALA A 1 708 ? -11.475 -13.235 -15.039 1.00 59.91 708 ALA A O 1
ATOM 5487 N N . PRO A 1 709 ? -12.161 -13.785 -12.971 1.00 71.31 709 PRO A N 1
ATOM 5488 C CA . PRO A 1 709 ? -10.893 -13.406 -12.355 1.00 71.31 709 PRO A CA 1
ATOM 5489 C C . PRO A 1 709 ? -9.798 -14.419 -12.732 1.00 71.31 709 PRO A C 1
ATOM 5491 O O . PRO A 1 709 ? -10.080 -15.491 -13.270 1.00 71.31 709 PRO A O 1
ATOM 5494 N N . LEU A 1 710 ? -8.547 -14.146 -12.381 1.00 73.62 710 LEU A N 1
ATOM 5495 C CA . LEU A 1 710 ? -7.461 -15.115 -12.335 1.00 73.62 710 LEU A CA 1
ATOM 5496 C C . LEU A 1 710 ? -7.798 -16.192 -11.287 1.00 73.62 710 LEU A C 1
ATOM 5498 O O . LEU A 1 710 ? -7.377 -16.137 -10.132 1.00 73.62 710 LEU A O 1
ATOM 5502 N N . PHE A 1 711 ? -8.630 -17.160 -11.671 1.00 64.75 711 PHE A N 1
ATOM 5503 C CA . PHE A 1 711 ? -9.090 -18.255 -10.823 1.00 64.75 711 PHE A CA 1
ATOM 5504 C C . PHE A 1 711 ? -8.249 -19.520 -11.032 1.00 64.75 711 PHE A C 1
ATOM 5506 O O . PHE A 1 711 ? -7.492 -19.663 -11.991 1.00 64.75 711 PHE A O 1
ATOM 5513 N N . ASN A 1 712 ? -8.372 -20.487 -10.123 1.00 61.09 712 ASN A N 1
ATOM 5514 C CA . ASN A 1 712 ? -7.730 -21.786 -10.296 1.00 61.09 712 ASN A CA 1
ATOM 5515 C C . ASN A 1 712 ? -8.729 -22.924 -10.095 1.00 61.09 712 ASN A C 1
ATOM 5517 O O . ASN A 1 712 ? -9.481 -22.936 -9.130 1.00 61.09 712 ASN A O 1
ATOM 5521 N N . TYR A 1 713 ? -8.690 -23.887 -11.023 1.00 56.12 713 TYR A N 1
ATOM 5522 C CA . TYR A 1 713 ? -9.542 -25.075 -11.060 1.00 56.12 713 TYR A CA 1
ATOM 5523 C C . TYR A 1 713 ? -9.435 -25.956 -9.795 1.00 56.12 713 TYR A C 1
ATOM 5525 O O . TYR A 1 713 ? -10.368 -26.694 -9.474 1.00 56.12 713 TYR A O 1
ATOM 5533 N N . SER A 1 714 ? -8.320 -25.855 -9.067 1.00 61.41 714 SER A N 1
ATOM 5534 C CA . SER A 1 714 ? -8.038 -26.614 -7.848 1.00 61.41 714 SER A CA 1
ATOM 5535 C C . SER A 1 714 ? -7.427 -25.699 -6.787 1.00 61.41 714 SER A C 1
ATOM 5537 O O . SER A 1 714 ? -6.210 -25.550 -6.717 1.00 61.41 714 SER A O 1
ATOM 5539 N N . TRP A 1 715 ? -8.277 -25.065 -5.981 1.00 69.06 715 TRP A N 1
ATOM 5540 C CA . TRP A 1 715 ? -7.869 -24.275 -4.817 1.00 69.06 715 TRP A CA 1
ATOM 5541 C C . TRP A 1 715 ? -7.649 -25.178 -3.606 1.00 69.06 715 TRP A C 1
ATOM 5543 O O . TRP A 1 715 ? -8.615 -25.661 -3.011 1.00 69.06 715 TRP A O 1
ATOM 5553 N N . ASN A 1 716 ? -6.386 -25.421 -3.252 1.00 74.75 716 ASN A N 1
ATOM 5554 C CA . ASN A 1 716 ? -6.034 -26.253 -2.102 1.00 74.75 716 ASN A CA 1
ATOM 5555 C C . ASN A 1 716 ? -5.736 -25.418 -0.850 1.00 74.75 716 ASN A C 1
ATOM 5557 O O . ASN A 1 716 ? -5.980 -25.896 0.259 1.00 74.75 716 ASN A O 1
ATOM 5561 N N . SER A 1 717 ? -5.217 -24.198 -1.021 1.00 81.75 717 SER A N 1
ATOM 5562 C CA . SER A 1 717 ? -4.941 -23.229 0.050 1.00 81.75 717 SER A CA 1
ATOM 5563 C C . SER A 1 717 ? -4.755 -21.811 -0.508 1.00 81.75 717 SER A C 1
ATOM 5565 O O . SER A 1 717 ? -4.738 -21.608 -1.722 1.00 81.75 717 SER A O 1
ATOM 5567 N N . SER A 1 718 ? -4.521 -20.823 0.357 1.00 81.31 718 SER A N 1
ATOM 5568 C CA . SER A 1 718 ? -4.145 -19.450 -0.005 1.00 81.31 718 SER A CA 1
ATOM 5569 C C . SER A 1 718 ? -2.842 -19.348 -0.794 1.00 81.31 718 SER A C 1
ATOM 5571 O O . SER A 1 718 ? -2.528 -18.292 -1.345 1.00 81.31 718 SER A O 1
ATOM 5573 N N . ALA A 1 719 ? -2.039 -20.415 -0.825 1.00 84.94 719 ALA A N 1
ATOM 5574 C CA . ALA A 1 719 ? -0.871 -20.482 -1.695 1.00 84.94 719 ALA A CA 1
ATOM 5575 C C . ALA A 1 719 ? -1.270 -20.508 -3.181 1.00 84.94 719 ALA A C 1
ATOM 5577 O O . ALA A 1 719 ? -0.450 -20.161 -4.019 1.00 84.94 719 ALA A O 1
ATOM 5578 N N . ASP A 1 720 ? -2.522 -20.860 -3.493 1.00 83.62 720 ASP A N 1
ATOM 5579 C CA . ASP A 1 720 ? -3.083 -20.868 -4.846 1.00 83.62 720 ASP A CA 1
ATOM 5580 C C . ASP A 1 720 ? -3.837 -19.574 -5.212 1.00 83.62 720 ASP A C 1
ATOM 5582 O O . ASP A 1 720 ? -4.304 -19.444 -6.350 1.00 83.62 720 ASP A O 1
ATOM 5586 N N . ASP A 1 721 ? -3.986 -18.640 -4.264 1.00 86.19 721 ASP A N 1
ATOM 5587 C CA . ASP A 1 721 ? -4.691 -17.372 -4.459 1.00 86.19 721 ASP A CA 1
ATOM 5588 C C . ASP A 1 721 ? -3.738 -16.316 -5.038 1.00 86.19 721 ASP A C 1
ATOM 5590 O O . ASP A 1 721 ? -2.805 -15.854 -4.370 1.00 86.19 721 ASP A O 1
ATOM 5594 N N . ALA A 1 722 ? -3.968 -15.984 -6.311 1.00 87.81 722 ALA A N 1
ATOM 5595 C CA . ALA A 1 722 ? -3.184 -15.028 -7.088 1.00 87.81 722 ALA A CA 1
ATOM 5596 C C . ALA A 1 722 ? -3.697 -13.584 -6.971 1.00 87.81 722 ALA A C 1
ATOM 5598 O O . ALA A 1 722 ? -3.124 -12.689 -7.592 1.00 87.81 722 ALA A O 1
ATOM 5599 N N . ARG A 1 723 ? -4.772 -13.327 -6.211 1.00 88.25 723 ARG A N 1
ATOM 5600 C CA . ARG A 1 723 ? -5.219 -11.949 -5.987 1.00 88.25 723 ARG A CA 1
ATOM 5601 C C . ARG A 1 723 ? -4.169 -11.172 -5.216 1.00 88.25 723 ARG A C 1
ATOM 5603 O O . ARG A 1 723 ? -3.471 -11.709 -4.360 1.00 88.25 723 ARG A O 1
ATOM 5610 N N . LEU A 1 724 ? -4.133 -9.878 -5.475 1.00 90.56 724 LEU A N 1
ATOM 5611 C CA . LEU A 1 724 ? -3.250 -8.931 -4.819 1.00 90.56 724 LEU A CA 1
ATOM 5612 C C . LEU A 1 724 ? -4.082 -7.825 -4.173 1.00 90.56 724 LEU A C 1
ATOM 5614 O O . LEU A 1 724 ? -5.288 -7.726 -4.406 1.00 90.56 724 LEU A O 1
ATOM 5618 N N . ALA A 1 725 ? -3.455 -6.973 -3.365 1.00 90.56 725 ALA A N 1
ATOM 5619 C CA . ALA A 1 725 ? -4.122 -5.783 -2.855 1.00 90.56 725 ALA A CA 1
ATOM 5620 C C . ALA A 1 725 ? -4.439 -4.815 -4.006 1.00 90.56 725 ALA A C 1
ATOM 5622 O O . ALA A 1 725 ? -3.590 -4.064 -4.480 1.00 90.56 725 ALA A O 1
ATOM 5623 N N . TRP A 1 726 ? -5.685 -4.827 -4.463 1.00 84.81 726 TRP A N 1
ATOM 5624 C CA . TRP A 1 726 ? -6.151 -3.933 -5.515 1.00 84.81 726 TRP A CA 1
ATOM 5625 C C . TRP A 1 726 ? -6.474 -2.543 -4.959 1.00 84.81 726 TRP A C 1
ATOM 5627 O O . TRP A 1 726 ? -6.165 -1.529 -5.586 1.00 84.81 726 TRP A O 1
ATOM 5637 N N . ARG A 1 727 ? -7.032 -2.489 -3.745 1.00 85.06 727 ARG A N 1
ATOM 5638 C CA . ARG A 1 727 ? -7.339 -1.240 -3.050 1.00 85.06 727 ARG A CA 1
ATOM 5639 C C . ARG A 1 727 ? -6.870 -1.280 -1.613 1.00 85.06 727 ARG A C 1
ATOM 5641 O O . ARG A 1 727 ? -7.168 -2.233 -0.904 1.00 85.06 727 ARG A O 1
ATOM 5648 N N . ILE A 1 728 ? -6.207 -0.214 -1.180 1.00 88.62 728 ILE A N 1
ATOM 5649 C CA . ILE A 1 728 ? -5.856 0.041 0.218 1.00 88.62 728 ILE A CA 1
ATOM 5650 C C . ILE A 1 728 ? -6.164 1.503 0.509 1.00 88.62 728 ILE A C 1
ATOM 5652 O O . ILE A 1 728 ? -5.797 2.385 -0.262 1.00 88.62 728 ILE A O 1
ATOM 5656 N N . ASN A 1 729 ? -6.858 1.767 1.609 1.00 85.31 729 ASN A N 1
ATOM 5657 C CA . ASN A 1 729 ? -7.031 3.110 2.152 1.00 85.31 729 ASN A CA 1
ATOM 5658 C C . ASN A 1 729 ? -7.310 3.030 3.659 1.00 85.31 729 ASN A C 1
ATOM 5660 O O . ASN A 1 729 ? -7.377 1.949 4.237 1.00 85.31 729 ASN A O 1
ATOM 5664 N N . GLY A 1 730 ? -7.554 4.175 4.302 1.00 82.62 730 GLY A N 1
ATOM 5665 C CA . GLY A 1 730 ? -7.874 4.205 5.737 1.00 82.62 730 GLY A CA 1
ATOM 5666 C C . GLY A 1 730 ? -9.147 3.447 6.162 1.00 82.62 730 GLY A C 1
ATOM 5667 O O . GLY A 1 730 ? -9.352 3.273 7.355 1.00 82.62 730 GLY A O 1
ATOM 5668 N N . LEU A 1 731 ? -10.010 3.004 5.235 1.00 85.06 731 LEU A N 1
ATOM 5669 C CA . LEU A 1 731 ? -11.239 2.250 5.538 1.00 85.06 731 LEU A CA 1
ATOM 5670 C C . LEU A 1 731 ? -11.099 0.742 5.322 1.00 85.06 731 LEU A C 1
ATOM 5672 O O . LEU A 1 731 ? -11.950 0.003 5.804 1.00 85.06 731 LEU A O 1
ATOM 5676 N N . GLY A 1 732 ? -10.084 0.282 4.586 1.00 86.81 732 GLY A N 1
ATOM 5677 C CA . GLY A 1 732 ? -9.916 -1.142 4.349 1.00 86.81 732 GLY A CA 1
ATOM 5678 C C . GLY A 1 732 ? -8.984 -1.521 3.215 1.00 86.81 732 GLY A C 1
ATOM 5679 O O . GLY A 1 732 ? -8.381 -0.675 2.552 1.00 86.81 732 GLY A O 1
ATOM 5680 N N . VAL A 1 733 ? -8.920 -2.830 2.995 1.00 88.12 733 VAL A N 1
ATOM 5681 C CA . VAL A 1 733 ? -8.151 -3.479 1.940 1.00 88.12 733 VAL A CA 1
ATOM 5682 C C . VAL A 1 733 ? -9.122 -4.304 1.100 1.00 88.12 733 VAL A C 1
ATOM 5684 O O . VAL A 1 733 ? -10.011 -4.965 1.628 1.00 88.12 733 VAL A O 1
ATOM 5687 N N . ARG A 1 734 ? -8.983 -4.259 -0.223 1.00 84.56 734 ARG A N 1
ATOM 5688 C CA . ARG A 1 734 ? -9.687 -5.165 -1.133 1.00 84.56 734 ARG A CA 1
ATOM 5689 C C . ARG A 1 734 ? -8.690 -5.917 -1.982 1.00 84.56 734 ARG A C 1
ATOM 5691 O O . ARG A 1 734 ? -7.716 -5.334 -2.464 1.00 84.56 734 ARG A O 1
ATOM 5698 N N . LEU A 1 735 ? -8.978 -7.196 -2.174 1.00 86.00 735 LEU A N 1
ATOM 5699 C CA . LEU A 1 735 ? -8.191 -8.067 -3.021 1.00 86.00 735 LEU A CA 1
ATOM 5700 C C . LEU A 1 735 ? -8.792 -8.108 -4.422 1.00 86.00 735 LEU A C 1
ATOM 5702 O O . LEU A 1 735 ? -10.002 -8.032 -4.598 1.00 86.00 735 LEU A O 1
ATOM 5706 N N . GLY A 1 736 ? -7.930 -8.203 -5.418 1.00 82.81 736 GLY A N 1
ATOM 5707 C CA . GLY A 1 736 ? -8.309 -8.279 -6.817 1.00 82.81 736 GLY A CA 1
ATOM 5708 C C . GLY A 1 736 ? -7.107 -8.667 -7.660 1.00 82.81 736 GLY A C 1
ATOM 5709 O O . GLY A 1 736 ? -5.958 -8.548 -7.244 1.00 82.81 736 GLY A O 1
ATOM 5710 N N . ASP A 1 737 ? -7.376 -9.184 -8.839 1.00 79.00 737 ASP A N 1
ATOM 5711 C CA . ASP A 1 737 ? -6.390 -9.588 -9.836 1.00 79.00 737 ASP A CA 1
ATOM 5712 C C . ASP A 1 737 ? -6.273 -8.572 -10.982 1.00 79.00 737 ASP A C 1
ATOM 5714 O O . ASP A 1 737 ? -5.264 -8.554 -11.694 1.00 79.00 737 ASP A O 1
ATOM 5718 N N . PHE A 1 738 ? -7.256 -7.675 -11.090 1.00 77.38 738 PHE A N 1
ATOM 5719 C CA . PHE A 1 738 ? -7.302 -6.569 -12.032 1.00 77.38 738 PHE A CA 1
ATOM 5720 C C . PHE A 1 738 ? -7.726 -5.252 -11.366 1.00 77.38 738 PHE A C 1
ATOM 5722 O O . PHE A 1 738 ? -8.340 -5.240 -10.301 1.00 77.38 738 PHE A O 1
ATOM 5729 N N . SER A 1 739 ? -7.409 -4.131 -12.013 1.00 71.88 739 SER A N 1
ATOM 5730 C CA . SER A 1 739 ? -7.900 -2.803 -11.675 1.00 71.88 739 SER A CA 1
ATOM 5731 C C . SER A 1 739 ? -9.122 -2.486 -12.504 1.00 71.88 739 SER A C 1
ATOM 5733 O O . SER A 1 739 ? -9.081 -2.650 -13.717 1.00 71.88 739 SER A O 1
ATOM 5735 N N . GLY A 1 740 ? -10.169 -1.997 -11.856 1.00 63.62 740 GLY A N 1
ATOM 5736 C CA . GLY A 1 740 ? -11.388 -1.525 -12.497 1.00 63.62 740 GLY A CA 1
ATOM 5737 C C . GLY A 1 740 ? -12.541 -1.591 -11.508 1.00 63.62 740 GLY A C 1
ATOM 5738 O O . GLY A 1 740 ? -12.703 -2.588 -10.806 1.00 63.62 740 GLY A O 1
ATOM 5739 N N . SER A 1 741 ? -13.335 -0.526 -11.421 1.00 53.00 741 SER A N 1
ATOM 5740 C CA . SER A 1 741 ? -14.495 -0.525 -10.538 1.00 53.00 741 SER A CA 1
ATOM 5741 C C . SER A 1 741 ? -15.532 -1.510 -11.070 1.00 53.00 741 SER A C 1
ATOM 5743 O O . SER A 1 741 ? -16.070 -1.315 -12.156 1.00 53.00 741 SER A O 1
ATOM 5745 N N . ILE A 1 742 ? -15.854 -2.550 -10.295 1.00 51.72 742 ILE A N 1
ATOM 5746 C CA . ILE A 1 742 ? -17.131 -3.271 -10.419 1.00 51.72 742 ILE A CA 1
ATOM 5747 C C . ILE A 1 742 ? -18.196 -2.355 -9.819 1.00 51.72 742 ILE A C 1
ATOM 5749 O O . ILE A 1 742 ? -18.714 -2.597 -8.725 1.00 51.72 742 ILE A O 1
ATOM 5753 N N . ALA A 1 743 ? -18.417 -1.208 -10.459 1.00 43.88 743 ALA A N 1
ATOM 5754 C CA . ALA A 1 743 ? -19.369 -0.237 -9.972 1.00 43.88 743 ALA A CA 1
ATOM 5755 C C . ALA A 1 743 ? -20.770 -0.839 -10.100 1.00 43.88 743 ALA A C 1
ATOM 5757 O O . ALA A 1 743 ? -21.217 -1.349 -11.125 1.00 43.88 743 ALA A O 1
ATOM 5758 N N . SER A 1 744 ? -21.433 -0.874 -8.955 1.00 43.22 744 SER A N 1
ATOM 5759 C CA . SER A 1 744 ? -22.720 -1.501 -8.757 1.00 43.22 744 SER A CA 1
ATOM 5760 C C . SER A 1 744 ? -23.833 -0.626 -9.335 1.00 43.22 744 SER A C 1
ATOM 5762 O O . SER A 1 744 ? -24.405 0.183 -8.606 1.00 43.22 744 SER A O 1
ATOM 5764 N N . GLY A 1 745 ? -24.188 -0.840 -10.602 1.00 42.62 745 GLY A N 1
ATOM 5765 C CA . GLY A 1 745 ? -25.537 -0.563 -11.099 1.00 42.62 745 GLY A CA 1
ATOM 5766 C C . GLY A 1 745 ? -25.645 0.405 -12.272 1.00 42.62 745 GLY A C 1
ATOM 5767 O O . GLY A 1 745 ? -26.111 1.527 -12.101 1.00 42.62 745 GLY A O 1
ATOM 5768 N N . GLY A 1 746 ? -25.375 -0.083 -13.478 1.00 45.72 746 GLY A N 1
ATOM 5769 C CA . GLY A 1 746 ? -25.742 0.584 -14.724 1.00 45.72 746 GLY A CA 1
ATOM 5770 C C . GLY A 1 746 ? -25.177 -0.162 -15.925 1.00 45.72 746 GLY A C 1
ATOM 5771 O O . GLY A 1 746 ? -24.099 -0.733 -15.826 1.00 45.72 746 GLY A O 1
ATOM 5772 N N . TRP A 1 747 ? -25.897 -0.154 -17.056 1.00 46.06 747 TRP A N 1
ATOM 5773 C CA . TRP A 1 747 ? -25.417 -0.722 -18.328 1.00 46.06 747 TRP A CA 1
ATOM 5774 C C . TRP A 1 747 ? -24.235 0.110 -18.872 1.00 46.06 747 TRP A C 1
ATOM 5776 O O . TRP A 1 747 ? -23.663 -0.218 -19.902 1.00 46.06 747 TRP A O 1
ATOM 5786 N N . ASP A 1 748 ? -23.890 1.189 -18.163 1.00 47.88 748 ASP A N 1
ATOM 5787 C CA . ASP A 1 748 ? -22.897 2.190 -18.519 1.00 47.88 748 ASP A CA 1
ATOM 5788 C C . ASP A 1 748 ? -21.625 2.111 -17.634 1.00 47.88 748 ASP A C 1
ATOM 5790 O O . ASP A 1 748 ? -20.624 2.742 -17.954 1.00 47.88 748 ASP A O 1
ATOM 5794 N N . ASP A 1 749 ? -21.615 1.294 -16.568 1.00 49.25 749 ASP A N 1
ATOM 5795 C CA . ASP A 1 749 ? -20.497 1.159 -15.608 1.00 49.25 749 ASP A CA 1
ATOM 5796 C C . ASP A 1 749 ? -19.639 -0.095 -15.892 1.00 49.25 749 ASP A C 1
ATOM 5798 O O . ASP A 1 749 ? -19.317 -0.890 -15.004 1.00 49.25 749 ASP A O 1
ATOM 5802 N N . ASP A 1 750 ? -19.297 -0.319 -17.162 1.00 50.97 750 ASP A N 1
ATOM 5803 C CA . ASP A 1 750 ? -18.547 -1.506 -17.568 1.00 50.97 750 ASP A CA 1
ATOM 5804 C C . ASP A 1 750 ? -17.142 -1.554 -16.950 1.00 50.97 750 ASP A C 1
ATOM 5806 O O . ASP A 1 750 ? -16.353 -0.611 -16.989 1.00 50.97 750 ASP A O 1
ATOM 5810 N N . THR A 1 751 ? -16.831 -2.704 -16.360 1.00 54.47 751 THR A N 1
ATOM 5811 C CA . THR A 1 751 ? -15.574 -3.011 -15.680 1.00 54.47 751 THR A CA 1
ATOM 5812 C C . THR A 1 751 ? -14.430 -3.168 -16.673 1.00 54.47 751 THR A C 1
ATOM 5814 O O . THR A 1 751 ? -14.377 -4.145 -17.425 1.00 54.47 751 THR A O 1
ATOM 5817 N N . TYR A 1 752 ? -13.461 -2.261 -16.616 1.00 63.28 752 TYR A N 1
ATOM 5818 C CA . TYR A 1 752 ? -12.256 -2.318 -17.440 1.00 63.28 752 TYR A CA 1
ATOM 5819 C C . TYR A 1 752 ? -11.069 -2.856 -16.670 1.00 63.28 752 TYR A C 1
ATOM 5821 O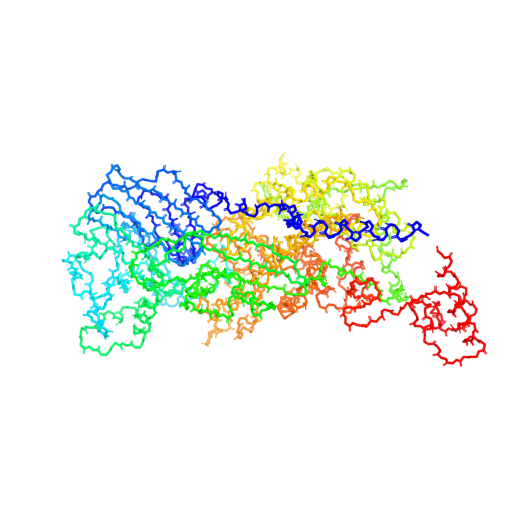 O . TYR A 1 752 ? -10.233 -2.096 -16.191 1.00 63.28 752 TYR A O 1
ATOM 5829 N N . ALA A 1 753 ? -11.019 -4.178 -16.585 1.00 70.06 753 ALA A N 1
ATOM 5830 C CA . ALA A 1 753 ? -9.944 -4.917 -15.961 1.00 70.06 753 ALA A CA 1
ATOM 5831 C C . ALA A 1 753 ? -8.615 -4.731 -16.721 1.00 70.06 753 ALA A C 1
ATOM 5833 O O . ALA A 1 753 ? -8.478 -5.209 -17.842 1.00 70.06 753 ALA A O 1
ATOM 5834 N N . THR A 1 754 ? -7.628 -4.061 -16.117 1.00 79.44 754 THR A N 1
ATOM 5835 C CA . THR A 1 754 ? -6.206 -4.325 -16.431 1.00 79.44 754 THR A CA 1
ATOM 5836 C C . THR A 1 754 ? -5.598 -5.126 -15.306 1.00 79.44 754 THR A C 1
ATOM 5838 O O . THR A 1 754 ? -5.860 -4.827 -14.146 1.00 79.44 754 THR A O 1
ATOM 5841 N N . GLN A 1 755 ? -4.739 -6.083 -15.609 1.00 88.00 755 GLN A N 1
ATOM 5842 C CA . GLN A 1 755 ? -3.945 -6.762 -14.590 1.00 88.00 755 GLN A CA 1
ATOM 5843 C C . GLN A 1 755 ? -3.103 -5.748 -13.794 1.00 88.00 755 GLN A C 1
ATOM 5845 O O . GLN A 1 755 ? -2.656 -4.731 -14.331 1.00 88.00 755 GLN A O 1
ATOM 5850 N N . ILE A 1 756 ? -2.912 -5.991 -12.495 1.00 87.25 756 ILE A N 1
ATOM 5851 C CA . ILE A 1 756 ? -2.276 -5.009 -11.587 1.00 87.25 756 ILE A CA 1
ATOM 5852 C C . ILE A 1 756 ? -0.908 -5.426 -11.061 1.00 87.25 756 ILE A C 1
ATOM 5854 O O . ILE A 1 756 ? -0.205 -4.583 -10.505 1.00 87.25 756 ILE A O 1
ATOM 5858 N N . GLY A 1 757 ? -0.526 -6.697 -11.209 1.00 88.88 757 GLY A N 1
ATOM 5859 C CA . GLY A 1 757 ? 0.620 -7.259 -10.490 1.00 88.88 757 GLY A CA 1
ATOM 5860 C C . GLY A 1 757 ? 1.953 -6.579 -10.797 1.00 88.88 757 GLY A C 1
ATOM 5861 O O . GLY A 1 757 ? 2.725 -6.286 -9.878 1.00 88.88 757 GLY A O 1
ATOM 5862 N N . TYR A 1 758 ? 2.201 -6.277 -12.075 1.00 95.38 758 TYR A N 1
ATOM 5863 C CA . TYR A 1 758 ? 3.511 -5.816 -12.558 1.00 95.38 758 TYR A CA 1
ATOM 5864 C C . TYR A 1 758 ? 3.444 -4.544 -13.396 1.00 95.38 758 TYR A C 1
ATOM 5866 O O . TYR A 1 758 ? 4.449 -4.119 -13.967 1.00 95.38 758 TYR A O 1
ATOM 5874 N N . ARG A 1 759 ? 2.275 -3.906 -13.462 1.00 92.06 759 ARG A N 1
ATOM 5875 C CA . ARG A 1 759 ? 2.118 -2.609 -14.111 1.00 92.06 759 ARG A CA 1
ATOM 5876 C C . ARG A 1 759 ? 3.041 -1.586 -13.448 1.00 92.06 759 ARG A C 1
ATOM 5878 O O . ARG A 1 759 ? 3.151 -1.545 -12.221 1.00 92.06 759 ARG A O 1
ATOM 5885 N N . ASP A 1 760 ? 3.716 -0.797 -14.280 1.00 93.19 760 ASP A N 1
ATOM 5886 C CA . ASP A 1 760 ? 4.701 0.225 -13.897 1.00 93.19 760 ASP A CA 1
ATOM 5887 C C . ASP A 1 760 ? 5.896 -0.296 -13.075 1.00 93.19 760 ASP A C 1
ATOM 5889 O O . ASP A 1 760 ? 6.613 0.472 -12.432 1.00 93.19 760 ASP A O 1
ATOM 5893 N N . MET A 1 761 ? 6.142 -1.609 -13.104 1.00 96.81 761 MET A N 1
ATOM 5894 C CA . MET A 1 761 ? 7.360 -2.189 -12.553 1.00 96.81 761 MET A CA 1
ATOM 5895 C C . MET A 1 761 ? 8.583 -1.724 -13.351 1.00 96.81 761 MET A C 1
ATOM 5897 O O . MET A 1 761 ? 8.549 -1.612 -14.576 1.00 96.81 761 MET A O 1
ATOM 5901 N N . VAL A 1 762 ? 9.685 -1.501 -12.641 1.00 97.94 762 VAL A N 1
ATOM 5902 C CA . VAL A 1 762 ? 11.004 -1.199 -13.211 1.00 97.94 762 VAL A CA 1
ATOM 5903 C C . VAL A 1 762 ? 11.975 -2.352 -12.920 1.00 97.94 762 VAL A C 1
ATOM 5905 O O . VAL A 1 762 ? 11.735 -3.093 -11.959 1.00 97.94 762 VAL A O 1
ATOM 5908 N N . PRO A 1 763 ? 13.091 -2.505 -13.662 1.00 97.94 763 PRO A N 1
ATOM 5909 C CA . PRO A 1 763 ? 14.017 -3.625 -13.468 1.00 97.94 763 PRO A CA 1
ATOM 5910 C C . PRO A 1 763 ? 14.484 -3.818 -12.017 1.00 97.94 763 PRO A C 1
ATOM 5912 O O . PRO A 1 763 ? 14.502 -4.937 -11.515 1.00 97.94 763 PRO A O 1
ATOM 5915 N N . HIS A 1 764 ? 14.798 -2.734 -11.300 1.00 98.06 764 HIS A N 1
ATOM 5916 C CA . HIS A 1 764 ? 15.245 -2.810 -9.903 1.00 98.06 764 HIS A CA 1
ATOM 5917 C C . HIS A 1 764 ? 14.149 -3.345 -8.962 1.00 98.06 764 HIS A C 1
ATOM 5919 O O . HIS A 1 764 ? 14.433 -4.150 -8.077 1.00 98.06 764 HIS A O 1
ATOM 5925 N N . LEU A 1 765 ? 12.883 -2.960 -9.170 1.00 98.12 765 LEU A N 1
ATOM 5926 C CA . LEU A 1 765 ? 11.767 -3.537 -8.417 1.00 98.12 765 LEU A CA 1
ATOM 5927 C C . LEU A 1 765 ? 11.575 -5.015 -8.772 1.00 98.12 765 LEU A C 1
ATOM 5929 O O . LEU A 1 765 ? 11.358 -5.830 -7.881 1.00 98.12 765 LEU A O 1
ATOM 5933 N N . ALA A 1 766 ? 11.713 -5.387 -10.044 1.00 98.25 766 ALA A N 1
ATOM 5934 C CA . ALA A 1 766 ? 11.673 -6.790 -10.440 1.00 98.25 766 ALA A CA 1
ATOM 5935 C C . ALA A 1 766 ? 12.791 -7.608 -9.769 1.00 98.25 766 ALA A C 1
ATOM 5937 O O . ALA A 1 766 ? 12.547 -8.730 -9.333 1.00 98.25 766 ALA A O 1
ATOM 5938 N N . TYR A 1 767 ? 13.988 -7.033 -9.599 1.00 97.88 767 TYR A N 1
ATOM 5939 C CA . TYR A 1 767 ? 15.073 -7.670 -8.851 1.00 97.88 767 TYR A CA 1
ATOM 5940 C C . TYR A 1 767 ? 14.687 -7.927 -7.390 1.00 97.88 767 TYR A C 1
ATOM 5942 O O . TYR A 1 767 ? 14.843 -9.045 -6.889 1.00 97.88 767 TYR A O 1
ATOM 5950 N N . ILE A 1 768 ? 14.104 -6.927 -6.729 1.00 98.06 768 ILE A N 1
ATOM 5951 C CA . ILE A 1 768 ? 13.578 -7.047 -5.364 1.00 98.06 768 ILE A CA 1
ATOM 5952 C C . ILE A 1 768 ? 12.514 -8.154 -5.289 1.00 98.06 768 ILE A C 1
ATOM 5954 O O . ILE A 1 768 ? 12.630 -9.055 -4.458 1.00 98.06 768 ILE A O 1
ATOM 5958 N N . LEU A 1 769 ? 11.517 -8.140 -6.181 1.00 97.94 769 LEU A N 1
ATOM 5959 C CA . LEU A 1 769 ? 10.440 -9.137 -6.202 1.00 97.94 769 LEU A CA 1
ATOM 5960 C C . LEU A 1 769 ? 10.965 -10.546 -6.506 1.00 97.94 769 LEU A C 1
ATOM 5962 O O . LEU A 1 769 ? 10.550 -11.498 -5.856 1.00 97.94 769 LEU A O 1
ATOM 5966 N N . SER A 1 770 ? 11.938 -10.695 -7.409 1.00 97.25 770 SER A N 1
ATOM 5967 C CA . SER A 1 770 ? 12.590 -11.987 -7.680 1.00 97.25 770 SER A CA 1
ATOM 5968 C C . SER A 1 770 ? 13.358 -12.538 -6.477 1.00 97.25 770 SER A C 1
ATOM 5970 O O . SER A 1 770 ? 13.557 -13.745 -6.365 1.00 97.25 770 SER A O 1
ATOM 5972 N N . THR A 1 771 ? 13.777 -11.654 -5.569 1.00 96.75 771 THR A N 1
ATOM 5973 C CA . THR A 1 771 ? 14.535 -12.029 -4.377 1.00 96.75 771 THR A CA 1
ATOM 5974 C C . THR A 1 771 ? 13.620 -12.413 -3.221 1.00 96.75 771 THR A C 1
ATOM 5976 O O . THR A 1 771 ? 13.892 -13.396 -2.536 1.00 96.75 771 THR A O 1
ATOM 5979 N N . PHE A 1 772 ? 12.551 -11.648 -2.990 1.00 97.62 772 PHE A N 1
ATOM 5980 C CA . PHE A 1 772 ? 11.707 -11.804 -1.801 1.00 97.62 772 PHE A CA 1
ATOM 5981 C C . PHE A 1 772 ? 10.359 -12.484 -2.073 1.00 97.62 772 PHE A C 1
ATOM 5983 O O . PHE A 1 772 ? 9.833 -13.149 -1.187 1.00 97.62 772 PHE A O 1
ATOM 5990 N N . GLU A 1 773 ? 9.822 -12.382 -3.291 1.00 96.44 773 GLU A N 1
ATOM 5991 C CA . GLU A 1 773 ? 8.509 -12.926 -3.677 1.00 96.44 773 GLU A CA 1
ATOM 5992 C C . GLU A 1 773 ? 8.515 -13.743 -4.991 1.00 96.44 773 GLU A C 1
ATOM 5994 O O . GLU A 1 773 ? 7.566 -13.658 -5.780 1.00 96.44 773 GLU A O 1
ATOM 5999 N N . PRO A 1 774 ? 9.531 -14.590 -5.269 1.00 96.12 774 PRO A N 1
ATOM 6000 C CA . PRO A 1 774 ? 9.578 -15.333 -6.530 1.00 96.12 774 PRO A CA 1
ATOM 6001 C C . PRO A 1 774 ? 8.411 -16.321 -6.682 1.00 96.12 774 PRO A C 1
ATOM 6003 O O . PRO A 1 774 ? 7.929 -16.549 -7.788 1.00 96.12 774 PRO A O 1
ATOM 6006 N N . GLU A 1 775 ? 7.938 -16.911 -5.580 1.00 95.12 775 GLU A N 1
ATOM 6007 C CA . GLU A 1 775 ? 6.831 -17.876 -5.595 1.00 95.12 775 GLU A CA 1
ATOM 6008 C C . GLU A 1 775 ? 5.494 -17.209 -5.908 1.00 95.12 775 GLU A C 1
ATOM 6010 O O . GLU A 1 775 ? 4.724 -17.729 -6.714 1.00 95.12 775 GLU A O 1
ATOM 6015 N N . LYS A 1 776 ? 5.231 -16.039 -5.313 1.00 93.81 776 LYS A N 1
ATOM 6016 C CA . LYS A 1 776 ? 4.029 -15.258 -5.611 1.00 93.81 776 LYS A CA 1
ATOM 6017 C C . LYS A 1 776 ? 4.048 -14.743 -7.039 1.00 93.81 776 LYS A C 1
ATOM 6019 O O . LYS A 1 776 ? 3.011 -14.785 -7.701 1.00 93.81 776 LYS A O 1
ATOM 6024 N N . ALA A 1 777 ? 5.219 -14.349 -7.539 1.00 95.00 777 ALA A N 1
ATOM 6025 C CA . ALA A 1 777 ? 5.326 -13.921 -8.918 1.00 95.00 777 ALA A CA 1
ATOM 6026 C C . ALA A 1 777 ? 5.045 -15.041 -9.920 1.00 95.00 777 ALA A C 1
ATOM 6028 O O . ALA A 1 777 ? 4.215 -14.878 -10.816 1.00 95.00 777 ALA A O 1
ATOM 6029 N N . ARG A 1 778 ? 5.655 -16.208 -9.702 1.00 95.00 778 ARG A N 1
ATOM 6030 C CA . ARG A 1 778 ? 5.383 -17.404 -10.502 1.00 95.00 778 ARG A CA 1
ATOM 6031 C C . ARG A 1 778 ? 3.916 -17.812 -10.433 1.00 95.00 778 ARG A C 1
ATOM 6033 O O . ARG A 1 778 ? 3.326 -18.085 -11.466 1.00 95.00 778 ARG A O 1
ATOM 6040 N N . LEU A 1 779 ? 3.302 -17.801 -9.247 1.00 92.69 779 LEU A N 1
ATOM 6041 C CA . LEU A 1 779 ? 1.880 -18.114 -9.093 1.00 92.69 779 LEU A CA 1
ATOM 6042 C C . LEU A 1 779 ? 1.013 -17.213 -9.979 1.00 92.69 779 LEU A C 1
ATOM 6044 O O . LEU A 1 779 ? 0.170 -17.724 -10.714 1.00 92.69 779 LEU A O 1
ATOM 6048 N N . TYR A 1 780 ? 1.213 -15.893 -9.915 1.00 93.25 780 TYR A N 1
ATOM 6049 C CA . TYR A 1 780 ? 0.443 -14.940 -10.715 1.00 93.25 780 TYR A CA 1
ATOM 6050 C C . TYR A 1 780 ? 0.634 -15.192 -12.215 1.00 93.25 780 TYR A C 1
ATOM 6052 O O . TYR A 1 780 ? -0.348 -15.297 -12.951 1.00 93.25 780 TYR A O 1
ATOM 6060 N N . LEU A 1 781 ? 1.886 -15.355 -12.659 1.00 93.69 781 LEU A N 1
ATOM 6061 C CA . LEU A 1 781 ? 2.227 -15.629 -14.056 1.00 93.69 781 LEU A CA 1
ATOM 6062 C C . LEU A 1 781 ? 1.649 -16.961 -14.539 1.00 93.69 781 LEU A C 1
ATOM 6064 O O . LEU A 1 781 ? 1.033 -17.007 -15.602 1.00 93.69 781 LEU A O 1
ATOM 6068 N N . ASP A 1 782 ? 1.759 -18.028 -13.756 1.00 92.06 782 ASP A N 1
ATOM 6069 C CA . ASP A 1 782 ? 1.182 -19.331 -14.082 1.00 92.06 782 ASP A CA 1
ATOM 6070 C C . ASP A 1 782 ? -0.340 -19.226 -14.249 1.00 92.06 782 ASP A C 1
ATOM 6072 O O . ASP A 1 782 ? -0.893 -19.781 -15.200 1.00 92.06 782 ASP A O 1
ATOM 6076 N N . LYS A 1 783 ? -1.040 -18.479 -13.380 1.00 88.38 783 LYS A N 1
ATOM 6077 C CA . LYS A 1 783 ? -2.492 -18.265 -13.527 1.00 88.38 783 LYS A CA 1
ATOM 6078 C C . LYS A 1 783 ? -2.824 -17.442 -14.764 1.00 88.38 783 LYS A C 1
ATOM 6080 O O . LYS A 1 783 ? -3.677 -17.864 -15.544 1.00 88.38 783 LYS A O 1
ATOM 6085 N N . ALA A 1 784 ? -2.143 -16.317 -14.963 1.00 89.25 784 ALA A N 1
ATOM 6086 C CA . ALA A 1 784 ? -2.374 -15.442 -16.106 1.00 89.25 784 ALA A CA 1
ATOM 6087 C C . ALA A 1 784 ? -2.140 -16.176 -17.432 1.00 89.25 784 ALA A C 1
ATOM 6089 O O . ALA A 1 784 ? -3.004 -16.170 -18.305 1.00 89.25 784 ALA A O 1
ATOM 6090 N N . THR A 1 785 ? -1.018 -16.887 -17.557 1.00 89.50 785 THR A N 1
ATOM 6091 C CA . THR A 1 785 ? -0.659 -17.616 -18.782 1.00 89.50 785 THR A CA 1
ATOM 6092 C C . THR A 1 785 ? -1.505 -18.870 -19.017 1.00 89.50 785 THR A C 1
ATOM 6094 O O . THR A 1 785 ? -1.730 -19.243 -20.167 1.00 89.50 785 THR A O 1
ATOM 6097 N N . THR A 1 786 ? -2.021 -19.506 -17.959 1.00 86.44 786 THR A N 1
ATOM 6098 C CA . THR A 1 786 ? -2.957 -20.637 -18.087 1.00 86.44 786 THR A CA 1
ATOM 6099 C C . THR A 1 786 ? -4.332 -20.181 -18.572 1.00 86.44 786 THR A C 1
ATOM 6101 O O . THR A 1 786 ? -4.959 -20.868 -19.377 1.00 86.44 786 THR A O 1
ATOM 6104 N N . LEU A 1 787 ? -4.826 -19.051 -18.059 1.00 82.25 787 LEU A N 1
ATOM 6105 C CA . LEU A 1 787 ? -6.173 -18.561 -18.359 1.00 82.25 787 LEU A CA 1
ATOM 6106 C C . LEU A 1 787 ? -6.243 -17.731 -19.636 1.00 82.25 787 LEU A C 1
ATOM 6108 O O . LEU A 1 787 ? -7.299 -17.684 -20.255 1.00 82.25 787 LEU A O 1
ATOM 6112 N N . ILE A 1 788 ? -5.139 -17.106 -20.041 1.00 86.94 788 ILE A N 1
ATOM 6113 C CA . ILE A 1 788 ? -5.058 -16.271 -21.237 1.00 86.94 788 ILE A CA 1
ATOM 6114 C C . ILE A 1 788 ? -4.013 -16.908 -22.168 1.00 86.94 788 ILE A C 1
ATOM 6116 O O . ILE A 1 788 ? -2.834 -16.569 -22.090 1.00 86.94 788 ILE A O 1
ATOM 6120 N N . PRO A 1 789 ? -4.395 -17.848 -23.055 1.00 86.81 789 PRO A N 1
ATOM 6121 C CA . PRO A 1 789 ? -3.435 -18.582 -23.889 1.00 86.81 789 PRO A CA 1
ATOM 6122 C C . PRO A 1 789 ? -2.546 -17.672 -24.746 1.00 86.81 789 PRO A C 1
ATOM 6124 O O . PRO A 1 789 ? -1.368 -17.956 -24.951 1.00 86.81 789 PRO A O 1
ATOM 6127 N N . ASN A 1 790 ? -3.110 -16.547 -25.191 1.00 92.25 790 ASN A N 1
ATOM 6128 C CA . ASN A 1 790 ? -2.444 -15.531 -25.998 1.00 92.25 790 ASN A CA 1
ATOM 6129 C C . ASN A 1 790 ? -2.009 -14.316 -25.156 1.00 92.25 790 ASN A C 1
ATOM 6131 O O . ASN A 1 790 ? -1.909 -13.211 -25.680 1.00 92.25 790 ASN A O 1
ATOM 6135 N N . TRP A 1 791 ? -1.732 -14.501 -23.856 1.00 93.31 791 TRP A N 1
ATOM 6136 C CA . TRP A 1 791 ? -1.378 -13.435 -22.902 1.00 93.31 791 TRP A CA 1
ATOM 6137 C C . TRP A 1 791 ? -0.295 -12.478 -23.412 1.00 93.31 791 TRP A C 1
ATOM 6139 O O . TRP A 1 791 ? -0.296 -11.305 -23.059 1.00 93.31 791 TRP A O 1
ATOM 6149 N N . TYR A 1 792 ? 0.625 -12.978 -24.238 1.00 94.12 792 TYR A N 1
ATOM 6150 C CA . TYR A 1 792 ? 1.755 -12.234 -24.782 1.00 94.12 792 TYR A CA 1
ATOM 6151 C C . TYR A 1 792 ? 1.379 -11.304 -25.937 1.00 94.12 792 TYR A C 1
ATOM 6153 O O . TYR A 1 792 ? 2.176 -10.431 -26.285 1.00 94.12 792 TYR A O 1
ATOM 6161 N N . ALA A 1 793 ? 0.194 -11.456 -26.524 1.00 92.44 793 ALA A N 1
ATOM 6162 C CA . ALA A 1 793 ? -0.271 -10.649 -27.639 1.00 92.44 793 ALA A CA 1
ATOM 6163 C C . ALA A 1 793 ? -1.255 -9.573 -27.165 1.00 92.44 793 ALA A C 1
ATOM 6165 O O . ALA A 1 793 ? -2.169 -9.871 -26.387 1.00 92.44 793 ALA A O 1
ATOM 6166 N N . ALA A 1 794 ? -1.070 -8.324 -27.602 1.00 88.75 794 ALA A N 1
ATOM 6167 C CA . ALA A 1 794 ? -2.056 -7.282 -27.310 1.00 88.75 794 ALA A CA 1
ATOM 6168 C C . ALA A 1 794 ? -3.311 -7.512 -28.150 1.00 88.75 794 ALA A C 1
ATOM 6170 O O . ALA A 1 794 ? -3.233 -8.015 -29.270 1.00 88.75 794 ALA A O 1
ATOM 6171 N N . PHE A 1 795 ? -4.469 -7.137 -27.608 1.00 85.25 795 PHE A N 1
ATOM 6172 C CA . PHE A 1 795 ? -5.775 -7.306 -28.251 1.00 85.25 795 PHE A CA 1
ATOM 6173 C C . PHE A 1 795 ? -6.137 -8.758 -28.589 1.00 85.25 795 PHE A C 1
ATOM 6175 O O . PHE A 1 795 ? -7.051 -9.004 -29.375 1.00 85.25 795 PHE A O 1
ATOM 6182 N N . SER A 1 796 ? -5.427 -9.721 -28.001 1.00 87.62 796 SER A N 1
ATOM 6183 C CA . SER A 1 796 ? -5.778 -11.137 -28.061 1.00 87.62 796 SER A CA 1
ATOM 6184 C C . SER A 1 796 ? -7.030 -11.432 -27.243 1.00 87.62 796 SER A C 1
ATOM 6186 O O . SER A 1 796 ? -7.523 -10.559 -26.536 1.00 87.62 796 SER A O 1
ATOM 6188 N N . GLU A 1 797 ? -7.551 -12.656 -27.310 1.00 82.25 797 GLU A N 1
ATOM 6189 C CA . GLU A 1 797 ? -8.716 -13.052 -26.525 1.00 82.25 797 GLU A CA 1
ATOM 6190 C C . GLU A 1 797 ? -8.443 -12.894 -25.020 1.00 82.25 797 GLU A C 1
ATOM 6192 O O . GLU A 1 797 ? -7.611 -13.587 -24.430 1.00 82.25 797 GLU A O 1
ATOM 6197 N N . GLY A 1 798 ? -9.156 -11.958 -24.400 1.00 74.06 798 GLY A N 1
ATOM 6198 C CA . GLY A 1 798 ? -9.169 -11.733 -22.963 1.00 74.06 798 GLY A CA 1
ATOM 6199 C C . GLY A 1 798 ? -10.192 -12.640 -22.288 1.00 74.06 798 GLY A C 1
ATOM 6200 O O . GLY A 1 798 ? -11.302 -12.814 -22.784 1.00 74.06 798 GLY A O 1
ATOM 6201 N N . VAL A 1 799 ? -9.805 -13.213 -21.149 1.00 71.44 799 VAL A N 1
ATOM 6202 C CA . VAL A 1 799 ? -10.712 -13.958 -20.255 1.00 71.44 799 VAL A CA 1
ATOM 6203 C C . VAL A 1 799 ? -11.072 -13.123 -19.016 1.00 71.44 799 VAL A C 1
ATOM 6205 O O . VAL A 1 799 ? -12.050 -13.415 -18.337 1.00 71.44 799 VAL A O 1
ATOM 6208 N N . ILE A 1 800 ? -10.312 -12.055 -18.749 1.00 69.38 800 ILE A N 1
ATOM 6209 C CA . ILE A 1 800 ? -10.527 -11.125 -17.636 1.00 69.38 800 ILE A CA 1
ATOM 6210 C C . ILE A 1 800 ? -11.286 -9.894 -18.147 1.00 69.38 800 ILE A C 1
ATOM 6212 O O . ILE A 1 800 ? -10.866 -9.287 -19.129 1.00 69.38 800 ILE A O 1
ATOM 6216 N N . GLY A 1 801 ? -12.354 -9.492 -17.453 1.00 59.88 801 GLY A N 1
ATOM 6217 C CA . GLY A 1 801 ? -13.200 -8.344 -17.819 1.00 59.88 801 GLY A CA 1
ATOM 6218 C C . GLY A 1 801 ? -14.641 -8.744 -18.154 1.00 59.88 801 GLY A C 1
ATOM 6219 O O . GLY A 1 801 ? -14.977 -9.916 -18.057 1.00 59.88 801 GLY A O 1
ATOM 6220 N N . ASN A 1 802 ? -15.502 -7.765 -18.466 1.00 63.22 802 ASN A N 1
ATOM 6221 C CA . ASN A 1 802 ? -16.913 -7.988 -18.842 1.00 63.22 802 ASN A CA 1
ATOM 6222 C C . ASN A 1 802 ? -17.063 -8.175 -20.369 1.00 63.22 802 ASN A C 1
ATOM 6224 O O . ASN A 1 802 ? -16.326 -8.955 -20.958 1.00 63.22 802 ASN A O 1
ATOM 6228 N N . GLU A 1 803 ? -17.971 -7.452 -21.038 1.00 60.34 803 GLU A N 1
ATOM 6229 C CA . GLU A 1 803 ? -18.337 -7.629 -22.458 1.00 60.34 803 GLU A CA 1
ATOM 6230 C C . GLU A 1 803 ? -17.164 -7.496 -23.465 1.00 60.34 803 GLU A C 1
ATOM 6232 O O . GLU A 1 803 ? -17.291 -7.897 -24.625 1.00 60.34 803 GLU A O 1
ATOM 6237 N N . HIS A 1 804 ? -15.993 -7.019 -23.020 1.00 60.44 804 HIS A N 1
ATOM 6238 C CA . HIS A 1 804 ? -14.761 -6.926 -23.808 1.00 60.44 804 HIS A CA 1
ATOM 6239 C C . HIS A 1 804 ? -13.835 -8.113 -23.582 1.00 60.44 804 HIS A C 1
ATOM 6241 O O . HIS A 1 804 ? -12.990 -8.103 -22.693 1.00 60.44 804 HIS A O 1
ATOM 6247 N N . ASN A 1 805 ? -13.921 -9.096 -24.473 1.00 67.50 805 ASN A N 1
ATOM 6248 C CA . ASN A 1 805 ? -13.031 -10.259 -24.479 1.00 67.50 805 ASN A CA 1
ATOM 6249 C C . ASN A 1 805 ? -11.685 -9.964 -25.170 1.00 67.50 805 ASN A C 1
ATOM 6251 O O . ASN A 1 805 ? -11.211 -10.795 -25.945 1.00 67.50 805 ASN A O 1
ATOM 6255 N N . ILE A 1 806 ? -11.081 -8.788 -24.950 1.00 79.00 806 ILE A N 1
ATOM 6256 C CA . ILE A 1 806 ? -9.752 -8.452 -25.487 1.00 79.00 806 ILE A CA 1
ATOM 6257 C C . ILE A 1 806 ? -8.761 -8.109 -24.376 1.00 79.00 806 ILE A C 1
ATOM 6259 O O . ILE A 1 806 ? -9.046 -7.312 -23.486 1.00 79.00 806 ILE A O 1
ATOM 6263 N N . ASN A 1 807 ? -7.575 -8.708 -24.441 1.00 82.19 807 ASN A N 1
ATOM 6264 C CA . ASN A 1 807 ? -6.482 -8.433 -23.524 1.00 82.19 807 ASN A CA 1
ATOM 6265 C C . ASN A 1 807 ? -5.840 -7.080 -23.857 1.00 82.19 807 ASN A C 1
ATOM 6267 O O . ASN A 1 807 ? -5.553 -6.788 -25.022 1.00 82.19 807 ASN A O 1
ATOM 6271 N N . ARG A 1 808 ? -5.579 -6.258 -22.843 1.00 85.12 808 ARG A N 1
ATOM 6272 C CA . ARG A 1 808 ? -5.023 -4.916 -23.051 1.00 85.12 808 ARG A CA 1
ATOM 6273 C C . ARG A 1 808 ? -3.535 -4.978 -23.349 1.00 85.12 808 ARG A C 1
ATOM 6275 O O . ARG A 1 808 ? -2.814 -5.845 -22.851 1.00 85.12 808 ARG A O 1
ATOM 6282 N N . ALA A 1 809 ? -3.038 -4.013 -24.117 1.00 89.56 809 ALA A N 1
ATOM 6283 C CA . ALA A 1 809 ? -1.619 -3.981 -24.480 1.00 89.56 809 ALA A CA 1
ATOM 6284 C C . ALA A 1 809 ? -0.689 -3.923 -23.255 1.00 89.56 809 ALA A C 1
ATOM 6286 O O . ALA A 1 809 ? 0.354 -4.579 -23.233 1.00 89.56 809 ALA A O 1
ATOM 6287 N N . VAL A 1 810 ? -1.095 -3.203 -22.203 1.00 90.88 810 VAL A N 1
ATOM 6288 C CA . VAL A 1 810 ? -0.336 -3.128 -20.943 1.00 90.88 810 VAL A CA 1
ATOM 6289 C C . VAL A 1 810 ? -0.272 -4.457 -20.194 1.00 90.88 810 VAL A C 1
ATOM 6291 O O . VAL A 1 810 ? 0.721 -4.711 -19.520 1.00 90.88 810 VAL A O 1
ATOM 6294 N N . ASP A 1 811 ? -1.281 -5.318 -20.322 1.00 91.31 811 ASP A N 1
ATOM 6295 C CA . ASP A 1 811 ? -1.316 -6.624 -19.656 1.00 91.31 811 ASP A CA 1
ATOM 6296 C C . ASP A 1 811 ? -0.323 -7.577 -20.312 1.00 91.31 811 ASP A C 1
ATOM 6298 O O . ASP A 1 811 ? 0.522 -8.180 -19.650 1.00 91.31 811 ASP A O 1
ATOM 6302 N N . SER A 1 812 ? -0.337 -7.609 -21.641 1.00 94.19 812 SER A N 1
ATOM 6303 C CA . SER A 1 812 ? 0.668 -8.305 -22.436 1.00 94.19 812 SER A CA 1
ATOM 6304 C C . SER A 1 812 ? 2.091 -7.797 -22.160 1.00 94.19 812 SER A C 1
ATOM 6306 O O . SER A 1 812 ? 3.025 -8.588 -21.997 1.00 94.19 812 SER A O 1
ATOM 6308 N N . TYR A 1 813 ? 2.269 -6.478 -22.065 1.00 96.38 813 TYR A N 1
ATOM 6309 C CA . TYR A 1 813 ? 3.555 -5.864 -21.748 1.00 96.38 813 TYR A CA 1
ATOM 6310 C C . TYR A 1 813 ? 4.040 -6.217 -20.332 1.00 96.38 813 TYR A C 1
ATOM 6312 O O . TYR A 1 813 ? 5.156 -6.712 -20.183 1.00 96.38 813 TYR A O 1
ATOM 6320 N N . GLN A 1 814 ? 3.221 -6.025 -19.295 1.00 95.88 814 GLN A N 1
ATOM 6321 C CA . GLN A 1 814 ? 3.646 -6.241 -17.907 1.00 95.88 814 GLN A CA 1
ATOM 6322 C C . GLN A 1 814 ? 3.959 -7.716 -17.611 1.00 95.88 814 GLN A C 1
ATOM 6324 O O . GLN A 1 814 ? 4.928 -8.004 -16.908 1.00 95.88 814 GLN A O 1
ATOM 6329 N N . LEU A 1 815 ? 3.188 -8.655 -18.180 1.00 96.69 815 LEU A N 1
ATOM 6330 C CA . LEU A 1 815 ? 3.442 -10.091 -18.042 1.00 96.69 815 LEU A CA 1
ATOM 6331 C C . LEU A 1 815 ? 4.752 -10.487 -18.727 1.00 96.69 815 LEU A C 1
ATOM 6333 O O . LEU A 1 815 ? 5.538 -11.248 -18.162 1.00 96.69 815 LEU A O 1
ATOM 6337 N N . PHE A 1 816 ? 5.028 -9.924 -19.908 1.00 98.00 816 PHE A N 1
ATOM 6338 C CA . PHE A 1 816 ? 6.307 -10.124 -20.584 1.00 98.00 816 PHE A CA 1
ATOM 6339 C C . PHE A 1 816 ? 7.469 -9.607 -19.732 1.00 98.00 816 PHE A C 1
ATOM 6341 O O . PHE A 1 816 ? 8.449 -10.324 -19.537 1.00 98.00 816 PHE A O 1
ATOM 6348 N N . MET A 1 817 ? 7.364 -8.384 -19.198 1.00 98.38 817 MET A N 1
ATOM 6349 C CA . MET A 1 817 ? 8.414 -7.797 -18.358 1.00 98.38 817 MET A CA 1
ATOM 6350 C C . MET A 1 817 ? 8.653 -8.620 -17.087 1.00 98.38 817 MET A C 1
ATOM 6352 O O . MET A 1 817 ? 9.797 -8.824 -16.693 1.00 98.38 817 MET A O 1
ATOM 6356 N N . ALA A 1 818 ? 7.602 -9.158 -16.467 1.00 98.00 818 ALA A N 1
ATOM 6357 C CA . ALA A 1 818 ? 7.734 -10.046 -15.316 1.00 98.00 818 ALA A CA 1
ATOM 6358 C C . ALA A 1 818 ? 8.434 -11.372 -15.670 1.00 98.00 818 ALA A C 1
ATOM 6360 O O . ALA A 1 818 ? 9.324 -11.800 -14.934 1.00 98.00 818 ALA A O 1
ATOM 6361 N N . LYS A 1 819 ? 8.133 -11.981 -16.824 1.00 98.06 819 LYS A N 1
ATOM 6362 C CA . LYS A 1 819 ? 8.878 -13.155 -17.310 1.00 98.06 819 LYS A CA 1
ATOM 6363 C C . LYS A 1 819 ? 10.345 -12.842 -17.599 1.00 98.06 819 LYS A C 1
ATOM 6365 O O . LYS A 1 819 ? 11.226 -13.616 -17.232 1.00 98.06 819 LYS A O 1
ATOM 6370 N N . ALA A 1 820 ? 10.618 -11.689 -18.205 1.00 98.12 820 ALA A N 1
ATOM 6371 C CA . ALA A 1 820 ? 11.975 -11.266 -18.526 1.00 98.12 820 ALA A CA 1
ATOM 6372 C C . ALA A 1 820 ? 12.800 -10.941 -17.270 1.00 98.12 820 ALA A C 1
ATOM 6374 O O . ALA A 1 820 ? 13.937 -11.390 -17.147 1.00 98.12 820 ALA A O 1
ATOM 6375 N N . TRP A 1 821 ? 12.247 -10.175 -16.327 1.00 97.94 821 TRP A N 1
ATOM 6376 C CA . TRP A 1 821 ? 13.009 -9.630 -15.201 1.00 97.94 821 TRP A CA 1
ATOM 6377 C C . TRP A 1 821 ? 12.929 -10.460 -13.921 1.00 97.94 821 TRP A C 1
ATOM 6379 O O . TRP A 1 821 ? 13.927 -10.539 -13.203 1.00 97.94 821 TRP A O 1
ATOM 6389 N N . ILE A 1 822 ? 11.773 -11.066 -13.622 1.00 97.38 822 ILE A N 1
ATOM 6390 C CA . ILE A 1 822 ? 11.568 -11.854 -12.397 1.00 97.38 822 ILE A CA 1
ATOM 6391 C C . ILE A 1 822 ? 11.915 -13.321 -12.643 1.00 97.38 822 ILE A C 1
ATOM 6393 O O . ILE A 1 822 ? 12.759 -13.873 -11.940 1.00 97.38 822 ILE A O 1
ATOM 6397 N N . GLU A 1 823 ? 11.285 -13.954 -13.639 1.00 97.06 823 GLU A N 1
ATOM 6398 C CA . GLU A 1 823 ? 11.525 -15.378 -13.934 1.00 97.06 823 GLU A CA 1
ATOM 6399 C C . GLU A 1 823 ? 12.835 -15.620 -14.684 1.00 97.06 823 GLU A C 1
ATOM 6401 O O . GLU A 1 823 ? 13.356 -16.735 -14.651 1.00 97.06 823 GLU A O 1
ATOM 6406 N N . LYS A 1 824 ? 13.386 -14.569 -15.310 1.00 96.25 824 LYS A N 1
ATOM 6407 C CA . LYS A 1 824 ? 14.581 -14.635 -16.161 1.00 96.25 824 LYS A CA 1
ATOM 6408 C C . LYS A 1 824 ? 14.426 -15.701 -17.249 1.00 96.25 824 LYS A C 1
ATOM 6410 O O . LYS A 1 824 ? 15.327 -16.512 -17.471 1.00 96.25 824 LYS A O 1
ATOM 6415 N N . ASP A 1 825 ? 13.262 -15.708 -17.902 1.00 97.00 825 ASP A N 1
ATOM 6416 C CA . ASP A 1 825 ? 12.951 -16.649 -18.975 1.00 97.00 825 ASP A CA 1
ATOM 6417 C C . ASP A 1 825 ? 14.036 -16.627 -20.062 1.00 97.00 825 ASP A C 1
ATOM 6419 O O . ASP A 1 825 ? 14.571 -15.579 -20.431 1.00 97.00 825 ASP A O 1
ATOM 6423 N N . ALA A 1 826 ? 14.346 -17.808 -20.604 1.00 96.12 826 ALA A N 1
ATOM 6424 C CA . ALA A 1 826 ? 15.328 -17.942 -21.674 1.00 96.12 826 ALA A CA 1
ATOM 6425 C C . ALA A 1 826 ? 14.960 -17.069 -22.887 1.00 96.12 826 ALA A C 1
ATOM 6427 O O . ALA A 1 826 ? 13.787 -16.961 -23.256 1.00 96.12 826 ALA A O 1
ATOM 6428 N N . ALA A 1 827 ? 15.970 -16.510 -23.559 1.00 96.50 827 ALA A N 1
ATOM 6429 C CA . ALA A 1 827 ? 15.782 -15.587 -24.680 1.00 96.50 827 ALA A CA 1
ATOM 6430 C C . ALA A 1 827 ? 14.895 -16.162 -25.799 1.00 96.50 827 ALA A C 1
ATOM 6432 O O . ALA A 1 827 ? 14.026 -15.470 -26.317 1.00 96.50 827 ALA A O 1
ATOM 6433 N N . GLN A 1 828 ? 15.031 -17.458 -26.098 1.00 96.31 828 GLN A N 1
ATOM 6434 C CA . GLN A 1 828 ? 14.220 -18.161 -27.099 1.00 96.31 828 GLN A CA 1
ATOM 6435 C C . GLN A 1 828 ? 12.743 -18.269 -26.701 1.00 96.31 828 GLN A C 1
ATOM 6437 O O . GLN A 1 828 ? 11.883 -18.447 -27.560 1.00 96.31 828 GLN A O 1
ATOM 6442 N N . ASN A 1 829 ? 12.429 -18.236 -25.404 1.00 96.62 829 ASN A N 1
ATOM 6443 C CA . ASN A 1 829 ? 11.047 -18.185 -24.942 1.00 96.62 829 ASN A CA 1
ATOM 6444 C C . ASN A 1 829 ? 10.503 -16.766 -25.072 1.00 96.62 829 ASN A C 1
ATOM 6446 O O . ASN A 1 829 ? 9.427 -16.603 -25.635 1.00 96.62 829 ASN A O 1
ATOM 6450 N N . LEU A 1 830 ? 11.266 -15.756 -24.644 1.00 97.75 830 LEU A N 1
ATOM 6451 C CA . LEU A 1 830 ? 10.882 -14.350 -24.796 1.00 97.75 830 LEU A CA 1
ATOM 6452 C C . LEU A 1 830 ? 10.664 -13.969 -26.265 1.00 97.75 830 LEU A C 1
ATOM 6454 O O . LEU A 1 830 ? 9.664 -13.332 -26.580 1.00 97.75 830 LEU A O 1
ATOM 6458 N N . GLU A 1 831 ? 11.513 -14.444 -27.179 1.00 97.56 831 GLU A N 1
ATOM 6459 C CA . GLU A 1 831 ? 11.378 -14.218 -28.623 1.00 97.56 831 GLU A CA 1
ATOM 6460 C C . GLU A 1 831 ? 10.006 -14.637 -29.170 1.00 97.56 831 GLU A C 1
ATOM 6462 O O . GLU A 1 831 ? 9.410 -13.919 -29.974 1.00 97.56 831 GLU A O 1
ATOM 6467 N N . LYS A 1 832 ? 9.455 -15.757 -28.683 1.00 96.31 832 LYS A N 1
ATOM 6468 C CA . LYS A 1 832 ? 8.126 -16.252 -29.087 1.00 96.31 832 LYS A CA 1
ATOM 6469 C C . LYS A 1 832 ? 6.988 -15.335 -28.627 1.00 96.31 832 LYS A C 1
ATOM 6471 O O . LYS A 1 832 ? 5.892 -15.420 -29.171 1.00 96.31 832 LYS A O 1
ATOM 6476 N N . TYR A 1 833 ? 7.240 -14.488 -27.630 1.00 97.00 833 TYR A N 1
ATOM 6477 C CA . TYR A 1 833 ? 6.245 -13.683 -26.921 1.00 97.00 833 TYR A CA 1
ATOM 6478 C C . TYR A 1 833 ? 6.353 -12.173 -27.207 1.00 97.00 833 TYR A C 1
ATOM 6480 O O . TYR A 1 833 ? 5.634 -11.380 -26.598 1.00 97.00 833 TYR A O 1
ATOM 6488 N N . ILE A 1 834 ? 7.232 -11.746 -28.125 1.00 95.25 834 ILE A N 1
ATOM 6489 C CA . ILE A 1 834 ? 7.415 -10.319 -28.465 1.00 95.25 834 ILE A CA 1
ATOM 6490 C C . ILE A 1 834 ? 6.135 -9.704 -29.073 1.00 95.25 834 ILE A C 1
ATOM 6492 O O . ILE A 1 834 ? 5.866 -8.525 -28.848 1.00 95.25 834 ILE A O 1
ATOM 6496 N N . ASP A 1 835 ? 5.322 -10.514 -29.761 1.00 92.31 835 ASP A N 1
ATOM 6497 C CA . ASP A 1 835 ? 4.198 -10.105 -30.624 1.00 92.31 835 ASP A CA 1
ATOM 6498 C C . ASP A 1 835 ? 4.649 -9.313 -31.881 1.00 92.31 835 ASP A C 1
ATOM 6500 O O . ASP A 1 835 ? 5.809 -9.387 -32.297 1.00 92.31 835 ASP A O 1
ATOM 6504 N N . ILE A 1 836 ? 3.727 -8.613 -32.543 1.00 92.94 836 ILE A N 1
ATOM 6505 C CA . ILE A 1 836 ? 3.926 -7.675 -33.656 1.00 92.94 836 ILE A CA 1
ATOM 6506 C C . ILE A 1 836 ? 3.705 -6.232 -33.171 1.00 92.94 836 ILE A C 1
ATOM 6508 O O . ILE A 1 836 ? 3.003 -6.039 -32.183 1.00 92.94 836 ILE A O 1
ATOM 6512 N N . PRO A 1 837 ? 4.245 -5.194 -33.846 1.00 93.25 837 PRO A N 1
ATOM 6513 C CA . PRO A 1 837 ? 3.868 -3.831 -33.493 1.00 93.25 837 PRO A CA 1
ATOM 6514 C C . PRO A 1 837 ? 2.416 -3.578 -33.893 1.00 93.25 837 PRO A C 1
ATOM 6516 O O . PRO A 1 837 ? 2.007 -3.890 -35.018 1.00 93.25 837 PRO A O 1
ATOM 6519 N N . TRP A 1 838 ? 1.664 -2.956 -32.998 1.00 88.88 838 TRP A N 1
ATOM 6520 C CA . TRP A 1 838 ? 0.275 -2.563 -33.231 1.00 88.88 838 TRP A CA 1
ATOM 6521 C C . TRP A 1 838 ? 0.193 -1.098 -33.656 1.00 88.88 838 TRP A C 1
ATOM 6523 O O . TRP A 1 838 ? -0.720 -0.702 -34.381 1.00 88.88 838 TRP A O 1
ATOM 6533 N N . LEU A 1 839 ? 1.179 -0.288 -33.268 1.00 91.50 839 LEU A N 1
ATOM 6534 C CA . LEU A 1 839 ? 1.293 1.096 -33.707 1.00 91.50 839 LEU A CA 1
ATOM 6535 C C . LEU A 1 839 ? 2.221 1.197 -34.920 1.00 91.50 839 LEU A C 1
ATOM 6537 O O . LEU A 1 839 ? 3.250 0.530 -35.026 1.00 91.50 839 LEU A O 1
ATOM 6541 N N . SER A 1 840 ? 1.850 2.054 -35.872 1.00 91.75 840 SER A N 1
ATOM 6542 C CA . SER A 1 840 ? 2.644 2.257 -37.088 1.00 91.75 840 SER A CA 1
ATOM 6543 C C . SER A 1 840 ? 4.009 2.889 -36.798 1.00 91.75 840 SER A C 1
ATOM 6545 O O . SER A 1 840 ? 4.962 2.634 -37.539 1.00 91.75 840 SER A O 1
ATOM 6547 N N . LYS A 1 841 ? 4.096 3.683 -35.723 1.00 93.62 841 LYS A N 1
ATOM 6548 C CA . LYS A 1 841 ? 5.291 4.342 -35.187 1.00 93.62 841 LYS A CA 1
ATOM 6549 C C . LYS A 1 841 ? 5.152 4.482 -33.667 1.00 93.62 841 LYS A C 1
ATOM 6551 O O . LYS A 1 841 ? 4.036 4.555 -33.160 1.00 93.62 841 LYS A O 1
ATOM 6556 N N . GLY A 1 842 ? 6.269 4.555 -32.946 1.00 93.00 842 GLY A N 1
ATOM 6557 C CA . GLY A 1 842 ? 6.251 4.829 -31.505 1.00 93.00 842 GLY A CA 1
ATOM 6558 C C . GLY A 1 842 ? 5.560 3.749 -30.659 1.00 93.00 842 GLY A C 1
ATOM 6559 O O . GLY A 1 842 ? 4.945 4.080 -29.647 1.00 93.00 842 GLY A O 1
ATOM 6560 N N . ASP A 1 843 ? 5.630 2.475 -31.055 1.00 95.81 843 ASP A N 1
ATOM 6561 C CA . ASP A 1 843 ? 5.141 1.351 -30.245 1.00 95.81 843 ASP A CA 1
ATOM 6562 C C . ASP A 1 843 ? 6.146 0.999 -29.138 1.00 95.81 843 ASP A C 1
ATOM 6564 O O . ASP A 1 843 ? 6.961 0.082 -29.267 1.00 95.81 843 ASP A O 1
ATOM 6568 N N . LEU A 1 844 ? 6.146 1.783 -28.058 1.00 97.25 844 LEU A N 1
ATOM 6569 C CA . LEU A 1 844 ? 7.171 1.666 -27.017 1.00 97.25 844 LEU A CA 1
ATOM 6570 C C . LEU A 1 844 ? 7.109 0.325 -26.270 1.00 97.25 844 LEU A C 1
ATOM 6572 O O . LEU A 1 844 ? 8.156 -0.196 -25.889 1.00 97.25 844 LEU A O 1
ATOM 6576 N N . PHE A 1 845 ? 5.924 -0.278 -26.127 1.00 96.69 845 PHE A N 1
ATOM 6577 C CA . PHE A 1 845 ? 5.792 -1.609 -25.529 1.00 96.69 845 PHE A CA 1
ATOM 6578 C C . PHE A 1 845 ? 6.450 -2.680 -26.399 1.00 96.69 845 PHE A C 1
ATOM 6580 O O . PHE A 1 845 ? 7.248 -3.471 -25.892 1.00 96.69 845 PHE A O 1
ATOM 6587 N N . TYR A 1 846 ? 6.178 -2.689 -27.707 1.00 97.62 846 TYR A N 1
ATOM 6588 C CA . TYR A 1 846 ? 6.822 -3.617 -28.637 1.00 97.62 846 TYR A CA 1
ATOM 6589 C C . TYR A 1 846 ? 8.346 -3.424 -28.682 1.00 97.62 846 TYR A C 1
ATOM 6591 O O . TYR A 1 846 ? 9.108 -4.389 -28.588 1.00 97.62 846 TYR A O 1
ATOM 6599 N N . MET A 1 847 ? 8.806 -2.171 -28.760 1.00 98.25 847 MET A N 1
ATOM 6600 C CA . MET A 1 847 ? 10.235 -1.845 -28.765 1.00 98.25 847 MET A CA 1
ATOM 6601 C C . MET A 1 847 ? 10.945 -2.336 -27.502 1.00 98.25 847 MET A C 1
ATOM 6603 O O . MET A 1 847 ? 12.044 -2.883 -27.585 1.00 98.25 847 MET A O 1
ATOM 6607 N N . GLN A 1 848 ? 10.319 -2.191 -26.336 1.00 98.19 848 GLN A N 1
ATOM 6608 C CA . GLN A 1 848 ? 10.908 -2.657 -25.088 1.00 98.19 848 GLN A CA 1
ATOM 6609 C C . GLN A 1 848 ? 10.924 -4.189 -24.988 1.00 98.19 848 GLN A C 1
ATOM 6611 O O . GLN A 1 848 ? 11.921 -4.748 -24.545 1.00 98.19 848 GLN A O 1
ATOM 6616 N N . LYS A 1 849 ? 9.903 -4.902 -25.483 1.00 98.31 849 LYS A N 1
ATOM 6617 C CA . LYS A 1 849 ? 9.949 -6.377 -25.576 1.00 98.31 849 LYS A CA 1
ATOM 6618 C C . LYS A 1 849 ? 11.100 -6.879 -26.456 1.00 98.31 849 LYS A C 1
ATOM 6620 O O . LYS A 1 849 ? 11.785 -7.839 -26.089 1.00 98.31 849 LYS A O 1
ATOM 6625 N N . LEU A 1 850 ? 11.352 -6.218 -27.591 1.00 98.50 850 LEU A N 1
ATOM 6626 C CA . LEU A 1 850 ? 12.531 -6.486 -28.426 1.00 98.50 850 LEU A CA 1
ATOM 6627 C C . LEU A 1 850 ? 13.825 -6.250 -27.635 1.00 98.50 850 LEU A C 1
ATOM 6629 O O . LEU A 1 850 ? 14.712 -7.103 -27.643 1.00 98.50 850 LEU A O 1
ATOM 6633 N N . ALA A 1 851 ? 13.918 -5.115 -26.934 1.00 98.25 851 ALA A N 1
ATOM 6634 C CA . ALA A 1 851 ? 15.081 -4.746 -26.134 1.00 98.25 851 ALA A CA 1
ATOM 6635 C C . ALA A 1 851 ? 15.389 -5.782 -25.043 1.00 98.25 851 ALA A C 1
ATOM 6637 O O . ALA A 1 851 ? 16.519 -6.259 -24.953 1.00 98.25 851 ALA A O 1
ATOM 6638 N N . GLU A 1 852 ? 14.390 -6.200 -24.268 1.00 98.38 852 GLU A N 1
ATOM 6639 C CA . GLU A 1 852 ? 14.573 -7.202 -23.214 1.00 98.38 852 GLU A CA 1
ATOM 6640 C C . GLU A 1 852 ? 14.914 -8.592 -23.772 1.00 98.38 852 GLU A C 1
ATOM 6642 O O . GLU A 1 852 ? 15.733 -9.303 -23.190 1.00 98.38 852 GLU A O 1
ATOM 6647 N N . THR A 1 853 ? 14.388 -8.963 -24.946 1.00 98.44 853 THR A N 1
ATOM 6648 C CA . THR A 1 853 ? 14.796 -10.212 -25.618 1.00 98.44 853 THR A CA 1
ATOM 6649 C C . THR A 1 853 ? 16.259 -10.158 -26.065 1.00 98.44 853 THR A C 1
ATOM 6651 O O . THR A 1 853 ? 17.000 -11.124 -25.889 1.00 98.44 853 THR A O 1
ATOM 6654 N N . ILE A 1 854 ? 16.710 -9.020 -26.605 1.00 97.69 854 ILE A N 1
ATOM 6655 C CA . ILE A 1 854 ? 18.116 -8.799 -26.979 1.00 97.69 854 ILE A CA 1
ATOM 6656 C C . ILE A 1 854 ? 19.023 -8.898 -25.748 1.00 97.69 854 ILE A C 1
ATOM 6658 O O . ILE A 1 854 ? 20.048 -9.580 -25.803 1.00 97.69 854 ILE A O 1
ATOM 6662 N N . LYS A 1 855 ? 18.643 -8.259 -24.633 1.00 96.56 855 LYS A N 1
ATOM 6663 C CA . LYS A 1 855 ? 19.374 -8.362 -23.361 1.00 96.56 855 LYS A CA 1
ATOM 6664 C C . LYS A 1 855 ? 19.443 -9.813 -22.883 1.00 96.56 855 LYS A C 1
ATOM 6666 O O . LYS A 1 855 ? 20.509 -10.259 -22.476 1.00 96.56 855 LYS A O 1
ATOM 6671 N N . ALA A 1 856 ? 18.349 -10.571 -22.978 1.00 96.62 856 ALA A N 1
ATOM 6672 C CA . ALA A 1 856 ? 18.334 -11.987 -22.619 1.00 96.62 856 ALA A CA 1
ATOM 6673 C C . ALA A 1 856 ? 19.274 -12.830 -23.501 1.00 96.62 856 ALA A C 1
ATOM 6675 O O . ALA A 1 856 ? 19.988 -13.679 -22.975 1.00 96.62 856 ALA A O 1
ATOM 6676 N N . TYR A 1 857 ? 19.337 -12.577 -24.815 1.00 95.25 857 TYR A N 1
ATOM 6677 C CA . TYR A 1 857 ? 20.276 -13.262 -25.719 1.00 95.25 857 TYR A CA 1
ATOM 6678 C C . TYR A 1 857 ? 21.739 -12.959 -25.413 1.00 95.25 857 TYR A C 1
ATOM 6680 O O . TYR A 1 857 ? 22.590 -13.839 -25.514 1.00 95.25 857 TYR A O 1
ATOM 6688 N N . ARG A 1 858 ? 22.023 -11.715 -25.033 1.00 91.06 858 ARG A N 1
ATOM 6689 C CA . ARG A 1 858 ? 23.345 -11.298 -24.562 1.00 91.06 858 ARG A CA 1
ATOM 6690 C C . ARG A 1 858 ? 23.672 -11.840 -23.168 1.00 91.06 858 ARG A C 1
ATOM 6692 O O . ARG A 1 858 ? 24.824 -11.803 -22.751 1.00 91.06 858 ARG A O 1
ATOM 6699 N N . GLY A 1 859 ? 22.672 -12.337 -22.448 1.00 91.88 859 GLY A N 1
ATOM 6700 C CA . GLY A 1 859 ? 22.759 -12.577 -21.019 1.00 91.88 859 GLY A CA 1
ATOM 6701 C C . GLY A 1 859 ? 22.935 -11.268 -20.249 1.00 91.88 859 GLY A C 1
ATOM 6702 O O . GLY A 1 859 ? 23.502 -10.282 -20.729 1.00 91.88 859 GLY A O 1
ATOM 6703 N N . TRP A 1 860 ? 22.415 -11.237 -19.033 1.00 94.06 860 TRP A N 1
ATOM 6704 C CA . TRP A 1 860 ? 22.569 -10.089 -18.158 1.00 94.06 860 TRP A CA 1
ATOM 6705 C C . TRP A 1 860 ? 22.544 -10.526 -16.701 1.00 94.06 860 TRP A C 1
ATOM 6707 O O . TRP A 1 860 ? 21.960 -11.551 -16.341 1.00 94.06 860 TRP A O 1
ATOM 6717 N N . CYS A 1 861 ? 23.169 -9.723 -15.854 1.00 94.12 861 CYS A N 1
ATOM 6718 C CA . CYS A 1 861 ? 23.148 -9.899 -14.412 1.00 94.12 861 CYS A CA 1
ATOM 6719 C C . CYS A 1 861 ? 23.145 -8.538 -13.707 1.00 94.12 861 CYS A C 1
ATOM 6721 O O . CYS A 1 861 ? 23.384 -7.502 -14.329 1.00 94.12 861 CYS A O 1
ATOM 6723 N N . TRP A 1 862 ? 22.840 -8.540 -12.411 1.00 96.00 862 TRP A N 1
ATOM 6724 C CA . TRP A 1 862 ? 22.979 -7.363 -11.553 1.00 96.00 862 TRP A CA 1
ATOM 6725 C C . TRP A 1 862 ? 24.408 -7.256 -11.048 1.00 96.00 862 TRP A C 1
ATOM 6727 O O . TRP A 1 862 ? 25.002 -8.285 -10.752 1.00 96.00 862 TRP A O 1
ATOM 6737 N N . SER A 1 863 ? 24.938 -6.040 -10.961 1.00 94.94 863 SER A N 1
ATOM 6738 C CA . SER A 1 863 ? 26.308 -5.790 -10.524 1.00 94.94 863 SER A CA 1
ATOM 6739 C C . SER A 1 863 ? 26.443 -4.447 -9.815 1.00 94.94 863 SER A C 1
ATOM 6741 O O . SER A 1 863 ? 26.089 -3.412 -10.385 1.00 94.94 863 SER A O 1
ATOM 6743 N N . ILE A 1 864 ? 26.985 -4.455 -8.593 1.00 93.38 864 ILE A N 1
ATOM 6744 C CA . ILE A 1 864 ? 27.273 -3.239 -7.806 1.00 93.38 864 ILE A CA 1
ATOM 6745 C C . ILE A 1 864 ? 28.478 -2.468 -8.362 1.00 93.38 864 ILE A C 1
ATOM 6747 O O . ILE A 1 864 ? 28.478 -1.238 -8.369 1.00 93.38 864 ILE A O 1
ATOM 6751 N N . ASP A 1 865 ? 29.528 -3.173 -8.785 1.00 91.00 865 ASP A N 1
ATOM 6752 C CA . ASP A 1 865 ? 30.777 -2.576 -9.280 1.00 91.00 865 ASP A CA 1
ATOM 6753 C C . ASP A 1 865 ? 30.752 -2.303 -10.795 1.00 91.00 865 ASP A C 1
ATOM 6755 O O . ASP A 1 865 ? 31.616 -1.596 -11.311 1.00 91.00 865 ASP A O 1
ATOM 6759 N N . GLY A 1 866 ? 29.740 -2.819 -11.498 1.00 88.62 866 GLY A N 1
ATOM 6760 C CA . GLY A 1 866 ? 29.609 -2.749 -12.950 1.00 88.62 866 GLY A CA 1
ATOM 6761 C C . GLY A 1 866 ? 30.441 -3.793 -13.699 1.00 88.62 866 GLY A C 1
ATOM 6762 O O . GLY A 1 866 ? 30.455 -3.766 -14.928 1.00 88.62 866 GLY A O 1
ATOM 6763 N N . THR A 1 867 ? 31.123 -4.698 -12.993 1.00 84.12 867 THR A N 1
ATOM 6764 C CA . THR A 1 867 ? 32.045 -5.687 -13.574 1.00 84.12 867 THR A CA 1
ATOM 6765 C C . THR A 1 867 ? 31.815 -7.113 -13.090 1.00 84.12 867 THR A C 1
ATOM 6767 O O . THR A 1 867 ? 32.167 -8.039 -13.805 1.00 84.12 867 THR A O 1
ATOM 6770 N N . THR A 1 868 ? 31.220 -7.315 -11.917 1.00 87.12 868 THR A N 1
ATOM 6771 C CA . THR A 1 868 ? 30.991 -8.627 -11.295 1.00 87.12 868 THR A CA 1
ATOM 6772 C C . THR A 1 868 ? 29.506 -8.802 -11.012 1.00 87.12 868 THR A C 1
ATOM 6774 O O . THR A 1 868 ? 28.887 -7.927 -10.405 1.00 87.12 868 THR A O 1
ATOM 6777 N N . CYS A 1 869 ? 28.922 -9.923 -11.427 1.00 90.06 869 CYS A N 1
ATOM 6778 C CA . CYS A 1 869 ? 27.539 -10.254 -11.116 1.00 90.06 869 CYS A CA 1
ATOM 6779 C C . CYS A 1 869 ? 27.339 -10.463 -9.603 1.00 90.06 869 CYS A C 1
ATOM 6781 O O . CYS A 1 869 ? 28.237 -10.923 -8.900 1.00 90.06 869 CYS A O 1
ATOM 6783 N N . ASP A 1 870 ? 26.133 -10.198 -9.101 1.00 88.50 870 ASP A N 1
ATOM 6784 C CA . ASP A 1 870 ? 25.786 -10.319 -7.677 1.00 88.50 870 ASP A CA 1
ATOM 6785 C C . ASP A 1 870 ? 25.890 -11.766 -7.142 1.00 88.50 870 ASP A C 1
ATOM 6787 O O . ASP A 1 870 ? 25.991 -11.974 -5.933 1.00 88.50 870 ASP A O 1
ATOM 6791 N N . ASP A 1 871 ? 25.900 -12.776 -8.020 1.00 84.44 871 ASP A N 1
ATOM 6792 C CA . ASP A 1 871 ? 26.176 -14.181 -7.677 1.00 84.44 871 ASP A CA 1
ATOM 6793 C C . ASP A 1 871 ? 27.681 -14.525 -7.635 1.00 84.44 871 ASP A C 1
ATOM 6795 O O . ASP A 1 871 ? 28.057 -15.673 -7.390 1.00 84.44 871 ASP A O 1
ATOM 6799 N N . GLY A 1 872 ? 28.545 -13.530 -7.851 1.00 83.94 872 GLY A N 1
ATOM 6800 C CA . GLY A 1 872 ? 29.999 -13.652 -7.902 1.00 83.94 872 GLY A CA 1
ATOM 6801 C C . GLY A 1 872 ? 30.546 -14.099 -9.257 1.00 83.94 872 GLY A C 1
ATOM 6802 O O . GLY A 1 872 ? 31.766 -14.188 -9.404 1.00 83.94 872 GLY A O 1
ATOM 6803 N N . SER A 1 873 ? 29.691 -14.389 -10.244 1.00 79.31 873 SER A N 1
ATOM 6804 C CA . SER A 1 873 ? 30.160 -14.676 -11.597 1.00 79.31 873 SER A CA 1
ATOM 6805 C C . SER A 1 873 ? 30.711 -13.410 -12.248 1.00 79.31 873 SER A C 1
ATOM 6807 O O . SER A 1 873 ? 30.211 -12.307 -12.043 1.00 79.31 873 SER A O 1
ATOM 6809 N N . VAL A 1 874 ? 31.779 -13.560 -13.023 1.00 74.62 874 VAL A N 1
ATOM 6810 C CA . VAL A 1 874 ? 32.319 -12.456 -13.811 1.00 74.62 874 VAL A CA 1
ATOM 6811 C C . VAL A 1 874 ? 31.841 -12.647 -15.249 1.00 74.62 874 VAL A C 1
ATOM 6813 O O . VAL A 1 874 ? 32.111 -13.706 -15.826 1.00 74.62 874 VAL A O 1
ATOM 6816 N N . PRO A 1 875 ? 31.098 -11.682 -15.823 1.00 73.69 875 PRO A N 1
ATOM 6817 C CA . PRO A 1 875 ? 30.800 -11.639 -17.246 1.00 73.69 875 PRO A CA 1
ATOM 6818 C C . PRO A 1 875 ? 32.044 -11.945 -18.081 1.00 73.69 875 PRO A C 1
ATOM 6820 O O . PRO A 1 875 ? 33.100 -11.353 -17.866 1.00 73.69 875 PRO A O 1
ATOM 6823 N N . SER A 1 876 ? 31.926 -12.851 -19.051 1.00 68.88 876 SER A N 1
ATOM 6824 C CA . SER A 1 876 ? 33.010 -13.074 -20.005 1.00 68.88 876 SER A CA 1
ATOM 6825 C C . SER A 1 876 ? 33.115 -11.840 -20.898 1.00 68.88 876 SER A C 1
ATOM 6827 O O . SER A 1 876 ? 32.242 -11.586 -21.728 1.00 68.88 876 SER A O 1
ATOM 6829 N N . ILE A 1 877 ? 34.161 -11.037 -20.706 1.00 72.75 877 ILE A N 1
ATOM 6830 C CA . ILE A 1 877 ? 34.424 -9.895 -21.576 1.00 72.75 877 ILE A CA 1
ATOM 6831 C C . ILE A 1 877 ? 34.990 -10.451 -22.882 1.00 72.75 877 ILE A C 1
ATOM 6833 O O . ILE A 1 877 ? 36.064 -11.048 -22.901 1.00 72.75 877 ILE A O 1
ATOM 6837 N N . THR A 1 878 ? 34.270 -10.290 -23.992 1.00 78.00 878 THR A N 1
ATOM 6838 C CA . THR A 1 878 ? 34.781 -10.714 -25.300 1.00 78.00 878 THR A CA 1
ATOM 6839 C C . THR A 1 878 ? 36.095 -10.003 -25.597 1.00 78.00 878 THR A C 1
ATOM 6841 O O . THR A 1 878 ? 36.145 -8.774 -25.641 1.00 78.00 878 THR A O 1
ATOM 6844 N N . GLY A 1 879 ? 37.147 -10.787 -25.819 1.00 81.31 879 GLY A N 1
ATOM 6845 C CA . GLY A 1 879 ? 38.496 -10.278 -26.026 1.00 81.31 879 GLY A CA 1
ATOM 6846 C C . GLY A 1 879 ? 39.382 -10.270 -24.789 1.00 81.31 879 GLY A C 1
ATOM 6847 O O . GLY A 1 879 ? 40.575 -10.075 -24.955 1.00 81.31 879 GLY A O 1
ATOM 6848 N N . ASP A 1 880 ? 38.860 -10.527 -23.592 1.00 87.31 880 ASP A N 1
ATOM 6849 C CA . ASP A 1 880 ? 39.690 -10.798 -22.416 1.00 87.31 880 ASP A CA 1
ATOM 6850 C C . ASP A 1 880 ? 40.096 -12.277 -22.432 1.00 87.31 880 ASP A C 1
ATOM 6852 O O . ASP A 1 880 ? 39.332 -13.165 -22.048 1.00 87.31 880 ASP A O 1
ATOM 6856 N N . LEU A 1 881 ? 41.287 -12.550 -22.960 1.00 89.44 881 LEU A N 1
ATOM 6857 C CA . LEU A 1 881 ? 41.780 -13.912 -23.164 1.00 89.44 881 LEU A CA 1
ATOM 6858 C C . LEU A 1 881 ? 42.648 -14.403 -22.001 1.00 89.44 881 LEU A C 1
ATOM 6860 O O . LEU A 1 881 ? 43.000 -15.586 -21.962 1.00 89.44 881 LEU A O 1
ATOM 6864 N N . ASN A 1 882 ? 43.008 -13.522 -21.065 1.00 88.38 882 ASN A N 1
ATOM 6865 C CA . ASN A 1 882 ? 43.754 -13.873 -19.853 1.00 88.38 882 ASN A CA 1
ATOM 6866 C C . ASN A 1 882 ? 42.895 -13.876 -18.574 1.00 88.38 882 ASN A C 1
ATOM 6868 O O . ASN A 1 882 ? 43.371 -14.372 -17.549 1.00 88.38 882 ASN A O 1
ATOM 6872 N N . GLY A 1 883 ? 41.658 -13.378 -18.628 1.00 81.00 883 GLY A N 1
ATOM 6873 C CA . GLY A 1 883 ? 40.751 -13.273 -17.487 1.00 81.00 883 GLY A CA 1
ATOM 6874 C C . GLY A 1 883 ? 41.120 -12.163 -16.497 1.00 81.00 883 GLY A C 1
ATOM 6875 O O . GLY A 1 883 ? 40.780 -12.280 -15.317 1.00 81.00 883 GLY A O 1
ATOM 6876 N N . ASP A 1 884 ? 41.859 -11.133 -16.924 1.00 79.38 884 ASP A N 1
ATOM 6877 C CA . ASP A 1 884 ? 42.286 -9.991 -16.101 1.00 79.38 884 ASP A CA 1
ATOM 6878 C C . ASP A 1 884 ? 41.281 -8.829 -16.088 1.00 79.38 884 ASP A C 1
ATOM 6880 O O . ASP A 1 884 ? 41.499 -7.831 -15.394 1.00 79.38 884 ASP A O 1
ATOM 6884 N N . LEU A 1 885 ? 40.152 -9.000 -16.781 1.00 70.19 885 LEU A N 1
ATOM 6885 C CA . LEU A 1 885 ? 39.036 -8.064 -16.900 1.00 70.19 885 LEU A CA 1
ATOM 6886 C C . LEU A 1 885 ? 39.349 -6.797 -17.696 1.00 70.19 885 LEU A C 1
ATOM 6888 O O . LEU A 1 885 ? 38.573 -5.839 -17.664 1.00 70.19 885 LEU A O 1
ATOM 6892 N N . ALA A 1 886 ? 40.455 -6.771 -18.435 1.00 79.38 886 ALA A N 1
ATOM 6893 C CA . ALA A 1 886 ? 40.821 -5.661 -19.291 1.00 79.38 886 ALA A CA 1
ATOM 6894 C C . ALA A 1 886 ? 41.178 -6.158 -20.689 1.00 79.38 886 ALA A C 1
ATOM 6896 O O . ALA A 1 886 ? 42.256 -6.690 -20.902 1.00 79.38 886 ALA A O 1
ATOM 6897 N N . VAL A 1 887 ? 40.346 -5.847 -21.685 1.00 85.06 887 VAL A N 1
ATOM 6898 C CA . VAL A 1 887 ? 40.706 -6.111 -23.084 1.00 85.06 887 VAL A CA 1
ATOM 6899 C C . VAL A 1 887 ? 41.814 -5.152 -23.511 1.00 85.06 887 VAL A C 1
ATOM 6901 O O . VAL A 1 887 ? 41.593 -3.949 -23.666 1.00 85.06 887 VAL A O 1
ATOM 6904 N N . ASN A 1 888 ? 43.031 -5.662 -23.666 1.00 92.06 888 ASN A N 1
ATOM 6905 C CA . ASN A 1 888 ? 44.215 -4.861 -23.934 1.00 92.06 888 ASN A CA 1
ATOM 6906 C C . ASN A 1 888 ? 45.236 -5.591 -24.828 1.00 92.06 888 ASN A C 1
ATOM 6908 O O . ASN A 1 888 ? 44.990 -6.646 -25.410 1.00 92.06 888 ASN A O 1
ATOM 6912 N N . ILE A 1 889 ? 46.416 -4.990 -25.003 1.00 96.00 889 ILE A N 1
ATOM 6913 C CA . ILE A 1 889 ? 47.459 -5.540 -25.881 1.00 96.00 889 ILE A CA 1
ATOM 6914 C C . ILE A 1 889 ? 47.931 -6.942 -25.454 1.00 96.00 889 ILE A C 1
ATOM 6916 O O . ILE A 1 889 ? 48.415 -7.698 -26.295 1.00 96.00 889 ILE A O 1
ATOM 6920 N N . GLN A 1 890 ? 47.793 -7.307 -24.177 1.00 95.25 890 GLN A N 1
ATOM 6921 C CA . GLN A 1 890 ? 48.112 -8.649 -23.689 1.00 95.25 890 GLN A CA 1
ATOM 6922 C C . GLN A 1 890 ? 47.190 -9.701 -24.304 1.00 95.25 890 GLN A C 1
ATOM 6924 O O . GLN A 1 890 ? 47.671 -10.759 -24.706 1.00 95.25 890 GLN A O 1
ATOM 6929 N N . ASP A 1 891 ? 45.913 -9.389 -24.494 1.00 95.25 891 ASP A N 1
ATOM 6930 C CA . ASP A 1 891 ? 44.964 -10.303 -25.123 1.00 95.25 891 ASP A CA 1
ATOM 6931 C C . ASP A 1 891 ? 45.236 -10.463 -26.613 1.00 95.25 891 ASP A C 1
ATOM 6933 O O . ASP A 1 891 ? 45.162 -11.570 -27.133 1.00 95.25 891 ASP A O 1
ATOM 6937 N N . ILE A 1 892 ? 45.676 -9.399 -27.297 1.00 96.56 892 ILE A N 1
ATOM 6938 C CA . ILE A 1 892 ? 46.178 -9.512 -28.678 1.00 96.56 892 ILE A CA 1
ATOM 6939 C C . ILE A 1 892 ? 47.352 -10.489 -28.738 1.00 96.56 892 ILE A C 1
ATOM 6941 O O . ILE A 1 892 ? 47.421 -11.321 -29.643 1.00 96.56 892 ILE A O 1
ATOM 6945 N N . ILE A 1 893 ? 48.286 -10.401 -27.789 1.00 97.00 893 ILE A N 1
ATOM 6946 C CA . ILE A 1 893 ? 49.439 -11.305 -27.737 1.00 97.00 893 ILE A CA 1
ATOM 6947 C C . ILE A 1 893 ? 48.974 -12.749 -27.513 1.00 97.00 893 ILE A C 1
ATOM 6949 O O . ILE A 1 893 ? 49.482 -13.654 -28.174 1.00 97.00 893 ILE A O 1
ATOM 6953 N N . ILE A 1 894 ? 48.002 -12.973 -26.627 1.00 95.88 894 ILE A N 1
ATOM 6954 C CA . ILE A 1 894 ? 47.438 -14.303 -26.365 1.00 95.88 894 ILE A CA 1
ATOM 6955 C C . ILE A 1 894 ? 46.725 -14.845 -27.595 1.00 95.88 894 ILE A C 1
ATOM 6957 O O . ILE A 1 894 ? 46.961 -15.991 -27.961 1.00 95.88 894 ILE A O 1
ATOM 6961 N N . LEU A 1 895 ? 45.939 -14.017 -28.278 1.00 96.81 895 LEU A N 1
ATOM 6962 C CA . LEU A 1 895 ? 45.237 -14.402 -29.492 1.00 96.81 895 LEU A CA 1
ATOM 6963 C C . LEU A 1 895 ? 46.201 -14.760 -30.624 1.00 96.81 895 LEU A C 1
ATOM 6965 O O . LEU A 1 895 ? 46.054 -15.788 -31.276 1.00 96.81 895 LEU A O 1
ATOM 6969 N N . ILE A 1 896 ? 47.244 -13.952 -30.829 1.00 97.50 896 ILE A N 1
ATOM 6970 C CA . ILE A 1 896 ? 48.301 -14.246 -31.804 1.00 97.50 896 ILE A CA 1
ATOM 6971 C C . ILE A 1 896 ? 49.004 -15.562 -31.452 1.00 97.50 896 ILE A C 1
ATOM 6973 O O . ILE A 1 896 ? 49.267 -16.379 -32.337 1.00 97.50 896 ILE A O 1
ATOM 6977 N N . ASN A 1 897 ? 49.301 -15.787 -30.170 1.00 97.19 897 ASN A N 1
ATOM 6978 C CA . ASN A 1 897 ? 49.901 -17.038 -29.716 1.00 97.19 897 ASN A CA 1
ATOM 6979 C C . ASN A 1 897 ? 48.966 -18.230 -29.937 1.00 97.19 897 ASN A C 1
ATOM 6981 O O . ASN A 1 897 ? 49.449 -19.278 -30.354 1.00 97.19 897 ASN A O 1
ATOM 6985 N N . GLU A 1 898 ? 47.663 -18.065 -29.722 1.00 97.00 898 GLU A N 1
ATOM 6986 C CA . GLU A 1 898 ? 46.652 -19.089 -29.984 1.00 97.00 898 GLU A CA 1
ATOM 6987 C C . GLU A 1 898 ? 46.570 -19.433 -31.480 1.00 97.00 898 GLU A C 1
ATOM 6989 O O . GLU A 1 898 ? 46.509 -20.605 -31.834 1.00 97.00 898 GLU A O 1
ATOM 6994 N N . ILE A 1 899 ? 46.690 -18.450 -32.379 1.00 96.88 899 ILE A N 1
ATOM 6995 C CA . ILE A 1 899 ? 46.726 -18.686 -33.836 1.00 96.88 899 ILE A CA 1
ATOM 6996 C C . ILE A 1 899 ? 47.963 -19.495 -34.242 1.00 96.88 899 ILE A C 1
ATOM 6998 O O . ILE A 1 899 ? 47.883 -20.407 -35.068 1.00 96.88 899 ILE A O 1
ATOM 7002 N N . PHE A 1 900 ? 49.134 -19.157 -33.692 1.00 96.81 900 PHE A N 1
ATOM 7003 C CA . PHE A 1 900 ? 50.382 -19.841 -34.040 1.00 96.81 900 PHE A CA 1
ATOM 7004 C C . PHE A 1 900 ? 50.549 -21.189 -33.335 1.00 96.81 900 PHE A C 1
ATOM 7006 O O . PHE A 1 900 ? 51.195 -22.087 -33.876 1.00 96.81 900 PHE A O 1
ATOM 7013 N N . THR A 1 901 ? 50.020 -21.323 -32.122 1.00 95.62 901 THR A N 1
ATOM 7014 C CA . THR A 1 901 ? 50.111 -22.516 -31.275 1.00 95.62 901 THR A CA 1
ATOM 7015 C C . THR A 1 901 ? 48.771 -22.730 -30.564 1.00 95.62 901 THR A C 1
ATOM 7017 O O . THR A 1 901 ? 48.641 -22.339 -29.404 1.00 95.62 901 THR A O 1
ATOM 7020 N N . PRO A 1 902 ? 47.783 -23.352 -31.234 1.00 92.94 902 PRO A N 1
ATOM 7021 C CA . PRO A 1 902 ? 46.447 -23.530 -30.670 1.00 92.94 902 PRO A CA 1
ATOM 7022 C C . PRO A 1 902 ? 46.481 -24.361 -29.387 1.00 92.94 902 PRO A C 1
ATOM 7024 O O . PRO A 1 902 ? 46.839 -25.542 -29.412 1.00 92.94 902 PRO A O 1
ATOM 7027 N N . ASN A 1 903 ? 46.110 -23.743 -28.267 1.00 91.25 903 ASN A N 1
ATOM 7028 C CA . ASN A 1 903 ? 46.004 -24.366 -26.949 1.00 91.25 903 ASN A CA 1
ATOM 7029 C C . ASN A 1 903 ? 44.547 -24.486 -26.479 1.00 91.25 903 ASN A C 1
ATOM 7031 O O . ASN A 1 903 ? 44.298 -25.003 -25.389 1.00 91.25 903 ASN A O 1
ATOM 7035 N N . GLY A 1 904 ? 43.587 -24.046 -27.294 1.00 88.44 904 GLY A N 1
ATOM 7036 C CA . GLY A 1 904 ? 42.169 -24.030 -26.967 1.00 88.44 904 GLY A CA 1
ATOM 7037 C C . GLY A 1 904 ? 41.810 -22.911 -25.996 1.00 88.44 904 GLY A C 1
ATOM 7038 O O . GLY A 1 904 ? 40.991 -23.134 -25.105 1.00 88.44 904 GLY A O 1
ATOM 7039 N N . VAL A 1 905 ? 42.425 -21.730 -26.131 1.00 90.25 905 VAL A N 1
ATOM 7040 C CA . VAL A 1 905 ? 42.054 -20.558 -25.322 1.00 90.25 905 VAL A CA 1
ATOM 7041 C C . VAL A 1 905 ? 40.578 -20.242 -25.570 1.00 90.25 905 VAL A C 1
ATOM 7043 O O . VAL A 1 905 ? 40.168 -19.944 -26.692 1.00 90.25 905 VAL A O 1
ATOM 7046 N N . GLN A 1 906 ? 39.756 -20.344 -24.528 1.00 81.19 906 GLN A N 1
ATOM 7047 C CA . GLN A 1 906 ? 38.320 -20.104 -24.629 1.00 81.19 906 GLN A CA 1
ATOM 7048 C C . GLN A 1 906 ? 38.055 -18.637 -24.995 1.00 81.19 906 GLN A C 1
ATOM 7050 O O . GLN A 1 906 ? 38.641 -17.739 -24.402 1.00 81.19 906 GLN A O 1
ATOM 7055 N N . GLY A 1 907 ? 37.178 -18.400 -25.974 1.00 84.56 907 GLY A N 1
ATOM 7056 C CA . GLY A 1 907 ? 36.857 -17.048 -26.448 1.00 84.56 907 GLY A CA 1
ATOM 7057 C C . GLY A 1 907 ? 37.839 -16.469 -27.472 1.00 84.56 907 GLY A C 1
ATOM 7058 O O . GLY A 1 907 ? 37.717 -15.300 -27.808 1.00 84.56 907 GLY A O 1
ATOM 7059 N N . SER A 1 908 ? 38.789 -17.263 -27.980 1.00 92.06 908 SER A N 1
ATOM 7060 C CA . SER A 1 908 ? 39.759 -16.826 -28.998 1.00 92.06 908 SER A CA 1
ATOM 7061 C C . SER A 1 908 ? 39.168 -16.610 -30.401 1.00 92.06 908 SER A C 1
ATOM 7063 O O . SER A 1 908 ? 39.738 -15.857 -31.181 1.00 92.06 908 SER A O 1
ATOM 7065 N N . ASP A 1 909 ? 38.016 -17.204 -30.714 1.00 89.88 909 ASP A N 1
ATOM 7066 C CA . ASP A 1 909 ? 37.222 -16.896 -31.916 1.00 89.88 909 ASP A CA 1
ATOM 7067 C C . ASP A 1 909 ? 36.383 -15.631 -31.648 1.00 89.88 909 ASP A C 1
ATOM 7069 O O . ASP A 1 909 ? 35.210 -15.684 -31.261 1.00 89.88 909 ASP A O 1
ATOM 7073 N N . ILE A 1 910 ? 37.044 -14.475 -31.735 1.00 89.25 910 ILE A N 1
ATOM 7074 C CA . ILE A 1 910 ? 36.503 -13.155 -31.388 1.00 89.25 910 ILE A CA 1
ATOM 7075 C C . ILE A 1 910 ? 35.380 -12.749 -32.343 1.00 89.25 910 ILE A C 1
ATOM 7077 O O . ILE A 1 910 ? 34.442 -12.066 -31.926 1.00 89.25 910 ILE A O 1
ATOM 7081 N N . ASN A 1 911 ? 35.465 -13.130 -33.620 1.00 82.31 911 ASN A N 1
ATOM 7082 C CA . ASN A 1 911 ? 34.455 -12.791 -34.623 1.00 82.31 911 ASN A CA 1
ATOM 7083 C C . ASN A 1 911 ? 33.337 -13.850 -34.752 1.00 82.31 911 ASN A C 1
ATOM 7085 O O . ASN A 1 911 ? 32.345 -13.596 -35.441 1.00 82.31 911 ASN A O 1
ATOM 7089 N N . SER A 1 912 ? 33.466 -14.981 -34.047 1.00 83.31 912 SER A N 1
ATOM 7090 C CA . SER A 1 912 ? 32.520 -16.101 -34.020 1.00 83.31 912 SER A CA 1
ATOM 7091 C C . SER A 1 912 ? 32.276 -16.747 -35.392 1.00 83.31 912 SER A C 1
ATOM 7093 O O . SER A 1 912 ? 31.157 -17.188 -35.676 1.00 83.31 912 SER A O 1
ATOM 7095 N N . ASP A 1 913 ? 33.290 -16.800 -36.263 1.00 84.12 913 ASP A N 1
ATOM 7096 C CA . ASP A 1 913 ? 33.197 -17.413 -37.597 1.00 84.12 913 ASP A CA 1
ATOM 7097 C C . ASP A 1 913 ? 33.550 -18.916 -37.626 1.00 84.12 913 ASP A C 1
ATOM 7099 O O . ASP A 1 913 ? 33.445 -19.578 -38.670 1.00 84.12 913 ASP A O 1
ATOM 7103 N N . GLY A 1 914 ? 33.891 -19.481 -36.465 1.00 87.06 914 GLY A N 1
ATOM 7104 C CA . GLY A 1 914 ? 34.256 -20.880 -36.278 1.00 87.06 914 GLY A CA 1
ATOM 7105 C C . GLY A 1 914 ? 35.741 -21.164 -36.509 1.00 87.06 914 GLY A C 1
ATOM 7106 O O . GLY A 1 914 ? 36.132 -22.339 -36.534 1.00 87.06 914 GLY A O 1
ATOM 7107 N N . LYS A 1 915 ? 36.570 -20.136 -36.709 1.00 92.19 915 LYS A N 1
ATOM 7108 C CA . LYS A 1 915 ? 38.029 -20.229 -36.812 1.00 92.19 915 LYS A CA 1
ATOM 7109 C C . LYS A 1 915 ? 38.678 -19.238 -35.853 1.00 92.19 915 LYS A C 1
ATOM 7111 O O . LYS A 1 915 ? 38.087 -18.251 -35.470 1.00 92.19 915 LYS A O 1
ATOM 7116 N N . VAL A 1 916 ? 39.917 -19.542 -35.474 1.00 93.38 916 VAL A N 1
ATOM 7117 C CA . VAL A 1 916 ? 40.775 -18.622 -34.722 1.00 93.38 916 VAL A CA 1
ATOM 7118 C C . VAL A 1 916 ? 41.911 -18.217 -35.654 1.00 93.38 916 VAL A C 1
ATOM 7120 O O . VAL A 1 916 ? 42.840 -18.998 -35.886 1.00 93.38 916 VAL A O 1
ATOM 7123 N N . ASP A 1 917 ? 41.806 -17.043 -36.271 1.00 97.06 917 ASP A N 1
ATOM 7124 C CA . ASP A 1 917 ? 42.764 -16.525 -37.243 1.00 97.06 917 ASP A CA 1
ATOM 7125 C C . ASP A 1 917 ? 42.998 -15.002 -37.138 1.00 97.06 917 ASP A C 1
ATOM 7127 O O . ASP A 1 917 ? 42.651 -14.331 -36.167 1.00 97.06 917 ASP A O 1
ATOM 7131 N N . ILE A 1 918 ? 43.711 -14.430 -38.113 1.00 97.19 918 ILE A N 1
ATOM 7132 C CA . ILE A 1 918 ? 44.092 -13.011 -38.090 1.00 97.19 918 ILE A CA 1
ATOM 7133 C C . ILE A 1 918 ? 42.878 -12.062 -38.075 1.00 97.19 918 ILE A C 1
ATOM 7135 O O . ILE A 1 918 ? 43.010 -10.915 -37.642 1.00 97.19 918 ILE A O 1
ATOM 7139 N N . LEU A 1 919 ? 41.704 -12.509 -38.528 1.00 93.12 919 LEU A N 1
ATOM 7140 C CA . LEU A 1 919 ? 40.465 -11.738 -38.465 1.00 93.12 919 LEU A CA 1
ATOM 7141 C C . LEU A 1 919 ? 39.992 -11.545 -37.020 1.00 93.12 919 LEU A C 1
ATOM 7143 O O . LEU A 1 919 ? 39.457 -10.477 -36.705 1.00 93.12 919 LEU A O 1
ATOM 7147 N N . ASP A 1 920 ? 40.267 -12.493 -36.126 1.00 95.12 920 ASP A N 1
ATOM 7148 C CA . ASP A 1 920 ? 40.005 -12.351 -34.693 1.00 95.12 920 ASP A CA 1
ATOM 7149 C C . ASP A 1 920 ? 40.924 -11.312 -34.064 1.00 95.12 920 ASP A C 1
ATOM 7151 O O . ASP A 1 920 ? 40.474 -10.479 -33.283 1.00 95.12 920 ASP A O 1
ATOM 7155 N N . VAL A 1 921 ? 42.200 -11.278 -34.464 1.00 96.38 921 VAL A N 1
ATOM 7156 C CA . VAL A 1 921 ? 43.158 -10.252 -34.008 1.00 96.38 921 VAL A CA 1
ATOM 7157 C C . VAL A 1 921 ? 42.726 -8.864 -34.456 1.00 96.38 921 VAL A C 1
ATOM 7159 O O . VAL A 1 921 ? 42.782 -7.920 -33.672 1.00 96.38 921 VAL A O 1
ATOM 7162 N N . ILE A 1 922 ? 42.274 -8.723 -35.704 1.00 95.38 922 ILE A N 1
ATOM 7163 C CA . ILE A 1 922 ? 41.739 -7.452 -36.208 1.00 95.38 922 ILE A CA 1
ATOM 7164 C C . ILE A 1 922 ? 40.496 -7.054 -35.407 1.00 95.38 922 ILE A C 1
ATOM 7166 O O . ILE A 1 922 ? 40.362 -5.892 -35.026 1.00 95.38 922 ILE A O 1
ATOM 7170 N N . SER A 1 923 ? 39.613 -8.008 -35.116 1.00 87.94 923 SER A N 1
ATOM 7171 C CA . SER A 1 923 ? 38.416 -7.773 -34.307 1.00 87.94 923 SER A CA 1
ATOM 7172 C C . SER A 1 923 ? 38.778 -7.341 -32.885 1.00 87.94 923 SER A C 1
ATOM 7174 O O . SER A 1 923 ? 38.222 -6.364 -32.393 1.00 87.94 923 SER A O 1
ATOM 7176 N N . LEU A 1 924 ? 39.783 -7.967 -32.273 1.00 91.06 924 LEU A N 1
ATOM 7177 C CA . LEU A 1 924 ? 40.281 -7.627 -30.944 1.00 91.06 924 LEU A CA 1
ATOM 7178 C C . LEU A 1 924 ? 40.973 -6.256 -30.894 1.00 91.06 924 LEU A C 1
ATOM 7180 O O . LEU A 1 924 ? 40.714 -5.461 -29.996 1.00 91.06 924 LEU A O 1
ATOM 7184 N N . ILE A 1 925 ? 41.787 -5.920 -31.899 1.00 94.00 925 ILE A N 1
ATOM 7185 C CA . ILE A 1 925 ? 42.357 -4.573 -32.072 1.00 94.00 925 ILE A CA 1
ATOM 7186 C C . ILE A 1 925 ? 41.235 -3.537 -32.190 1.00 94.00 925 ILE A C 1
ATOM 7188 O O . ILE A 1 925 ? 41.306 -2.479 -31.569 1.00 94.00 925 ILE A O 1
ATOM 7192 N N . ASN A 1 926 ? 40.178 -3.844 -32.943 1.00 86.44 926 ASN A N 1
ATOM 7193 C CA . ASN A 1 926 ? 39.025 -2.957 -33.069 1.00 86.44 926 ASN A CA 1
ATOM 7194 C C . ASN A 1 926 ? 38.236 -2.820 -31.761 1.00 86.44 926 ASN A C 1
ATOM 7196 O O . ASN A 1 926 ? 37.572 -1.805 -31.588 1.00 86.44 926 ASN A O 1
ATOM 7200 N N . ILE A 1 927 ? 38.283 -3.805 -30.859 1.00 82.44 927 ILE A N 1
ATOM 7201 C CA . ILE A 1 927 ? 37.716 -3.682 -29.509 1.00 82.44 927 ILE A CA 1
ATOM 7202 C C . ILE A 1 927 ? 38.581 -2.740 -28.653 1.00 82.44 927 ILE A C 1
ATOM 7204 O O . ILE A 1 927 ? 38.034 -1.918 -27.931 1.00 82.44 927 ILE A O 1
ATOM 7208 N N . ILE A 1 928 ? 39.913 -2.808 -28.767 1.00 85.88 928 ILE A N 1
ATOM 7209 C CA . ILE A 1 928 ? 40.860 -2.045 -27.926 1.00 85.88 928 ILE A CA 1
ATOM 7210 C C . ILE A 1 928 ? 40.994 -0.574 -28.338 1.00 85.88 928 ILE A C 1
ATOM 7212 O O . ILE A 1 928 ? 41.219 0.287 -27.491 1.00 85.88 928 ILE A O 1
ATOM 7216 N N . PHE A 1 929 ? 40.926 -0.283 -29.639 1.00 83.00 929 PHE A N 1
ATOM 7217 C CA . PHE A 1 929 ? 41.203 1.050 -30.191 1.00 83.00 929 PHE A CA 1
ATOM 7218 C C . PHE A 1 929 ? 39.954 1.786 -30.706 1.00 83.00 929 PHE A C 1
ATOM 7220 O O . PHE A 1 929 ? 40.094 2.783 -31.422 1.00 83.00 929 PHE A O 1
ATOM 7227 N N . LYS A 1 930 ? 38.757 1.297 -30.367 1.00 62.38 930 LYS A N 1
ATOM 7228 C CA . LYS A 1 930 ? 37.495 2.039 -30.506 1.00 62.38 930 LYS A CA 1
ATOM 7229 C C . LYS A 1 930 ? 37.288 2.951 -29.309 1.00 62.38 930 LYS A C 1
ATOM 7231 O O . LYS A 1 930 ? 36.788 4.072 -29.549 1.00 62.38 930 LYS A O 1
#

Sequence (930 aa):
MVRKTHFIVLLLLTNMLVTAGISSVHAEVGNSSTWKNTTLMNSSTRGNGRVGGLGFMLLSQNDPAILLQGGLHANGFPNNKGWVTVSNLFGITLGSVSIPGGTPLQNQGNEETDWAHNKLIFSNGTAIINTWISRLTPAVLIQSQNTASLGLFTGSVFTTRYEYIPYNATKITNVGNTFSSPKYIAYQTGTSQWMVKQIDSTGITMQDNSTNWALVWYGLNSHFTDTKVPTDYTADGYSSSSLFAGYGYQADAPVLLTFGTKPTSLKKGSNGGIEMQFTDTTDHTISLLPLFGREHLNAVDTENWGVHGVARTIDVPLQNALTRAATWAVRMCEFPVTIDESYEYTGDTSTITETIPTWIQVCPGGKKFMPIPPMLALAKEKLPIAFSPNILIDGDIPTEFGPVMGIEDTDTYTWSLSGMKRFTDSKQILTSPSVPSEASYIVTRLTSEVDKLFDPSGNPIHFEPWAEGGDTPNKGDFRGGLYFLNPADTINSLTEILTALPQGDAMTKLQSYINNEIAAYPPQDIYQIPFTDGERRGPFSTNEDIKQFSTDVWDTIVQYRKDILLKRVSLYNFYPLARYYEISNDSLPSDIMGKATTVFNKDMSDQDWATMYWLNGYEGLTDEVAVTASNRFVAGILGYIKTAQLASDTAAEQLGRAVLAKALVQRIGMDQYPAYYEQSGLTVLPKTTQGAAIPGWQPDFTAARWVAPLFNYSWNSSADDARLAWRINGLGVRLGDFSGSIASGGWDDDTYATQIGYRDMVPHLAYILSTFEPEKARLYLDKATTLIPNWYAAFSEGVIGNEHNINRAVDSYQLFMAKAWIEKDAAQNLEKYIDIPWLSKGDLFYMQKLAETIKAYRGWCWSIDGTTCDDGSVPSITGDLNGDLAVNIQDIIILINEIFTPNGVQGSDINSDGKVDILDVISLINIIFK

Radius of gyration: 31.53 Å; chains: 1; bounding box: 98×55×86 Å

Secondary structure (DSSP, 8-state):
-HHHHHHHHHHHHHHHHHHTT--------S-GGGTT--STT-GGGSTT-EEE-SSEEEE-SSSPEEEES--EEE---TTS---EEE-TTT-EEEEEEE-TTSPPPEE-S--EE-SSEEEEEEE-SS-EEEEEEESS-S-EEEEEES-SEEEEEESEEEEEEEEE-TTS-EEEEEEEEEE----EEEEEEETTEEEEEE--SS-EE-TT--SSEEEEE-GGG---EEESS-GGG---SSS-----TT-EEEEE--EEEEESS--SEEEE-TTSSEEEE-SSSS-EEEEEEETTTT-PEEHHHHHHHHT--TTSPPPHHHHHHHHHHHHHHHHTTEEEEEEEEEEEEETTEEEEEEEEEEEEE-STT---EEEPPHHHHHHTTTTTEEEES---EEEEEEETTEEEEEEET-SEEEEEEE--HHHHT-EEEES-S---GGGHHHHHHHHHHHHTTB-TTS-B--BPPEEB--STTSTT---S-EES-SHHHHHHHHHHHHHHSPTTHHHHHHHHHHHHHHHHS-TTT-S---TTSSB---TTB-HHHHHHH-S-HHHHHHHH-TTT--SS--GGGHHHHHHHHHHH-PPPPTTHHHHHHHHHHHHHTTB-TTTSSBTT-STT--SS-HHHHHHHHHHHHHHHHHHHHHTT-HHHHHHHHHHHHHHHHHHHHHHHHHHHHHHTTS-------TT-SS-TTS--GGGT-----S--S---SGGG---EEEEEETTEEEEESEES---SS-TT-----EE-SSTT--HHHHHHHHHH-HHHHHHHHHHHHHH-TTTTSTTSB--SSSS--B--HHHHHHHHHHIIIII---HHHHHHT-----SSS--HHHHHHHHHHHHHHH-EEEESSSSS-TTS-----TT-SSSSS--SHHHHHHHHHHHHS----TT--SS-SS--SHHHHHHHHHHH--